Protein 2KPZ (pdb70)

Sequence (43 aa):
FLPKGWEVRHAPNGRPFFIDHNTKTTTWEDPRLKQIPPPYVEPFLPKGWEVRHAPNGRPFFIDHNTKTTTWEDPRLKQIPPPYVEPFLPKGWEVRHAPNGRPFFIDHNTKTTTWEDPRLKQIPPPYVEPFLPKGWEVRHAPNGRPFFIDHNTKTTTWEDPRLKQIPPPYVEPFLPKGWEVRHAPNGRPFFIDHNTKTTTWEDPRLKQIPPPYVEPFLPKGWEVRHAPNGRPFFIDHNTKTTTWEDPRLKQIPPPYVEPFLPKGWEVRHAPNGRPFFIDHNTKTTTWEDPRLKQIPPPYVEPFLPKGWEVRHAPNGRPFFIDHNTKTTTWEDPRLKQIPPPYVEPFLPKGWEVRHAPNGRPFFIDHNTKTTTWEDPRLKQIPPPYVEPFLPKGWEVRHAPNGRPFFIDHNTKTTTWEDPRLKQIPPPYVEPFLPKGWEVRHAPNGRPFFIDHNTKTTTWEDPRLKQIPPPYVEPFLPKGWEVRHAPNGRPFFIDHNTKTTTWEDPRLKQIPPPYVEPFLPKGWEVRHAPNGRPFFIDHNTKTTTWEDPRLKQIPPPYVEPFLPKGWEVRHAPNGRPFFIDHNTKTTTWEDPRLKQIPPPYVEPFLPKGWEVRHAPNGRPFFIDHNTKTTTWEDPRLKQIPPPYVEPFLPKGWEVRHAPNGRPFFIDHNTKTTTWEDPRLKQIPPPYVEPFLPKGWEVRHAPNGRPFFIDHNTKTTTWEDPRLKQIPPPYVEPFLPKGWEVRHAPNGRPFFIDHNTKTTTWEDPRLKQIPPPYVEPFLPKGWEVRHAPNGRPFFIDHNTKTTTWEDPRLKQIPPPYVEPFLPKGWEVRHAPNGRPFFIDHNTKTTTWEDPRLKQIPPPYVEP

Structure (mmCIF, N/CA/C/O backbone):
data_2KPZ
#
_entry.id   2KPZ
#
_cell.length_a   1.000
_cell.length_b   1.000
_cell.length_c   1.000
_cell.angle_alpha   90.00
_cell.angle_beta   90.00
_cell.angle_gamma   90.00
#
_symmetry.space_group_name_H-M   'P 1'
#
loop_
_entity.id
_entity.type
_entity.pdbx_description
1 polymer 'E3 ubiquitin-protein ligase NEDD4'
2 polymer '12-mer from Gag-Pro polyprotein'
#
loop_
_atom_site.group_PDB
_atom_site.id
_atom_site.type_symbol
_atom_site.label_atom_id
_atom_site.label_alt_id
_atom_site.label_comp_id
_atom_site.label_asym_id
_atom_site.label_entity_id
_atom_site.label_seq_id
_atom_site.pdbx_PDB_ins_code
_atom_site.Cartn_x
_atom_site.Cartn_y
_atom_site.Cartn_z
_atom_site.occupancy
_atom_site.B_iso_or_equiv
_atom_site.auth_seq_id
_atom_site.auth_comp_id
_atom_site.auth_asym_id
_atom_site.auth_atom_id
_atom_site.pdbx_PDB_model_num
ATOM 1 N N . PHE A 1 12 ? -11.593 -6.852 -0.967 1.00 15.00 12 PHE A N 1
ATOM 2 C CA . PHE A 1 12 ? -12.245 -5.593 -0.527 1.00 15.00 12 PHE A CA 1
ATOM 3 C C . PHE A 1 12 ? -11.464 -4.374 -1.008 1.00 15.00 12 PHE A C 1
ATOM 4 O O . PHE A 1 12 ? -11.837 -3.232 -0.733 1.00 15.00 12 PHE A O 1
ATOM 21 N N . LEU A 1 13 ? -10.393 -4.624 -1.743 1.00 15.00 13 LEU A N 1
ATOM 22 C CA . LEU A 1 13 ? -9.521 -3.561 -2.216 1.00 15.00 13 LEU A CA 1
ATOM 23 C C . LEU A 1 13 ? -9.666 -3.350 -3.708 1.00 15.00 13 LEU A C 1
ATOM 24 O O . LEU A 1 13 ? -9.989 -4.277 -4.453 1.00 15.00 13 LEU A O 1
ATOM 40 N N . PRO A 1 14 ? -9.438 -2.116 -4.158 1.00 15.00 14 PRO A N 1
ATOM 41 C CA . PRO A 1 14 ? -9.119 -1.809 -5.543 1.00 15.00 14 PRO A CA 1
ATOM 42 C C . PRO A 1 14 ? -8.026 -2.652 -6.116 1.00 15.00 14 PRO A C 1
ATOM 43 O O . PRO A 1 14 ? -7.125 -3.143 -5.432 1.00 15.00 14 PRO A O 1
ATOM 54 N N . LYS A 1 15 ? -8.160 -2.801 -7.384 1.00 15.00 15 LYS A N 1
ATOM 55 C CA . LYS A 1 15 ? -7.348 -3.723 -8.168 1.00 15.00 15 LYS A CA 1
ATOM 56 C C . LYS A 1 15 ? -5.868 -3.344 -8.077 1.00 15.00 15 LYS A C 1
ATOM 57 O O . LYS A 1 15 ? -5.478 -2.230 -8.425 1.00 15.00 15 LYS A O 1
ATOM 76 N N . GLY A 1 16 ? -5.060 -4.280 -7.593 1.00 15.00 16 GLY A N 1
ATOM 77 C CA . GLY A 1 16 ? -3.631 -4.057 -7.464 1.00 15.00 16 GLY A CA 1
ATOM 78 C C . GLY A 1 16 ? -3.260 -3.361 -6.170 1.00 15.00 16 GLY A C 1
ATOM 79 O O . GLY A 1 16 ? -2.126 -2.919 -6.008 1.00 15.00 16 GLY A O 1
ATOM 83 N N . TRP A 1 17 ? -4.206 -3.251 -5.249 1.00 15.00 17 TRP A N 1
ATOM 84 C CA . TRP A 1 17 ? -3.932 -2.631 -3.961 1.00 15.00 17 TRP A CA 1
ATOM 85 C C . TRP A 1 17 ? -3.609 -3.676 -2.909 1.00 15.00 17 TRP A C 1
ATOM 86 O O . TRP A 1 17 ? -4.235 -4.735 -2.848 1.00 15.00 17 TRP A O 1
ATOM 107 N N . GLU A 1 18 ? -2.635 -3.357 -2.076 1.00 15.00 18 GLU A N 1
ATOM 108 C CA . GLU A 1 18 ? -2.181 -4.263 -1.038 1.00 15.00 18 GLU A CA 1
ATOM 109 C C . GLU A 1 18 ? -2.294 -3.643 0.328 1.00 15.00 18 GLU A C 1
ATOM 110 O O . GLU A 1 18 ? -2.159 -2.439 0.500 1.00 15.00 18 GLU A O 1
ATOM 122 N N . VAL A 1 19 ? -2.502 -4.504 1.282 1.00 15.00 19 VAL A N 1
ATOM 123 C CA . VAL A 1 19 ? -2.432 -4.149 2.689 1.00 15.00 19 VAL A CA 1
ATOM 124 C C . VAL A 1 19 ? -1.399 -5.044 3.349 1.00 15.00 19 VAL A C 1
ATOM 125 O O . VAL A 1 19 ? -1.717 -6.147 3.799 1.00 15.00 19 VAL A O 1
ATOM 138 N N . ARG A 1 20 ? -0.157 -4.600 3.366 1.00 15.00 20 ARG A N 1
ATOM 139 C CA . ARG A 1 20 ? 0.910 -5.413 3.916 1.00 15.00 20 ARG A CA 1
ATOM 140 C C . ARG A 1 20 ? 1.491 -4.754 5.150 1.00 15.00 20 ARG A C 1
ATOM 141 O O . ARG A 1 20 ? 1.663 -3.549 5.190 1.00 15.00 20 ARG A O 1
ATOM 162 N N . HIS A 1 21 ? 1.817 -5.556 6.140 1.00 15.00 21 HIS A N 1
ATOM 163 C CA . HIS A 1 21 ? 2.357 -5.049 7.394 1.00 15.00 21 HIS A CA 1
ATOM 164 C C . HIS A 1 21 ? 3.873 -5.179 7.355 1.00 15.00 21 HIS A C 1
ATOM 165 O O . HIS A 1 21 ? 4.399 -6.292 7.299 1.00 15.00 21 HIS A O 1
ATOM 180 N N . ALA A 1 22 ? 4.565 -4.053 7.340 1.00 15.00 22 ALA A N 1
ATOM 181 C CA . ALA A 1 22 ? 6.019 -4.054 7.365 1.00 15.00 22 ALA A CA 1
ATOM 182 C C . ALA A 1 22 ? 6.505 -4.587 8.713 1.00 15.00 22 ALA A C 1
ATOM 183 O O . ALA A 1 22 ? 5.730 -4.627 9.667 1.00 15.00 22 ALA A O 1
ATOM 190 N N . PRO A 1 23 ? 7.781 -5.010 8.820 1.00 15.00 23 PRO A N 1
ATOM 191 C CA . PRO A 1 23 ? 8.333 -5.571 10.067 1.00 15.00 23 PRO A CA 1
ATOM 192 C C . PRO A 1 23 ? 8.263 -4.602 11.253 1.00 15.00 23 PRO A C 1
ATOM 193 O O . PRO A 1 23 ? 8.525 -4.981 12.394 1.00 15.00 23 PRO A O 1
ATOM 204 N N . ASN A 1 24 ? 7.950 -3.343 10.968 1.00 15.00 24 ASN A N 1
ATOM 205 C CA . ASN A 1 24 ? 7.758 -2.336 12.001 1.00 15.00 24 ASN A CA 1
ATOM 206 C C . ASN A 1 24 ? 6.365 -2.466 12.596 1.00 15.00 24 ASN A C 1
ATOM 207 O O . ASN A 1 24 ? 6.039 -1.846 13.606 1.00 15.00 24 ASN A O 1
ATOM 218 N N . GLY A 1 25 ? 5.540 -3.265 11.932 1.00 15.00 25 GLY A N 1
ATOM 219 C CA . GLY A 1 25 ? 4.192 -3.489 12.381 1.00 15.00 25 GLY A CA 1
ATOM 220 C C . GLY A 1 25 ? 3.216 -2.470 11.829 1.00 15.00 25 GLY A C 1
ATOM 221 O O . GLY A 1 25 ? 2.196 -2.167 12.449 1.00 15.00 25 GLY A O 1
ATOM 225 N N . ARG A 1 26 ? 3.527 -1.934 10.662 1.00 15.00 26 ARG A N 1
ATOM 226 C CA . ARG A 1 26 ? 2.662 -0.963 10.010 1.00 15.00 26 ARG A CA 1
ATOM 227 C C . ARG A 1 26 ? 2.235 -1.470 8.637 1.00 15.00 26 ARG A C 1
ATOM 228 O O . ARG A 1 26 ? 3.062 -1.932 7.858 1.00 15.00 26 ARG A O 1
ATOM 249 N N . PRO A 1 27 ? 0.938 -1.364 8.309 1.00 15.00 27 PRO A N 1
ATOM 250 C CA . PRO A 1 27 ? 0.433 -1.748 6.998 1.00 15.00 27 PRO A CA 1
ATOM 251 C C . PRO A 1 27 ? 0.487 -0.597 6.002 1.00 15.00 27 PRO A C 1
ATOM 252 O O . PRO A 1 27 ? -0.184 0.426 6.146 1.00 15.00 27 PRO A O 1
ATOM 263 N N . PHE A 1 28 ? 1.350 -0.781 5.023 1.00 15.00 28 PHE A N 1
ATOM 264 C CA . PHE A 1 28 ? 1.527 0.155 3.941 1.00 15.00 28 PHE A CA 1
ATOM 265 C C . PHE A 1 28 ? 0.777 -0.354 2.721 1.00 15.00 28 PHE A C 1
ATOM 266 O O . PHE A 1 28 ? 0.966 -1.495 2.288 1.00 15.00 28 PHE A O 1
ATOM 283 N N . PHE A 1 29 ? -0.093 0.482 2.192 1.00 15.00 29 PHE A N 1
ATOM 284 C CA . PHE A 1 29 ? -0.957 0.088 1.101 1.00 15.00 29 PHE A CA 1
ATOM 285 C C . PHE A 1 29 ? -0.279 0.379 -0.224 1.00 15.00 29 PHE A C 1
ATOM 286 O O . PHE A 1 29 ? 0.002 1.532 -0.561 1.00 15.00 29 PHE A O 1
ATOM 303 N N . ILE A 1 30 ? 0.011 -0.675 -0.962 1.00 15.00 30 ILE A N 1
ATOM 304 C CA . ILE A 1 30 ? 0.713 -0.536 -2.219 1.00 15.00 30 ILE A CA 1
ATOM 305 C C . ILE A 1 30 ? -0.252 -0.537 -3.384 1.00 15.00 30 ILE A C 1
ATOM 306 O O . ILE A 1 30 ? -1.189 -1.330 -3.429 1.00 15.00 30 ILE A O 1
ATOM 322 N N . ASP A 1 31 ? 0.000 0.347 -4.319 1.00 15.00 31 ASP A N 1
ATOM 323 C CA . ASP A 1 31 ? -0.667 0.318 -5.607 1.00 15.00 31 ASP A CA 1
ATOM 324 C C . ASP A 1 31 ? 0.271 -0.312 -6.621 1.00 15.00 31 ASP A C 1
ATOM 325 O O . ASP A 1 31 ? 1.271 0.286 -7.036 1.00 15.00 31 ASP A O 1
ATOM 334 N N . HIS A 1 32 ? -0.048 -1.537 -6.982 1.00 15.00 32 HIS A N 1
ATOM 335 C CA . HIS A 1 32 ? 0.825 -2.372 -7.792 1.00 15.00 32 HIS A CA 1
ATOM 336 C C . HIS A 1 32 ? 0.691 -2.036 -9.270 1.00 15.00 32 HIS A C 1
ATOM 337 O O . HIS A 1 32 ? 1.354 -2.635 -10.117 1.00 15.00 32 HIS A O 1
ATOM 352 N N . ASN A 1 33 ? -0.153 -1.058 -9.569 1.00 15.00 33 ASN A N 1
ATOM 353 C CA . ASN A 1 33 ? -0.382 -0.641 -10.944 1.00 15.00 33 ASN A CA 1
ATOM 354 C C . ASN A 1 33 ? 0.589 0.463 -11.343 1.00 15.00 33 ASN A C 1
ATOM 355 O O . ASN A 1 33 ? 1.389 0.295 -12.262 1.00 15.00 33 ASN A O 1
ATOM 366 N N . THR A 1 34 ? 0.534 1.581 -10.631 1.00 15.00 34 THR A N 1
ATOM 367 C CA . THR A 1 34 ? 1.312 2.756 -10.993 1.00 15.00 34 THR A CA 1
ATOM 368 C C . THR A 1 34 ? 2.565 2.891 -10.116 1.00 15.00 34 THR A C 1
ATOM 369 O O . THR A 1 34 ? 3.192 3.952 -10.066 1.00 15.00 34 THR A O 1
ATOM 380 N N . LYS A 1 35 ? 2.926 1.801 -9.430 1.00 15.00 35 LYS A N 1
ATOM 381 C CA . LYS A 1 35 ? 4.153 1.746 -8.623 1.00 15.00 35 LYS A CA 1
ATOM 382 C C . LYS A 1 35 ? 4.076 2.700 -7.429 1.00 15.00 35 LYS A C 1
ATOM 383 O O . LYS A 1 35 ? 5.101 3.060 -6.848 1.00 15.00 35 LYS A O 1
ATOM 402 N N . THR A 1 36 ? 2.868 3.073 -7.033 1.00 15.00 36 THR A N 1
ATOM 403 C CA . THR A 1 36 ? 2.702 4.084 -5.997 1.00 15.00 36 THR A CA 1
ATOM 404 C C . THR A 1 36 ? 2.459 3.430 -4.642 1.00 15.00 36 THR A C 1
ATOM 405 O O . THR A 1 36 ? 1.935 2.326 -4.570 1.00 15.00 36 THR A O 1
ATOM 416 N N . THR A 1 37 ? 2.878 4.088 -3.575 1.00 15.00 37 THR A N 1
ATOM 417 C CA . THR A 1 37 ? 2.690 3.559 -2.234 1.00 15.00 37 THR A CA 1
ATOM 418 C C . THR A 1 37 ? 2.143 4.628 -1.294 1.00 15.00 37 THR A C 1
ATOM 419 O O . THR A 1 37 ? 2.508 5.799 -1.395 1.00 15.00 37 THR A O 1
ATOM 430 N N . THR A 1 38 ? 1.256 4.225 -0.395 1.00 15.00 38 THR A N 1
ATOM 431 C CA . THR A 1 38 ? 0.637 5.153 0.535 1.00 15.00 38 THR A CA 1
ATOM 432 C C . THR A 1 38 ? 0.283 4.453 1.846 1.00 15.00 38 THR A C 1
ATOM 433 O O . THR A 1 38 ? 0.041 3.252 1.867 1.00 15.00 38 THR A O 1
ATOM 444 N N . TRP A 1 39 ? 0.294 5.195 2.945 1.00 15.00 39 TRP A N 1
ATOM 445 C CA . TRP A 1 39 ? -0.044 4.624 4.246 1.00 15.00 39 TRP A CA 1
ATOM 446 C C . TRP A 1 39 ? -1.533 4.735 4.500 1.00 15.00 39 TRP A C 1
ATOM 447 O O . TRP A 1 39 ? -2.059 4.167 5.458 1.00 15.00 39 TRP A O 1
ATOM 468 N N . GLU A 1 40 ? -2.203 5.492 3.654 1.00 15.00 40 GLU A N 1
ATOM 469 C CA . GLU A 1 40 ? -3.605 5.769 3.852 1.00 15.00 40 GLU A CA 1
ATOM 470 C C . GLU A 1 40 ? -4.448 4.784 3.052 1.00 15.00 40 GLU A C 1
ATOM 471 O O . GLU A 1 40 ? -3.970 4.180 2.091 1.00 15.00 40 GLU A O 1
ATOM 483 N N . ASP A 1 41 ? -5.697 4.630 3.451 1.00 15.00 41 ASP A N 1
ATOM 484 C CA . ASP A 1 41 ? -6.533 3.558 2.931 1.00 15.00 41 ASP A CA 1
ATOM 485 C C . ASP A 1 41 ? -7.705 4.103 2.126 1.00 15.00 41 ASP A C 1
ATOM 486 O O . ASP A 1 41 ? -8.559 4.822 2.656 1.00 15.00 41 ASP A O 1
ATOM 495 N N . PRO A 1 42 ? -7.765 3.749 0.831 1.00 15.00 42 PRO A N 1
ATOM 496 C CA . PRO A 1 42 ? -8.865 4.134 -0.060 1.00 15.00 42 PRO A CA 1
ATOM 497 C C . PRO A 1 42 ? -10.203 3.547 0.387 1.00 15.00 42 PRO A C 1
ATOM 498 O O . PRO A 1 42 ? -11.268 3.991 -0.042 1.00 15.00 42 PRO A O 1
ATOM 509 N N . ARG A 1 43 ? -10.135 2.529 1.237 1.00 15.00 43 ARG A N 1
ATOM 510 C CA . ARG A 1 43 ? -11.325 1.867 1.753 1.00 15.00 43 ARG A CA 1
ATOM 511 C C . ARG A 1 43 ? -11.982 2.703 2.851 1.00 15.00 43 ARG A C 1
ATOM 512 O O . ARG A 1 43 ? -13.184 2.588 3.101 1.00 15.00 43 ARG A O 1
ATOM 533 N N . LEU A 1 44 ? -11.193 3.550 3.502 1.00 15.00 44 LEU A N 1
ATOM 534 C CA . LEU A 1 44 ? -11.693 4.367 4.605 1.00 15.00 44 LEU A CA 1
ATOM 535 C C . LEU A 1 44 ? -12.498 5.547 4.097 1.00 15.00 44 LEU A C 1
ATOM 536 O O . LEU A 1 44 ? -13.145 6.262 4.862 1.00 15.00 44 LEU A O 1
ATOM 552 N N . LYS A 1 45 ? -12.435 5.742 2.806 1.00 15.00 45 LYS A N 1
ATOM 553 C CA . LYS A 1 45 ? -13.158 6.817 2.152 1.00 15.00 45 LYS A CA 1
ATOM 554 C C . LYS A 1 45 ? -14.398 6.240 1.483 1.00 15.00 45 LYS A C 1
ATOM 555 O O . LYS A 1 45 ? -15.483 6.288 2.092 1.00 15.00 45 LYS A O 1
ATOM 574 N N . GLN B 2 4 ? 7.950 10.323 5.093 1.00 15.00 112 GLN B N 1
ATOM 575 C CA . GLN B 2 4 ? 7.694 8.911 5.458 1.00 15.00 112 GLN B CA 1
ATOM 576 C C . GLN B 2 4 ? 7.281 8.124 4.217 1.00 15.00 112 GLN B C 1
ATOM 577 O O . GLN B 2 4 ? 6.163 8.269 3.720 1.00 15.00 112 GLN B O 1
ATOM 591 N N . ILE B 2 5 ? 8.194 7.303 3.706 1.00 15.00 113 ILE B N 1
ATOM 592 C CA . ILE B 2 5 ? 7.972 6.616 2.439 1.00 15.00 113 ILE B CA 1
ATOM 593 C C . ILE B 2 5 ? 7.694 5.125 2.638 1.00 15.00 113 ILE B C 1
ATOM 594 O O . ILE B 2 5 ? 8.473 4.415 3.279 1.00 15.00 113 ILE B O 1
ATOM 610 N N . PRO B 2 6 ? 6.562 4.638 2.105 1.00 15.00 114 PRO B N 1
ATOM 611 C CA . PRO B 2 6 ? 6.219 3.221 2.139 1.00 15.00 114 PRO B CA 1
ATOM 612 C C . PRO B 2 6 ? 6.869 2.438 0.992 1.00 15.00 114 PRO B C 1
ATOM 613 O O . PRO B 2 6 ? 6.786 2.845 -0.168 1.00 15.00 114 PRO B O 1
ATOM 624 N N . PRO B 2 7 ? 7.555 1.325 1.307 1.00 15.00 115 PRO B N 1
ATOM 625 C CA . PRO B 2 7 ? 8.173 0.446 0.294 1.00 15.00 115 PRO B CA 1
ATOM 626 C C . PRO B 2 7 ? 7.193 -0.064 -0.766 1.00 15.00 115 PRO B C 1
ATOM 627 O O . PRO B 2 7 ? 6.135 -0.585 -0.432 1.00 15.00 115 PRO B O 1
ATOM 638 N N . PRO B 2 8 ? 7.512 0.115 -2.060 1.00 15.00 116 PRO B N 1
ATOM 639 C CA . PRO B 2 8 ? 6.863 -0.512 -3.151 1.00 15.00 116 PRO B CA 1
ATOM 640 C C . PRO B 2 8 ? 6.706 -1.971 -3.029 1.00 15.00 116 PRO B C 1
ATOM 641 O O . PRO B 2 8 ? 7.153 -2.680 -2.127 1.00 15.00 116 PRO B O 1
ATOM 652 N N . TYR B 2 9 ? 6.132 -2.338 -4.069 1.00 15.00 117 TYR B N 1
ATOM 653 C CA . TYR B 2 9 ? 5.759 -3.713 -4.356 1.00 15.00 117 TYR B CA 1
ATOM 654 C C . TYR B 2 9 ? 6.861 -4.409 -5.154 1.00 15.00 117 TYR B C 1
ATOM 655 O O . TYR B 2 9 ? 7.457 -3.818 -6.061 1.00 15.00 117 TYR B O 1
ATOM 673 N N . VAL B 2 10 ? 7.127 -5.660 -4.816 1.00 15.00 118 VAL B N 1
ATOM 674 C CA . VAL B 2 10 ? 8.041 -6.479 -5.595 1.00 15.00 118 VAL B CA 1
ATOM 675 C C . VAL B 2 10 ? 7.237 -7.500 -6.394 1.00 15.00 118 VAL B C 1
ATOM 676 O O . VAL B 2 10 ? 7.475 -7.724 -7.581 1.00 15.00 118 VAL B O 1
ATOM 689 N N . GLU B 2 11 ? 6.268 -8.092 -5.719 1.00 15.00 119 GLU B N 1
ATOM 690 C CA . GLU B 2 11 ? 5.372 -9.068 -6.313 1.00 15.00 119 GLU B CA 1
ATOM 691 C C . GLU B 2 11 ? 4.141 -8.378 -6.903 1.00 15.00 119 GLU B C 1
ATOM 692 O O . GLU B 2 11 ? 3.463 -7.611 -6.217 1.00 15.00 119 GLU B O 1
ATOM 704 N N . PRO B 2 12 ? 3.837 -8.653 -8.185 1.00 15.00 120 PRO B N 1
ATOM 705 C CA . PRO B 2 12 ? 2.720 -8.020 -8.899 1.00 15.00 120 PRO B CA 1
ATOM 706 C C . PRO B 2 12 ? 1.374 -8.289 -8.234 1.00 15.00 120 PRO B C 1
ATOM 707 O O . PRO B 2 12 ? 0.883 -9.436 -8.303 1.00 15.00 120 PRO B O 1
ATOM 719 N N . PHE A 1 12 ? -11.616 -7.731 -0.889 1.00 15.00 12 PHE A N 2
ATOM 720 C CA . PHE A 1 12 ? -12.233 -6.495 -0.356 1.00 15.00 12 PHE A CA 2
ATOM 721 C C . PHE A 1 12 ? -11.430 -5.275 -0.791 1.00 15.00 12 PHE A C 2
ATOM 722 O O . PHE A 1 12 ? -11.793 -4.134 -0.508 1.00 15.00 12 PHE A O 2
ATOM 739 N N . LEU A 1 13 ? -10.350 -5.528 -1.506 1.00 15.00 13 LEU A N 2
ATOM 740 C CA . LEU A 1 13 ? -9.448 -4.469 -1.936 1.00 15.00 13 LEU A CA 2
ATOM 741 C C . LEU A 1 13 ? -9.422 -4.359 -3.457 1.00 15.00 13 LEU A C 2
ATOM 742 O O . LEU A 1 13 ? -9.400 -5.370 -4.161 1.00 15.00 13 LEU A O 2
ATOM 758 N N . PRO A 1 14 ? -9.414 -3.117 -3.967 1.00 15.00 14 PRO A N 2
ATOM 759 C CA . PRO A 1 14 ? -9.208 -2.803 -5.379 1.00 15.00 14 PRO A CA 2
ATOM 760 C C . PRO A 1 14 ? -8.019 -3.458 -6.013 1.00 15.00 14 PRO A C 2
ATOM 761 O O . PRO A 1 14 ? -7.014 -3.777 -5.382 1.00 15.00 14 PRO A O 2
ATOM 772 N N . LYS A 1 15 ? -8.204 -3.645 -7.282 1.00 15.00 15 LYS A N 2
ATOM 773 C CA . LYS A 1 15 ? -7.273 -4.386 -8.132 1.00 15.00 15 LYS A CA 2
ATOM 774 C C . LYS A 1 15 ? -5.849 -3.855 -7.996 1.00 15.00 15 LYS A C 2
ATOM 775 O O . LYS A 1 15 ? -5.585 -2.683 -8.258 1.00 15.00 15 LYS A O 2
ATOM 794 N N . GLY A 1 16 ? -4.942 -4.727 -7.575 1.00 15.00 16 GLY A N 2
ATOM 795 C CA . GLY A 1 16 ? -3.540 -4.370 -7.478 1.00 15.00 16 GLY A CA 2
ATOM 796 C C . GLY A 1 16 ? -3.207 -3.631 -6.200 1.00 15.00 16 GLY A C 2
ATOM 797 O O . GLY A 1 16 ? -2.069 -3.209 -6.005 1.00 15.00 16 GLY A O 2
ATOM 801 N N . TRP A 1 17 ? -4.189 -3.469 -5.327 1.00 15.00 17 TRP A N 2
ATOM 802 C CA . TRP A 1 17 ? -3.961 -2.818 -4.046 1.00 15.00 17 TRP A CA 2
ATOM 803 C C . TRP A 1 17 ? -3.568 -3.838 -2.996 1.00 15.00 17 TRP A C 2
ATOM 804 O O . TRP A 1 17 ? -4.294 -4.795 -2.728 1.00 15.00 17 TRP A O 2
ATOM 825 N N . GLU A 1 18 ? -2.413 -3.621 -2.411 1.00 15.00 18 GLU A N 2
ATOM 826 C CA . GLU A 1 18 ? -1.887 -4.515 -1.403 1.00 15.00 18 GLU A CA 2
ATOM 827 C C . GLU A 1 18 ? -1.985 -3.892 -0.035 1.00 15.00 18 GLU A C 2
ATOM 828 O O . GLU A 1 18 ? -1.904 -2.682 0.121 1.00 15.00 18 GLU A O 2
ATOM 840 N N . VAL A 1 19 ? -2.127 -4.744 0.939 1.00 15.00 19 VAL A N 2
ATOM 841 C CA . VAL A 1 19 ? -2.169 -4.333 2.337 1.00 15.00 19 VAL A CA 2
ATOM 842 C C . VAL A 1 19 ? -1.237 -5.216 3.137 1.00 15.00 19 VAL A C 2
ATOM 843 O O . VAL A 1 19 ? -1.638 -6.273 3.635 1.00 15.00 19 VAL A O 2
ATOM 856 N N . ARG A 1 20 ? 0.007 -4.803 3.250 1.00 15.00 20 ARG A N 2
ATOM 857 C CA . ARG A 1 20 ? 0.984 -5.606 3.945 1.00 15.00 20 ARG A CA 2
ATOM 858 C C . ARG A 1 20 ? 1.504 -4.861 5.152 1.00 15.00 20 ARG A C 2
ATOM 859 O O . ARG A 1 20 ? 1.646 -3.650 5.131 1.00 15.00 20 ARG A O 2
ATOM 880 N N . HIS A 1 21 ? 1.827 -5.603 6.182 1.00 15.00 21 HIS A N 2
ATOM 881 C CA . HIS A 1 21 ? 2.219 -5.026 7.456 1.00 15.00 21 HIS A CA 2
ATOM 882 C C . HIS A 1 21 ? 3.726 -5.169 7.597 1.00 15.00 21 HIS A C 2
ATOM 883 O O . HIS A 1 21 ? 4.234 -6.284 7.727 1.00 15.00 21 HIS A O 2
ATOM 898 N N . ALA A 1 22 ? 4.433 -4.054 7.518 1.00 15.00 22 ALA A N 2
ATOM 899 C CA . ALA A 1 22 ? 5.885 -4.055 7.620 1.00 15.00 22 ALA A CA 2
ATOM 900 C C . ALA A 1 22 ? 6.318 -4.531 9.008 1.00 15.00 22 ALA A C 2
ATOM 901 O O . ALA A 1 22 ? 5.499 -4.557 9.923 1.00 15.00 22 ALA A O 2
ATOM 908 N N . PRO A 1 23 ? 7.598 -4.918 9.194 1.00 15.00 23 PRO A N 2
ATOM 909 C CA . PRO A 1 23 ? 8.099 -5.417 10.488 1.00 15.00 23 PRO A CA 2
ATOM 910 C C . PRO A 1 23 ? 7.923 -4.418 11.637 1.00 15.00 23 PRO A C 2
ATOM 911 O O . PRO A 1 23 ? 8.069 -4.772 12.806 1.00 15.00 23 PRO A O 2
ATOM 922 N N . ASN A 1 24 ? 7.652 -3.164 11.292 1.00 15.00 24 ASN A N 2
ATOM 923 C CA . ASN A 1 24 ? 7.387 -2.128 12.280 1.00 15.00 24 ASN A CA 2
ATOM 924 C C . ASN A 1 24 ? 5.947 -2.232 12.758 1.00 15.00 24 ASN A C 2
ATOM 925 O O . ASN A 1 24 ? 5.537 -1.563 13.709 1.00 15.00 24 ASN A O 2
ATOM 936 N N . GLY A 1 25 ? 5.180 -3.062 12.064 1.00 15.00 25 GLY A N 2
ATOM 937 C CA . GLY A 1 25 ? 3.803 -3.285 12.416 1.00 15.00 25 GLY A CA 2
ATOM 938 C C . GLY A 1 25 ? 2.868 -2.275 11.786 1.00 15.00 25 GLY A C 2
ATOM 939 O O . GLY A 1 25 ? 1.810 -1.972 12.333 1.00 15.00 25 GLY A O 2
ATOM 943 N N . ARG A 1 26 ? 3.262 -1.742 10.638 1.00 15.00 26 ARG A N 2
ATOM 944 C CA . ARG A 1 26 ? 2.439 -0.793 9.896 1.00 15.00 26 ARG A CA 2
ATOM 945 C C . ARG A 1 26 ? 2.078 -1.369 8.529 1.00 15.00 26 ARG A C 2
ATOM 946 O O . ARG A 1 26 ? 2.942 -1.884 7.826 1.00 15.00 26 ARG A O 2
ATOM 967 N N . PRO A 1 27 ? 0.804 -1.265 8.119 1.00 15.00 27 PRO A N 2
ATOM 968 C CA . PRO A 1 27 ? 0.368 -1.710 6.803 1.00 15.00 27 PRO A CA 2
ATOM 969 C C . PRO A 1 27 ? 0.496 -0.614 5.753 1.00 15.00 27 PRO A C 2
ATOM 970 O O . PRO A 1 27 ? -0.103 0.457 5.851 1.00 15.00 27 PRO A O 2
ATOM 981 N N . PHE A 1 28 ? 1.328 -0.900 4.775 1.00 15.00 28 PHE A N 2
ATOM 982 C CA . PHE A 1 28 ? 1.552 -0.018 3.663 1.00 15.00 28 PHE A CA 2
ATOM 983 C C . PHE A 1 28 ? 0.831 -0.571 2.441 1.00 15.00 28 PHE A C 2
ATOM 984 O O . PHE A 1 28 ? 1.056 -1.713 2.028 1.00 15.00 28 PHE A O 2
ATOM 1001 N N . PHE A 1 29 ? -0.063 0.234 1.893 1.00 15.00 29 PHE A N 2
ATOM 1002 C CA . PHE A 1 29 ? -0.879 -0.169 0.775 1.00 15.00 29 PHE A CA 2
ATOM 1003 C C . PHE A 1 29 ? -0.168 0.173 -0.512 1.00 15.00 29 PHE A C 2
ATOM 1004 O O . PHE A 1 29 ? 0.128 1.340 -0.785 1.00 15.00 29 PHE A O 2
ATOM 1021 N N . ILE A 1 30 ? 0.129 -0.844 -1.290 1.00 15.00 30 ILE A N 2
ATOM 1022 C CA . ILE A 1 30 ? 0.848 -0.646 -2.523 1.00 15.00 30 ILE A CA 2
ATOM 1023 C C . ILE A 1 30 ? -0.078 -0.772 -3.710 1.00 15.00 30 ILE A C 2
ATOM 1024 O O . ILE A 1 30 ? -0.910 -1.674 -3.774 1.00 15.00 30 ILE A O 2
ATOM 1040 N N . ASP A 1 31 ? 0.091 0.134 -4.639 1.00 15.00 31 ASP A N 2
ATOM 1041 C CA . ASP A 1 31 ? -0.551 0.045 -5.934 1.00 15.00 31 ASP A CA 2
ATOM 1042 C C . ASP A 1 31 ? 0.361 -0.716 -6.874 1.00 15.00 31 ASP A C 2
ATOM 1043 O O . ASP A 1 31 ? 1.434 -0.230 -7.252 1.00 15.00 31 ASP A O 2
ATOM 1052 N N . HIS A 1 32 ? -0.062 -1.920 -7.209 1.00 15.00 32 HIS A N 2
ATOM 1053 C CA . HIS A 1 32 ? 0.741 -2.840 -7.996 1.00 15.00 32 HIS A CA 2
ATOM 1054 C C . HIS A 1 32 ? 0.417 -2.708 -9.475 1.00 15.00 32 HIS A C 2
ATOM 1055 O O . HIS A 1 32 ? 0.976 -3.419 -10.307 1.00 15.00 32 HIS A O 2
ATOM 1070 N N . ASN A 1 33 ? -0.481 -1.784 -9.804 1.00 15.00 33 ASN A N 2
ATOM 1071 C CA . ASN A 1 33 ? -0.822 -1.535 -11.197 1.00 15.00 33 ASN A CA 2
ATOM 1072 C C . ASN A 1 33 ? 0.180 -0.568 -11.796 1.00 15.00 33 ASN A C 2
ATOM 1073 O O . ASN A 1 33 ? 0.337 -0.492 -13.014 1.00 15.00 33 ASN A O 2
ATOM 1084 N N . THR A 1 34 ? 0.825 0.202 -10.931 1.00 15.00 34 THR A N 2
ATOM 1085 C CA . THR A 1 34 ? 1.825 1.159 -11.366 1.00 15.00 34 THR A CA 2
ATOM 1086 C C . THR A 1 34 ? 3.067 1.105 -10.468 1.00 15.00 34 THR A C 2
ATOM 1087 O O . THR A 1 34 ? 4.066 0.488 -10.841 1.00 15.00 34 THR A O 2
ATOM 1098 N N . LYS A 1 35 ? 2.996 1.731 -9.286 1.00 15.00 35 LYS A N 2
ATOM 1099 C CA . LYS A 1 35 ? 4.137 1.783 -8.355 1.00 15.00 35 LYS A CA 2
ATOM 1100 C C . LYS A 1 35 ? 3.842 2.677 -7.153 1.00 15.00 35 LYS A C 2
ATOM 1101 O O . LYS A 1 35 ? 4.761 3.145 -6.483 1.00 15.00 35 LYS A O 2
ATOM 1120 N N . THR A 1 36 ? 2.572 2.854 -6.832 1.00 15.00 36 THR A N 2
ATOM 1121 C CA . THR A 1 36 ? 2.186 3.886 -5.871 1.00 15.00 36 THR A CA 2
ATOM 1122 C C . THR A 1 36 ? 2.188 3.323 -4.458 1.00 15.00 36 THR A C 2
ATOM 1123 O O . THR A 1 36 ? 1.983 2.133 -4.261 1.00 15.00 36 THR A O 2
ATOM 1134 N N . THR A 1 37 ? 2.457 4.167 -3.480 1.00 15.00 37 THR A N 2
ATOM 1135 C CA . THR A 1 37 ? 2.542 3.717 -2.099 1.00 15.00 37 THR A CA 2
ATOM 1136 C C . THR A 1 37 ? 1.891 4.711 -1.140 1.00 15.00 37 THR A C 2
ATOM 1137 O O . THR A 1 37 ? 2.120 5.917 -1.223 1.00 15.00 37 THR A O 2
ATOM 1148 N N . THR A 1 38 ? 1.067 4.194 -0.235 1.00 15.00 38 THR A N 2
ATOM 1149 C CA . THR A 1 38 ? 0.369 5.020 0.741 1.00 15.00 38 THR A CA 2
ATOM 1150 C C . THR A 1 38 ? 0.127 4.228 2.026 1.00 15.00 38 THR A C 2
ATOM 1151 O O . THR A 1 38 ? 0.006 3.014 1.983 1.00 15.00 38 THR A O 2
ATOM 1162 N N . TRP A 1 39 ? 0.084 4.900 3.171 1.00 15.00 39 TRP A N 2
ATOM 1163 C CA . TRP A 1 39 ? -0.196 4.209 4.432 1.00 15.00 39 TRP A CA 2
ATOM 1164 C C . TRP A 1 39 ? -1.679 4.227 4.723 1.00 15.00 39 TRP A C 2
ATOM 1165 O O . TRP A 1 39 ? -2.169 3.525 5.611 1.00 15.00 39 TRP A O 2
ATOM 1186 N N . GLU A 1 40 ? -2.389 5.067 4.004 1.00 15.00 40 GLU A N 2
ATOM 1187 C CA . GLU A 1 40 ? -3.782 5.273 4.288 1.00 15.00 40 GLU A CA 2
ATOM 1188 C C . GLU A 1 40 ? -4.643 4.367 3.419 1.00 15.00 40 GLU A C 2
ATOM 1189 O O . GLU A 1 40 ? -4.211 3.900 2.364 1.00 15.00 40 GLU A O 2
ATOM 1201 N N . ASP A 1 41 ? -5.853 4.124 3.875 1.00 15.00 41 ASP A N 2
ATOM 1202 C CA . ASP A 1 41 ? -6.663 3.021 3.367 1.00 15.00 41 ASP A CA 2
ATOM 1203 C C . ASP A 1 41 ? -7.667 3.507 2.322 1.00 15.00 41 ASP A C 2
ATOM 1204 O O . ASP A 1 41 ? -8.416 4.453 2.570 1.00 15.00 41 ASP A O 2
ATOM 1213 N N . PRO A 1 42 ? -7.710 2.855 1.143 1.00 15.00 42 PRO A N 2
ATOM 1214 C CA . PRO A 1 42 ? -8.652 3.205 0.067 1.00 15.00 42 PRO A CA 2
ATOM 1215 C C . PRO A 1 42 ? -10.106 2.920 0.443 1.00 15.00 42 PRO A C 2
ATOM 1216 O O . PRO A 1 42 ? -11.032 3.342 -0.245 1.00 15.00 42 PRO A O 2
ATOM 1227 N N . ARG A 1 43 ? -10.294 2.179 1.527 1.00 15.00 43 ARG A N 2
ATOM 1228 C CA . ARG A 1 43 ? -11.620 1.896 2.061 1.00 15.00 43 ARG A CA 2
ATOM 1229 C C . ARG A 1 43 ? -12.127 3.091 2.863 1.00 15.00 43 ARG A C 2
ATOM 1230 O O . ARG A 1 43 ? -13.312 3.204 3.181 1.00 15.00 43 ARG A O 2
ATOM 1251 N N . LEU A 1 44 ? -11.207 3.984 3.184 1.00 15.00 44 LEU A N 2
ATOM 1252 C CA . LEU A 1 44 ? -11.550 5.233 3.842 1.00 15.00 44 LEU A CA 2
ATOM 1253 C C . LEU A 1 44 ? -12.103 6.220 2.833 1.00 15.00 44 LEU A C 2
ATOM 1254 O O . LEU A 1 44 ? -12.595 7.292 3.181 1.00 15.00 44 LEU A O 2
ATOM 1270 N N . LYS A 1 45 ? -11.983 5.847 1.578 1.00 15.00 45 LYS A N 2
ATOM 1271 C CA . LYS A 1 45 ? -12.493 6.644 0.474 1.00 15.00 45 LYS A CA 2
ATOM 1272 C C . LYS A 1 45 ? -13.864 6.123 0.053 1.00 15.00 45 LYS A C 2
ATOM 1273 O O . LYS A 1 45 ? -14.860 6.429 0.741 1.00 15.00 45 LYS A O 2
ATOM 1292 N N . GLN B 2 4 ? 7.436 7.832 6.626 1.00 15.00 112 GLN B N 2
ATOM 1293 C CA . GLN B 2 4 ? 8.155 8.193 5.384 1.00 15.00 112 GLN B CA 2
ATOM 1294 C C . GLN B 2 4 ? 7.589 7.419 4.211 1.00 15.00 112 GLN B C 2
ATOM 1295 O O . GLN B 2 4 ? 6.627 6.672 4.365 1.00 15.00 112 GLN B O 2
ATOM 1309 N N . ILE B 2 5 ? 8.162 7.659 3.042 1.00 15.00 113 ILE B N 2
ATOM 1310 C CA . ILE B 2 5 ? 7.760 6.994 1.804 1.00 15.00 113 ILE B CA 2
ATOM 1311 C C . ILE B 2 5 ? 7.591 5.481 1.997 1.00 15.00 113 ILE B C 2
ATOM 1312 O O . ILE B 2 5 ? 8.542 4.789 2.369 1.00 15.00 113 ILE B O 2
ATOM 1328 N N . PRO B 2 6 ? 6.372 4.958 1.781 1.00 15.00 114 PRO B N 2
ATOM 1329 C CA . PRO B 2 6 ? 6.104 3.518 1.857 1.00 15.00 114 PRO B CA 2
ATOM 1330 C C . PRO B 2 6 ? 6.888 2.734 0.799 1.00 15.00 114 PRO B C 2
ATOM 1331 O O . PRO B 2 6 ? 6.925 3.133 -0.368 1.00 15.00 114 PRO B O 2
ATOM 1342 N N . PRO B 2 7 ? 7.546 1.628 1.195 1.00 15.00 115 PRO B N 2
ATOM 1343 C CA . PRO B 2 7 ? 8.243 0.737 0.253 1.00 15.00 115 PRO B CA 2
ATOM 1344 C C . PRO B 2 7 ? 7.322 0.169 -0.828 1.00 15.00 115 PRO B C 2
ATOM 1345 O O . PRO B 2 7 ? 6.290 -0.423 -0.518 1.00 15.00 115 PRO B O 2
ATOM 1356 N N . PRO B 2 8 ? 7.657 0.380 -2.114 1.00 15.00 116 PRO B N 2
ATOM 1357 C CA . PRO B 2 8 ? 7.069 -0.268 -3.227 1.00 15.00 116 PRO B CA 2
ATOM 1358 C C . PRO B 2 8 ? 6.980 -1.731 -3.107 1.00 15.00 116 PRO B C 2
ATOM 1359 O O . PRO B 2 8 ? 7.428 -2.420 -2.192 1.00 15.00 116 PRO B O 2
ATOM 1370 N N . TYR B 2 9 ? 6.457 -2.128 -4.158 1.00 15.00 117 TYR B N 2
ATOM 1371 C CA . TYR B 2 9 ? 6.165 -3.522 -4.430 1.00 15.00 117 TYR B CA 2
ATOM 1372 C C . TYR B 2 9 ? 7.323 -4.163 -5.198 1.00 15.00 117 TYR B C 2
ATOM 1373 O O . TYR B 2 9 ? 7.728 -3.677 -6.253 1.00 15.00 117 TYR B O 2
ATOM 1391 N N . VAL B 2 10 ? 7.875 -5.238 -4.649 1.00 15.00 118 VAL B N 2
ATOM 1392 C CA . VAL B 2 10 ? 8.891 -6.016 -5.349 1.00 15.00 118 VAL B CA 2
ATOM 1393 C C . VAL B 2 10 ? 8.242 -7.228 -6.001 1.00 15.00 118 VAL B C 2
ATOM 1394 O O . VAL B 2 10 ? 8.893 -8.027 -6.675 1.00 15.00 118 VAL B O 2
ATOM 1407 N N . GLU B 2 11 ? 6.942 -7.335 -5.790 1.00 15.00 119 GLU B N 2
ATOM 1408 C CA . GLU B 2 11 ? 6.154 -8.443 -6.289 1.00 15.00 119 GLU B CA 2
ATOM 1409 C C . GLU B 2 11 ? 4.811 -7.940 -6.804 1.00 15.00 119 GLU B C 2
ATOM 1410 O O . GLU B 2 11 ? 4.090 -7.246 -6.087 1.00 15.00 119 GLU B O 2
ATOM 1422 N N . PRO B 2 12 ? 4.473 -8.261 -8.061 1.00 15.00 120 PRO B N 2
ATOM 1423 C CA . PRO B 2 12 ? 3.225 -7.822 -8.689 1.00 15.00 120 PRO B CA 2
ATOM 1424 C C . PRO B 2 12 ? 2.000 -8.494 -8.072 1.00 15.00 120 PRO B C 2
ATOM 1425 O O . PRO B 2 12 ? 1.388 -7.899 -7.163 1.00 15.00 120 PRO B O 2
ATOM 1437 N N . PHE A 1 12 ? -11.565 -6.120 1.031 1.00 15.00 12 PHE A N 3
ATOM 1438 C CA . PHE A 1 12 ? -11.988 -5.602 -0.290 1.00 15.00 12 PHE A CA 3
ATOM 1439 C C . PHE A 1 12 ? -11.208 -4.344 -0.644 1.00 15.00 12 PHE A C 3
ATOM 1440 O O . PHE A 1 12 ? -11.510 -3.251 -0.173 1.00 15.00 12 PHE A O 3
ATOM 1457 N N . LEU A 1 13 ? -10.145 -4.526 -1.408 1.00 15.00 13 LEU A N 3
ATOM 1458 C CA . LEU A 1 13 ? -9.323 -3.418 -1.866 1.00 15.00 13 LEU A CA 3
ATOM 1459 C C . LEU A 1 13 ? -9.311 -3.380 -3.386 1.00 15.00 13 LEU A C 3
ATOM 1460 O O . LEU A 1 13 ? -9.492 -4.417 -4.035 1.00 15.00 13 LEU A O 3
ATOM 1476 N N . PRO A 1 14 ? -9.101 -2.194 -3.980 1.00 15.00 14 PRO A N 3
ATOM 1477 C CA . PRO A 1 14 ? -8.858 -2.036 -5.407 1.00 15.00 14 PRO A CA 3
ATOM 1478 C C . PRO A 1 14 ? -7.803 -2.931 -5.962 1.00 15.00 14 PRO A C 3
ATOM 1479 O O . PRO A 1 14 ? -6.853 -3.344 -5.299 1.00 15.00 14 PRO A O 3
ATOM 1490 N N . LYS A 1 15 ? -8.006 -3.204 -7.199 1.00 15.00 15 LYS A N 3
ATOM 1491 C CA . LYS A 1 15 ? -7.212 -4.196 -7.910 1.00 15.00 15 LYS A CA 3
ATOM 1492 C C . LYS A 1 15 ? -5.773 -3.735 -8.073 1.00 15.00 15 LYS A C 3
ATOM 1493 O O . LYS A 1 15 ? -5.502 -2.637 -8.555 1.00 15.00 15 LYS A O 3
ATOM 1512 N N . GLY A 1 16 ? -4.861 -4.604 -7.671 1.00 15.00 16 GLY A N 3
ATOM 1513 C CA . GLY A 1 16 ? -3.447 -4.272 -7.652 1.00 15.00 16 GLY A CA 3
ATOM 1514 C C . GLY A 1 16 ? -3.042 -3.561 -6.375 1.00 15.00 16 GLY A C 3
ATOM 1515 O O . GLY A 1 16 ? -1.868 -3.283 -6.163 1.00 15.00 16 GLY A O 3
ATOM 1519 N N . TRP A 1 17 ? -4.010 -3.263 -5.522 1.00 15.00 17 TRP A N 3
ATOM 1520 C CA . TRP A 1 17 ? -3.717 -2.659 -4.232 1.00 15.00 17 TRP A CA 3
ATOM 1521 C C . TRP A 1 17 ? -3.494 -3.742 -3.195 1.00 15.00 17 TRP A C 3
ATOM 1522 O O . TRP A 1 17 ? -4.351 -4.603 -2.981 1.00 15.00 17 TRP A O 3
ATOM 1543 N N . GLU A 1 18 ? -2.342 -3.693 -2.560 1.00 15.00 18 GLU A N 3
ATOM 1544 C CA . GLU A 1 18 ? -1.966 -4.712 -1.607 1.00 15.00 18 GLU A CA 3
ATOM 1545 C C . GLU A 1 18 ? -1.632 -4.135 -0.257 1.00 15.00 18 GLU A C 3
ATOM 1546 O O . GLU A 1 18 ? -0.970 -3.115 -0.135 1.00 15.00 18 GLU A O 3
ATOM 1558 N N . VAL A 1 19 ? -2.057 -4.852 0.741 1.00 15.00 19 VAL A N 3
ATOM 1559 C CA . VAL A 1 19 ? -1.852 -4.473 2.125 1.00 15.00 19 VAL A CA 3
ATOM 1560 C C . VAL A 1 19 ? -0.873 -5.435 2.779 1.00 15.00 19 VAL A C 3
ATOM 1561 O O . VAL A 1 19 ? -1.240 -6.551 3.148 1.00 15.00 19 VAL A O 3
ATOM 1574 N N . ARG A 1 20 ? 0.376 -5.022 2.905 1.00 15.00 20 ARG A N 3
ATOM 1575 C CA . ARG A 1 20 ? 1.379 -5.869 3.531 1.00 15.00 20 ARG A CA 3
ATOM 1576 C C . ARG A 1 20 ? 1.909 -5.192 4.791 1.00 15.00 20 ARG A C 3
ATOM 1577 O O . ARG A 1 20 ? 2.035 -3.973 4.830 1.00 15.00 20 ARG A O 3
ATOM 1598 N N . HIS A 1 21 ? 2.232 -5.975 5.810 1.00 15.00 21 HIS A N 3
ATOM 1599 C CA . HIS A 1 21 ? 2.827 -5.424 7.026 1.00 15.00 21 HIS A CA 3
ATOM 1600 C C . HIS A 1 21 ? 4.342 -5.421 6.884 1.00 15.00 21 HIS A C 3
ATOM 1601 O O . HIS A 1 21 ? 4.967 -6.478 6.803 1.00 15.00 21 HIS A O 3
ATOM 1616 N N . ALA A 1 22 ? 4.920 -4.236 6.825 1.00 15.00 22 ALA A N 3
ATOM 161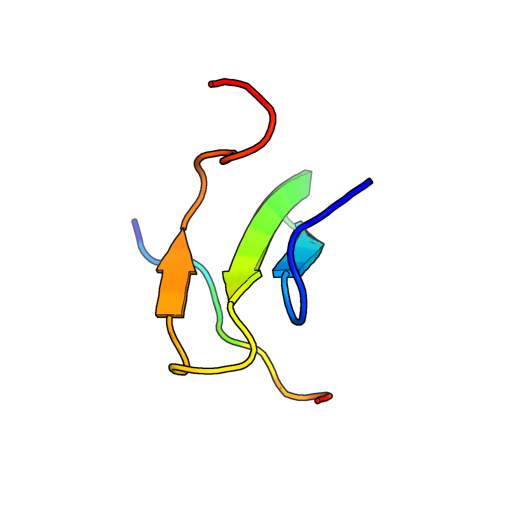7 C CA . ALA A 1 22 ? 6.363 -4.084 6.751 1.00 15.00 22 ALA A CA 3
ATOM 1618 C C . ALA A 1 22 ? 6.995 -4.429 8.099 1.00 15.00 22 ALA A C 3
ATOM 1619 O O . ALA A 1 22 ? 6.291 -4.494 9.107 1.00 15.00 22 ALA A O 3
ATOM 1626 N N . PRO A 1 23 ? 8.327 -4.647 8.140 1.00 15.00 23 PRO A N 3
ATOM 1627 C CA . PRO A 1 23 ? 9.062 -4.939 9.388 1.00 15.00 23 PRO A CA 3
ATOM 1628 C C . PRO A 1 23 ? 8.878 -3.862 10.463 1.00 15.00 23 PRO A C 3
ATOM 1629 O O . PRO A 1 23 ? 9.280 -4.037 11.612 1.00 15.00 23 PRO A O 3
ATOM 1640 N N . ASN A 1 24 ? 8.274 -2.750 10.070 1.00 15.00 24 ASN A N 3
ATOM 1641 C CA . ASN A 1 24 ? 8.001 -1.639 10.969 1.00 15.00 24 ASN A CA 3
ATOM 1642 C C . ASN A 1 24 ? 6.754 -1.964 11.781 1.00 15.00 24 ASN A C 3
ATOM 1643 O O . ASN A 1 24 ? 6.391 -1.260 12.725 1.00 15.00 24 ASN A O 3
ATOM 1654 N N . GLY A 1 25 ? 6.083 -3.037 11.372 1.00 15.00 25 GLY A N 3
ATOM 1655 C CA . GLY A 1 25 ? 4.888 -3.468 12.050 1.00 15.00 25 GLY A CA 3
ATOM 1656 C C . GLY A 1 25 ? 3.670 -2.718 11.564 1.00 15.00 25 GLY A C 3
ATOM 1657 O O . GLY A 1 25 ? 2.739 -2.463 12.326 1.00 15.00 25 GLY A O 3
ATOM 1661 N N . ARG A 1 26 ? 3.679 -2.365 10.287 1.00 15.00 26 ARG A N 3
ATOM 1662 C CA . ARG A 1 26 ? 2.639 -1.524 9.715 1.00 15.00 26 ARG A CA 3
ATOM 1663 C C . ARG A 1 26 ? 2.270 -1.999 8.317 1.00 15.00 26 ARG A C 3
ATOM 1664 O O . ARG A 1 26 ? 3.127 -2.448 7.564 1.00 15.00 26 ARG A O 3
ATOM 1685 N N . PRO A 1 27 ? 0.995 -1.851 7.944 1.00 15.00 27 PRO A N 3
ATOM 1686 C CA . PRO A 1 27 ? 0.525 -2.161 6.597 1.00 15.00 27 PRO A CA 3
ATOM 1687 C C . PRO A 1 27 ? 0.651 -0.971 5.663 1.00 15.00 27 PRO A C 3
ATOM 1688 O O . PRO A 1 27 ? 0.016 0.067 5.838 1.00 15.00 27 PRO A O 3
ATOM 1699 N N . PHE A 1 28 ? 1.538 -1.122 4.705 1.00 15.00 28 PHE A N 3
ATOM 1700 C CA . PHE A 1 28 ? 1.695 -0.143 3.663 1.00 15.00 28 PHE A CA 3
ATOM 1701 C C . PHE A 1 28 ? 0.957 -0.642 2.433 1.00 15.00 28 PHE A C 3
ATOM 1702 O O . PHE A 1 28 ? 1.185 -1.762 1.961 1.00 15.00 28 PHE A O 3
ATOM 1719 N N . PHE A 1 29 ? 0.051 0.180 1.945 1.00 15.00 29 PHE A N 3
ATOM 1720 C CA . PHE A 1 29 ? -0.815 -0.192 0.849 1.00 15.00 29 PHE A CA 3
ATOM 1721 C C . PHE A 1 29 ? -0.150 0.180 -0.454 1.00 15.00 29 PHE A C 3
ATOM 1722 O O . PHE A 1 29 ? 0.074 1.357 -0.748 1.00 15.00 29 PHE A O 3
ATOM 1739 N N . ILE A 1 30 ? 0.194 -0.829 -1.213 1.00 15.00 30 ILE A N 3
ATOM 1740 C CA . ILE A 1 30 ? 0.876 -0.627 -2.457 1.00 15.00 30 ILE A CA 3
ATOM 1741 C C . ILE A 1 30 ? -0.084 -0.682 -3.613 1.00 15.00 30 ILE A C 3
ATOM 1742 O O . ILE A 1 30 ? -0.878 -1.611 -3.740 1.00 15.00 30 ILE A O 3
ATOM 1758 N N . ASP A 1 31 ? 0.017 0.312 -4.451 1.00 15.00 31 ASP A N 3
ATOM 1759 C CA . ASP A 1 31 ? -0.644 0.298 -5.736 1.00 15.00 31 ASP A CA 3
ATOM 1760 C C . ASP A 1 31 ? 0.301 -0.314 -6.753 1.00 15.00 31 ASP A C 3
ATOM 1761 O O . ASP A 1 31 ? 1.285 0.308 -7.180 1.00 15.00 31 ASP A O 3
ATOM 1770 N N . HIS A 1 32 ? 0.023 -1.560 -7.087 1.00 15.00 32 HIS A N 3
ATOM 1771 C CA . HIS A 1 32 ? 0.890 -2.351 -7.941 1.00 15.00 32 HIS A CA 3
ATOM 1772 C C . HIS A 1 32 ? 0.653 -2.019 -9.411 1.00 15.00 32 HIS A C 3
ATOM 1773 O O . HIS A 1 32 ? 1.286 -2.594 -10.295 1.00 15.00 32 HIS A O 3
ATOM 1788 N N . ASN A 1 33 ? -0.245 -1.071 -9.662 1.00 15.00 33 ASN A N 3
ATOM 1789 C CA . ASN A 1 33 ? -0.551 -0.655 -11.024 1.00 15.00 33 ASN A CA 3
ATOM 1790 C C . ASN A 1 33 ? 0.373 0.474 -11.468 1.00 15.00 33 ASN A C 3
ATOM 1791 O O . ASN A 1 33 ? 0.921 0.444 -12.569 1.00 15.00 33 ASN A O 3
ATOM 1802 N N . THR A 1 34 ? 0.537 1.476 -10.610 1.00 15.00 34 THR A N 3
ATOM 1803 C CA . THR A 1 34 ? 1.285 2.674 -10.976 1.00 15.00 34 THR A CA 3
ATOM 1804 C C . THR A 1 34 ? 2.553 2.835 -10.136 1.00 15.00 34 THR A C 3
ATOM 1805 O O . THR A 1 34 ? 3.191 3.890 -10.177 1.00 15.00 34 THR A O 3
ATOM 1816 N N . LYS A 1 35 ? 2.903 1.796 -9.366 1.00 15.00 35 LYS A N 3
ATOM 1817 C CA . LYS A 1 35 ? 4.139 1.790 -8.567 1.00 15.00 35 LYS A CA 3
ATOM 1818 C C . LYS A 1 35 ? 4.030 2.772 -7.387 1.00 15.00 35 LYS A C 3
ATOM 1819 O O . LYS A 1 35 ? 5.031 3.137 -6.766 1.00 15.00 35 LYS A O 3
ATOM 1838 N N . THR A 1 36 ? 2.808 3.149 -7.034 1.00 15.00 36 THR A N 3
ATOM 1839 C CA . THR A 1 36 ? 2.606 4.177 -6.017 1.00 15.00 36 THR A CA 3
ATOM 1840 C C . THR A 1 36 ? 2.318 3.544 -4.659 1.00 15.00 36 THR A C 3
ATOM 1841 O O . THR A 1 36 ? 1.801 2.438 -4.587 1.00 15.00 36 THR A O 3
ATOM 1852 N N . THR A 1 37 ? 2.697 4.218 -3.587 1.00 15.00 37 THR A N 3
ATOM 1853 C CA . THR A 1 37 ? 2.491 3.683 -2.251 1.00 15.00 37 THR A CA 3
ATOM 1854 C C . THR A 1 37 ? 1.721 4.647 -1.360 1.00 15.00 37 THR A C 3
ATOM 1855 O O . THR A 1 37 ? 1.780 5.866 -1.537 1.00 15.00 37 THR A O 3
ATOM 1866 N N . THR A 1 38 ? 0.977 4.087 -0.421 1.00 15.00 38 THR A N 3
ATOM 1867 C CA . THR A 1 38 ? 0.127 4.858 0.468 1.00 15.00 38 THR A CA 3
ATOM 1868 C C . THR A 1 38 ? 0.041 4.171 1.840 1.00 15.00 38 THR A C 3
ATOM 1869 O O . THR A 1 38 ? 0.142 2.958 1.920 1.00 15.00 38 THR A O 3
ATOM 1880 N N . TRP A 1 39 ? -0.103 4.940 2.921 1.00 15.00 39 TRP A N 3
ATOM 1881 C CA . TRP A 1 39 ? -0.252 4.344 4.254 1.00 15.00 39 TRP A CA 3
ATOM 1882 C C . TRP A 1 39 ? -1.704 4.119 4.573 1.00 15.00 39 TRP A C 3
ATOM 1883 O O . TRP A 1 39 ? -2.074 3.187 5.279 1.00 15.00 39 TRP A O 3
ATOM 1904 N N . GLU A 1 40 ? -2.509 5.041 4.109 1.00 15.00 40 GLU A N 3
ATOM 1905 C CA . GLU A 1 40 ? -3.886 5.094 4.493 1.00 15.00 40 GLU A CA 3
ATOM 1906 C C . GLU A 1 40 ? -4.740 4.231 3.573 1.00 15.00 40 GLU A C 3
ATOM 1907 O O . GLU A 1 40 ? -4.334 3.887 2.463 1.00 15.00 40 GLU A O 3
ATOM 1919 N N . ASP A 1 41 ? -5.920 3.893 4.048 1.00 15.00 41 ASP A N 3
ATOM 1920 C CA . ASP A 1 41 ? -6.702 2.807 3.466 1.00 15.00 41 ASP A CA 3
ATOM 1921 C C . ASP A 1 41 ? -7.658 3.332 2.396 1.00 15.00 41 ASP A C 3
ATOM 1922 O O . ASP A 1 41 ? -8.493 4.193 2.669 1.00 15.00 41 ASP A O 3
ATOM 1931 N N . PRO A 1 42 ? -7.552 2.809 1.161 1.00 15.00 42 PRO A N 3
ATOM 1932 C CA . PRO A 1 42 ? -8.355 3.274 0.023 1.00 15.00 42 PRO A CA 3
ATOM 1933 C C . PRO A 1 42 ? -9.846 2.951 0.156 1.00 15.00 42 PRO A C 3
ATOM 1934 O O . PRO A 1 42 ? -10.669 3.462 -0.602 1.00 15.00 42 PRO A O 3
ATOM 1945 N N . ARG A 1 43 ? -10.190 2.098 1.111 1.00 15.00 43 ARG A N 3
ATOM 1946 C CA . ARG A 1 43 ? -11.586 1.772 1.382 1.00 15.00 43 ARG A CA 3
ATOM 1947 C C . ARG A 1 43 ? -12.229 2.898 2.183 1.00 15.00 43 ARG A C 3
ATOM 1948 O O . ARG A 1 43 ? -13.452 3.053 2.217 1.00 15.00 43 ARG A O 3
ATOM 1969 N N . LEU A 1 44 ? -11.379 3.687 2.817 1.00 15.00 44 LEU A N 3
ATOM 1970 C CA . LEU A 1 44 ? -11.810 4.828 3.612 1.00 15.00 44 LEU A CA 3
ATOM 1971 C C . LEU A 1 44 ? -12.245 5.983 2.724 1.00 15.00 44 LEU A C 3
ATOM 1972 O O . LEU A 1 44 ? -12.784 6.985 3.189 1.00 15.00 44 LEU A O 3
ATOM 1988 N N . LYS A 1 45 ? -11.973 5.831 1.448 1.00 15.00 45 LYS A N 3
ATOM 1989 C CA . LYS A 1 45 ? -12.316 6.841 0.454 1.00 15.00 45 LYS A CA 3
ATOM 1990 C C . LYS A 1 45 ? -13.714 6.585 -0.098 1.00 15.00 45 LYS A C 3
ATOM 1991 O O . LYS A 1 45 ? -13.826 6.003 -1.200 1.00 15.00 45 LYS A O 3
ATOM 2010 N N . GLN B 2 4 ? 8.700 9.317 7.071 1.00 15.00 112 GLN B N 3
ATOM 2011 C CA . GLN B 2 4 ? 7.611 8.392 6.678 1.00 15.00 112 GLN B CA 3
ATOM 2012 C C . GLN B 2 4 ? 7.677 8.104 5.183 1.00 15.00 112 GLN B C 3
ATOM 2013 O O . GLN B 2 4 ? 7.587 9.017 4.365 1.00 15.00 112 GLN B O 3
ATOM 2027 N N . ILE B 2 5 ? 7.842 6.836 4.831 1.00 15.00 113 ILE B N 3
ATOM 2028 C CA . ILE B 2 5 ? 7.933 6.440 3.433 1.00 15.00 113 ILE B CA 3
ATOM 2029 C C . ILE B 2 5 ? 7.481 4.988 3.252 1.00 15.00 113 ILE B C 3
ATOM 2030 O O . ILE B 2 5 ? 8.024 4.078 3.877 1.00 15.00 113 ILE B O 3
ATOM 2046 N N . PRO B 2 6 ? 6.439 4.756 2.440 1.00 15.00 114 PRO B N 3
ATOM 2047 C CA . PRO B 2 6 ? 6.014 3.412 2.088 1.00 15.00 114 PRO B CA 3
ATOM 2048 C C . PRO B 2 6 ? 6.756 2.874 0.855 1.00 15.00 114 PRO B C 3
ATOM 2049 O O . PRO B 2 6 ? 6.704 3.480 -0.217 1.00 15.00 114 PRO B O 3
ATOM 2060 N N . PRO B 2 7 ? 7.489 1.758 1.007 1.00 15.00 115 PRO B N 3
ATOM 2061 C CA . PRO B 2 7 ? 8.162 1.077 -0.115 1.00 15.00 115 PRO B CA 3
ATOM 2062 C C . PRO B 2 7 ? 7.189 0.510 -1.147 1.00 15.00 115 PRO B C 3
ATOM 2063 O O . PRO B 2 7 ? 6.249 -0.195 -0.786 1.00 15.00 115 PRO B O 3
ATOM 2074 N N . PRO B 2 8 ? 7.373 0.833 -2.443 1.00 15.00 116 PRO B N 3
ATOM 2075 C CA . PRO B 2 8 ? 6.699 0.226 -3.528 1.00 15.00 116 PRO B CA 3
ATOM 2076 C C . PRO B 2 8 ? 6.701 -1.241 -3.509 1.00 15.00 116 PRO B C 3
ATOM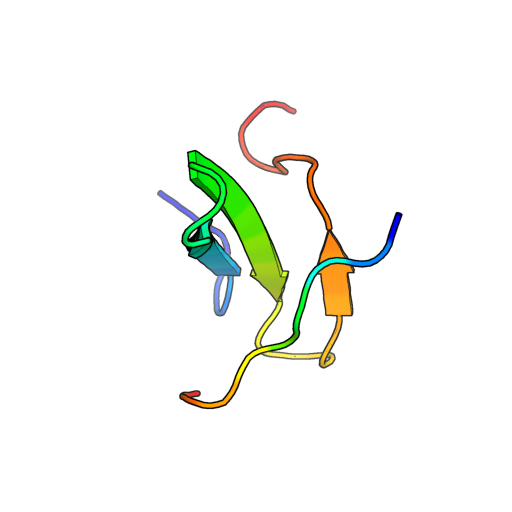 2077 O O . PRO B 2 8 ? 7.274 -1.963 -2.690 1.00 15.00 116 PRO B O 3
ATOM 2088 N N . TYR B 2 9 ? 6.084 -1.601 -4.521 1.00 15.00 117 TYR B N 3
ATOM 2089 C CA . TYR B 2 9 ? 5.824 -2.990 -4.831 1.00 15.00 117 TYR B CA 3
ATOM 2090 C C . TYR B 2 9 ? 7.086 -3.659 -5.385 1.00 15.00 117 TYR B C 3
ATOM 2091 O O . TYR B 2 9 ? 7.654 -3.220 -6.387 1.00 15.00 117 TYR B O 3
ATOM 2109 N N . VAL B 2 10 ? 7.552 -4.690 -4.692 1.00 15.00 118 VAL B N 3
ATOM 2110 C CA . VAL B 2 10 ? 8.591 -5.557 -5.216 1.00 15.00 118 VAL B CA 3
ATOM 2111 C C . VAL B 2 10 ? 7.930 -6.826 -5.743 1.00 15.00 118 VAL B C 3
ATOM 2112 O O . VAL B 2 10 ? 8.499 -7.584 -6.527 1.00 15.00 118 VAL B O 3
ATOM 2125 N N . GLU B 2 11 ? 6.691 -7.011 -5.313 1.00 15.00 119 GLU B N 3
ATOM 2126 C CA . GLU B 2 11 ? 5.873 -8.139 -5.716 1.00 15.00 119 GLU B CA 3
ATOM 2127 C C . GLU B 2 11 ? 4.993 -7.723 -6.883 1.00 15.00 119 GLU B C 3
ATOM 2128 O O . GLU B 2 11 ? 4.207 -6.792 -6.743 1.00 15.00 119 GLU B O 3
ATOM 2140 N N . PRO B 2 12 ? 5.109 -8.377 -8.043 1.00 15.00 120 PRO B N 3
ATOM 2141 C CA . PRO B 2 12 ? 4.287 -8.051 -9.211 1.00 15.00 120 PRO B CA 3
ATOM 2142 C C . PRO B 2 12 ? 2.817 -8.406 -8.991 1.00 15.00 120 PRO B C 3
ATOM 2143 O O . PRO B 2 12 ? 2.097 -7.613 -8.343 1.00 15.00 120 PRO B O 3
ATOM 2155 N N . PHE A 1 12 ? -10.918 -6.037 2.320 1.00 15.00 12 PHE A N 4
ATOM 2156 C CA . PHE A 1 12 ? -11.100 -6.127 0.852 1.00 15.00 12 PHE A CA 4
ATOM 2157 C C . PHE A 1 12 ? -10.787 -4.788 0.190 1.00 15.00 12 PHE A C 4
ATOM 2158 O O . PHE A 1 12 ? -11.454 -3.780 0.439 1.00 15.00 12 PHE A O 4
ATOM 2175 N N . LEU A 1 13 ? -9.752 -4.773 -0.633 1.00 15.00 13 LEU A N 4
ATOM 2176 C CA . LEU A 1 13 ? -9.308 -3.552 -1.292 1.00 15.00 13 LEU A CA 4
ATOM 2177 C C . LEU A 1 13 ? -9.369 -3.703 -2.809 1.00 15.00 13 LEU A C 4
ATOM 2178 O O . LEU A 1 13 ? -9.485 -4.818 -3.320 1.00 15.00 13 LEU A O 4
ATOM 2194 N N . PRO A 1 14 ? -9.311 -2.577 -3.539 1.00 15.00 14 PRO A N 4
ATOM 2195 C CA . PRO A 1 14 ? -9.099 -2.549 -4.984 1.00 15.00 14 PRO A CA 4
ATOM 2196 C C . PRO A 1 14 ? -7.952 -3.371 -5.475 1.00 15.00 14 PRO A C 4
ATOM 2197 O O . PRO A 1 14 ? -6.954 -3.603 -4.796 1.00 15.00 14 PRO A O 4
ATOM 2208 N N . LYS A 1 15 ? -8.149 -3.791 -6.677 1.00 15.00 15 LYS A N 4
ATOM 2209 C CA . LYS A 1 15 ? -7.247 -4.720 -7.344 1.00 15.00 15 LYS A CA 4
ATOM 2210 C C . LYS A 1 15 ? -5.849 -4.119 -7.453 1.00 15.00 15 LYS A C 4
ATOM 2211 O O . LYS A 1 15 ? -5.682 -2.931 -7.740 1.00 15.00 15 LYS A O 4
ATOM 2230 N N . GLY A 1 16 ? -4.853 -4.957 -7.247 1.00 15.00 16 GLY A N 4
ATOM 2231 C CA . GLY A 1 16 ? -3.473 -4.509 -7.252 1.00 15.00 16 GLY A CA 4
ATOM 2232 C C . GLY A 1 16 ? -3.085 -3.759 -5.988 1.00 15.00 16 GLY A C 4
ATOM 2233 O O . GLY A 1 16 ? -1.913 -3.457 -5.784 1.00 15.00 16 GLY A O 4
ATOM 2237 N N . TRP A 1 17 ? -4.053 -3.458 -5.134 1.00 15.00 17 TRP A N 4
ATOM 2238 C CA . TRP A 1 17 ? -3.764 -2.781 -3.881 1.00 15.00 17 TRP A CA 4
ATOM 2239 C C . TRP A 1 17 ? -3.484 -3.802 -2.796 1.00 15.00 17 TRP A C 4
ATOM 2240 O O . TRP A 1 17 ? -4.364 -4.559 -2.386 1.00 15.00 17 TRP A O 4
ATOM 2261 N N . GLU A 1 18 ? -2.251 -3.825 -2.348 1.00 15.00 18 GLU A N 4
ATOM 2262 C CA . GLU A 1 18 ? -1.816 -4.814 -1.391 1.00 15.00 18 GLU A CA 4
ATOM 2263 C C . GLU A 1 18 ? -1.577 -4.212 -0.028 1.00 15.00 18 GLU A C 4
ATOM 2264 O O . GLU A 1 18 ? -1.100 -3.088 0.102 1.00 15.00 18 GLU A O 4
ATOM 2276 N N . VAL A 1 19 ? -1.866 -5.009 0.974 1.00 15.00 19 VAL A N 4
ATOM 2277 C CA . VAL A 1 19 ? -1.702 -4.610 2.362 1.00 15.00 19 VAL A CA 4
ATOM 2278 C C . VAL A 1 19 ? -0.599 -5.435 3.000 1.00 15.00 19 VAL A C 4
ATOM 2279 O O . VAL A 1 19 ? -0.804 -6.601 3.340 1.00 15.00 19 VAL A O 4
ATOM 2292 N N . ARG A 1 20 ? 0.574 -4.849 3.136 1.00 15.00 20 ARG A N 4
ATOM 2293 C CA . ARG A 1 20 ? 1.683 -5.548 3.750 1.00 15.00 20 ARG A CA 4
ATOM 2294 C C . ARG A 1 20 ? 2.091 -4.841 5.024 1.00 15.00 20 ARG A C 4
ATOM 2295 O O . ARG A 1 20 ? 2.065 -3.627 5.089 1.00 15.00 20 ARG A O 4
ATOM 2316 N N . HIS A 1 21 ? 2.505 -5.601 6.013 1.00 15.00 21 HIS A N 4
ATOM 2317 C CA . HIS A 1 21 ? 2.887 -5.033 7.302 1.00 15.00 21 HIS A CA 4
ATOM 2318 C C . HIS A 1 21 ? 4.398 -5.128 7.418 1.00 15.00 21 HIS A C 4
ATOM 2319 O O . HIS A 1 21 ? 4.946 -6.229 7.496 1.00 15.00 21 HIS A O 4
ATOM 2334 N N . ALA A 1 22 ? 5.067 -3.987 7.358 1.00 15.00 22 ALA A N 4
ATOM 2335 C CA . ALA A 1 22 ? 6.521 -3.942 7.428 1.00 15.00 22 ALA A CA 4
ATOM 2336 C C . ALA A 1 22 ? 7.006 -4.584 8.726 1.00 15.00 22 ALA A C 4
ATOM 2337 O O . ALA A 1 22 ? 6.230 -4.719 9.668 1.00 15.00 22 ALA A O 4
ATOM 2344 N N . PRO A 1 23 ? 8.284 -4.999 8.801 1.00 15.00 23 PRO A N 4
ATOM 2345 C CA . PRO A 1 23 ? 8.834 -5.650 9.999 1.00 15.00 23 PRO A CA 4
ATOM 2346 C C . PRO A 1 23 ? 8.693 -4.800 11.265 1.00 15.00 23 PRO A C 4
ATOM 2347 O O . PRO A 1 23 ? 8.805 -5.309 12.380 1.00 15.00 23 PRO A O 4
ATOM 2358 N N . ASN A 1 24 ? 8.469 -3.503 11.085 1.00 15.00 24 ASN A N 4
ATOM 2359 C CA . ASN A 1 24 ? 8.263 -2.592 12.202 1.00 15.00 24 ASN A CA 4
ATOM 2360 C C . ASN A 1 24 ? 6.829 -2.697 12.695 1.00 15.00 24 ASN A C 4
ATOM 2361 O O . ASN A 1 24 ? 6.483 -2.208 13.770 1.00 15.00 24 ASN A O 4
ATOM 2372 N N . GLY A 1 25 ? 6.004 -3.346 11.887 1.00 15.00 25 GLY A N 4
ATOM 2373 C CA . GLY A 1 25 ? 4.617 -3.520 12.214 1.00 15.00 25 GLY A CA 4
ATOM 2374 C C . GLY A 1 25 ? 3.758 -2.373 11.728 1.00 15.00 25 GLY A C 4
ATOM 2375 O O . GLY A 1 25 ? 2.819 -1.950 12.400 1.00 15.00 25 GLY A O 4
ATOM 2379 N N . ARG A 1 26 ? 4.090 -1.863 10.556 1.00 15.00 26 ARG A N 4
ATOM 2380 C CA . ARG A 1 26 ? 3.281 -0.849 9.900 1.00 15.00 26 ARG A CA 4
ATOM 2381 C C . ARG A 1 26 ? 2.824 -1.370 8.541 1.00 15.00 26 ARG A C 4
ATOM 2382 O O . ARG A 1 26 ? 3.645 -1.789 7.732 1.00 15.00 26 ARG A O 4
ATOM 2403 N N . PRO A 1 27 ? 1.516 -1.345 8.259 1.00 15.00 27 PRO A N 4
ATOM 2404 C CA . PRO A 1 27 ? 0.991 -1.786 6.978 1.00 15.00 27 PRO A CA 4
ATOM 2405 C C . PRO A 1 27 ? 0.938 -0.662 5.956 1.00 15.00 27 PRO A C 4
ATOM 2406 O O . PRO A 1 27 ? 0.275 0.361 6.137 1.00 15.00 27 PRO A O 4
ATOM 2417 N N . PHE A 1 28 ? 1.699 -0.870 4.904 1.00 15.00 28 PHE A N 4
ATOM 2418 C CA . PHE A 1 28 ? 1.786 0.047 3.799 1.00 15.00 28 PHE A CA 4
ATOM 2419 C C . PHE A 1 28 ? 1.019 -0.528 2.618 1.00 15.00 28 PHE A C 4
ATOM 2420 O O . PHE A 1 28 ? 1.292 -1.645 2.167 1.00 15.00 28 PHE A O 4
ATOM 2437 N N . PHE A 1 29 ? 0.045 0.223 2.140 1.00 15.00 29 PHE A N 4
ATOM 2438 C CA . PHE A 1 29 ? -0.818 -0.240 1.077 1.00 15.00 29 PHE A CA 4
ATOM 2439 C C . PHE A 1 29 ? -0.218 0.145 -0.260 1.00 15.00 29 PHE A C 4
ATOM 2440 O O . PHE A 1 29 ? -0.079 1.329 -0.581 1.00 15.00 29 PHE A O 4
ATOM 2457 N N . ILE A 1 30 ? 0.171 -0.860 -1.020 1.00 15.00 30 ILE A N 4
ATOM 2458 C CA . ILE A 1 30 ? 0.852 -0.632 -2.277 1.00 15.00 30 ILE A CA 4
ATOM 2459 C C . ILE A 1 30 ? -0.102 -0.739 -3.441 1.00 15.00 30 ILE A C 4
ATOM 2460 O O . ILE A 1 30 ? -0.933 -1.641 -3.495 1.00 15.00 30 ILE A O 4
ATOM 2476 N N . ASP A 1 31 ? 0.050 0.166 -4.374 1.00 15.00 31 ASP A N 4
ATOM 2477 C CA . ASP A 1 31 ? -0.623 0.050 -5.655 1.00 15.00 31 ASP A CA 4
ATOM 2478 C C . ASP A 1 31 ? 0.294 -0.666 -6.626 1.00 15.00 31 ASP A C 4
ATOM 2479 O O . ASP A 1 31 ? 1.358 -0.159 -6.989 1.00 15.00 31 ASP A O 4
ATOM 2488 N N . HIS A 1 32 ? -0.110 -1.864 -7.009 1.00 15.00 32 HIS A N 4
ATOM 2489 C CA . HIS A 1 32 ? 0.696 -2.714 -7.868 1.00 15.00 32 HIS A CA 4
ATOM 2490 C C . HIS A 1 32 ? 0.307 -2.522 -9.332 1.00 15.00 32 HIS A C 4
ATOM 2491 O O . HIS A 1 32 ? 0.826 -3.204 -10.212 1.00 15.00 32 HIS A O 4
ATOM 2506 N N . ASN A 1 33 ? -0.598 -1.580 -9.587 1.00 15.00 33 ASN A N 4
ATOM 2507 C CA . ASN A 1 33 ? -1.030 -1.289 -10.951 1.00 15.00 33 ASN A CA 4
ATOM 2508 C C . ASN A 1 33 ? -0.141 -0.219 -11.570 1.00 15.00 33 ASN A C 4
ATOM 2509 O O . ASN A 1 33 ? 0.572 -0.470 -12.544 1.00 15.00 33 ASN A O 4
ATOM 2520 N N . THR A 1 34 ? -0.177 0.973 -10.986 1.00 15.00 34 THR A N 4
ATOM 2521 C CA . THR A 1 34 ? 0.533 2.121 -11.529 1.00 15.00 34 THR A CA 4
ATOM 2522 C C . THR A 1 34 ? 1.765 2.453 -10.684 1.00 15.00 34 THR A C 4
ATOM 2523 O O . THR A 1 34 ? 2.545 3.344 -11.025 1.00 15.00 34 THR A O 4
ATOM 2534 N N . LYS A 1 35 ? 1.933 1.711 -9.591 1.00 15.00 35 LYS A N 4
ATOM 2535 C CA . LYS A 1 35 ? 3.045 1.907 -8.662 1.00 15.00 35 LYS A CA 4
ATOM 2536 C C . LYS A 1 35 ? 2.888 3.210 -7.878 1.00 15.00 35 LYS A C 4
ATOM 2537 O O . LYS A 1 35 ? 3.373 4.266 -8.283 1.00 15.00 35 LYS A O 4
ATOM 2556 N N . THR A 1 36 ? 2.154 3.131 -6.782 1.00 15.00 36 THR A N 4
ATOM 2557 C CA . THR A 1 36 ? 2.042 4.234 -5.834 1.00 15.00 36 THR A CA 4
ATOM 2558 C C . THR A 1 36 ? 1.970 3.670 -4.421 1.00 15.00 36 THR A C 4
ATOM 2559 O O . THR A 1 36 ? 1.502 2.548 -4.228 1.00 15.00 36 THR A O 4
ATOM 2570 N N . THR A 1 37 ? 2.459 4.411 -3.439 1.00 15.00 37 THR A N 4
ATOM 2571 C CA . THR A 1 37 ? 2.506 3.900 -2.077 1.00 15.00 37 THR A CA 4
ATOM 2572 C C . THR A 1 37 ? 1.864 4.860 -1.081 1.00 15.00 37 THR A C 4
ATOM 2573 O O . THR A 1 37 ? 2.056 6.076 -1.154 1.00 15.00 37 THR A O 4
ATOM 2584 N N . THR A 1 38 ? 1.089 4.304 -0.159 1.00 15.00 38 THR A N 4
ATOM 2585 C CA . THR A 1 38 ? 0.431 5.084 0.874 1.00 15.00 38 THR A CA 4
ATOM 2586 C C . THR A 1 38 ? 0.260 4.233 2.137 1.00 15.00 38 THR A C 4
ATOM 2587 O O . THR A 1 38 ? 0.162 3.013 2.050 1.00 15.00 38 THR A O 4
ATOM 2598 N N . TRP A 1 39 ? 0.264 4.864 3.308 1.00 15.00 39 TRP A N 4
ATOM 2599 C CA . TRP A 1 39 ? 0.064 4.127 4.560 1.00 15.00 39 TRP A CA 4
ATOM 2600 C C . TRP A 1 39 ? -1.410 4.078 4.899 1.00 15.00 39 TRP A C 4
ATOM 2601 O O . TRP A 1 39 ? -1.828 3.374 5.820 1.00 15.00 39 TRP A O 4
ATOM 2622 N N . GLU A 1 40 ? -2.187 4.859 4.173 1.00 15.00 40 GLU A N 4
ATOM 2623 C CA . GLU A 1 40 ? -3.589 5.000 4.477 1.00 15.00 40 GLU A CA 4
ATOM 2624 C C . GLU A 1 40 ? -4.431 4.215 3.478 1.00 15.00 40 GLU A C 4
ATOM 2625 O O . GLU A 1 40 ? -3.994 3.933 2.362 1.00 15.00 40 GLU A O 4
ATOM 2637 N N . ASP A 1 41 ? -5.638 3.878 3.888 1.00 15.00 41 ASP A N 4
ATOM 2638 C CA . ASP A 1 41 ? -6.427 2.864 3.194 1.00 15.00 41 ASP A CA 4
ATOM 2639 C C . ASP A 1 41 ? -7.357 3.450 2.135 1.00 15.00 41 ASP A C 4
ATOM 2640 O O . ASP A 1 41 ? -8.057 4.436 2.367 1.00 15.00 41 ASP A O 4
ATOM 2649 N N . PRO A 1 42 ? -7.392 2.806 0.955 1.00 15.00 42 PRO A N 4
ATOM 2650 C CA . PRO A 1 42 ? -8.283 3.189 -0.145 1.00 15.00 42 PRO A CA 4
ATOM 2651 C C . PRO A 1 42 ? -9.745 2.817 0.118 1.00 15.00 42 PRO A C 4
ATOM 2652 O O . PRO A 1 42 ? -10.636 3.198 -0.636 1.00 15.00 42 PRO A O 4
ATOM 2663 N N . ARG A 1 43 ? -9.983 2.039 1.169 1.00 15.00 43 ARG A N 4
ATOM 2664 C CA . ARG A 1 43 ? -11.336 1.621 1.518 1.00 15.00 43 ARG A CA 4
ATOM 2665 C C . ARG A 1 43 ? -12.097 2.760 2.193 1.00 15.00 43 ARG A C 4
ATOM 2666 O O . ARG A 1 43 ? -13.314 2.879 2.057 1.00 15.00 43 ARG A O 4
ATOM 2687 N N . LEU A 1 44 ? -11.368 3.590 2.925 1.00 15.00 44 LEU A N 4
ATOM 2688 C CA . LEU A 1 44 ? -11.959 4.716 3.632 1.00 15.00 44 LEU A CA 4
ATOM 2689 C C . LEU A 1 44 ? -12.208 5.902 2.715 1.00 15.00 44 LEU A C 4
ATOM 2690 O O . LEU A 1 44 ? -12.828 6.886 3.110 1.00 15.00 44 LEU A O 4
ATOM 2706 N N . LYS A 1 45 ? -11.688 5.805 1.512 1.00 15.00 45 LYS A N 4
ATOM 2707 C CA . LYS A 1 45 ? -11.832 6.862 0.515 1.00 15.00 45 LYS A CA 4
ATOM 2708 C C . LYS A 1 45 ? -13.305 7.065 0.170 1.00 15.00 45 LYS A C 4
ATOM 2709 O O . LYS A 1 45 ? -13.859 6.245 -0.593 1.00 15.00 45 LYS A O 4
ATOM 2728 N N . GLN B 2 4 ? 7.671 9.843 5.787 1.00 15.00 112 GLN B N 4
ATOM 2729 C CA . GLN B 2 4 ? 7.636 8.362 5.759 1.00 15.00 112 GLN B CA 4
ATOM 2730 C C . GLN B 2 4 ? 7.317 7.866 4.358 1.00 15.00 112 GLN B C 4
ATOM 2731 O O . GLN B 2 4 ? 6.196 8.031 3.874 1.00 15.00 112 GLN B O 4
ATOM 2745 N N . ILE B 2 5 ? 8.301 7.256 3.718 1.00 15.00 113 ILE B N 4
ATOM 2746 C CA . ILE B 2 5 ? 8.147 6.772 2.355 1.00 15.00 113 ILE B CA 4
ATOM 2747 C C . ILE B 2 5 ? 7.849 5.273 2.348 1.00 15.00 113 ILE B C 4
ATOM 2748 O O . ILE B 2 5 ? 8.711 4.467 2.703 1.00 15.00 113 ILE B O 4
ATOM 2764 N N . PRO B 2 6 ? 6.622 4.877 1.966 1.00 15.00 114 PRO B N 4
ATOM 2765 C CA . PRO B 2 6 ? 6.242 3.464 1.873 1.00 15.00 114 PRO B CA 4
ATOM 2766 C C . PRO B 2 6 ? 6.977 2.742 0.740 1.00 15.00 114 PRO B C 4
ATOM 2767 O O . PRO B 2 6 ? 6.991 3.221 -0.393 1.00 15.00 114 PRO B O 4
ATOM 2778 N N . PRO B 2 7 ? 7.622 1.599 1.034 1.00 15.00 115 PRO B N 4
ATOM 2779 C CA . PRO B 2 7 ? 8.251 0.755 0.005 1.00 15.00 115 PRO B CA 4
ATOM 2780 C C . PRO B 2 7 ? 7.249 0.235 -1.027 1.00 15.00 115 PRO B C 4
ATOM 2781 O O . PRO B 2 7 ? 6.211 -0.314 -0.664 1.00 15.00 115 PRO B O 4
ATOM 2792 N N . PRO B 2 8 ? 7.516 0.453 -2.327 1.00 15.00 116 PRO B N 4
ATOM 2793 C CA . PRO B 2 8 ? 6.826 -0.140 -3.410 1.00 15.00 116 PRO B CA 4
ATOM 2794 C C . PRO B 2 8 ? 6.667 -1.597 -3.319 1.00 15.00 116 PRO B C 4
ATOM 2795 O O . PRO B 2 8 ? 7.135 -2.329 -2.448 1.00 15.00 116 PRO B O 4
ATOM 2806 N N . TYR B 2 9 ? 6.056 -1.940 -4.347 1.00 15.00 117 TYR B N 4
ATOM 2807 C CA . TYR B 2 9 ? 5.679 -3.310 -4.632 1.00 15.00 117 TYR B CA 4
ATOM 2808 C C . TYR B 2 9 ? 6.866 -4.069 -5.233 1.00 15.00 117 TYR B C 4
ATOM 2809 O O . TYR B 2 9 ? 7.497 -3.600 -6.184 1.00 15.00 117 TYR B O 4
ATOM 2827 N N . VAL B 2 10 ? 7.178 -5.223 -4.659 1.00 15.00 118 VAL B N 4
ATOM 2828 C CA . VAL B 2 10 ? 8.217 -6.088 -5.193 1.00 15.00 118 VAL B CA 4
ATOM 2829 C C . VAL B 2 10 ? 7.577 -7.334 -5.785 1.00 15.00 118 VAL B C 4
ATOM 2830 O O . VAL B 2 10 ? 8.221 -8.121 -6.478 1.00 15.00 118 VAL B O 4
ATOM 2843 N N . GLU B 2 11 ? 6.298 -7.503 -5.483 1.00 15.00 119 GLU B N 4
ATOM 2844 C CA . GLU B 2 11 ? 5.506 -8.591 -6.026 1.00 15.00 119 GLU B CA 4
ATOM 2845 C C . GLU B 2 11 ? 4.639 -8.063 -7.162 1.00 15.00 119 GLU B C 4
ATOM 2846 O O . GLU B 2 11 ? 3.679 -7.337 -6.919 1.00 15.00 119 GLU B O 4
ATOM 2858 N N . PRO B 2 12 ? 4.991 -8.381 -8.414 1.00 15.00 120 PRO B N 4
ATOM 2859 C CA . PRO B 2 12 ? 4.267 -7.888 -9.590 1.00 15.00 120 PRO B CA 4
ATOM 2860 C C . PRO B 2 12 ? 2.829 -8.392 -9.635 1.00 15.00 120 PRO B C 4
ATOM 2861 O O . PRO B 2 12 ? 2.610 -9.530 -10.107 1.00 15.00 120 PRO B O 4
ATOM 2873 N N . PHE A 1 12 ? -15.059 -3.454 -1.822 1.00 15.00 12 PHE A N 5
ATOM 2874 C CA . PHE A 1 12 ? -13.705 -3.743 -1.306 1.00 15.00 12 PHE A CA 5
ATOM 2875 C C . PHE A 1 12 ? -12.714 -2.738 -1.891 1.00 15.00 12 PHE A C 5
ATOM 2876 O O . PHE A 1 12 ? -13.067 -1.955 -2.777 1.00 15.00 12 PHE A O 5
ATOM 2893 N N . LEU A 1 13 ? -11.482 -2.748 -1.394 1.00 15.00 13 LEU A N 5
ATOM 2894 C CA . LEU A 1 13 ? -10.459 -1.830 -1.874 1.00 15.00 13 LEU A CA 5
ATOM 2895 C C . LEU A 1 13 ? -9.988 -2.233 -3.273 1.00 15.00 13 LEU A C 5
ATOM 2896 O O . LEU A 1 13 ? -10.088 -3.399 -3.656 1.00 15.00 13 LEU A O 5
ATOM 2912 N N . PRO A 1 14 ? -9.478 -1.261 -4.045 1.00 15.00 14 PRO A N 5
ATOM 2913 C CA . PRO A 1 14 ? -9.000 -1.447 -5.420 1.00 15.00 14 PRO A CA 5
ATOM 2914 C C . PRO A 1 14 ? -8.051 -2.581 -5.656 1.00 15.00 14 PRO A C 5
ATOM 2915 O O . PRO A 1 14 ? -7.260 -2.993 -4.810 1.00 15.00 14 PRO A O 5
ATOM 2926 N N . LYS A 1 15 ? -8.157 -3.032 -6.863 1.00 15.00 15 LYS A N 5
ATOM 2927 C CA . LYS A 1 15 ? -7.394 -4.175 -7.348 1.00 15.00 15 LYS A CA 5
ATOM 2928 C C . LYS A 1 15 ? -5.930 -3.809 -7.509 1.00 15.00 15 LYS A C 5
ATOM 2929 O O . LYS A 1 15 ? -5.598 -2.757 -8.051 1.00 15.00 15 LYS A O 5
ATOM 2948 N N . GLY A 1 16 ? -5.067 -4.699 -7.059 1.00 15.00 16 GLY A N 5
ATOM 2949 C CA . GLY A 1 16 ? -3.635 -4.448 -7.094 1.00 15.00 16 GLY A CA 5
ATOM 2950 C C . GLY A 1 16 ? -3.186 -3.631 -5.906 1.00 15.00 16 GLY A C 5
ATOM 2951 O O . GLY A 1 16 ? -2.018 -3.261 -5.800 1.00 15.00 16 GLY A O 5
ATOM 2955 N N . TRP A 1 17 ? -4.119 -3.334 -5.019 1.00 15.00 17 TRP A N 5
ATOM 2956 C CA . TRP A 1 17 ? -3.806 -2.628 -3.794 1.00 15.00 17 TRP A CA 5
ATOM 2957 C C . TRP A 1 17 ? -3.550 -3.622 -2.673 1.00 15.00 17 TRP A C 5
ATOM 2958 O O . TRP A 1 17 ? -4.448 -4.337 -2.230 1.00 15.00 17 TRP A O 5
ATOM 2979 N N . GLU A 1 18 ? -2.302 -3.680 -2.250 1.00 15.00 18 GLU A N 5
ATOM 2980 C CA . GLU A 1 18 ? -1.863 -4.634 -1.251 1.00 15.00 18 GLU A CA 5
ATOM 2981 C C . GLU A 1 18 ? -1.771 -4.001 0.114 1.00 15.00 18 GLU A C 5
ATOM 2982 O O . GLU A 1 18 ? -1.468 -2.827 0.254 1.00 15.00 18 GLU A O 5
ATOM 2994 N N . VAL A 1 19 ? -1.989 -4.818 1.108 1.00 15.00 19 VAL A N 5
ATOM 2995 C CA . VAL A 1 19 ? -1.848 -4.415 2.498 1.00 15.00 19 VAL A CA 5
ATOM 2996 C C . VAL A 1 19 ? -0.764 -5.255 3.152 1.00 15.00 19 VAL A C 5
ATOM 2997 O O . VAL A 1 19 ? -1.041 -6.340 3.671 1.00 15.00 19 VAL A O 5
ATOM 3010 N N . ARG A 1 20 ? 0.470 -4.787 3.094 1.00 15.00 20 ARG A N 5
ATOM 3011 C CA . ARG A 1 20 ? 1.572 -5.535 3.668 1.00 15.00 20 ARG A CA 5
ATOM 3012 C C . ARG A 1 20 ? 1.973 -4.933 5.006 1.00 15.00 20 ARG A C 5
ATOM 3013 O O . ARG A 1 20 ? 2.075 -3.719 5.142 1.00 15.00 20 ARG A O 5
ATOM 3034 N N . HIS A 1 21 ? 2.191 -5.786 5.988 1.00 15.00 21 HIS A N 5
ATOM 3035 C CA . HIS A 1 21 ? 2.664 -5.350 7.294 1.00 15.00 21 HIS A CA 5
ATOM 3036 C C . HIS A 1 21 ? 4.191 -5.403 7.288 1.00 15.00 21 HIS A C 5
ATOM 3037 O O . HIS A 1 21 ? 4.781 -6.482 7.208 1.00 15.00 21 HIS A O 5
ATOM 3052 N N . ALA A 1 22 ? 4.821 -4.240 7.314 1.00 15.00 22 ALA A N 5
ATOM 3053 C CA . ALA A 1 22 ? 6.274 -4.147 7.301 1.00 15.00 22 ALA A CA 5
ATOM 3054 C C . ALA A 1 22 ? 6.863 -4.793 8.555 1.00 15.00 22 ALA A C 5
ATOM 3055 O O . ALA A 1 22 ? 6.137 -5.043 9.516 1.00 15.00 22 ALA A O 5
ATOM 3062 N N . PRO A 1 23 ? 8.180 -5.078 8.572 1.00 15.00 23 PRO A N 5
ATOM 3063 C CA . PRO A 1 23 ? 8.841 -5.696 9.731 1.00 15.00 23 PRO A CA 5
ATOM 3064 C C . PRO A 1 23 ? 8.737 -4.851 11.005 1.00 15.00 23 PRO A C 5
ATOM 3065 O O . PRO A 1 23 ? 9.005 -5.337 12.105 1.00 15.00 23 PRO A O 5
ATOM 3076 N N . ASN A 1 24 ? 8.391 -3.577 10.847 1.00 15.00 24 ASN A N 5
ATOM 3077 C CA . ASN A 1 24 ? 8.170 -2.693 11.985 1.00 15.00 24 ASN A CA 5
ATOM 3078 C C . ASN A 1 24 ? 6.781 -2.929 12.560 1.00 15.00 24 ASN A C 5
ATOM 3079 O O . ASN A 1 24 ? 6.460 -2.481 13.661 1.00 15.00 24 ASN A O 5
ATOM 3090 N N . GLY A 1 25 ? 5.961 -3.626 11.782 1.00 15.00 25 GLY A N 5
ATOM 3091 C CA . GLY A 1 25 ? 4.627 -3.963 12.207 1.00 15.00 25 GLY A CA 5
ATOM 3092 C C . GLY A 1 25 ? 3.592 -2.940 11.784 1.00 15.00 25 GLY A C 5
ATOM 3093 O O . GLY A 1 25 ? 2.658 -2.641 12.530 1.00 15.00 25 GLY A O 5
ATOM 3097 N N . ARG A 1 26 ? 3.755 -2.399 10.584 1.00 15.00 26 ARG A N 5
ATOM 3098 C CA . ARG A 1 26 ? 2.804 -1.441 10.031 1.00 15.00 26 ARG A CA 5
ATOM 3099 C C . ARG A 1 26 ? 2.342 -1.883 8.644 1.00 15.00 26 ARG A C 5
ATOM 3100 O O . ARG A 1 26 ? 3.153 -2.301 7.827 1.00 15.00 26 ARG A O 5
ATOM 3121 N N . PRO A 1 27 ? 1.040 -1.747 8.345 1.00 15.00 27 PRO A N 5
ATOM 3122 C CA . PRO A 1 27 ? 0.508 -2.049 7.015 1.00 15.00 27 PRO A CA 5
ATOM 3123 C C . PRO A 1 27 ? 0.567 -0.848 6.077 1.00 15.00 27 PRO A C 5
ATOM 3124 O O . PRO A 1 27 ? -0.067 0.183 6.296 1.00 15.00 27 PRO A O 5
ATOM 3135 N N . PHE A 1 28 ? 1.398 -0.990 5.062 1.00 15.00 28 PHE A N 5
ATOM 3136 C CA . PHE A 1 28 ? 1.510 -0.005 4.011 1.00 15.00 28 PHE A CA 5
ATOM 3137 C C . PHE A 1 28 ? 0.817 -0.536 2.771 1.00 15.00 28 PHE A C 5
ATOM 3138 O O . PHE A 1 28 ? 1.098 -1.646 2.307 1.00 15.00 28 PHE A O 5
ATOM 3155 N N . PHE A 1 29 ? -0.092 0.257 2.242 1.00 15.00 29 PHE A N 5
ATOM 3156 C CA . PHE A 1 29 ? -0.920 -0.168 1.137 1.00 15.00 29 PHE A CA 5
ATOM 3157 C C . PHE A 1 29 ? -0.237 0.182 -0.168 1.00 15.00 29 PHE A C 5
ATOM 3158 O O . PHE A 1 29 ? -0.024 1.353 -0.490 1.00 15.00 29 PHE A O 5
ATOM 3175 N N . ILE A 1 30 ? 0.135 -0.847 -0.902 1.00 15.00 30 ILE A N 5
ATOM 3176 C CA . ILE A 1 30 ? 0.852 -0.657 -2.138 1.00 15.00 30 ILE A CA 5
ATOM 3177 C C . ILE A 1 30 ? -0.089 -0.691 -3.311 1.00 15.00 30 ILE A C 5
ATOM 3178 O O . ILE A 1 30 ? -0.859 -1.631 -3.484 1.00 15.00 30 ILE A O 5
ATOM 3194 N N . ASP A 1 31 ? 0.002 0.327 -4.117 1.00 15.00 31 ASP A N 5
ATOM 3195 C CA . ASP A 1 31 ? -0.707 0.369 -5.378 1.00 15.00 31 ASP A CA 5
ATOM 3196 C C . ASP A 1 31 ? 0.187 -0.211 -6.456 1.00 15.00 31 ASP A C 5
ATOM 3197 O O . ASP A 1 31 ? 1.167 0.407 -6.876 1.00 15.00 31 ASP A O 5
ATOM 3206 N N . HIS A 1 32 ? -0.128 -1.429 -6.854 1.00 15.00 32 HIS A N 5
ATOM 3207 C CA . HIS A 1 32 ? 0.685 -2.168 -7.797 1.00 15.00 32 HIS A CA 5
ATOM 3208 C C . HIS A 1 32 ? 0.318 -1.792 -9.231 1.00 15.00 32 HIS A C 5
ATOM 3209 O O . HIS A 1 32 ? 0.909 -2.299 -10.184 1.00 15.00 32 HIS A O 5
ATOM 3224 N N . ASN A 1 33 ? -0.639 -0.876 -9.373 1.00 15.00 33 ASN A N 5
ATOM 3225 C CA . ASN A 1 33 ? -1.047 -0.385 -10.687 1.00 15.00 33 ASN A CA 5
ATOM 3226 C C . ASN A 1 33 ? -0.167 0.784 -11.103 1.00 15.00 33 ASN A C 5
ATOM 3227 O O . ASN A 1 33 ? 0.674 0.661 -11.994 1.00 15.00 33 ASN A O 5
ATOM 3238 N N . THR A 1 34 ? -0.339 1.914 -10.419 1.00 15.00 34 THR A N 5
ATOM 3239 C CA . THR A 1 34 ? 0.408 3.126 -10.726 1.00 15.00 34 THR A CA 5
ATOM 3240 C C . THR A 1 34 ? 1.768 3.089 -10.043 1.00 15.00 34 THR A C 5
ATOM 3241 O O . THR A 1 34 ? 2.587 3.992 -10.216 1.00 15.00 34 THR A O 5
ATOM 3252 N N . LYS A 1 35 ? 1.982 2.031 -9.255 1.00 15.00 35 LYS A N 5
ATOM 3253 C CA . LYS A 1 35 ? 3.259 1.774 -8.590 1.00 15.00 35 LYS A CA 5
ATOM 3254 C C . LYS A 1 35 ? 3.492 2.785 -7.465 1.00 15.00 35 LYS A C 5
ATOM 3255 O O . LYS A 1 35 ? 4.631 3.075 -7.101 1.00 15.00 35 LYS A O 5
ATOM 3274 N N . THR A 1 36 ? 2.399 3.256 -6.873 1.00 15.00 36 THR A N 5
ATOM 3275 C CA . THR A 1 36 ? 2.465 4.276 -5.828 1.00 15.00 36 THR A CA 5
ATOM 3276 C C . THR A 1 36 ? 2.171 3.665 -4.457 1.00 15.00 36 THR A C 5
ATOM 3277 O O . THR A 1 36 ? 1.452 2.685 -4.362 1.00 15.00 36 THR A O 5
ATOM 3288 N N . THR A 1 37 ? 2.742 4.219 -3.399 1.00 15.00 37 THR A N 5
ATOM 3289 C CA . THR A 1 37 ? 2.557 3.662 -2.064 1.00 15.00 37 THR A CA 5
ATOM 3290 C C . THR A 1 37 ? 1.942 4.674 -1.097 1.00 15.00 37 THR A C 5
ATOM 3291 O O . THR A 1 37 ? 2.254 5.866 -1.147 1.00 15.00 37 THR A O 5
ATOM 3302 N N . THR A 1 38 ? 1.044 4.197 -0.238 1.00 15.00 38 THR A N 5
ATOM 3303 C CA . THR A 1 38 ? 0.396 5.042 0.756 1.00 15.00 38 THR A CA 5
ATOM 3304 C C . THR A 1 38 ? 0.039 4.224 1.999 1.00 15.00 38 THR A C 5
ATOM 3305 O O . THR A 1 38 ? -0.190 3.025 1.906 1.00 15.00 38 THR A O 5
ATOM 3316 N N . TRP A 1 39 ? 0.019 4.859 3.163 1.00 15.00 39 TRP A N 5
ATOM 3317 C CA . TRP A 1 39 ? -0.281 4.149 4.409 1.00 15.00 39 TRP A CA 5
ATOM 3318 C C . TRP A 1 39 ? -1.772 4.159 4.694 1.00 15.00 39 TRP A C 5
ATOM 3319 O O . TRP A 1 39 ? -2.244 3.503 5.624 1.00 15.00 39 TRP A O 5
ATOM 3340 N N . GLU A 1 40 ? -2.508 4.912 3.903 1.00 15.00 40 GLU A N 5
ATOM 3341 C CA . GLU A 1 40 ? -3.912 5.131 4.169 1.00 15.00 40 GLU A CA 5
ATOM 3342 C C . GLU A 1 40 ? -4.772 4.132 3.399 1.00 15.00 40 GLU A C 5
ATOM 3343 O O . GLU A 1 40 ? -4.312 3.504 2.445 1.00 15.00 40 GLU A O 5
ATOM 3355 N N . ASP A 1 41 ? -6.016 3.993 3.827 1.00 15.00 41 ASP A N 5
ATOM 3356 C CA . ASP A 1 41 ? -6.892 2.936 3.333 1.00 15.00 41 ASP A CA 5
ATOM 3357 C C . ASP A 1 41 ? -7.746 3.411 2.165 1.00 15.00 41 ASP A C 5
ATOM 3358 O O . ASP A 1 41 ? -8.588 4.296 2.327 1.00 15.00 41 ASP A O 5
ATOM 3367 N N . PRO A 1 42 ? -7.585 2.794 0.982 1.00 15.00 42 PRO A N 5
ATOM 3368 C CA . PRO A 1 42 ? -8.421 3.092 -0.186 1.00 15.00 42 PRO A CA 5
ATOM 3369 C C . PRO A 1 42 ? -9.857 2.606 0.009 1.00 15.00 42 PRO A C 5
ATOM 3370 O O . PRO A 1 42 ? -10.734 2.877 -0.805 1.00 15.00 42 PRO A O 5
ATOM 3381 N N . ARG A 1 43 ? -10.074 1.838 1.072 1.00 15.00 43 ARG A N 5
ATOM 3382 C CA . ARG A 1 43 ? -11.409 1.356 1.413 1.00 15.00 43 ARG A CA 5
ATOM 3383 C C . ARG A 1 43 ? -12.282 2.495 1.936 1.00 15.00 43 ARG A C 5
ATOM 3384 O O . ARG A 1 43 ? -13.508 2.444 1.851 1.00 15.00 43 ARG A O 5
ATOM 3405 N N . LEU A 1 44 ? -11.638 3.507 2.511 1.00 15.00 44 LEU A N 5
ATOM 3406 C CA . LEU A 1 44 ? -12.345 4.670 3.037 1.00 15.00 44 LEU A CA 5
ATOM 3407 C C . LEU A 1 44 ? -12.701 5.642 1.927 1.00 15.00 44 LEU A C 5
ATOM 3408 O O . LEU A 1 44 ? -13.452 6.596 2.123 1.00 15.00 44 LEU A O 5
ATOM 3424 N N . LYS A 1 45 ? -12.153 5.380 0.764 1.00 15.00 45 LYS A N 5
ATOM 3425 C CA . LYS A 1 45 ? -12.270 6.278 -0.373 1.00 15.00 45 LYS A CA 5
ATOM 3426 C C . LYS A 1 45 ? -12.181 5.504 -1.683 1.00 15.00 45 LYS A C 5
ATOM 3427 O O . LYS A 1 45 ? -11.082 5.454 -2.276 1.00 15.00 45 LYS A O 5
ATOM 3446 N N . GLN B 2 4 ? 8.637 10.136 6.299 1.00 15.00 112 GLN B N 5
ATOM 3447 C CA . GLN B 2 4 ? 7.569 9.164 5.981 1.00 15.00 112 GLN B CA 5
ATOM 3448 C C . GLN B 2 4 ? 7.671 8.723 4.526 1.00 15.00 112 GLN B C 5
ATOM 3449 O O . GLN B 2 4 ? 7.493 9.526 3.610 1.00 15.00 112 GLN B O 5
ATOM 3463 N N . ILE B 2 5 ? 7.953 7.446 4.320 1.00 15.00 113 ILE B N 5
ATOM 3464 C CA . ILE B 2 5 ? 8.086 6.900 2.977 1.00 15.00 113 ILE B CA 5
ATOM 3465 C C . ILE B 2 5 ? 7.710 5.414 2.961 1.00 15.00 113 ILE B C 5
ATOM 3466 O O . ILE B 2 5 ? 8.371 4.586 3.590 1.00 15.00 113 ILE B O 5
ATOM 3482 N N . PRO B 2 6 ? 6.612 5.066 2.272 1.00 15.00 114 PRO B N 5
ATOM 3483 C CA . PRO B 2 6 ? 6.159 3.686 2.160 1.00 15.00 114 PRO B CA 5
ATOM 3484 C C . PRO B 2 6 ? 6.862 2.922 1.032 1.00 15.00 114 PRO B C 5
ATOM 3485 O O . PRO B 2 6 ? 6.805 3.323 -0.131 1.00 15.00 114 PRO B O 5
ATOM 3496 N N . PRO B 2 7 ? 7.564 1.829 1.376 1.00 15.00 115 PRO B N 5
ATOM 3497 C CA . PRO B 2 7 ? 8.215 0.948 0.392 1.00 15.00 115 PRO B CA 5
ATOM 3498 C C . PRO B 2 7 ? 7.240 0.357 -0.628 1.00 15.00 115 PRO B C 5
ATOM 3499 O O . PRO B 2 7 ? 6.180 -0.140 -0.260 1.00 15.00 115 PRO B O 5
ATOM 3510 N N . PRO B 2 8 ? 7.561 0.438 -1.931 1.00 15.00 116 PRO B N 5
ATOM 3511 C CA . PRO B 2 8 ? 6.906 -0.260 -2.972 1.00 15.00 116 PRO B CA 5
ATOM 3512 C C . PRO B 2 8 ? 6.724 -1.703 -2.737 1.00 15.00 116 PRO B C 5
ATOM 3513 O O . PRO B 2 8 ? 7.125 -2.343 -1.765 1.00 15.00 116 PRO B O 5
ATOM 3524 N N . TYR B 2 9 ? 6.152 -2.139 -3.748 1.00 15.00 117 TYR B N 5
ATOM 3525 C CA . TYR B 2 9 ? 5.759 -3.526 -3.946 1.00 15.00 117 TYR B CA 5
ATOM 3526 C C . TYR B 2 9 ? 6.965 -4.386 -4.313 1.00 15.00 117 TYR B C 5
ATOM 3527 O O . TYR B 2 9 ? 7.841 -3.955 -5.063 1.00 15.00 117 TYR B O 5
ATOM 3545 N N . VAL B 2 10 ? 7.001 -5.601 -3.785 1.00 15.00 118 VAL B N 5
ATOM 3546 C CA . VAL B 2 10 ? 8.012 -6.572 -4.180 1.00 15.00 118 VAL B CA 5
ATOM 3547 C C . VAL B 2 10 ? 7.390 -7.545 -5.174 1.00 15.00 118 VAL B C 5
ATOM 3548 O O . VAL B 2 10 ? 8.074 -8.156 -5.997 1.00 15.00 118 VAL B O 5
ATOM 3561 N N . GLU B 2 11 ? 6.072 -7.650 -5.091 1.00 15.00 119 GLU B N 5
ATOM 3562 C CA . GLU B 2 11 ? 5.287 -8.478 -5.989 1.00 15.00 119 GLU B CA 5
ATOM 3563 C C . GLU B 2 11 ? 4.743 -7.615 -7.114 1.00 15.00 119 GLU B C 5
ATOM 3564 O O . GLU B 2 11 ? 3.999 -6.674 -6.849 1.00 15.00 119 GLU B O 5
ATOM 3576 N N . PRO B 2 12 ? 5.105 -7.909 -8.371 1.00 15.00 120 PRO B N 5
ATOM 3577 C CA . PRO B 2 12 ? 4.688 -7.107 -9.528 1.00 15.00 120 PRO B CA 5
ATOM 3578 C C . PRO B 2 12 ? 3.170 -6.944 -9.611 1.00 15.00 120 PRO B C 5
ATOM 3579 O O . PRO B 2 12 ? 2.490 -7.893 -10.053 1.00 15.00 120 PRO B O 5
ATOM 3591 N N . PHE A 1 12 ? -12.792 -6.675 -1.021 1.00 15.00 12 PHE A N 6
ATOM 3592 C CA . PHE A 1 12 ? -13.498 -5.394 -1.262 1.00 15.00 12 PHE A CA 6
ATOM 3593 C C . PHE A 1 12 ? -12.525 -4.234 -1.468 1.00 15.00 12 PHE A C 6
ATOM 3594 O O . PHE A 1 12 ? -12.942 -3.077 -1.556 1.00 15.00 12 PHE A O 6
ATOM 3611 N N . LEU A 1 13 ? -11.236 -4.530 -1.557 1.00 15.00 13 LEU A N 6
ATOM 3612 C CA . LEU A 1 13 ? -10.254 -3.493 -1.834 1.00 15.00 13 LEU A CA 6
ATOM 3613 C C . LEU A 1 13 ? -9.775 -3.605 -3.281 1.00 15.00 13 LEU A C 6
ATOM 3614 O O . LEU A 1 13 ? -9.717 -4.704 -3.838 1.00 15.00 13 LEU A O 6
ATOM 3630 N N . PRO A 1 14 ? -9.452 -2.463 -3.905 1.00 15.00 14 PRO A N 6
ATOM 3631 C CA . PRO A 1 14 ? -9.034 -2.368 -5.310 1.00 15.00 14 PRO A CA 6
ATOM 3632 C C . PRO A 1 14 ? -7.954 -3.302 -5.761 1.00 15.00 14 PRO A C 6
ATOM 3633 O O . PRO A 1 14 ? -7.057 -3.714 -5.026 1.00 15.00 14 PRO A O 6
ATOM 3644 N N . LYS A 1 15 ? -8.075 -3.576 -7.020 1.00 15.00 15 LYS A N 6
ATOM 3645 C CA . LYS A 1 15 ? -7.229 -4.533 -7.717 1.00 15.00 15 LYS A CA 6
ATOM 3646 C C . LYS A 1 15 ? -5.838 -3.945 -7.933 1.00 15.00 15 LYS A C 6
ATOM 3647 O O . LYS A 1 15 ? -5.690 -2.817 -8.410 1.00 15.00 15 LYS A O 6
ATOM 3666 N N . GLY A 1 16 ? -4.826 -4.722 -7.586 1.00 15.00 16 GLY A N 6
ATOM 3667 C CA . GLY A 1 16 ? -3.464 -4.234 -7.630 1.00 15.00 16 GLY A CA 6
ATOM 3668 C C . GLY A 1 16 ? -3.136 -3.429 -6.395 1.00 15.00 16 GLY A C 6
ATOM 3669 O O . GLY A 1 16 ? -2.262 -2.566 -6.417 1.00 15.00 16 GLY A O 6
ATOM 3673 N N . TRP A 1 17 ? -3.857 -3.695 -5.322 1.00 15.00 17 TRP A N 6
ATOM 3674 C CA . TRP A 1 17 ? -3.580 -3.083 -4.035 1.00 15.00 17 TRP A CA 6
ATOM 3675 C C . TRP A 1 17 ? -3.158 -4.148 -3.041 1.00 15.00 17 TRP A C 6
ATOM 3676 O O . TRP A 1 17 ? -3.893 -5.098 -2.782 1.00 15.00 17 TRP A O 6
ATOM 3697 N N . GLU A 1 18 ? -1.960 -3.989 -2.500 1.00 15.00 18 GLU A N 6
ATOM 3698 C CA . GLU A 1 18 ? -1.375 -5.004 -1.637 1.00 15.00 18 GLU A CA 6
ATOM 3699 C C . GLU A 1 18 ? -1.095 -4.424 -0.279 1.00 15.00 18 GLU A C 6
ATOM 3700 O O . GLU A 1 18 ? -0.528 -3.345 -0.140 1.00 15.00 18 GLU A O 6
ATOM 3712 N N . VAL A 1 19 ? -1.485 -5.177 0.698 1.00 15.00 19 VAL A N 6
ATOM 3713 C CA . VAL A 1 19 ? -1.428 -4.740 2.085 1.00 15.00 19 VAL A CA 6
ATOM 3714 C C . VAL A 1 19 ? -0.327 -5.480 2.825 1.00 15.00 19 VAL A C 6
ATOM 3715 O O . VAL A 1 19 ? -0.556 -6.544 3.406 1.00 15.00 19 VAL A O 6
ATOM 3728 N N . ARG A 1 20 ? 0.864 -4.911 2.806 1.00 15.00 20 ARG A N 6
ATOM 3729 C CA . ARG A 1 20 ? 2.012 -5.536 3.434 1.00 15.00 20 ARG A CA 6
ATOM 3730 C C . ARG A 1 20 ? 2.237 -4.934 4.810 1.00 15.00 20 ARG A C 6
ATOM 3731 O O . ARG A 1 20 ? 1.950 -3.775 5.024 1.00 15.00 20 ARG A O 6
ATOM 3752 N N . HIS A 1 21 ? 2.778 -5.708 5.730 1.00 15.00 21 HIS A N 6
ATOM 3753 C CA . HIS A 1 21 ? 2.972 -5.233 7.098 1.00 15.00 21 HIS A CA 6
ATOM 3754 C C . HIS A 1 21 ? 4.468 -5.155 7.383 1.00 15.00 21 HIS A C 6
ATOM 3755 O O . HIS A 1 21 ? 5.151 -6.179 7.432 1.00 15.00 21 HIS A O 6
ATOM 3770 N N . ALA A 1 22 ? 4.969 -3.937 7.518 1.00 15.00 22 ALA A N 6
ATOM 3771 C CA . ALA A 1 22 ? 6.384 -3.689 7.756 1.00 15.00 22 ALA A CA 6
ATOM 3772 C C . ALA A 1 22 ? 6.838 -4.358 9.061 1.00 15.00 22 ALA A C 6
ATOM 3773 O O . ALA A 1 22 ? 6.003 -4.733 9.880 1.00 15.00 22 ALA A O 6
ATOM 3780 N N . PRO A 1 23 ? 8.160 -4.522 9.278 1.00 15.00 23 PRO A N 6
ATOM 3781 C CA . PRO A 1 23 ? 8.688 -5.186 10.482 1.00 15.00 23 PRO A CA 6
ATOM 3782 C C . PRO A 1 23 ? 8.318 -4.465 11.779 1.00 15.00 23 PRO A C 6
ATOM 3783 O O . PRO A 1 23 ? 8.400 -5.039 12.865 1.00 15.00 23 PRO A O 6
ATOM 3794 N N . ASN A 1 24 ? 7.942 -3.196 11.665 1.00 15.00 24 ASN A N 6
ATOM 3795 C CA . ASN A 1 24 ? 7.467 -2.426 12.809 1.00 15.00 24 ASN A CA 6
ATOM 3796 C C . ASN A 1 24 ? 6.012 -2.767 13.078 1.00 15.00 24 ASN A C 6
ATOM 3797 O O . ASN A 1 24 ? 5.433 -2.366 14.086 1.00 15.00 24 ASN A O 6
ATOM 3808 N N . GLY A 1 25 ? 5.431 -3.493 12.137 1.00 15.00 25 GLY A N 6
ATOM 3809 C CA . GLY A 1 25 ? 4.052 -3.879 12.233 1.00 15.00 25 GLY A CA 6
ATOM 3810 C C . GLY A 1 25 ? 3.116 -2.800 11.737 1.00 15.00 25 GLY A C 6
ATOM 3811 O O . GLY A 1 25 ? 2.106 -2.497 12.373 1.00 15.00 25 GLY A O 6
ATOM 3815 N N . ARG A 1 26 ? 3.461 -2.206 10.605 1.00 15.00 26 ARG A N 6
ATOM 3816 C CA . ARG A 1 26 ? 2.580 -1.261 9.934 1.00 15.00 26 ARG A CA 6
ATOM 3817 C C . ARG A 1 26 ? 2.256 -1.752 8.531 1.00 15.00 26 ARG A C 6
ATOM 3818 O O . ARG A 1 26 ? 3.152 -2.093 7.770 1.00 15.00 26 ARG A O 6
ATOM 3839 N N . PRO A 1 27 ? 0.973 -1.762 8.155 1.00 15.00 27 PRO A N 6
ATOM 3840 C CA . PRO A 1 27 ? 0.568 -2.134 6.808 1.00 15.00 27 PRO A CA 6
ATOM 3841 C C . PRO A 1 27 ? 0.555 -0.943 5.859 1.00 15.00 27 PRO A C 6
ATOM 3842 O O . PRO A 1 27 ? -0.154 0.047 6.053 1.00 15.00 27 PRO A O 6
ATOM 3853 N N . PHE A 1 28 ? 1.422 -1.049 4.871 1.00 15.00 28 PHE A N 6
ATOM 3854 C CA . PHE A 1 28 ? 1.548 -0.076 3.821 1.00 15.00 28 PHE A CA 6
ATOM 3855 C C . PHE A 1 28 ? 0.891 -0.620 2.563 1.00 15.00 28 PHE A C 6
ATOM 3856 O O . PHE A 1 28 ? 1.273 -1.675 2.051 1.00 15.00 28 PHE A O 6
ATOM 3873 N N . PHE A 1 29 ? -0.115 0.092 2.085 1.00 15.00 29 PHE A N 6
ATOM 3874 C CA . PHE A 1 29 ? -0.909 -0.369 0.964 1.00 15.00 29 PHE A CA 6
ATOM 3875 C C . PHE A 1 29 ? -0.290 0.121 -0.328 1.00 15.00 29 PHE A C 6
ATOM 3876 O O . PHE A 1 29 ? -0.110 1.323 -0.539 1.00 15.00 29 PHE A O 6
ATOM 3893 N N . ILE A 1 30 ? 0.046 -0.819 -1.179 1.00 15.00 30 ILE A N 6
ATOM 3894 C CA . ILE A 1 30 ? 0.736 -0.518 -2.405 1.00 15.00 30 ILE A CA 6
ATOM 3895 C C . ILE A 1 30 ? -0.217 -0.505 -3.577 1.00 15.00 30 ILE A C 6
ATOM 3896 O O . ILE A 1 30 ? -1.052 -1.395 -3.721 1.00 15.00 30 ILE A O 6
ATOM 3912 N N . ASP A 1 31 ? -0.087 0.505 -4.404 1.00 15.00 31 ASP A N 6
ATOM 3913 C CA . ASP A 1 31 ? -0.779 0.527 -5.686 1.00 15.00 31 ASP A CA 6
ATOM 3914 C C . ASP A 1 31 ? 0.159 -0.036 -6.737 1.00 15.00 31 ASP A C 6
ATOM 3915 O O . ASP A 1 31 ? 1.240 0.503 -6.966 1.00 15.00 31 ASP A O 6
ATOM 3924 N N . HIS A 1 32 ? -0.247 -1.128 -7.358 1.00 15.00 32 HIS A N 6
ATOM 3925 C CA . HIS A 1 32 ? 0.623 -1.872 -8.263 1.00 15.00 32 HIS A CA 6
ATOM 3926 C C . HIS A 1 32 ? 0.337 -1.478 -9.706 1.00 15.00 32 HIS A C 6
ATOM 3927 O O . HIS A 1 32 ? 0.926 -2.018 -10.643 1.00 15.00 32 HIS A O 6
ATOM 3942 N N . ASN A 1 33 ? -0.554 -0.506 -9.866 1.00 15.00 33 ASN A N 6
ATOM 3943 C CA . ASN A 1 33 ? -0.914 0.006 -11.181 1.00 15.00 33 ASN A CA 6
ATOM 3944 C C . ASN A 1 33 ? 0.005 1.158 -11.558 1.00 15.00 33 ASN A C 6
ATOM 3945 O O . ASN A 1 33 ? 0.649 1.142 -12.608 1.00 15.00 33 ASN A O 6
ATOM 3956 N N . THR A 1 34 ? 0.061 2.159 -10.688 1.00 15.00 34 THR A N 6
ATOM 3957 C CA . THR A 1 34 ? 0.883 3.339 -10.913 1.00 15.00 34 THR A CA 6
ATOM 3958 C C . THR A 1 34 ? 2.084 3.344 -9.959 1.00 15.00 34 THR A C 6
ATOM 3959 O O . THR A 1 34 ? 2.906 4.263 -9.973 1.00 15.00 34 THR A O 6
ATOM 3970 N N . LYS A 1 35 ? 2.180 2.287 -9.147 1.00 15.00 35 LYS A N 6
ATOM 3971 C CA . LYS A 1 35 ? 3.310 2.087 -8.233 1.00 15.00 35 LYS A CA 6
ATOM 3972 C C . LYS A 1 35 ? 3.395 3.205 -7.195 1.00 15.00 35 LYS A C 6
ATOM 3973 O O . LYS A 1 35 ? 4.457 3.790 -6.981 1.00 15.00 35 LYS A O 6
ATOM 3992 N N . THR A 1 36 ? 2.274 3.482 -6.541 1.00 15.00 36 THR A N 6
ATOM 3993 C CA . THR A 1 36 ? 2.241 4.486 -5.484 1.00 15.00 36 THR A CA 6
ATOM 3994 C C . THR A 1 36 ? 1.847 3.848 -4.157 1.00 15.00 36 THR A C 6
ATOM 3995 O O . THR A 1 36 ? 0.864 3.116 -4.078 1.00 15.00 36 THR A O 6
ATOM 4006 N N . THR A 1 37 ? 2.624 4.115 -3.127 1.00 15.00 37 THR A N 6
ATOM 4007 C CA . THR A 1 37 ? 2.408 3.513 -1.824 1.00 15.00 37 THR A CA 6
ATOM 4008 C C . THR A 1 37 ? 1.808 4.508 -0.833 1.00 15.00 37 THR A C 6
ATOM 4009 O O . THR A 1 37 ? 2.173 5.685 -0.822 1.00 15.00 37 THR A O 6
ATOM 4020 N N . THR A 1 38 ? 0.879 4.034 -0.014 1.00 15.00 38 THR A N 6
ATOM 4021 C CA . THR A 1 38 ? 0.247 4.870 0.991 1.00 15.00 38 THR A CA 6
ATOM 4022 C C . THR A 1 38 ? -0.156 4.001 2.193 1.00 15.00 38 THR A C 6
ATOM 4023 O O . THR A 1 38 ? -0.542 2.849 2.022 1.00 15.00 38 THR A O 6
ATOM 4034 N N . TRP A 1 39 ? -0.032 4.528 3.406 1.00 15.00 39 TRP A N 6
ATOM 4035 C CA . TRP A 1 39 ? -0.339 3.748 4.610 1.00 15.00 39 TRP A CA 6
ATOM 4036 C C . TRP A 1 39 ? -1.821 3.780 4.884 1.00 15.00 39 TRP A C 6
ATOM 4037 O O . TRP A 1 39 ? -2.389 2.878 5.498 1.00 15.00 39 TRP A O 6
ATOM 4058 N N . GLU A 1 40 ? -2.414 4.874 4.482 1.00 15.00 40 GLU A N 6
ATOM 4059 C CA . GLU A 1 40 ? -3.803 5.140 4.742 1.00 15.00 40 GLU A CA 6
ATOM 4060 C C . GLU A 1 40 ? -4.679 4.405 3.738 1.00 15.00 40 GLU A C 6
ATOM 4061 O O . GLU A 1 40 ? -4.529 4.549 2.525 1.00 15.00 40 GLU A O 6
ATOM 4073 N N . ASP A 1 41 ? -5.577 3.610 4.288 1.00 15.00 41 ASP A N 6
ATOM 4074 C CA . ASP A 1 41 ? -6.442 2.704 3.533 1.00 15.00 41 ASP A CA 6
ATOM 4075 C C . ASP A 1 41 ? -7.156 3.409 2.385 1.00 15.00 41 ASP A C 6
ATOM 4076 O O . ASP A 1 41 ? -7.733 4.482 2.565 1.00 15.00 41 ASP A O 6
ATOM 4085 N N . PRO A 1 42 ? -7.175 2.783 1.195 1.00 15.00 42 PRO A N 6
ATOM 4086 C CA . PRO A 1 42 ? -7.955 3.272 0.050 1.00 15.00 42 PRO A CA 6
ATOM 4087 C C . PRO A 1 42 ? -9.452 3.213 0.337 1.00 15.00 42 PRO A C 6
ATOM 4088 O O . PRO A 1 42 ? -10.277 3.715 -0.429 1.00 15.00 42 PRO A O 6
ATOM 4099 N N . ARG A 1 43 ? -9.785 2.559 1.441 1.00 15.00 43 ARG A N 6
ATOM 4100 C CA . ARG A 1 43 ? -11.162 2.409 1.892 1.00 15.00 43 ARG A CA 6
ATOM 4101 C C . ARG A 1 43 ? -11.651 3.689 2.543 1.00 15.00 43 ARG A C 6
ATOM 4102 O O . ARG A 1 43 ? -12.839 3.862 2.806 1.00 15.00 43 ARG A O 6
ATOM 4123 N N . LEU A 1 44 ? -10.707 4.567 2.817 1.00 15.00 44 LEU A N 6
ATOM 4124 C CA . LEU A 1 44 ? -11.002 5.878 3.387 1.00 15.00 44 LEU A CA 6
ATOM 4125 C C . LEU A 1 44 ? -11.477 6.837 2.309 1.00 15.00 44 LEU A C 6
ATOM 4126 O O . LEU A 1 44 ? -11.933 7.947 2.586 1.00 15.00 44 LEU A O 6
ATOM 4142 N N . LYS A 1 45 ? -11.340 6.396 1.080 1.00 15.00 45 LYS A N 6
ATOM 4143 C CA . LYS A 1 45 ? -11.681 7.211 -0.074 1.00 15.00 45 LYS A CA 6
ATOM 4144 C C . LYS A 1 45 ? -13.057 6.845 -0.614 1.00 15.00 45 LYS A C 6
ATOM 4145 O O . LYS A 1 45 ? -14.038 7.500 -0.220 1.00 15.00 45 LYS A O 6
ATOM 4164 N N . GLN B 2 4 ? 7.934 10.844 4.323 1.00 15.00 112 GLN B N 6
ATOM 4165 C CA . GLN B 2 4 ? 7.185 9.611 4.628 1.00 15.00 112 GLN B CA 6
ATOM 4166 C C . GLN B 2 4 ? 6.794 8.892 3.342 1.00 15.00 112 GLN B C 6
ATOM 4167 O O . GLN B 2 4 ? 5.858 9.300 2.656 1.00 15.00 112 GLN B O 6
ATOM 4181 N N . ILE B 2 5 ? 7.542 7.849 2.998 1.00 15.00 113 ILE B N 6
ATOM 4182 C CA . ILE B 2 5 ? 7.252 7.053 1.810 1.00 15.00 113 ILE B CA 6
ATOM 4183 C C . ILE B 2 5 ? 7.426 5.564 2.100 1.00 15.00 113 ILE B C 6
ATOM 4184 O O . ILE B 2 5 ? 8.512 5.116 2.474 1.00 15.00 113 ILE B O 6
ATOM 4200 N N . PRO B 2 6 ? 6.351 4.777 1.958 1.00 15.00 114 PRO B N 6
ATOM 4201 C CA . PRO B 2 6 ? 6.405 3.336 2.170 1.00 15.00 114 PRO B CA 6
ATOM 4202 C C . PRO B 2 6 ? 6.964 2.585 0.957 1.00 15.00 114 PRO B C 6
ATOM 4203 O O . PRO B 2 6 ? 6.660 2.920 -0.186 1.00 15.00 114 PRO B O 6
ATOM 4214 N N . PRO B 2 7 ? 7.813 1.578 1.201 1.00 15.00 115 PRO B N 6
ATOM 4215 C CA . PRO B 2 7 ? 8.356 0.691 0.155 1.00 15.00 115 PRO B CA 6
ATOM 4216 C C . PRO B 2 7 ? 7.304 0.108 -0.794 1.00 15.00 115 PRO B C 6
ATOM 4217 O O . PRO B 2 7 ? 6.303 -0.442 -0.347 1.00 15.00 115 PRO B O 6
ATOM 4228 N N . PRO B 2 8 ? 7.494 0.252 -2.120 1.00 15.00 116 PRO B N 6
ATOM 4229 C CA . PRO B 2 8 ? 6.821 -0.488 -3.119 1.00 15.00 116 PRO B CA 6
ATOM 4230 C C . PRO B 2 8 ? 6.821 -1.945 -2.901 1.00 15.00 116 PRO B C 6
ATOM 4231 O O . PRO B 2 8 ? 7.413 -2.547 -2.004 1.00 15.00 116 PRO B O 6
ATOM 4242 N N . TYR B 2 9 ? 6.204 -2.439 -3.860 1.00 15.00 117 TYR B N 6
ATOM 4243 C CA . TYR B 2 9 ? 5.901 -3.853 -3.983 1.00 15.00 117 TYR B CA 6
ATOM 4244 C C . TYR B 2 9 ? 7.126 -4.639 -4.452 1.00 15.00 117 TYR B C 6
ATOM 4245 O O . TYR B 2 9 ? 7.807 -4.248 -5.401 1.00 15.00 117 TYR B O 6
ATOM 4263 N N . VAL B 2 10 ? 7.408 -5.742 -3.773 1.00 15.00 118 VAL B N 6
ATOM 4264 C CA . VAL B 2 10 ? 8.484 -6.635 -4.178 1.00 15.00 118 VAL B CA 6
ATOM 4265 C C . VAL B 2 10 ? 7.941 -7.684 -5.150 1.00 15.00 118 VAL B C 6
ATOM 4266 O O . VAL B 2 10 ? 8.690 -8.355 -5.857 1.00 15.00 118 VAL B O 6
ATOM 4279 N N . GLU B 2 11 ? 6.621 -7.800 -5.180 1.00 15.00 119 GLU B N 6
ATOM 4280 C CA . GLU B 2 11 ? 5.952 -8.761 -6.041 1.00 15.00 119 GLU B CA 6
ATOM 4281 C C . GLU B 2 11 ? 4.683 -8.163 -6.639 1.00 15.00 119 GLU B C 6
ATOM 4282 O O . GLU B 2 11 ? 3.813 -7.671 -5.915 1.00 15.00 119 GLU B O 6
ATOM 4294 N N . PRO B 2 12 ? 4.583 -8.168 -7.974 1.00 15.00 120 PRO B N 6
ATOM 4295 C CA . PRO B 2 12 ? 3.386 -7.728 -8.688 1.00 15.00 120 PRO B CA 6
ATOM 4296 C C . PRO B 2 12 ? 2.264 -8.751 -8.574 1.00 15.00 120 PRO B C 6
ATOM 4297 O O . PRO B 2 12 ? 1.306 -8.509 -7.809 1.00 15.00 120 PRO B O 6
ATOM 4309 N N . PHE A 1 12 ? -12.463 -6.302 -0.730 1.00 15.00 12 PHE A N 7
ATOM 4310 C CA . PHE A 1 12 ? -13.438 -5.236 -1.068 1.00 15.00 12 PHE A CA 7
ATOM 4311 C C . PHE A 1 12 ? -12.723 -3.948 -1.473 1.00 15.00 12 PHE A C 7
ATOM 4312 O O . PHE A 1 12 ? -13.359 -2.919 -1.707 1.00 15.00 12 PHE A O 7
ATOM 4329 N N . LEU A 1 13 ? -11.402 -4.008 -1.570 1.00 15.00 13 LEU A N 7
ATOM 4330 C CA . LEU A 1 13 ? -10.618 -2.858 -1.995 1.00 15.00 13 LEU A CA 7
ATOM 4331 C C . LEU A 1 13 ? -10.045 -3.121 -3.386 1.00 15.00 13 LEU A C 7
ATOM 4332 O O . LEU A 1 13 ? -9.949 -4.279 -3.802 1.00 15.00 13 LEU A O 7
ATOM 4348 N N . PRO A 1 14 ? -9.671 -2.061 -4.126 1.00 15.00 14 PRO A N 7
ATOM 4349 C CA . PRO A 1 14 ? -9.174 -2.154 -5.501 1.00 15.00 14 PRO A CA 7
ATOM 4350 C C . PRO A 1 14 ? -8.086 -3.150 -5.742 1.00 15.00 14 PRO A C 7
ATOM 4351 O O . PRO A 1 14 ? -7.241 -3.448 -4.899 1.00 15.00 14 PRO A O 7
ATOM 4362 N N . LYS A 1 15 ? -8.126 -3.599 -6.949 1.00 15.00 15 LYS A N 7
ATOM 4363 C CA . LYS A 1 15 ? -7.258 -4.668 -7.422 1.00 15.00 15 LYS A CA 7
ATOM 4364 C C . LYS A 1 15 ? -5.838 -4.144 -7.580 1.00 15.00 15 LYS A C 7
ATOM 4365 O O . LYS A 1 15 ? -5.633 -3.017 -8.026 1.00 15.00 15 LYS A O 7
ATOM 4384 N N . GLY A 1 16 ? -4.863 -4.960 -7.207 1.00 15.00 16 GLY A N 7
ATOM 4385 C CA . GLY A 1 16 ? -3.476 -4.539 -7.254 1.00 15.00 16 GLY A CA 7
ATOM 4386 C C . GLY A 1 16 ? -3.099 -3.710 -6.046 1.00 15.00 16 GLY A C 7
ATOM 4387 O O . GLY A 1 16 ? -1.935 -3.353 -5.865 1.00 15.00 16 GLY A O 7
ATOM 4391 N N . TRP A 1 17 ? -4.081 -3.405 -5.212 1.00 15.00 17 TRP A N 7
ATOM 4392 C CA . TRP A 1 17 ? -3.832 -2.698 -3.972 1.00 15.00 17 TRP A CA 7
ATOM 4393 C C . TRP A 1 17 ? -3.562 -3.702 -2.871 1.00 15.00 17 TRP A C 7
ATOM 4394 O O . TRP A 1 17 ? -4.447 -4.451 -2.456 1.00 15.00 17 TRP A O 7
ATOM 4415 N N . GLU A 1 18 ? -2.324 -3.737 -2.429 1.00 15.00 18 GLU A N 7
ATOM 4416 C CA . GLU A 1 18 ? -1.886 -4.750 -1.498 1.00 15.00 18 GLU A CA 7
ATOM 4417 C C . GLU A 1 18 ? -1.651 -4.201 -0.116 1.00 15.00 18 GLU A C 7
ATOM 4418 O O . GLU A 1 18 ? -1.149 -3.100 0.068 1.00 15.00 18 GLU A O 7
ATOM 4430 N N . VAL A 1 19 ? -1.965 -5.038 0.840 1.00 15.00 19 VAL A N 7
ATOM 4431 C CA . VAL A 1 19 ? -1.810 -4.717 2.247 1.00 15.00 19 VAL A CA 7
ATOM 4432 C C . VAL A 1 19 ? -0.769 -5.636 2.868 1.00 15.00 19 VAL A C 7
ATOM 4433 O O . VAL A 1 19 ? -1.032 -6.819 3.088 1.00 15.00 19 VAL A O 7
ATOM 4446 N N . ARG A 1 20 ? 0.413 -5.111 3.126 1.00 15.00 20 ARG A N 7
ATOM 4447 C CA . ARG A 1 20 ? 1.460 -5.908 3.737 1.00 15.00 20 ARG A CA 7
ATOM 4448 C C . ARG A 1 20 ? 2.011 -5.196 4.961 1.00 15.00 20 ARG A C 7
ATOM 4449 O O . ARG A 1 20 ? 2.030 -3.974 5.009 1.00 15.00 20 ARG A O 7
ATOM 4470 N N . HIS A 1 21 ? 2.474 -5.961 5.931 1.00 15.00 21 HIS A N 7
ATOM 4471 C CA . HIS A 1 21 ? 3.024 -5.387 7.157 1.00 15.00 21 HIS A CA 7
ATOM 4472 C C . HIS A 1 21 ? 4.538 -5.279 7.040 1.00 15.00 21 HIS A C 7
ATOM 4473 O O . HIS A 1 21 ? 5.229 -6.287 6.880 1.00 15.00 21 HIS A O 7
ATOM 4488 N N . ALA A 1 22 ? 5.044 -4.062 7.105 1.00 15.00 22 ALA A N 7
ATOM 4489 C CA . ALA A 1 22 ? 6.476 -3.825 7.158 1.00 15.00 22 ALA A CA 7
ATOM 4490 C C . ALA A 1 22 ? 7.021 -4.321 8.497 1.00 15.00 22 ALA A C 7
ATOM 4491 O O . ALA A 1 22 ? 6.250 -4.508 9.440 1.00 15.00 22 ALA A O 7
ATOM 4498 N N . PRO A 1 23 ? 8.347 -4.538 8.608 1.00 15.00 23 PRO A N 7
ATOM 4499 C CA . PRO A 1 23 ? 8.965 -5.110 9.816 1.00 15.00 23 PRO A CA 7
ATOM 4500 C C . PRO A 1 23 ? 8.702 -4.301 11.091 1.00 15.00 23 PRO A C 7
ATOM 4501 O O . PRO A 1 23 ? 8.938 -4.786 12.200 1.00 15.00 23 PRO A O 7
ATOM 4512 N N . ASN A 1 24 ? 8.238 -3.065 10.933 1.00 15.00 24 ASN A N 7
ATOM 4513 C CA . ASN A 1 24 ? 7.929 -2.211 12.069 1.00 15.00 24 ASN A CA 7
ATOM 4514 C C . ASN A 1 24 ? 6.566 -2.578 12.630 1.00 15.00 24 ASN A C 7
ATOM 4515 O O . ASN A 1 24 ? 6.186 -2.148 13.720 1.00 15.00 24 ASN A O 7
ATOM 4526 N N . GLY A 1 25 ? 5.824 -3.363 11.859 1.00 15.00 25 GLY A N 7
ATOM 4527 C CA . GLY A 1 25 ? 4.519 -3.796 12.285 1.00 15.00 25 GLY A CA 7
ATOM 4528 C C . GLY A 1 25 ? 3.402 -2.940 11.724 1.00 15.00 25 GLY A C 7
ATOM 4529 O O . GLY A 1 25 ? 2.341 -2.806 12.337 1.00 15.00 25 GLY A O 7
ATOM 4533 N N . ARG A 1 26 ? 3.633 -2.357 10.555 1.00 15.00 26 ARG A N 7
ATOM 4534 C CA . ARG A 1 26 ? 2.636 -1.506 9.913 1.00 15.00 26 ARG A CA 7
ATOM 4535 C C . ARG A 1 26 ? 2.301 -2.007 8.513 1.00 15.00 26 ARG A C 7
ATOM 4536 O O . ARG A 1 26 ? 3.180 -2.408 7.767 1.00 15.00 26 ARG A O 7
ATOM 4557 N N . PRO A 1 27 ? 1.022 -1.932 8.125 1.00 15.00 27 PRO A N 7
ATOM 4558 C CA . PRO A 1 27 ? 0.592 -2.269 6.772 1.00 15.00 27 PRO A CA 7
ATOM 4559 C C . PRO A 1 27 ? 0.666 -1.078 5.833 1.00 15.00 27 PRO A C 7
ATOM 4560 O O . PRO A 1 27 ? -0.014 -0.067 6.000 1.00 15.00 27 PRO A O 7
ATOM 4571 N N . PHE A 1 28 ? 1.562 -1.209 4.881 1.00 15.00 28 PHE A N 7
ATOM 4572 C CA . PHE A 1 28 ? 1.717 -0.237 3.831 1.00 15.00 28 PHE A CA 7
ATOM 4573 C C . PHE A 1 28 ? 1.005 -0.752 2.593 1.00 15.00 28 PHE A C 7
ATOM 4574 O O . PHE A 1 28 ? 1.251 -1.873 2.139 1.00 15.00 28 PHE A O 7
ATOM 4591 N N . PHE A 1 29 ? 0.099 0.055 2.072 1.00 15.00 29 PHE A N 7
ATOM 4592 C CA . PHE A 1 29 ? -0.725 -0.351 0.957 1.00 15.00 29 PHE A CA 7
ATOM 4593 C C . PHE A 1 29 ? -0.034 0.011 -0.335 1.00 15.00 29 PHE A C 7
ATOM 4594 O O . PHE A 1 29 ? 0.169 1.189 -0.650 1.00 15.00 29 PHE A O 7
ATOM 4611 N N . ILE A 1 30 ? 0.359 -1.012 -1.061 1.00 15.00 30 ILE A N 7
ATOM 4612 C CA . ILE A 1 30 ? 1.073 -0.819 -2.296 1.00 15.00 30 ILE A CA 7
ATOM 4613 C C . ILE A 1 30 ? 0.127 -0.872 -3.468 1.00 15.00 30 ILE A C 7
ATOM 4614 O O . ILE A 1 30 ? -0.686 -1.787 -3.588 1.00 15.00 30 ILE A O 7
ATOM 4630 N N . ASP A 1 31 ? 0.252 0.101 -4.324 1.00 15.00 31 ASP A N 7
ATOM 4631 C CA . ASP A 1 31 ? -0.465 0.109 -5.580 1.00 15.00 31 ASP A CA 7
ATOM 4632 C C . ASP A 1 31 ? 0.388 -0.571 -6.633 1.00 15.00 31 ASP A C 7
ATOM 4633 O O . ASP A 1 31 ? 1.397 -0.030 -7.081 1.00 15.00 31 ASP A O 7
ATOM 4642 N N . HIS A 1 32 ? 0.001 -1.784 -6.978 1.00 15.00 32 HIS A N 7
ATOM 4643 C CA . HIS A 1 32 ? 0.751 -2.600 -7.916 1.00 15.00 32 HIS A CA 7
ATOM 4644 C C . HIS A 1 32 ? 0.302 -2.304 -9.344 1.00 15.00 32 HIS A C 7
ATOM 4645 O O . HIS A 1 32 ? 0.794 -2.897 -10.304 1.00 15.00 32 HIS A O 7
ATOM 4660 N N . ASN A 1 33 ? -0.625 -1.358 -9.472 1.00 15.00 33 ASN A N 7
ATOM 4661 C CA . ASN A 1 33 ? -1.136 -0.952 -10.774 1.00 15.00 33 ASN A CA 7
ATOM 4662 C C . ASN A 1 33 ? -0.286 0.175 -11.348 1.00 15.00 33 ASN A C 7
ATOM 4663 O O . ASN A 1 33 ? 0.409 0.000 -12.347 1.00 15.00 33 ASN A O 7
ATOM 4674 N N . THR A 1 34 ? -0.333 1.325 -10.688 1.00 15.00 34 THR A N 7
ATOM 4675 C CA . THR A 1 34 ? 0.320 2.529 -11.181 1.00 15.00 34 THR A CA 7
ATOM 4676 C C . THR A 1 34 ? 1.632 2.783 -10.440 1.00 15.00 34 THR A C 7
ATOM 4677 O O . THR A 1 34 ? 2.358 3.729 -10.749 1.00 15.00 34 THR A O 7
ATOM 4688 N N . LYS A 1 35 ? 1.925 1.911 -9.476 1.00 15.00 35 LYS A N 7
ATOM 4689 C CA . LYS A 1 35 ? 3.108 2.032 -8.626 1.00 15.00 35 LYS A CA 7
ATOM 4690 C C . LYS A 1 35 ? 3.004 3.266 -7.735 1.00 15.00 35 LYS A C 7
ATOM 4691 O O . LYS A 1 35 ? 3.458 4.357 -8.087 1.00 15.00 35 LYS A O 7
ATOM 4710 N N . THR A 1 36 ? 2.345 3.081 -6.603 1.00 15.00 36 THR A N 7
ATOM 4711 C CA . THR A 1 36 ? 2.111 4.145 -5.639 1.00 15.00 36 THR A CA 7
ATOM 4712 C C . THR A 1 36 ? 2.135 3.549 -4.240 1.00 15.00 36 THR A C 7
ATOM 4713 O O . THR A 1 36 ? 1.832 2.375 -4.069 1.00 15.00 36 THR A O 7
ATOM 4724 N N . THR A 1 37 ? 2.534 4.316 -3.249 1.00 15.00 37 THR A N 7
ATOM 4725 C CA . THR A 1 37 ? 2.609 3.794 -1.894 1.00 15.00 37 THR A CA 7
ATOM 4726 C C . THR A 1 37 ? 1.957 4.733 -0.881 1.00 15.00 37 THR A C 7
ATOM 4727 O O . THR A 1 37 ? 2.204 5.940 -0.881 1.00 15.00 37 THR A O 7
ATOM 4738 N N . THR A 1 38 ? 1.108 4.167 -0.032 1.00 15.00 38 THR A N 7
ATOM 4739 C CA . THR A 1 38 ? 0.397 4.937 0.975 1.00 15.00 38 THR A CA 7
ATOM 4740 C C . THR A 1 38 ? 0.117 4.061 2.201 1.00 15.00 38 THR A C 7
ATOM 4741 O O . THR A 1 38 ? 0.006 2.846 2.074 1.00 15.00 38 THR A O 7
ATOM 4752 N N . TRP A 1 39 ? 0.049 4.664 3.386 1.00 15.00 39 TRP A N 7
ATOM 4753 C CA . TRP A 1 39 ? -0.217 3.898 4.606 1.00 15.00 39 TRP A CA 7
ATOM 4754 C C . TRP A 1 39 ? -1.705 3.796 4.857 1.00 15.00 39 TRP A C 7
ATOM 4755 O O . TRP A 1 39 ? -2.145 3.054 5.736 1.00 15.00 39 TRP A O 7
ATOM 4776 N N . GLU A 1 40 ? -2.472 4.572 4.119 1.00 15.00 40 GLU A N 7
ATOM 4777 C CA . GLU A 1 40 ? -3.877 4.705 4.413 1.00 15.00 40 GLU A CA 7
ATOM 4778 C C . GLU A 1 40 ? -4.734 3.872 3.469 1.00 15.00 40 GLU A C 7
ATOM 4779 O O . GLU A 1 40 ? -4.315 3.518 2.365 1.00 15.00 40 GLU A O 7
ATOM 4791 N N . ASP A 1 41 ? -5.939 3.574 3.923 1.00 15.00 41 ASP A N 7
ATOM 4792 C CA . ASP A 1 41 ? -6.817 2.636 3.239 1.00 15.00 41 ASP A CA 7
ATOM 4793 C C . ASP A 1 41 ? -7.606 3.324 2.134 1.00 15.00 41 ASP A C 7
ATOM 4794 O O . ASP A 1 41 ? -8.293 4.314 2.379 1.00 15.00 41 ASP A O 7
ATOM 4803 N N . PRO A 1 42 ? -7.561 2.775 0.906 1.00 15.00 42 PRO A N 7
ATOM 4804 C CA . PRO A 1 42 ? -8.329 3.302 -0.233 1.00 15.00 42 PRO A CA 7
ATOM 4805 C C . PRO A 1 42 ? -9.840 3.238 -0.006 1.00 15.00 42 PRO A C 7
ATOM 4806 O O . PRO A 1 42 ? -10.615 3.779 -0.787 1.00 15.00 42 PRO A O 7
ATOM 4817 N N . ARG A 1 43 ? -10.249 2.555 1.054 1.00 15.00 43 ARG A N 7
ATOM 4818 C CA . ARG A 1 43 ? -11.658 2.485 1.419 1.00 15.00 43 ARG A CA 7
ATOM 4819 C C . ARG A 1 43 ? -12.093 3.770 2.118 1.00 15.00 43 ARG A C 7
ATOM 4820 O O . ARG A 1 43 ? -13.283 4.067 2.208 1.00 15.00 43 ARG A O 7
ATOM 4841 N N . LEU A 1 44 ? -11.119 4.519 2.629 1.00 15.00 44 LEU A N 7
ATOM 4842 C CA . LEU A 1 44 ? -11.394 5.786 3.296 1.00 15.00 44 LEU A CA 7
ATOM 4843 C C . LEU A 1 44 ? -11.601 6.900 2.286 1.00 15.00 44 LEU A C 7
ATOM 4844 O O . LEU A 1 44 ? -12.009 8.011 2.626 1.00 15.00 44 LEU A O 7
ATOM 4860 N N . LYS A 1 45 ? -11.308 6.584 1.049 1.00 15.00 45 LYS A N 7
ATOM 4861 C CA . LYS A 1 45 ? -11.374 7.552 -0.032 1.00 15.00 45 LYS A CA 7
ATOM 4862 C C . LYS A 1 45 ? -12.220 7.018 -1.187 1.00 15.00 45 LYS A C 7
ATOM 4863 O O . LYS A 1 45 ? -11.652 6.568 -2.199 1.00 15.00 45 LYS A O 7
ATOM 4882 N N . GLN B 2 4 ? 8.554 10.062 5.772 1.00 15.00 112 GLN B N 7
ATOM 4883 C CA . GLN B 2 4 ? 7.660 8.887 5.826 1.00 15.00 112 GLN B CA 7
ATOM 4884 C C . GLN B 2 4 ? 7.204 8.506 4.425 1.00 15.00 112 GLN B C 7
ATOM 4885 O O . GLN B 2 4 ? 6.319 9.141 3.848 1.00 15.00 112 GLN B O 7
ATOM 4899 N N . ILE B 2 5 ? 7.847 7.492 3.866 1.00 15.00 113 ILE B N 7
ATOM 4900 C CA . ILE B 2 5 ? 7.546 7.026 2.521 1.00 15.00 113 ILE B CA 7
ATOM 4901 C C . ILE B 2 5 ? 7.425 5.503 2.512 1.00 15.00 113 ILE B C 7
ATOM 4902 O O . ILE B 2 5 ? 8.401 4.803 2.795 1.00 15.00 113 ILE B O 7
ATOM 4918 N N . PRO B 2 6 ? 6.224 4.971 2.227 1.00 15.00 114 PRO B N 7
ATOM 4919 C CA . PRO B 2 6 ? 6.005 3.524 2.134 1.00 15.00 114 PRO B CA 7
ATOM 4920 C C . PRO B 2 6 ? 6.809 2.889 0.996 1.00 15.00 114 PRO B C 7
ATOM 4921 O O . PRO B 2 6 ? 6.761 3.363 -0.140 1.00 15.00 114 PRO B O 7
ATOM 4932 N N . PRO B 2 7 ? 7.588 1.837 1.297 1.00 15.00 115 PRO B N 7
ATOM 4933 C CA . PRO B 2 7 ? 8.292 1.044 0.277 1.00 15.00 115 PRO B CA 7
ATOM 4934 C C . PRO B 2 7 ? 7.343 0.381 -0.725 1.00 15.00 115 PRO B C 7
ATOM 4935 O O . PRO B 2 7 ? 6.349 -0.220 -0.334 1.00 15.00 115 PRO B O 7
ATOM 4946 N N . PRO B 2 8 ? 7.612 0.522 -2.036 1.00 15.00 116 PRO B N 7
ATOM 4947 C CA . PRO B 2 8 ? 6.992 -0.213 -3.075 1.00 15.00 116 PRO B CA 7
ATOM 4948 C C . PRO B 2 8 ? 6.957 -1.671 -2.882 1.00 15.00 116 PRO B C 7
ATOM 4949 O O . PRO B 2 8 ? 7.457 -2.299 -1.948 1.00 15.00 116 PRO B O 7
ATOM 4960 N N . TYR B 2 9 ? 6.396 -2.134 -3.891 1.00 15.00 117 TYR B N 7
ATOM 4961 C CA . TYR B 2 9 ? 6.144 -3.548 -4.103 1.00 15.00 117 TYR B CA 7
ATOM 4962 C C . TYR B 2 9 ? 7.447 -4.265 -4.468 1.00 15.00 117 TYR B C 7
ATOM 4963 O O . TYR B 2 9 ? 8.166 -3.849 -5.375 1.00 15.00 117 TYR B O 7
ATOM 4981 N N . VAL B 2 10 ? 7.757 -5.331 -3.746 1.00 15.00 118 VAL B N 7
ATOM 4982 C CA . VAL B 2 10 ? 8.896 -6.169 -4.087 1.00 15.00 118 VAL B CA 7
ATOM 4983 C C . VAL B 2 10 ? 8.459 -7.266 -5.049 1.00 15.00 118 VAL B C 7
ATOM 4984 O O . VAL B 2 10 ? 9.262 -8.087 -5.486 1.00 15.00 118 VAL B O 7
ATOM 4997 N N . GLU B 2 11 ? 7.171 -7.254 -5.371 1.00 15.00 119 GLU B N 7
ATOM 4998 C CA . GLU B 2 11 ? 6.575 -8.235 -6.263 1.00 15.00 119 GLU B CA 7
ATOM 4999 C C . GLU B 2 11 ? 5.291 -7.670 -6.866 1.00 15.00 119 GLU B C 7
ATOM 5000 O O . GLU B 2 11 ? 4.462 -7.100 -6.154 1.00 15.00 119 GLU B O 7
ATOM 5012 N N . PRO B 2 12 ? 5.131 -7.793 -8.192 1.00 15.00 120 PRO B N 7
ATOM 5013 C CA . PRO B 2 12 ? 3.971 -7.255 -8.911 1.00 15.00 120 PRO B CA 7
ATOM 5014 C C . PRO B 2 12 ? 2.682 -8.017 -8.609 1.00 15.00 120 PRO B C 7
ATOM 5015 O O . PRO B 2 12 ? 1.857 -7.499 -7.825 1.00 15.00 120 PRO B O 7
ATOM 5027 N N . PHE A 1 12 ? -12.599 -6.771 0.112 1.00 15.00 12 PHE A N 8
ATOM 5028 C CA . PHE A 1 12 ? -12.803 -5.982 -1.122 1.00 15.00 12 PHE A CA 8
ATOM 5029 C C . PHE A 1 12 ? -11.718 -4.914 -1.276 1.00 15.00 12 PHE A C 8
ATOM 5030 O O . PHE A 1 12 ? -11.771 -3.855 -0.653 1.00 15.00 12 PHE A O 8
ATOM 5047 N N . LEU A 1 13 ? -10.687 -5.237 -2.040 1.00 15.00 13 LEU A N 8
ATOM 5048 C CA . LEU A 1 13 ? -9.642 -4.276 -2.368 1.00 15.00 13 LEU A CA 8
ATOM 5049 C C . LEU A 1 13 ? -9.558 -4.081 -3.872 1.00 15.00 13 LEU A C 8
ATOM 5050 O O . LEU A 1 13 ? -9.689 -5.046 -4.629 1.00 15.00 13 LEU A O 8
ATOM 5066 N N . PRO A 1 14 ? -9.344 -2.839 -4.328 1.00 15.00 14 PRO A N 8
ATOM 5067 C CA . PRO A 1 14 ? -8.999 -2.536 -5.710 1.00 15.00 14 PRO A CA 8
ATOM 5068 C C . PRO A 1 14 ? -7.872 -3.347 -6.263 1.00 15.00 14 PRO A C 8
ATOM 5069 O O . PRO A 1 14 ? -6.954 -3.784 -5.569 1.00 15.00 14 PRO A O 8
ATOM 5080 N N . LYS A 1 15 ? -7.982 -3.502 -7.536 1.00 15.00 15 LYS A N 8
ATOM 5081 C CA . LYS A 1 15 ? -7.105 -4.384 -8.301 1.00 15.00 15 LYS A CA 8
ATOM 5082 C C . LYS A 1 15 ? -5.653 -3.938 -8.183 1.00 15.00 15 LYS A C 8
ATOM 5083 O O . LYS A 1 15 ? -5.309 -2.816 -8.544 1.00 15.00 15 LYS A O 8
ATOM 5102 N N . GLY A 1 16 ? -4.813 -4.819 -7.656 1.00 15.00 16 GLY A N 8
ATOM 5103 C CA . GLY A 1 16 ? -3.400 -4.519 -7.517 1.00 15.00 16 GLY A CA 8
ATOM 5104 C C . GLY A 1 16 ? -3.080 -3.788 -6.228 1.00 15.00 16 GLY A C 8
ATOM 5105 O O . GLY A 1 16 ? -1.943 -3.372 -6.014 1.00 15.00 16 GLY A O 8
ATOM 5109 N N . TRP A 1 17 ? -4.076 -3.621 -5.374 1.00 15.00 17 TRP A N 8
ATOM 5110 C CA . TRP A 1 17 ? -3.863 -3.006 -4.072 1.00 15.00 17 TRP A CA 8
ATOM 5111 C C . TRP A 1 17 ? -3.576 -4.067 -3.028 1.00 15.00 17 TRP A C 8
ATOM 5112 O O . TRP A 1 17 ? -4.364 -4.990 -2.827 1.00 15.00 17 TRP A O 8
ATOM 5133 N N . GLU A 1 18 ? -2.452 -3.918 -2.358 1.00 15.00 18 GLU A N 8
AT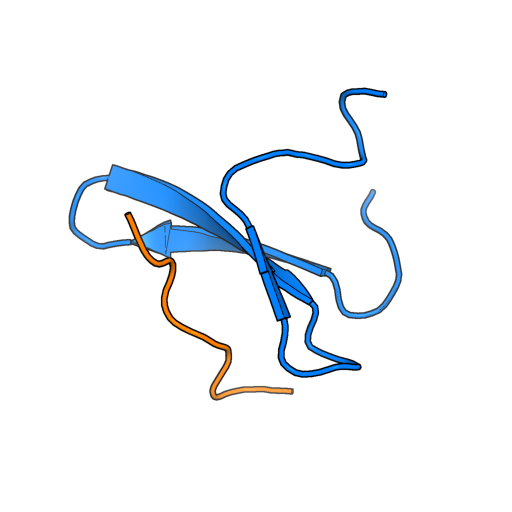OM 5134 C CA . GLU A 1 18 ? -1.988 -4.920 -1.420 1.00 15.00 18 GLU A CA 8
ATOM 5135 C C . GLU A 1 18 ? -1.733 -4.341 -0.046 1.00 15.00 18 GLU A C 8
ATOM 5136 O O . GLU A 1 18 ? -1.338 -3.191 0.091 1.00 15.00 18 GLU A O 8
ATOM 5148 N N . VAL A 1 19 ? -1.916 -5.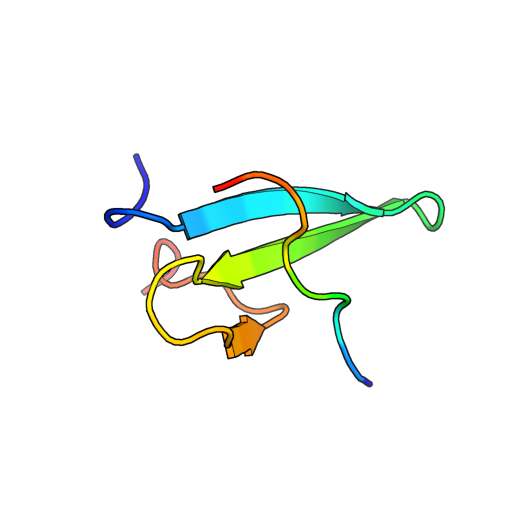172 0.958 1.00 15.00 19 VAL A N 8
ATOM 5149 C CA . VAL A 1 19 ? -1.680 -4.779 2.342 1.00 15.00 19 VAL A CA 8
ATOM 5150 C C . VAL A 1 19 ? -0.582 -5.634 2.951 1.00 15.00 19 VAL A C 8
ATOM 5151 O O . VAL A 1 19 ? -0.786 -6.816 3.230 1.00 15.00 19 VAL A O 8
ATOM 5164 N N . ARG A 1 20 ? 0.583 -5.045 3.149 1.00 15.00 20 ARG A N 8
ATOM 5165 C CA . ARG A 1 20 ? 1.682 -5.753 3.773 1.00 15.00 20 ARG A CA 8
ATOM 5166 C C . ARG A 1 20 ? 2.061 -5.062 5.075 1.00 15.00 20 ARG A C 8
ATOM 5167 O O . ARG A 1 20 ? 2.063 -3.841 5.150 1.00 15.00 20 ARG A O 8
ATOM 5188 N N . HIS A 1 21 ? 2.372 -5.841 6.096 1.00 15.00 21 HIS A N 8
ATOM 5189 C CA . HIS A 1 21 ? 2.818 -5.293 7.373 1.00 15.00 21 HIS A CA 8
ATOM 5190 C C . HIS A 1 21 ? 4.343 -5.235 7.367 1.00 15.00 21 HIS A C 8
ATOM 5191 O O . HIS A 1 21 ? 5.006 -6.273 7.325 1.00 15.00 21 HIS A O 8
ATOM 5206 N N . ALA A 1 22 ? 4.892 -4.032 7.354 1.00 15.00 22 ALA A N 8
ATOM 5207 C CA . ALA A 1 22 ? 6.334 -3.840 7.383 1.00 15.00 22 ALA A CA 8
ATOM 5208 C C . ALA A 1 22 ? 6.900 -4.339 8.709 1.00 15.00 22 ALA A C 8
ATOM 5209 O O . ALA A 1 22 ? 6.150 -4.501 9.670 1.00 15.00 22 ALA A O 8
ATOM 5216 N N . PRO A 1 23 ? 8.221 -4.593 8.787 1.00 15.00 23 PRO A N 8
ATOM 5217 C CA . PRO A 1 23 ? 8.858 -5.129 10.000 1.00 15.00 23 PRO A CA 8
ATOM 5218 C C . PRO A 1 23 ? 8.624 -4.267 11.243 1.00 15.00 23 PRO A C 8
ATOM 5219 O O . PRO A 1 23 ? 8.784 -4.736 12.369 1.00 15.00 23 PRO A O 8
ATOM 5230 N N . ASN A 1 24 ? 8.248 -3.009 11.039 1.00 15.00 24 ASN A N 8
ATOM 5231 C CA . ASN A 1 24 ? 7.988 -2.101 12.145 1.00 15.00 24 ASN A CA 8
ATOM 5232 C C . ASN A 1 24 ? 6.598 -2.360 12.701 1.00 15.00 24 ASN A C 8
ATOM 5233 O O . ASN A 1 24 ? 6.226 -1.850 13.759 1.00 15.00 24 ASN A O 8
ATOM 5244 N N . GLY A 1 25 ? 5.833 -3.150 11.958 1.00 15.00 25 GLY A N 8
ATOM 5245 C CA . GLY A 1 25 ? 4.510 -3.523 12.382 1.00 15.00 25 GLY A CA 8
ATOM 5246 C C . GLY A 1 25 ? 3.434 -2.616 11.822 1.00 15.00 25 GLY A C 8
ATOM 5247 O O . GLY A 1 25 ? 2.375 -2.453 12.425 1.00 15.00 25 GLY A O 8
ATOM 5251 N N . ARG A 1 26 ? 3.701 -2.023 10.667 1.00 15.00 26 ARG A N 8
ATOM 5252 C CA . ARG A 1 26 ? 2.726 -1.167 10.002 1.00 15.00 26 ARG A CA 8
ATOM 5253 C C . ARG A 1 26 ? 2.339 -1.740 8.643 1.00 15.00 26 ARG A C 8
ATOM 5254 O O . ARG A 1 26 ? 3.198 -2.144 7.869 1.00 15.00 26 ARG A O 8
ATOM 5275 N N . PRO A 1 27 ? 1.038 -1.733 8.318 1.00 15.00 27 PRO A N 8
ATOM 5276 C CA . PRO A 1 27 ? 0.560 -2.149 7.006 1.00 15.00 27 PRO A CA 8
ATOM 5277 C C . PRO A 1 27 ? 0.535 -0.992 6.020 1.00 15.00 27 PRO A C 8
ATOM 5278 O O . PRO A 1 27 ? -0.169 0.002 6.191 1.00 15.00 27 PRO A O 8
ATOM 5289 N N . PHE A 1 28 ? 1.377 -1.126 5.019 1.00 15.00 28 PHE A N 8
ATOM 5290 C CA . PHE A 1 28 ? 1.473 -0.160 3.955 1.00 15.00 28 PHE A CA 8
ATOM 5291 C C . PHE A 1 28 ? 0.788 -0.718 2.721 1.00 15.00 28 PHE A C 8
ATOM 5292 O O . PHE A 1 28 ? 1.111 -1.814 2.252 1.00 15.00 28 PHE A O 8
ATOM 5309 N N . PHE A 1 29 ? -0.167 0.033 2.210 1.00 15.00 29 PHE A N 8
ATOM 5310 C CA . PHE A 1 29 ? -0.984 -0.421 1.110 1.00 15.00 29 PHE A CA 8
ATOM 5311 C C . PHE A 1 29 ? -0.330 -0.024 -0.196 1.00 15.00 29 PHE A C 8
ATOM 5312 O O . PHE A 1 29 ? -0.184 1.161 -0.508 1.00 15.00 29 PHE A O 8
ATOM 5329 N N . ILE A 1 30 ? 0.094 -1.025 -0.936 1.00 15.00 30 ILE A N 8
ATOM 5330 C CA . ILE A 1 30 ? 0.807 -0.801 -2.168 1.00 15.00 30 ILE A CA 8
ATOM 5331 C C . ILE A 1 30 ? -0.135 -0.835 -3.346 1.00 15.00 30 ILE A C 8
ATOM 5332 O O . ILE A 1 30 ? -0.942 -1.754 -3.492 1.00 15.00 30 ILE A O 8
ATOM 5348 N N . ASP A 1 31 ? -0.015 0.168 -4.176 1.00 15.00 31 ASP A N 8
ATOM 5349 C CA . ASP A 1 31 ? -0.661 0.171 -5.471 1.00 15.00 31 ASP A CA 8
ATOM 5350 C C . ASP A 1 31 ? 0.311 -0.386 -6.491 1.00 15.00 31 ASP A C 8
ATOM 5351 O O . ASP A 1 31 ? 1.297 0.265 -6.864 1.00 15.00 31 ASP A O 8
ATOM 5360 N N . HIS A 1 32 ? 0.045 -1.611 -6.901 1.00 15.00 32 HIS A N 8
ATOM 5361 C CA . HIS A 1 32 ? 0.948 -2.357 -7.757 1.00 15.00 32 HIS A CA 8
ATOM 5362 C C . HIS A 1 32 ? 0.747 -1.977 -9.220 1.00 15.00 32 HIS A C 8
ATOM 5363 O O . HIS A 1 32 ? 1.439 -2.483 -10.102 1.00 15.00 32 HIS A O 8
ATOM 5378 N N . ASN A 1 33 ? -0.198 -1.074 -9.474 1.00 15.00 33 ASN A N 8
ATOM 5379 C CA . ASN A 1 33 ? -0.485 -0.637 -10.836 1.00 15.00 33 ASN A CA 8
ATOM 5380 C C . ASN A 1 33 ? 0.365 0.572 -11.211 1.00 15.00 33 ASN A C 8
ATOM 5381 O O . ASN A 1 33 ? 0.997 0.599 -12.269 1.00 15.00 33 ASN A O 8
ATOM 5392 N N . THR A 1 34 ? 0.368 1.580 -10.348 1.00 15.00 34 THR A N 8
ATOM 5393 C CA . THR A 1 34 ? 1.063 2.830 -10.632 1.00 15.00 34 THR A CA 8
ATOM 5394 C C . THR A 1 34 ? 2.343 2.941 -9.804 1.00 15.00 34 THR A C 8
ATOM 5395 O O . THR A 1 34 ? 3.028 3.967 -9.834 1.00 15.00 34 THR A O 8
ATOM 5406 N N . LYS A 1 35 ? 2.653 1.870 -9.065 1.00 15.00 35 LYS A N 8
ATOM 5407 C CA . LYS A 1 35 ? 3.861 1.803 -8.233 1.00 15.00 35 LYS A CA 8
ATOM 5408 C C . LYS A 1 35 ? 3.796 2.806 -7.082 1.00 15.00 35 LYS A C 8
ATOM 5409 O O . LYS A 1 35 ? 4.825 3.180 -6.512 1.00 15.00 35 LYS A O 8
ATOM 5428 N N . THR A 1 36 ? 2.586 3.180 -6.692 1.00 15.00 36 THR A N 8
ATOM 5429 C CA . THR A 1 36 ? 2.404 4.198 -5.662 1.00 15.00 36 THR A CA 8
ATOM 5430 C C . THR A 1 36 ? 2.119 3.539 -4.317 1.00 15.00 36 THR A C 8
ATOM 5431 O O . THR A 1 36 ? 1.586 2.440 -4.269 1.00 15.00 36 THR A O 8
ATOM 5442 N N . THR A 1 37 ? 2.513 4.177 -3.229 1.00 15.00 37 THR A N 8
ATOM 5443 C CA . THR A 1 37 ? 2.358 3.580 -1.912 1.00 15.00 37 THR A CA 8
ATOM 5444 C C . THR A 1 37 ? 1.746 4.559 -0.912 1.00 15.00 37 THR A C 8
ATOM 5445 O O . THR A 1 37 ? 2.015 5.762 -0.956 1.00 15.00 37 THR A O 8
ATOM 5456 N N . THR A 1 38 ? 0.910 4.033 -0.022 1.00 15.00 38 THR A N 8
ATOM 5457 C CA . THR A 1 38 ? 0.201 4.855 0.948 1.00 15.00 38 THR A CA 8
ATOM 5458 C C . THR A 1 38 ? -0.059 4.045 2.232 1.00 15.00 38 THR A C 8
ATOM 5459 O O . THR A 1 38 ? -0.166 2.824 2.176 1.00 15.00 38 THR A O 8
ATOM 5470 N N . TRP A 1 39 ? -0.123 4.708 3.389 1.00 15.00 39 TRP A N 8
ATOM 5471 C CA . TRP A 1 39 ? -0.203 3.995 4.673 1.00 15.00 39 TRP A CA 8
ATOM 5472 C C . TRP A 1 39 ? -1.632 3.707 5.071 1.00 15.00 39 TRP A C 8
ATOM 5473 O O . TRP A 1 39 ? -1.897 2.859 5.921 1.00 15.00 39 TRP A O 8
ATOM 5494 N N . GLU A 1 40 ? -2.542 4.455 4.501 1.00 15.00 40 GLU A N 8
ATOM 5495 C CA . GLU A 1 40 ? -3.888 4.497 5.010 1.00 15.00 40 GLU A CA 8
ATOM 5496 C C . GLU A 1 40 ? -4.899 3.980 3.990 1.00 15.00 40 GLU A C 8
ATOM 5497 O O . GLU A 1 40 ? -4.879 4.356 2.817 1.00 15.00 40 GLU A O 8
ATOM 5509 N N . ASP A 1 41 ? -5.778 3.106 4.484 1.00 15.00 41 ASP A N 8
ATOM 5510 C CA . ASP A 1 41 ? -6.718 2.327 3.670 1.00 15.00 41 ASP A CA 8
ATOM 5511 C C . ASP A 1 41 ? -7.314 3.116 2.511 1.00 15.00 41 ASP A C 8
ATOM 5512 O O . ASP A 1 41 ? -7.765 4.252 2.677 1.00 15.00 41 ASP A O 8
ATOM 5521 N N . PRO A 1 42 ? -7.368 2.495 1.319 1.00 15.00 42 PRO A N 8
ATOM 5522 C CA . PRO A 1 42 ? -8.062 3.063 0.161 1.00 15.00 42 PRO A CA 8
ATOM 5523 C C . PRO A 1 42 ? -9.568 3.142 0.406 1.00 15.00 42 PRO A C 8
ATOM 5524 O O . PRO A 1 42 ? -10.307 3.742 -0.367 1.00 15.00 42 PRO A O 8
ATOM 5535 N N . ARG A 1 43 ? -10.003 2.515 1.494 1.00 15.00 43 ARG A N 8
ATOM 5536 C CA . ARG A 1 43 ? -11.400 2.536 1.906 1.00 15.00 43 ARG A CA 8
ATOM 5537 C C . ARG A 1 43 ? -11.758 3.906 2.460 1.00 15.00 43 ARG A C 8
ATOM 5538 O O . ARG A 1 43 ? -12.930 4.253 2.598 1.00 15.00 43 ARG A O 8
ATOM 5559 N N . LEU A 1 44 ? -10.729 4.668 2.798 1.00 15.00 44 LEU A N 8
ATOM 5560 C CA . LEU A 1 44 ? -10.907 6.020 3.316 1.00 15.00 44 LEU A CA 8
ATOM 5561 C C . LEU A 1 44 ? -11.167 6.995 2.187 1.00 15.00 44 LEU A C 8
ATOM 5562 O O . LEU A 1 44 ? -11.515 8.154 2.406 1.00 15.00 44 LEU A O 8
ATOM 5578 N N . LYS A 1 45 ? -10.983 6.506 0.987 1.00 15.00 45 LYS A N 8
ATOM 5579 C CA . LYS A 1 45 ? -11.186 7.295 -0.212 1.00 15.00 45 LYS A CA 8
ATOM 5580 C C . LYS A 1 45 ? -12.405 6.784 -0.964 1.00 15.00 45 LYS A C 8
ATOM 5581 O O . LYS A 1 45 ? -12.240 6.060 -1.959 1.00 15.00 45 LYS A O 8
ATOM 5600 N N . GLN B 2 4 ? 8.354 9.948 5.497 1.00 15.00 112 GLN B N 8
ATOM 5601 C CA . GLN B 2 4 ? 7.598 8.676 5.535 1.00 15.00 112 GLN B CA 8
ATOM 5602 C C . GLN B 2 4 ? 7.173 8.254 4.133 1.00 15.00 112 GLN B C 8
ATOM 5603 O O . GLN B 2 4 ? 6.329 8.892 3.502 1.00 15.00 112 GLN B O 8
ATOM 5617 N N . ILE B 2 5 ? 7.784 7.189 3.642 1.00 15.00 113 ILE B N 8
ATOM 5618 C CA . ILE B 2 5 ? 7.474 6.659 2.322 1.00 15.00 113 ILE B CA 8
ATOM 5619 C C . ILE B 2 5 ? 7.317 5.141 2.378 1.00 15.00 113 ILE B C 8
ATOM 5620 O O . ILE B 2 5 ? 8.275 4.420 2.664 1.00 15.00 113 ILE B O 8
ATOM 5636 N N . PRO B 2 6 ? 6.097 4.632 2.142 1.00 15.00 114 PRO B N 8
ATOM 5637 C CA . PRO B 2 6 ? 5.844 3.190 2.107 1.00 15.00 114 PRO B CA 8
ATOM 5638 C C . PRO B 2 6 ? 6.610 2.507 0.973 1.00 15.00 114 PRO B C 8
ATOM 5639 O O . PRO B 2 6 ? 6.539 2.942 -0.177 1.00 15.00 114 PRO B O 8
ATOM 5650 N N . PRO B 2 7 ? 7.383 1.459 1.290 1.00 15.00 115 PRO B N 8
ATOM 5651 C CA . PRO B 2 7 ? 8.078 0.646 0.278 1.00 15.00 115 PRO B CA 8
ATOM 5652 C C . PRO B 2 7 ? 7.126 0.059 -0.763 1.00 15.00 115 PRO B C 8
ATOM 5653 O O . PRO B 2 7 ? 6.105 -0.522 -0.410 1.00 15.00 115 PRO B O 8
ATOM 5664 N N . PRO B 2 8 ? 7.414 0.243 -2.063 1.00 15.00 116 PRO B N 8
ATOM 5665 C CA . PRO B 2 8 ? 6.759 -0.413 -3.129 1.00 15.00 116 PRO B CA 8
ATOM 5666 C C . PRO B 2 8 ? 6.648 -1.873 -2.982 1.00 15.00 116 PRO B C 8
ATOM 5667 O O . PRO B 2 8 ? 7.115 -2.557 -2.070 1.00 15.00 116 PRO B O 8
ATOM 5678 N N . TYR B 2 9 ? 6.064 -2.272 -4.001 1.00 15.00 117 TYR B N 8
ATOM 5679 C CA . TYR B 2 9 ? 5.732 -3.660 -4.253 1.00 15.00 117 TYR B CA 8
ATOM 5680 C C . TYR B 2 9 ? 6.981 -4.427 -4.675 1.00 15.00 117 TYR B C 8
ATOM 5681 O O . TYR B 2 9 ? 7.836 -3.902 -5.390 1.00 15.00 117 TYR B O 8
ATOM 5699 N N . VAL B 2 10 ? 7.075 -5.664 -4.232 1.00 15.00 118 VAL B N 8
ATOM 5700 C CA . VAL B 2 10 ? 8.150 -6.554 -4.651 1.00 15.00 118 VAL B CA 8
ATOM 5701 C C . VAL B 2 10 ? 7.540 -7.666 -5.490 1.00 15.00 118 VAL B C 8
ATOM 5702 O O . VAL B 2 10 ? 8.226 -8.416 -6.187 1.00 15.00 118 VAL B O 8
ATOM 5715 N N . GLU B 2 11 ? 6.224 -7.733 -5.418 1.00 15.00 119 GLU B N 8
ATOM 5716 C CA . GLU B 2 11 ? 5.446 -8.743 -6.091 1.00 15.00 119 GLU B CA 8
ATOM 5717 C C . GLU B 2 11 ? 4.464 -8.084 -7.058 1.00 15.00 119 GLU B C 8
ATOM 5718 O O . GLU B 2 11 ? 3.655 -7.258 -6.652 1.00 15.00 119 GLU B O 8
ATOM 5730 N N . PRO B 2 12 ? 4.551 -8.410 -8.355 1.00 15.00 120 PRO B N 8
ATOM 5731 C CA . PRO B 2 12 ? 3.659 -7.844 -9.378 1.00 15.00 120 PRO B CA 8
ATOM 5732 C C . PRO B 2 12 ? 2.185 -8.025 -9.028 1.00 15.00 120 PRO B C 8
ATOM 5733 O O . PRO B 2 12 ? 1.510 -7.010 -8.747 1.00 15.00 120 PRO B O 8
ATOM 5745 N N . PHE A 1 12 ? -12.959 -6.069 -0.677 1.00 15.00 12 PHE A N 9
ATOM 5746 C CA . PHE A 1 12 ? -13.559 -4.767 -1.050 1.00 15.00 12 PHE A CA 9
ATOM 5747 C C . PHE A 1 12 ? -12.484 -3.734 -1.398 1.00 15.00 12 PHE A C 9
ATOM 5748 O O . PHE A 1 12 ? -12.786 -2.551 -1.571 1.00 15.00 12 PHE A O 9
ATOM 5765 N N . LEU A 1 13 ? -11.236 -4.176 -1.528 1.00 15.00 13 LEU A N 9
ATOM 5766 C CA . LEU A 1 13 ? -10.153 -3.268 -1.890 1.00 15.00 13 LEU A CA 9
ATOM 5767 C C . LEU A 1 13 ? -9.906 -3.283 -3.391 1.00 15.00 13 LEU A C 9
ATOM 5768 O O . LEU A 1 13 ? -9.972 -4.335 -4.033 1.00 15.00 13 LEU A O 9
ATOM 5784 N N . PRO A 1 14 ? -9.625 -2.104 -3.957 1.00 15.00 14 PRO A N 9
ATOM 5785 C CA . PRO A 1 14 ? -9.244 -1.918 -5.358 1.00 15.00 14 PRO A CA 9
ATOM 5786 C C . PRO A 1 14 ? -8.162 -2.812 -5.871 1.00 15.00 14 PRO A C 9
ATOM 5787 O O . PRO A 1 14 ? -7.259 -3.255 -5.161 1.00 15.00 14 PRO A O 9
ATOM 5798 N N . LYS A 1 15 ? -8.293 -3.029 -7.137 1.00 15.00 15 LYS A N 9
ATOM 5799 C CA . LYS A 1 15 ? -7.437 -3.949 -7.878 1.00 15.00 15 LYS A CA 9
ATOM 5800 C C . LYS A 1 15 ? -6.011 -3.407 -7.959 1.00 15.00 15 LYS A C 9
ATOM 5801 O O . LYS A 1 15 ? -5.790 -2.272 -8.386 1.00 15.00 15 LYS A O 9
ATOM 5820 N N . GLY A 1 16 ? -5.053 -4.230 -7.551 1.00 15.00 16 GLY A N 9
ATOM 5821 C CA . GLY A 1 16 ? -3.667 -3.816 -7.541 1.00 15.00 16 GLY A CA 9
ATOM 5822 C C . GLY A 1 16 ? -3.312 -3.094 -6.263 1.00 15.00 16 GLY A C 9
ATOM 5823 O O . GLY A 1 16 ? -2.334 -2.355 -6.208 1.00 15.00 16 GLY A O 9
ATOM 5827 N N . TRP A 1 17 ? -4.119 -3.298 -5.236 1.00 15.00 17 TRP A N 9
ATOM 5828 C CA . TRP A 1 17 ? -3.839 -2.753 -3.919 1.00 15.00 17 TRP A CA 9
ATOM 5829 C C . TRP A 1 17 ? -3.529 -3.884 -2.952 1.00 15.00 17 TRP A C 9
ATOM 5830 O O . TRP A 1 17 ? -4.371 -4.744 -2.692 1.00 15.00 17 TRP A O 9
ATOM 5851 N N . GLU A 1 18 ? -2.309 -3.888 -2.439 1.00 15.00 18 GLU A N 9
ATOM 5852 C CA . GLU A 1 18 ? -1.837 -4.977 -1.596 1.00 15.00 18 GLU A CA 9
ATOM 5853 C C . GLU A 1 18 ? -1.461 -4.441 -0.250 1.00 15.00 18 GLU A C 9
ATOM 5854 O O . GLU A 1 18 ? -0.733 -3.461 -0.118 1.00 15.00 18 GLU A O 9
ATOM 5866 N N . VAL A 1 19 ? -1.982 -5.112 0.723 1.00 15.00 19 VAL A N 9
ATOM 5867 C CA . VAL A 1 19 ? -1.835 -4.721 2.121 1.00 15.00 19 VAL A CA 9
ATOM 5868 C C . VAL A 1 19 ? -0.861 -5.636 2.818 1.00 15.00 19 VAL A C 9
ATOM 5869 O O . VAL A 1 19 ? -1.158 -6.809 3.056 1.00 15.00 19 VAL A O 9
ATOM 5882 N N . ARG A 1 20 ? 0.291 -5.107 3.160 1.00 15.00 20 ARG A N 9
ATOM 5883 C CA . ARG A 1 20 ? 1.302 -5.906 3.802 1.00 15.00 20 ARG A CA 9
ATOM 5884 C C . ARG A 1 20 ? 1.856 -5.185 5.015 1.00 15.00 20 ARG A C 9
ATOM 5885 O O . ARG A 1 20 ? 1.972 -3.970 5.018 1.00 15.00 20 ARG A O 9
ATOM 5906 N N . HIS A 1 21 ? 2.219 -5.943 6.031 1.00 15.00 21 HIS A N 9
ATOM 5907 C CA . HIS A 1 21 ? 2.794 -5.375 7.244 1.00 15.00 21 HIS A CA 9
ATOM 5908 C C . HIS A 1 21 ? 4.310 -5.421 7.128 1.00 15.00 21 HIS A C 9
ATOM 5909 O O . HIS A 1 21 ? 4.900 -6.495 7.060 1.00 15.00 21 HIS A O 9
ATOM 5924 N N . ALA A 1 22 ? 4.924 -4.257 7.071 1.00 15.00 22 ALA A N 9
ATOM 5925 C CA . ALA A 1 22 ? 6.370 -4.157 6.988 1.00 15.00 22 ALA A CA 9
ATOM 5926 C C . ALA A 1 22 ? 6.994 -4.475 8.344 1.00 15.00 22 ALA A C 9
ATOM 5927 O O . ALA A 1 22 ? 6.284 -4.519 9.350 1.00 15.00 22 ALA A O 9
ATOM 5934 N N . PRO A 1 23 ? 8.323 -4.696 8.397 1.00 15.00 23 PRO A N 9
ATOM 5935 C CA . PRO A 1 23 ? 9.050 -4.930 9.659 1.00 15.00 23 PRO A CA 9
ATOM 5936 C C . PRO A 1 23 ? 8.888 -3.781 10.660 1.00 15.00 23 PRO A C 9
ATOM 5937 O O . PRO A 1 23 ? 9.291 -3.887 11.817 1.00 15.00 23 PRO A O 9
ATOM 5948 N N . ASN A 1 24 ? 8.311 -2.677 10.196 1.00 15.00 24 ASN A N 9
ATOM 5949 C CA . ASN A 1 24 ? 8.037 -1.525 11.039 1.00 15.00 24 ASN A CA 9
ATOM 5950 C C . ASN A 1 24 ? 6.768 -1.788 11.836 1.00 15.00 24 ASN A C 9
ATOM 5951 O O . ASN A 1 24 ? 6.435 -1.067 12.774 1.00 15.00 24 ASN A O 9
ATOM 5962 N N . GLY A 1 25 ? 6.054 -2.837 11.440 1.00 15.00 25 GLY A N 9
ATOM 5963 C CA . GLY A 1 25 ? 4.827 -3.198 12.108 1.00 15.00 25 GLY A CA 9
ATOM 5964 C C . GLY A 1 25 ? 3.622 -2.512 11.499 1.00 15.00 25 GLY A C 9
ATOM 5965 O O . GLY A 1 25 ? 2.510 -2.585 12.022 1.00 15.00 25 GLY A O 9
ATOM 5969 N N . ARG A 1 26 ? 3.851 -1.853 10.378 1.00 15.00 26 ARG A N 9
ATOM 5970 C CA . ARG A 1 26 ? 2.809 -1.107 9.695 1.00 15.00 26 ARG A CA 9
ATOM 5971 C C . ARG A 1 26 ? 2.429 -1.774 8.380 1.00 15.00 26 ARG A C 9
ATOM 5972 O O . ARG A 1 26 ? 3.284 -2.285 7.668 1.00 15.00 26 ARG A O 9
ATOM 5993 N N . PRO A 1 27 ? 1.141 -1.724 8.022 1.00 15.00 27 PRO A N 9
ATOM 5994 C CA . PRO A 1 27 ? 0.676 -2.156 6.714 1.00 15.00 27 PRO A CA 9
ATOM 5995 C C . PRO A 1 27 ? 0.724 -1.021 5.710 1.00 15.00 27 PRO A C 9
ATOM 5996 O O . PRO A 1 27 ? 0.093 0.025 5.874 1.00 15.00 27 PRO A O 9
ATOM 6007 N N . PHE A 1 28 ? 1.551 -1.222 4.713 1.00 15.00 28 PHE A N 9
ATOM 6008 C CA . PHE A 1 28 ? 1.683 -0.293 3.624 1.00 15.00 28 PHE A CA 9
ATOM 6009 C C . PHE A 1 28 ? 0.885 -0.819 2.442 1.00 15.00 28 PHE A C 9
ATOM 6010 O O . PHE A 1 28 ? 1.093 -1.943 1.980 1.00 15.00 28 PHE A O 9
ATOM 6027 N N . PHE A 1 29 ? -0.055 -0.011 1.991 1.00 15.00 29 PHE A N 9
ATOM 6028 C CA . PHE A 1 29 ? -0.949 -0.394 0.920 1.00 15.00 29 PHE A CA 9
ATOM 6029 C C . PHE A 1 29 ? -0.326 0.010 -0.396 1.00 15.00 29 PHE A C 9
ATOM 6030 O O . PHE A 1 29 ? -0.140 1.194 -0.683 1.00 15.00 29 PHE A O 9
ATOM 6047 N N . ILE A 1 30 ? 0.027 -0.984 -1.173 1.00 15.00 30 ILE A N 9
ATOM 6048 C CA . ILE A 1 30 ? 0.776 -0.755 -2.383 1.00 15.00 30 ILE A CA 9
ATOM 6049 C C . ILE A 1 30 ? -0.138 -0.650 -3.591 1.00 15.00 30 ILE A C 9
ATOM 6050 O O . ILE A 1 30 ? -1.084 -1.420 -3.743 1.00 15.00 30 ILE A O 9
ATOM 6066 N N . ASP A 1 31 ? 0.161 0.316 -4.427 1.00 15.00 31 ASP A N 9
ATOM 6067 C CA . ASP A 1 31 ? -0.464 0.460 -5.731 1.00 15.00 31 ASP A CA 9
ATOM 6068 C C . ASP A 1 31 ? 0.395 -0.225 -6.774 1.00 15.00 31 ASP A C 9
ATOM 6069 O O . ASP A 1 31 ? 1.520 0.207 -7.054 1.00 15.00 31 ASP A O 9
ATOM 6078 N N . HIS A 1 32 ? -0.150 -1.290 -7.334 1.00 15.00 32 HIS A N 9
ATOM 6079 C CA . HIS A 1 32 ? 0.582 -2.169 -8.230 1.00 15.00 32 HIS A CA 9
ATOM 6080 C C . HIS A 1 32 ? 0.247 -1.839 -9.676 1.00 15.00 32 HIS A C 9
ATOM 6081 O O . HIS A 1 32 ? 0.756 -2.470 -10.603 1.00 15.00 32 HIS A O 9
ATOM 6096 N N . ASN A 1 33 ? -0.610 -0.841 -9.865 1.00 15.00 33 ASN A N 9
ATOM 6097 C CA . ASN A 1 33 ? -0.974 -0.400 -11.205 1.00 15.00 33 ASN A CA 9
ATOM 6098 C C . ASN A 1 33 ? 0.143 0.458 -11.765 1.00 15.00 33 ASN A C 9
ATOM 6099 O O . ASN A 1 33 ? 0.423 0.446 -12.966 1.00 15.00 33 ASN A O 9
ATOM 6110 N N . THR A 1 34 ? 0.762 1.220 -10.878 1.00 15.00 34 THR A N 9
ATOM 6111 C CA . THR A 1 34 ? 1.877 2.061 -11.244 1.00 15.00 34 THR A CA 9
ATOM 6112 C C . THR A 1 34 ? 3.092 1.753 -10.361 1.00 15.00 34 THR A C 9
ATOM 6113 O O . THR A 1 34 ? 4.001 1.040 -10.791 1.00 15.00 34 THR A O 9
ATOM 6124 N N . LYS A 1 35 ? 3.080 2.269 -9.125 1.00 15.00 35 LYS A N 9
ATOM 6125 C CA . LYS A 1 35 ? 4.172 2.081 -8.157 1.00 15.00 35 LYS A CA 9
ATOM 6126 C C . LYS A 1 35 ? 3.956 2.963 -6.932 1.00 15.00 35 LYS A C 9
ATOM 6127 O O . LYS A 1 35 ? 4.906 3.331 -6.242 1.00 15.00 35 LYS A O 9
ATOM 6146 N N . THR A 1 36 ? 2.702 3.228 -6.619 1.00 15.00 36 THR A N 9
ATOM 6147 C CA . THR A 1 36 ? 2.371 4.222 -5.602 1.00 15.00 36 THR A CA 9
ATOM 6148 C C . THR A 1 36 ? 2.269 3.556 -4.244 1.00 15.00 36 THR A C 9
ATOM 6149 O O . THR A 1 36 ? 1.979 2.378 -4.156 1.00 15.00 36 THR A O 9
ATOM 6160 N N . THR A 1 37 ? 2.564 4.279 -3.190 1.00 15.00 37 THR A N 9
ATOM 6161 C CA . THR A 1 37 ? 2.533 3.694 -1.863 1.00 15.00 37 THR A CA 9
ATOM 6162 C C . THR A 1 37 ? 1.929 4.644 -0.834 1.00 15.00 37 THR A C 9
ATOM 6163 O O . THR A 1 37 ? 2.170 5.853 -0.861 1.00 15.00 37 THR A O 9
ATOM 6174 N N . THR A 1 38 ? 1.117 4.083 0.054 1.00 15.00 38 THR A N 9
ATOM 6175 C CA . THR A 1 38 ? 0.447 4.849 1.092 1.00 15.00 38 THR A CA 9
ATOM 6176 C C . THR A 1 38 ? 0.221 3.973 2.325 1.00 15.00 38 THR A C 9
ATOM 6177 O O . THR A 1 38 ? 0.094 2.761 2.203 1.00 15.00 38 THR A O 9
ATOM 6188 N N . TRP A 1 39 ? 0.202 4.570 3.513 1.00 15.00 39 TRP A N 9
ATOM 6189 C CA . TRP A 1 39 ? -0.012 3.795 4.737 1.00 15.00 39 TRP A CA 9
ATOM 6190 C C . TRP A 1 39 ? -1.484 3.731 5.092 1.00 15.00 39 TRP A C 9
ATOM 6191 O O . TRP A 1 39 ? -1.879 2.999 6.001 1.00 15.00 39 TRP A O 9
ATOM 6212 N N . GLU A 1 40 ? -2.285 4.520 4.406 1.00 15.00 40 GLU A N 9
ATOM 6213 C CA . GLU A 1 40 ? -3.666 4.690 4.796 1.00 15.00 40 GLU A CA 9
ATOM 6214 C C . GLU A 1 40 ? -4.609 3.875 3.917 1.00 15.00 40 GLU A C 9
ATOM 6215 O O . GLU A 1 40 ? -4.260 3.466 2.809 1.00 15.00 40 GLU A O 9
ATOM 6227 N N . ASP A 1 41 ? -5.807 3.649 4.434 1.00 15.00 41 ASP A N 9
ATOM 6228 C CA . ASP A 1 41 ? -6.757 2.723 3.831 1.00 15.00 41 ASP A CA 9
ATOM 6229 C C . ASP A 1 41 ? -7.602 3.398 2.759 1.00 15.00 41 ASP A C 9
ATOM 6230 O O . ASP A 1 41 ? -8.248 4.415 3.014 1.00 15.00 41 ASP A O 9
ATOM 6239 N N . PRO A 1 42 ? -7.652 2.807 1.555 1.00 15.00 42 PRO A N 9
ATOM 6240 C CA . PRO A 1 42 ? -8.487 3.305 0.455 1.00 15.00 42 PRO A CA 9
ATOM 6241 C C . PRO A 1 42 ? -9.981 3.177 0.759 1.00 15.00 42 PRO A C 9
ATOM 6242 O O . PRO A 1 42 ? -10.826 3.683 0.020 1.00 15.00 42 PRO A O 9
ATOM 6253 N N . ARG A 1 43 ? -10.299 2.468 1.838 1.00 15.00 43 ARG A N 9
ATOM 6254 C CA . ARG A 1 43 ? -11.681 2.307 2.281 1.00 15.00 43 ARG A CA 9
ATOM 6255 C C . ARG A 1 43 ? -12.158 3.552 3.025 1.00 15.00 43 ARG A C 9
ATOM 6256 O O . ARG A 1 43 ? -13.354 3.735 3.240 1.00 15.00 43 ARG A O 9
ATOM 6277 N N . LEU A 1 44 ? -11.211 4.391 3.440 1.00 15.00 44 LEU A N 9
ATOM 6278 C CA . LEU A 1 44 ? -11.537 5.632 4.138 1.00 15.00 44 LEU A CA 9
ATOM 6279 C C . LEU A 1 44 ? -11.951 6.709 3.151 1.00 15.00 44 LEU A C 9
ATOM 6280 O O . LEU A 1 44 ? -12.418 7.786 3.524 1.00 15.00 44 LEU A O 9
ATOM 6296 N N . LYS A 1 45 ? -11.746 6.389 1.894 1.00 15.00 45 LYS A N 9
ATOM 6297 C CA . LYS A 1 45 ? -12.086 7.264 0.787 1.00 15.00 45 LYS A CA 9
ATOM 6298 C C . LYS A 1 45 ? -13.595 7.269 0.571 1.00 15.00 45 LYS A C 9
ATOM 6299 O O . LYS A 1 45 ? -14.264 8.223 1.025 1.00 15.00 45 LYS A O 9
ATOM 6318 N N . GLN B 2 4 ? 7.130 9.433 5.966 1.00 15.00 112 GLN B N 9
ATOM 6319 C CA . GLN B 2 4 ? 7.497 8.003 5.832 1.00 15.00 112 GLN B CA 9
ATOM 6320 C C . GLN B 2 4 ? 7.075 7.483 4.463 1.00 15.00 112 GLN B C 9
ATOM 6321 O O . GLN B 2 4 ? 5.896 7.534 4.116 1.00 15.00 112 GLN B O 9
ATOM 6335 N N . ILE B 2 5 ? 8.035 6.984 3.692 1.00 15.00 113 ILE B N 9
ATOM 6336 C CA . ILE B 2 5 ? 7.762 6.483 2.346 1.00 15.00 113 ILE B CA 9
ATOM 6337 C C . ILE B 2 5 ? 7.612 4.961 2.356 1.00 15.00 113 ILE B C 9
ATOM 6338 O O . ILE B 2 5 ? 8.568 4.246 2.661 1.00 15.00 113 ILE B O 9
ATOM 6354 N N . PRO B 2 6 ? 6.407 4.444 2.052 1.00 15.00 114 PRO B N 9
ATOM 6355 C CA . PRO B 2 6 ? 6.170 3.001 1.952 1.00 15.00 114 PRO B CA 9
ATOM 6356 C C . PRO B 2 6 ? 6.891 2.371 0.753 1.00 15.00 114 PRO B C 9
ATOM 6357 O O . PRO B 2 6 ? 6.811 2.882 -0.366 1.00 15.00 114 PRO B O 9
ATOM 6368 N N . PRO B 2 7 ? 7.630 1.274 0.978 1.00 15.00 115 PRO B N 9
ATOM 6369 C CA . PRO B 2 7 ? 8.238 0.476 -0.105 1.00 15.00 115 PRO B CA 9
ATOM 6370 C C . PRO B 2 7 ? 7.210 -0.114 -1.077 1.00 15.00 115 PRO B C 9
ATOM 6371 O O . PRO B 2 7 ? 6.198 -0.659 -0.652 1.00 15.00 115 PRO B O 9
ATOM 6382 N N . PRO B 2 8 ? 7.437 0.016 -2.401 1.00 15.00 116 PRO B N 9
ATOM 6383 C CA . PRO B 2 8 ? 6.766 -0.711 -3.414 1.00 15.00 116 PRO B CA 9
ATOM 6384 C C . PRO B 2 8 ? 6.713 -2.167 -3.194 1.00 15.00 116 PRO B C 9
ATOM 6385 O O . PRO B 2 8 ? 7.254 -2.783 -2.276 1.00 15.00 116 PRO B O 9
ATOM 6396 N N . TYR B 2 9 ? 6.111 -2.643 -4.170 1.00 15.00 117 TYR B N 9
ATOM 6397 C CA . TYR B 2 9 ? 5.799 -4.054 -4.322 1.00 15.00 117 TYR B CA 9
ATOM 6398 C C . TYR B 2 9 ? 6.998 -4.813 -4.882 1.00 15.00 117 TYR B C 9
ATOM 6399 O O . TYR B 2 9 ? 7.876 -4.232 -5.526 1.00 15.00 117 TYR B O 9
ATOM 6417 N N . VAL B 2 10 ? 7.018 -6.110 -4.645 1.00 15.00 118 VAL B N 9
ATOM 6418 C CA . VAL B 2 10 ? 8.114 -6.962 -5.074 1.00 15.00 118 VAL B CA 9
ATOM 6419 C C . VAL B 2 10 ? 7.562 -8.176 -5.820 1.00 15.00 118 VAL B C 9
ATOM 6420 O O . VAL B 2 10 ? 8.310 -9.020 -6.315 1.00 15.00 118 VAL B O 9
ATOM 6433 N N . GLU B 2 11 ? 6.239 -8.248 -5.899 1.00 15.00 119 GLU B N 9
ATOM 6434 C CA . GLU B 2 11 ? 5.568 -9.357 -6.559 1.00 15.00 119 GLU B CA 9
ATOM 6435 C C . GLU B 2 11 ? 5.633 -9.190 -8.076 1.00 15.00 119 GLU B C 9
ATOM 6436 O O . GLU B 2 11 ? 5.087 -8.226 -8.621 1.00 15.00 119 GLU B O 9
ATOM 6448 N N . PRO B 2 12 ? 6.317 -10.111 -8.772 1.00 15.00 120 PRO B N 9
ATOM 6449 C CA . PRO B 2 12 ? 6.376 -10.121 -10.234 1.00 15.00 120 PRO B CA 9
ATOM 6450 C C . PRO B 2 12 ? 5.009 -10.396 -10.844 1.00 15.00 120 PRO B C 9
ATOM 6451 O O . PRO B 2 12 ? 4.479 -11.511 -10.642 1.00 15.00 120 PRO B O 9
ATOM 6463 N N . PHE A 1 12 ? -10.952 -6.825 -0.078 1.00 15.00 12 PHE A N 10
ATOM 6464 C CA . PHE A 1 12 ? -12.060 -5.971 -0.562 1.00 15.00 12 PHE A CA 10
ATOM 6465 C C . PHE A 1 12 ? -11.528 -4.665 -1.148 1.00 15.00 12 PHE A C 10
ATOM 6466 O O . PHE A 1 12 ? -12.287 -3.723 -1.375 1.00 15.00 12 PHE A O 10
ATOM 6483 N N . LEU A 1 13 ? -10.232 -4.619 -1.434 1.00 15.00 13 LEU A N 10
ATOM 6484 C CA . LEU A 1 13 ? -9.613 -3.411 -1.965 1.00 15.00 13 LEU A CA 10
ATOM 6485 C C . LEU A 1 13 ? -9.524 -3.450 -3.488 1.00 15.00 13 LEU A C 10
ATOM 6486 O O . LEU A 1 13 ? -9.625 -4.516 -4.099 1.00 15.00 13 LEU A O 10
ATOM 6502 N N . PRO A 1 14 ? -9.366 -2.269 -4.110 1.00 15.00 14 PRO A N 10
ATOM 6503 C CA . PRO A 1 14 ? -9.059 -2.105 -5.533 1.00 15.00 14 PRO A CA 10
ATOM 6504 C C . PRO A 1 14 ? -7.915 -2.924 -6.058 1.00 15.00 14 PRO A C 10
ATOM 6505 O O . PRO A 1 14 ? -6.951 -3.260 -5.369 1.00 15.00 14 PRO A O 10
ATOM 6516 N N . LYS A 1 15 ? -8.069 -3.201 -7.313 1.00 15.00 15 LYS A N 10
ATOM 6517 C CA . LYS A 1 15 ? -7.190 -4.107 -8.049 1.00 15.00 15 LYS A CA 10
ATOM 6518 C C . LYS A 1 15 ? -5.752 -3.591 -8.052 1.00 15.00 15 LYS A C 10
ATOM 6519 O O . LYS A 1 15 ? -5.484 -2.478 -8.503 1.00 15.00 15 LYS A O 10
ATOM 6538 N N . GLY A 1 16 ? -4.839 -4.409 -7.546 1.00 15.00 16 GLY A N 10
ATOM 6539 C CA . GLY A 1 16 ? -3.436 -4.041 -7.509 1.00 15.00 16 GLY A CA 10
ATOM 6540 C C . GLY A 1 16 ? -3.073 -3.285 -6.250 1.00 15.00 16 GLY A C 10
ATOM 6541 O O . GLY A 1 16 ? -1.916 -2.916 -6.054 1.00 15.00 16 GLY A O 10
ATOM 6545 N N . TRP A 1 17 ? -4.056 -3.041 -5.397 1.00 15.00 17 TRP A N 10
ATOM 6546 C CA . TRP A 1 17 ? -3.799 -2.406 -4.119 1.00 15.00 17 TRP A CA 10
ATOM 6547 C C . TRP A 1 17 ? -3.508 -3.454 -3.070 1.00 15.00 17 TRP A C 10
ATOM 6548 O O . TRP A 1 17 ? -4.358 -4.281 -2.737 1.00 15.00 17 TRP A O 10
ATOM 6569 N N . GLU A 1 18 ? -2.299 -3.421 -2.561 1.00 15.00 18 GLU A N 10
ATOM 6570 C CA . GLU A 1 18 ? -1.868 -4.392 -1.583 1.00 15.00 18 GLU A CA 10
ATOM 6571 C C . GLU A 1 18 ? -1.747 -3.780 -0.213 1.00 15.00 18 GLU A C 10
ATOM 6572 O O . GLU A 1 18 ? -1.379 -2.621 -0.062 1.00 15.00 18 GLU A O 10
ATOM 6584 N N . VAL A 1 19 ? -2.007 -4.602 0.768 1.00 15.00 19 VAL A N 10
ATOM 6585 C CA . VAL A 1 19 ? -1.914 -4.206 2.164 1.00 15.00 19 VAL A CA 10
ATOM 6586 C C . VAL A 1 19 ? -0.938 -5.124 2.866 1.00 15.00 19 VAL A C 10
ATOM 6587 O O . VAL A 1 19 ? -1.316 -6.199 3.334 1.00 15.00 19 VAL A O 10
ATOM 6600 N N . ARG A 1 20 ? 0.316 -4.732 2.907 1.00 15.00 20 ARG A N 10
ATOM 6601 C CA . ARG A 1 20 ? 1.314 -5.570 3.529 1.00 15.00 20 ARG A CA 10
ATOM 6602 C C . ARG A 1 20 ? 1.740 -4.974 4.854 1.00 15.00 20 ARG A C 10
ATOM 6603 O O . ARG A 1 20 ? 1.757 -3.761 5.018 1.00 15.00 20 ARG A O 10
ATOM 6624 N N . HIS A 1 21 ? 2.108 -5.834 5.781 1.00 15.00 21 HIS A N 10
ATOM 6625 C CA . HIS A 1 21 ? 2.436 -5.414 7.137 1.00 15.00 21 HIS A CA 10
ATOM 6626 C C . HIS A 1 21 ? 3.949 -5.470 7.305 1.00 15.00 21 HIS A C 10
ATOM 6627 O O . HIS A 1 21 ? 4.539 -6.549 7.288 1.00 15.00 21 HIS A O 10
ATOM 6642 N N . ALA A 1 22 ? 4.570 -4.304 7.403 1.00 15.00 22 ALA A N 10
ATOM 6643 C CA . ALA A 1 22 ? 6.014 -4.198 7.563 1.00 15.00 22 ALA A CA 10
ATOM 6644 C C . ALA A 1 22 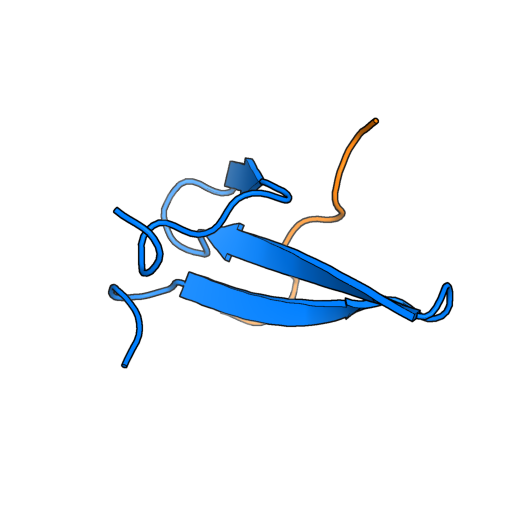? 6.458 -4.867 8.863 1.00 15.00 22 ALA A C 10
ATOM 6645 O O . ALA A 1 22 ? 5.630 -5.126 9.733 1.00 15.00 22 ALA A O 10
ATOM 6652 N N . PRO A 1 23 ? 7.765 -5.161 9.019 1.00 15.00 23 PRO A N 10
ATOM 6653 C CA . PRO A 1 23 ? 8.287 -5.843 10.214 1.00 15.00 23 PRO A CA 10
ATOM 6654 C C . PRO A 1 23 ? 8.014 -5.083 11.515 1.00 15.00 23 PRO A C 10
ATOM 6655 O O . PRO A 1 23 ? 8.106 -5.652 12.602 1.00 15.00 23 PRO A O 10
ATOM 6666 N N . ASN A 1 24 ? 7.719 -3.794 11.400 1.00 15.00 24 ASN A N 10
ATOM 6667 C CA . ASN A 1 24 ? 7.368 -2.976 12.552 1.00 15.00 24 ASN A CA 10
ATOM 6668 C C . ASN A 1 24 ? 5.913 -3.203 12.918 1.00 15.00 24 ASN A C 10
ATOM 6669 O O . ASN A 1 24 ? 5.431 -2.747 13.954 1.00 15.00 24 ASN A O 10
ATOM 6680 N N . GLY A 1 25 ? 5.215 -3.900 12.036 1.00 15.00 25 GLY A N 10
ATOM 6681 C CA . GLY A 1 25 ? 3.830 -4.214 12.261 1.00 15.00 25 GLY A CA 10
ATOM 6682 C C . GLY A 1 25 ? 2.903 -3.135 11.751 1.00 15.00 25 GLY A C 10
ATOM 6683 O O . GLY A 1 25 ? 1.925 -2.785 12.410 1.00 15.00 25 GLY A O 10
ATOM 6687 N N . ARG A 1 26 ? 3.205 -2.607 10.571 1.00 15.00 26 ARG A N 10
ATOM 6688 C CA . ARG A 1 26 ? 2.362 -1.588 9.952 1.00 15.00 26 ARG A CA 10
ATOM 6689 C C . ARG A 1 26 ? 2.008 -1.971 8.517 1.00 15.00 26 ARG A C 10
ATOM 6690 O O . ARG A 1 26 ? 2.870 -2.377 7.750 1.00 15.00 26 ARG A O 10
ATOM 6711 N N . PRO A 1 27 ? 0.739 -1.791 8.126 1.00 15.00 27 PRO A N 10
ATOM 6712 C CA . PRO A 1 27 ? 0.298 -2.045 6.755 1.00 15.00 27 PRO A CA 10
ATOM 6713 C C . PRO A 1 27 ? 0.458 -0.828 5.855 1.00 15.00 27 PRO A C 10
ATOM 6714 O O . PRO A 1 27 ? -0.134 0.233 6.065 1.00 15.00 27 PRO A O 10
ATOM 6725 N N . PHE A 1 28 ? 1.329 -0.997 4.883 1.00 15.00 28 PHE A N 10
ATOM 6726 C CA . PHE A 1 28 ? 1.565 -0.003 3.868 1.00 15.00 28 PHE A CA 10
ATOM 6727 C C . PHE A 1 28 ? 0.903 -0.460 2.577 1.00 15.00 28 PHE A C 10
ATOM 6728 O O . PHE A 1 28 ? 1.168 -1.558 2.080 1.00 15.00 28 PHE A O 10
ATOM 6745 N N . PHE A 1 29 ? 0.025 0.376 2.056 1.00 15.00 29 PHE A N 10
ATOM 6746 C CA . PHE A 1 29 ? -0.770 0.020 0.907 1.00 15.00 29 PHE A CA 10
ATOM 6747 C C . PHE A 1 29 ? -0.041 0.414 -0.356 1.00 15.00 29 PHE A C 10
ATOM 6748 O O . PHE A 1 29 ? 0.269 1.587 -0.579 1.00 15.00 29 PHE A O 10
ATOM 6765 N N . ILE A 1 30 ? 0.251 -0.574 -1.167 1.00 15.00 30 ILE A N 10
ATOM 6766 C CA . ILE A 1 30 ? 0.946 -0.338 -2.407 1.00 15.00 30 ILE A CA 10
ATOM 6767 C C . ILE A 1 30 ? -0.019 -0.362 -3.560 1.00 15.00 30 ILE A C 10
ATOM 6768 O O . ILE A 1 30 ? -0.799 -1.302 -3.713 1.00 15.00 30 ILE A O 10
ATOM 6784 N N . ASP A 1 31 ? 0.042 0.666 -4.366 1.00 15.00 31 ASP A N 10
ATOM 6785 C CA . ASP A 1 31 ? -0.670 0.662 -5.627 1.00 15.00 31 ASP A CA 10
ATOM 6786 C C . ASP A 1 31 ? 0.262 0.105 -6.677 1.00 15.00 31 ASP A C 10
ATOM 6787 O O . ASP A 1 31 ? 1.209 0.770 -7.109 1.00 15.00 31 ASP A O 10
ATOM 6796 N N . HIS A 1 32 ? 0.005 -1.136 -7.043 1.00 15.00 32 HIS A N 10
ATOM 6797 C CA . HIS A 1 32 ? 0.881 -1.884 -7.927 1.00 15.00 32 HIS A CA 10
ATOM 6798 C C . HIS A 1 32 ? 0.652 -1.481 -9.380 1.00 15.00 32 HIS A C 10
ATOM 6799 O O . HIS A 1 32 ? 1.341 -1.956 -10.281 1.00 15.00 32 HIS A O 10
ATOM 6814 N N . ASN A 1 33 ? -0.318 -0.596 -9.596 1.00 15.00 33 ASN A N 10
ATOM 6815 C CA . ASN A 1 33 ? -0.587 -0.059 -10.923 1.00 15.00 33 ASN A CA 10
ATOM 6816 C C . ASN A 1 33 ? 0.234 1.201 -11.162 1.00 15.00 33 ASN A C 10
ATOM 6817 O O . ASN A 1 33 ? 0.944 1.321 -12.162 1.00 15.00 33 ASN A O 10
ATOM 6828 N N . THR A 1 34 ? 0.123 2.144 -10.230 1.00 15.00 34 THR A N 10
ATOM 6829 C CA . THR A 1 34 ? 0.738 3.459 -10.383 1.00 15.00 34 THR A CA 10
ATOM 6830 C C . THR A 1 34 ? 2.093 3.539 -9.673 1.00 15.00 34 THR A C 10
ATOM 6831 O O . THR A 1 34 ? 2.767 4.567 -9.722 1.00 15.00 34 THR A O 10
ATOM 6842 N N . LYS A 1 35 ? 2.483 2.443 -9.012 1.00 15.00 35 LYS A N 10
ATOM 6843 C CA . LYS A 1 35 ? 3.754 2.374 -8.274 1.00 15.00 35 LYS A CA 10
ATOM 6844 C C . LYS A 1 35 ? 3.741 3.333 -7.081 1.00 15.00 35 LYS A C 10
ATOM 6845 O O . LYS A 1 35 ? 4.793 3.713 -6.562 1.00 15.00 35 LYS A O 10
ATOM 6864 N N . THR A 1 36 ? 2.548 3.672 -6.613 1.00 15.00 36 THR A N 10
ATOM 6865 C CA . THR A 1 36 ? 2.403 4.667 -5.559 1.00 15.00 36 THR A CA 10
ATOM 6866 C C . THR A 1 36 ? 2.123 4.005 -4.218 1.00 15.00 36 THR A C 10
ATOM 6867 O O . THR A 1 36 ? 1.219 3.182 -4.100 1.00 15.00 36 THR A O 10
ATOM 6878 N N . THR A 1 37 ? 2.903 4.357 -3.212 1.00 15.00 37 THR A N 10
ATOM 6879 C CA . THR A 1 37 ? 2.754 3.767 -1.895 1.00 15.00 37 THR A CA 10
ATOM 6880 C C . THR A 1 37 ? 2.173 4.766 -0.897 1.00 15.00 37 THR A C 10
ATOM 6881 O O . THR A 1 37 ? 2.571 5.934 -0.8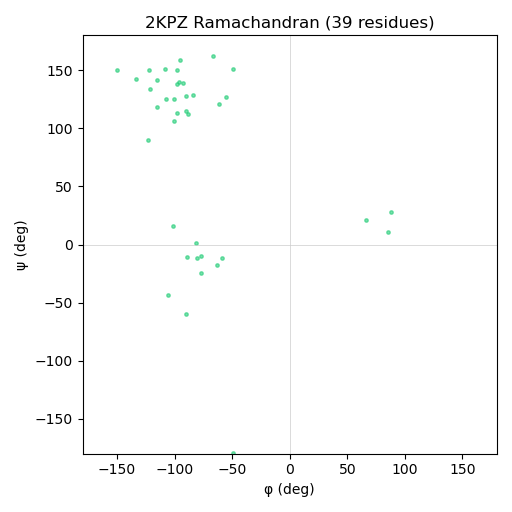57 1.00 15.00 37 THR A O 10
ATOM 6892 N N . THR A 1 38 ? 1.230 4.299 -0.093 1.00 15.00 38 THR A N 10
ATOM 6893 C CA . THR A 1 38 ? 0.535 5.152 0.853 1.00 15.00 38 THR A CA 10
ATOM 6894 C C . THR A 1 38 ? 0.124 4.352 2.087 1.00 15.00 38 THR A C 10
ATOM 6895 O O . THR A 1 38 ? -0.102 3.156 2.000 1.00 15.00 38 THR A O 10
ATOM 6906 N N . TRP A 1 39 ? 0.053 5.005 3.240 1.00 15.00 39 TRP A N 10
ATOM 6907 C CA . TRP A 1 39 ? -0.348 4.324 4.469 1.00 15.00 39 TRP A CA 10
ATOM 6908 C C . TRP A 1 39 ? -1.831 4.481 4.691 1.00 15.00 39 TRP A C 10
ATOM 6909 O O . TRP A 1 39 ? -2.401 3.889 5.606 1.00 15.00 39 TRP A O 10
ATOM 6930 N N . GLU A 1 40 ? -2.454 5.305 3.874 1.00 15.00 40 GLU A N 10
ATOM 6931 C CA . GLU A 1 40 ? -3.850 5.587 4.064 1.00 15.00 40 GLU A CA 10
ATOM 6932 C C . GLU A 1 40 ? -4.691 4.611 3.260 1.00 15.00 40 GLU A C 10
ATOM 6933 O O . GLU A 1 40 ? -4.265 4.100 2.222 1.00 15.00 40 GLU A O 10
ATOM 6945 N N . ASP A 1 41 ? -5.885 4.365 3.751 1.00 15.00 41 ASP A N 10
ATOM 6946 C CA . ASP A 1 41 ? -6.656 3.203 3.337 1.00 15.00 41 ASP A CA 10
ATOM 6947 C C . ASP A 1 41 ? -7.734 3.592 2.335 1.00 15.00 41 ASP A C 10
ATOM 6948 O O . ASP A 1 41 ? -8.514 4.514 2.577 1.00 15.00 41 ASP A O 10
ATOM 6957 N N . PRO A 1 42 ? -7.803 2.888 1.195 1.00 15.00 42 PRO A N 10
ATOM 6958 C CA . PRO A 1 42 ? -8.781 3.177 0.144 1.00 15.00 42 PRO A CA 10
ATOM 6959 C C . PRO A 1 42 ? -10.228 2.930 0.579 1.00 15.00 42 PRO A C 10
ATOM 6960 O O . PRO A 1 42 ? -11.159 3.358 -0.099 1.00 15.00 42 PRO A O 10
ATOM 6971 N N . ARG A 1 43 ? -10.417 2.239 1.703 1.00 15.00 43 ARG A N 10
ATOM 6972 C CA . ARG A 1 43 ? -11.762 1.997 2.230 1.00 15.00 43 ARG A CA 10
ATOM 6973 C C . ARG A 1 43 ? -12.260 3.242 2.952 1.00 15.00 43 ARG A C 10
ATOM 6974 O O . ARG A 1 43 ? -13.453 3.397 3.227 1.00 15.00 43 ARG A O 10
ATOM 6995 N N . LEU A 1 44 ? -11.318 4.115 3.276 1.00 15.00 44 LEU A N 10
ATOM 6996 C CA . LEU A 1 44 ? -11.614 5.375 3.940 1.00 15.00 44 LEU A CA 10
ATOM 6997 C C . LEU A 1 44 ? -12.230 6.363 2.966 1.00 15.00 44 LEU A C 10
ATOM 6998 O O . LEU A 1 44 ? -12.709 7.433 3.346 1.00 15.00 44 LEU A O 10
ATOM 7014 N N . LYS A 1 45 ? -12.194 5.986 1.710 1.00 15.00 45 LYS A N 10
ATOM 7015 C CA . LYS A 1 45 ? -12.774 6.783 0.645 1.00 15.00 45 LYS A CA 10
ATOM 7016 C C . LYS A 1 45 ? -14.242 6.413 0.476 1.00 15.00 45 LYS A C 10
ATOM 7017 O O . LYS A 1 45 ? -15.105 7.180 0.935 1.00 15.00 45 LYS A O 10
ATOM 7036 N N . GLN B 2 4 ? 6.240 9.922 5.158 1.00 15.00 112 GLN B N 10
ATOM 7037 C CA . GLN B 2 4 ? 7.211 8.807 5.194 1.00 15.00 112 GLN B CA 10
ATOM 7038 C C . GLN B 2 4 ? 6.915 7.845 4.051 1.00 15.00 112 GLN B C 10
ATOM 7039 O O . GLN B 2 4 ? 5.861 7.216 4.027 1.00 15.00 112 GLN B O 10
ATOM 7053 N N . ILE B 2 5 ? 7.842 7.742 3.107 1.00 15.00 113 ILE B N 10
ATOM 7054 C CA . ILE B 2 5 ? 7.653 6.909 1.923 1.00 15.00 113 ILE B CA 10
ATOM 7055 C C . ILE B 2 5 ? 7.587 5.412 2.273 1.00 15.00 113 ILE B C 10
ATOM 7056 O O . ILE B 2 5 ? 8.532 4.848 2.829 1.00 15.00 113 ILE B O 10
ATOM 7072 N N . PRO B 2 6 ? 6.443 4.756 1.997 1.00 15.00 114 PRO B N 10
ATOM 7073 C CA . PRO B 2 6 ? 6.320 3.306 2.128 1.00 15.00 114 PRO B CA 10
ATOM 7074 C C . PRO B 2 6 ? 7.045 2.567 0.999 1.00 15.00 114 PRO B C 10
ATOM 7075 O O . PRO B 2 6 ? 6.992 2.991 -0.157 1.00 15.00 114 PRO B O 10
ATOM 7086 N N . PRO B 2 7 ? 7.741 1.466 1.322 1.00 15.00 115 PRO B N 10
ATOM 7087 C CA . PRO B 2 7 ? 8.362 0.585 0.318 1.00 15.00 115 PRO B CA 10
ATOM 7088 C C . PRO B 2 7 ? 7.375 0.084 -0.739 1.00 15.00 115 PRO B C 10
ATOM 7089 O O . PRO B 2 7 ? 6.322 -0.450 -0.399 1.00 15.00 115 PRO B O 10
ATOM 7100 N N . PRO B 2 8 ? 7.671 0.300 -2.033 1.00 15.00 116 PRO B N 10
ATOM 7101 C CA . PRO B 2 8 ? 7.008 -0.296 -3.132 1.00 15.00 116 PRO B CA 10
ATOM 7102 C C . PRO B 2 8 ? 6.842 -1.757 -3.048 1.00 15.00 116 PRO B C 10
ATOM 7103 O O . PRO B 2 8 ? 7.267 -2.490 -2.156 1.00 15.00 116 PRO B O 10
ATOM 7114 N N . TYR B 2 9 ? 6.254 -2.091 -4.092 1.00 15.00 117 TYR B N 10
ATOM 7115 C CA . TYR B 2 9 ? 5.893 -3.458 -4.420 1.00 15.00 117 TYR B CA 10
ATOM 7116 C C . TYR B 2 9 ? 7.112 -4.211 -4.952 1.00 15.00 117 TYR B C 10
ATOM 7117 O O . TYR B 2 9 ? 7.833 -3.713 -5.819 1.00 15.00 117 TYR B O 10
ATOM 7135 N N . VAL B 2 10 ? 7.336 -5.405 -4.433 1.00 15.00 118 VAL B N 10
ATOM 7136 C CA . VAL B 2 10 ? 8.451 -6.230 -4.874 1.00 15.00 118 VAL B CA 10
ATOM 7137 C C . VAL B 2 10 ? 7.939 -7.435 -5.650 1.00 15.00 118 VAL B C 10
ATOM 7138 O O . VAL B 2 10 ? 8.710 -8.169 -6.266 1.00 15.00 118 VAL B O 10
ATOM 7151 N N . GLU B 2 11 ? 6.628 -7.627 -5.605 1.00 15.00 119 GLU B N 10
ATOM 7152 C CA . GLU B 2 11 ? 5.983 -8.726 -6.303 1.00 15.00 119 GLU B CA 10
ATOM 7153 C C . GLU B 2 11 ? 6.004 -8.492 -7.812 1.00 15.00 119 GLU B C 10
ATOM 7154 O O . GLU B 2 11 ? 5.398 -7.538 -8.309 1.00 15.00 119 GLU B O 10
ATOM 7166 N N . PRO B 2 12 ? 6.702 -9.365 -8.553 1.00 15.00 120 PRO B N 10
ATOM 7167 C CA . PRO B 2 12 ? 6.858 -9.244 -10.003 1.00 15.00 120 PRO B CA 10
ATOM 7168 C C . PRO B 2 12 ? 5.568 -9.569 -10.746 1.00 15.00 120 PRO B C 10
ATOM 7169 O O . PRO B 2 12 ? 5.128 -10.734 -10.690 1.00 15.00 120 PRO B O 10
ATOM 7181 N N . PHE A 1 12 ? -11.627 -7.707 -0.747 1.00 15.00 12 PHE A N 11
ATOM 7182 C CA . PHE A 1 12 ? -12.558 -6.555 -0.809 1.00 15.00 12 PHE A CA 11
ATOM 7183 C C . PHE A 1 12 ? -11.851 -5.307 -1.329 1.00 15.00 12 PHE A C 11
ATOM 7184 O O . PHE A 1 12 ? -12.457 -4.243 -1.457 1.00 15.00 12 PHE A O 11
ATOM 7201 N N . LEU A 1 13 ? -10.575 -5.444 -1.644 1.00 15.00 13 LEU A N 11
ATOM 7202 C CA . LEU A 1 13 ? -9.769 -4.308 -2.064 1.00 15.00 13 LEU A CA 11
ATOM 7203 C C . LEU A 1 13 ? -9.930 -4.014 -3.541 1.00 15.00 13 LEU A C 11
ATOM 7204 O O . LEU A 1 13 ? -10.181 -4.911 -4.350 1.00 15.00 13 LEU A O 11
ATOM 7220 N N . PRO A 1 14 ? -9.799 -2.736 -3.900 1.00 15.00 14 PRO A N 11
ATOM 7221 C CA . PRO A 1 14 ? -9.521 -2.306 -5.258 1.00 15.00 14 PRO A CA 11
ATOM 7222 C C . PRO A 1 14 ? -8.376 -3.023 -5.897 1.00 15.00 14 PRO A C 11
ATOM 7223 O O . PRO A 1 14 ? -7.424 -3.475 -5.260 1.00 15.00 14 PRO A O 11
ATOM 7234 N N . LYS A 1 15 ? -8.515 -3.089 -7.171 1.00 15.00 15 LYS A N 11
ATOM 7235 C CA . LYS A 1 15 ? -7.630 -3.880 -8.018 1.00 15.00 15 LYS A CA 11
ATOM 7236 C C . LYS A 1 15 ? -6.186 -3.416 -7.870 1.00 15.00 15 LYS A C 11
ATOM 7237 O O . LYS A 1 15 ? -5.881 -2.250 -8.081 1.00 15.00 15 LYS A O 11
ATOM 7256 N N . GLY A 1 16 ? -5.309 -4.338 -7.485 1.00 15.00 16 GLY A N 11
ATOM 7257 C CA . GLY A 1 16 ? -3.895 -4.031 -7.378 1.00 15.00 16 GLY A CA 11
ATOM 7258 C C . GLY A 1 16 ? -3.538 -3.371 -6.064 1.00 15.00 16 GLY A C 11
ATOM 7259 O O . GLY A 1 16 ? -2.413 -2.904 -5.894 1.00 15.00 16 GLY A O 11
ATOM 7263 N N . TRP A 1 17 ? -4.484 -3.323 -5.137 1.00 15.00 17 TRP A N 11
ATOM 7264 C CA . TRP A 1 17 ? -4.213 -2.775 -3.817 1.00 15.00 17 TRP A CA 11
ATOM 7265 C C . TRP A 1 17 ? -3.731 -3.858 -2.874 1.00 15.00 17 TRP A C 11
ATOM 7266 O O . TRP A 1 17 ? -4.228 -4.986 -2.885 1.00 15.00 17 TRP A O 11
ATOM 7287 N N . GLU A 1 18 ? -2.762 -3.497 -2.058 1.00 15.00 18 GLU A N 11
ATOM 7288 C CA . GLU A 1 18 ? -2.129 -4.428 -1.149 1.00 15.00 18 GLU A CA 11
ATOM 7289 C C . GLU A 1 18 ? -2.101 -3.864 0.246 1.00 15.00 18 GLU A C 11
ATOM 7290 O O . GLU A 1 18 ? -2.017 -2.662 0.444 1.00 15.00 18 GLU A O 11
ATOM 7302 N N . VAL A 1 19 ? -2.143 -4.756 1.185 1.00 15.00 19 VAL A N 11
ATOM 7303 C CA . VAL A 1 19 ? -2.028 -4.420 2.595 1.00 15.00 19 VAL A CA 11
ATOM 7304 C C . VAL A 1 19 ? -0.997 -5.330 3.227 1.00 15.00 19 VAL A C 11
ATOM 7305 O O . VAL A 1 19 ? -1.320 -6.429 3.676 1.00 15.00 19 VAL A O 11
ATOM 7318 N N . ARG A 1 20 ? 0.246 -4.903 3.228 1.00 15.00 20 ARG A N 11
ATOM 7319 C CA . ARG A 1 20 ? 1.303 -5.726 3.774 1.00 15.00 20 ARG A CA 11
ATOM 7320 C C . ARG A 1 20 ? 1.933 -5.034 4.967 1.00 15.00 20 ARG A C 11
ATOM 7321 O O . ARG A 1 20 ? 2.020 -3.814 5.003 1.00 15.00 20 ARG A O 11
ATOM 7342 N N . HIS A 1 21 ? 2.374 -5.812 5.934 1.00 15.00 21 HIS A N 11
ATOM 7343 C CA . HIS A 1 21 ? 3.029 -5.268 7.114 1.00 15.00 21 HIS A CA 11
ATOM 7344 C C . HIS A 1 21 ? 4.533 -5.287 6.906 1.00 15.00 21 HIS A C 11
ATOM 7345 O O . HIS A 1 21 ? 5.121 -6.348 6.694 1.00 15.00 21 HIS A O 11
ATOM 7360 N N . ALA A 1 22 ? 5.148 -4.119 6.940 1.00 15.00 22 ALA A N 11
ATOM 7361 C CA . ALA A 1 22 ? 6.594 -4.013 6.871 1.00 15.00 22 ALA A CA 11
ATOM 7362 C C . ALA A 1 22 ? 7.210 -4.544 8.166 1.00 15.00 22 ALA A C 11
ATOM 7363 O O . ALA A 1 22 ? 6.501 -4.709 9.160 1.00 15.00 22 ALA A O 11
ATOM 7370 N N . PRO A 1 23 ? 8.528 -4.824 8.186 1.00 15.00 23 PRO A N 11
ATOM 7371 C CA . PRO A 1 23 ? 9.207 -5.355 9.380 1.00 15.00 23 PRO A CA 11
ATOM 7372 C C . PRO A 1 23 ? 9.074 -4.448 10.608 1.00 15.00 23 PRO A C 11
ATOM 7373 O O . PRO A 1 23 ? 9.414 -4.847 11.722 1.00 15.00 23 PRO A O 11
ATOM 7384 N N . ASN A 1 24 ? 8.604 -3.222 10.394 1.00 15.00 24 ASN A N 11
ATOM 7385 C CA . ASN A 1 24 ? 8.373 -2.280 11.481 1.00 15.00 24 ASN A CA 11
ATOM 7386 C C . ASN A 1 24 ? 7.048 -2.587 12.162 1.00 15.00 24 ASN A C 11
ATOM 7387 O O . ASN A 1 24 ? 6.767 -2.107 13.257 1.00 15.00 24 ASN A O 11
ATOM 7398 N N . GLY A 1 25 ? 6.228 -3.383 11.489 1.00 15.00 25 GLY A N 11
ATOM 7399 C CA . GLY A 1 25 ? 4.967 -3.788 12.052 1.00 15.00 25 GLY A CA 11
ATOM 7400 C C . GLY A 1 25 ? 3.806 -2.941 11.570 1.00 15.00 25 GLY A C 11
ATOM 7401 O O . GLY A 1 25 ? 2.769 -2.864 12.228 1.00 15.00 25 GLY A O 11
ATOM 7405 N N . ARG A 1 26 ? 3.971 -2.306 10.420 1.00 15.00 26 ARG A N 11
ATOM 7406 C CA . ARG A 1 26 ? 2.937 -1.435 9.873 1.00 15.00 26 ARG A CA 11
ATOM 7407 C C . ARG A 1 26 ? 2.519 -1.881 8.478 1.00 15.00 26 ARG A C 11
ATOM 7408 O O . ARG A 1 26 ? 3.349 -2.297 7.679 1.00 15.00 26 ARG A O 11
ATOM 7429 N N . PRO A 1 27 ? 1.223 -1.744 8.159 1.00 15.00 27 PRO A N 11
ATOM 7430 C CA . PRO A 1 27 ? 0.696 -2.055 6.835 1.00 15.00 27 PRO A CA 11
ATOM 7431 C C . PRO A 1 27 ? 0.762 -0.865 5.897 1.00 15.00 27 PRO A C 11
ATOM 7432 O O . PRO A 1 27 ? 0.225 0.211 6.162 1.00 15.00 27 PRO A O 11
ATOM 7443 N N . PHE A 1 28 ? 1.482 -1.079 4.823 1.00 15.00 28 PHE A N 11
ATOM 7444 C CA . PHE A 1 28 ? 1.609 -0.110 3.773 1.00 15.00 28 PHE A CA 11
ATOM 7445 C C . PHE A 1 28 ? 0.815 -0.592 2.572 1.00 15.00 28 PHE A C 11
ATOM 7446 O O . PHE A 1 28 ? 1.020 -1.704 2.078 1.00 15.00 28 PHE A O 11
ATOM 7463 N N . PHE A 1 29 ? -0.113 0.233 2.126 1.00 15.00 29 PHE A N 11
ATOM 7464 C CA . PHE A 1 29 ? -1.007 -0.143 1.060 1.00 15.00 29 PHE A CA 11
ATOM 7465 C C . PHE A 1 29 ? -0.394 0.243 -0.268 1.00 15.00 29 PHE A C 11
ATOM 7466 O O . PHE A 1 29 ? -0.177 1.422 -0.555 1.00 15.00 29 PHE A O 11
ATOM 7483 N N . ILE A 1 30 ? -0.084 -0.759 -1.061 1.00 15.00 30 ILE A N 11
ATOM 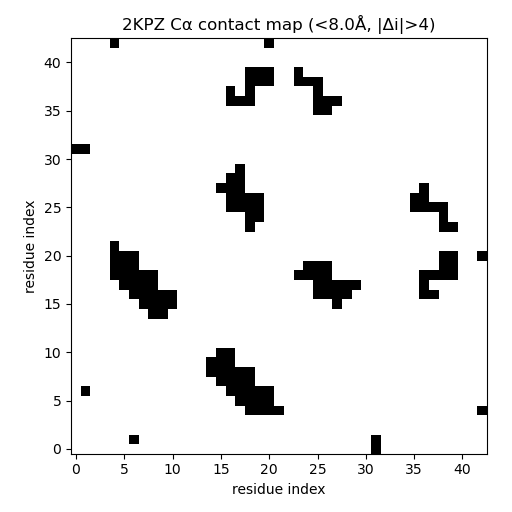7484 C CA . ILE A 1 30 ? 0.570 -0.532 -2.326 1.00 15.00 30 ILE A CA 11
ATOM 7485 C C . ILE A 1 30 ? -0.428 -0.544 -3.459 1.00 15.00 30 ILE A C 11
ATOM 7486 O O . ILE A 1 30 ? -1.299 -1.410 -3.530 1.00 15.00 30 ILE A O 11
ATOM 7502 N N . ASP A 1 31 ? -0.281 0.417 -4.335 1.00 15.00 31 ASP A N 11
ATOM 7503 C CA . ASP A 1 31 ? -1.013 0.445 -5.586 1.00 15.00 31 ASP A CA 11
ATOM 7504 C C . ASP A 1 31 ? -0.127 -0.121 -6.681 1.00 15.00 31 ASP A C 11
ATOM 7505 O O . ASP A 1 31 ? 0.867 0.487 -7.083 1.00 15.00 31 ASP A O 11
ATOM 7514 N N . HIS A 1 32 ? -0.471 -1.316 -7.115 1.00 15.00 32 HIS A N 11
ATOM 7515 C CA . HIS A 1 32 ? 0.345 -2.075 -8.046 1.00 15.00 32 HIS A CA 11
ATOM 7516 C C . HIS A 1 32 ? 0.000 -1.705 -9.488 1.00 15.00 32 HIS A C 11
ATOM 7517 O O . HIS A 1 32 ? 0.579 -2.240 -10.430 1.00 15.00 32 HIS A O 11
ATOM 7532 N N . ASN A 1 33 ? -0.939 -0.777 -9.648 1.00 15.00 33 ASN A N 11
ATOM 7533 C CA . ASN A 1 33 ? -1.350 -0.320 -10.974 1.00 15.00 33 ASN A CA 11
ATOM 7534 C C . ASN A 1 33 ? -0.505 0.865 -11.411 1.00 15.00 33 ASN A C 11
ATOM 7535 O O . ASN A 1 33 ? 0.297 0.763 -12.341 1.00 15.00 33 ASN A O 11
ATOM 7546 N N . THR A 1 34 ? -0.679 1.987 -10.720 1.00 15.00 34 THR A N 11
ATOM 7547 C CA . THR A 1 34 ? 0.047 3.211 -11.031 1.00 15.00 34 THR A CA 11
ATOM 7548 C C . THR A 1 34 ? 1.396 3.210 -10.310 1.00 15.00 34 THR A C 11
ATOM 7549 O O . THR A 1 34 ? 2.227 4.103 -10.499 1.00 15.00 34 THR A O 11
ATOM 7560 N N . LYS A 1 35 ? 1.588 2.177 -9.485 1.00 15.00 35 LYS A N 11
ATOM 7561 C CA . LYS A 1 35 ? 2.853 1.912 -8.796 1.00 15.00 35 LYS A CA 11
ATOM 7562 C C . LYS A 1 35 ? 3.083 2.927 -7.677 1.00 15.00 35 LYS A C 11
ATOM 7563 O O . LYS A 1 35 ? 4.221 3.254 -7.343 1.00 15.00 35 LYS A O 11
ATOM 7582 N N . THR A 1 36 ? 1.994 3.368 -7.057 1.00 15.00 36 THR A N 11
ATOM 7583 C CA . THR A 1 36 ? 2.071 4.379 -6.005 1.00 15.00 36 THR A CA 11
ATOM 7584 C C . THR A 1 36 ? 1.924 3.738 -4.626 1.00 15.00 36 THR A C 11
ATOM 7585 O O . THR A 1 36 ? 1.289 2.705 -4.489 1.00 15.00 36 THR A O 11
ATOM 7596 N N . THR A 1 37 ? 2.537 4.324 -3.608 1.00 15.00 37 THR A N 11
ATOM 7597 C CA . THR A 1 37 ? 2.466 3.759 -2.267 1.00 15.00 37 THR A CA 11
ATOM 7598 C C . THR A 1 37 ? 1.875 4.747 -1.260 1.00 15.00 37 THR A C 11
ATOM 7599 O O . THR A 1 37 ? 2.113 5.954 -1.342 1.00 15.00 37 THR A O 11
ATOM 7610 N N . THR A 1 38 ? 1.087 4.225 -0.324 1.00 15.00 38 THR A N 11
ATOM 7611 C CA . THR A 1 38 ? 0.453 5.038 0.704 1.00 15.00 38 THR A CA 11
ATOM 7612 C C . THR A 1 38 ? 0.260 4.217 1.984 1.00 15.00 38 THR A C 11
ATOM 7613 O O . THR A 1 38 ? 0.128 3.002 1.923 1.00 15.00 38 THR A O 11
ATOM 7624 N N . TRP A 1 39 ? 0.283 4.871 3.142 1.00 15.00 39 TRP A N 11
ATOM 7625 C CA . TRP A 1 39 ? 0.077 4.170 4.415 1.00 15.00 39 TRP A CA 11
ATOM 7626 C C . TRP A 1 39 ? -1.392 4.120 4.778 1.00 15.00 39 TRP A C 11
ATOM 7627 O O . TRP A 1 39 ? -1.800 3.376 5.672 1.00 15.00 39 TRP A O 11
ATOM 7648 N N . GLU A 1 40 ? -2.177 4.945 4.120 1.00 15.00 40 GLU A N 11
ATOM 7649 C CA . GLU A 1 40 ? -3.525 5.195 4.569 1.00 15.00 40 GLU A CA 11
ATOM 7650 C C . GLU A 1 40 ? -4.550 4.393 3.781 1.00 15.00 40 GLU A C 11
ATOM 7651 O O . GLU A 1 40 ? -4.290 3.930 2.670 1.00 15.00 40 GLU A O 11
ATOM 7663 N N . ASP A 1 41 ? -5.723 4.254 4.372 1.00 15.00 41 ASP A N 11
ATOM 7664 C CA . ASP A 1 41 ? -6.712 3.279 3.920 1.00 15.00 41 ASP A CA 11
ATOM 7665 C C . ASP A 1 41 ? -7.625 3.851 2.849 1.00 15.00 41 ASP A C 11
ATOM 7666 O O . ASP A 1 41 ? -8.134 4.963 2.980 1.00 15.00 41 ASP A O 11
ATOM 7675 N N . PRO A 1 42 ? -7.889 3.066 1.792 1.00 15.00 42 PRO A N 11
ATOM 7676 C CA . PRO A 1 42 ? -8.814 3.454 0.725 1.00 15.00 42 PRO A CA 11
ATOM 7677 C C . PRO A 1 42 ? -10.262 3.546 1.211 1.00 15.00 42 PRO A C 11
ATOM 7678 O O . PRO A 1 42 ? -11.139 4.010 0.488 1.00 15.00 42 PRO A O 11
ATOM 7689 N N . ARG A 1 43 ? -10.513 3.075 2.431 1.00 15.00 43 ARG A N 11
ATOM 7690 C CA . ARG A 1 43 ? -11.842 3.172 3.029 1.00 15.00 43 ARG A CA 11
ATOM 7691 C C . ARG A 1 43 ? -12.130 4.595 3.495 1.00 15.00 43 ARG A C 11
ATOM 7692 O O . ARG A 1 43 ? -13.259 4.929 3.845 1.00 15.00 43 ARG A O 11
ATOM 7713 N N . LEU A 1 44 ? -11.094 5.423 3.521 1.00 15.00 44 LEU A N 11
ATOM 7714 C CA . LEU A 1 44 ? -11.242 6.832 3.870 1.00 15.00 44 LEU A CA 11
ATOM 7715 C C . LEU A 1 44 ? -11.751 7.616 2.670 1.00 15.00 44 LEU A C 11
ATOM 7716 O O . LEU A 1 44 ? -12.110 8.788 2.769 1.00 15.00 44 LEU A O 11
ATOM 7732 N N . LYS A 1 45 ? -11.760 6.942 1.542 1.00 15.00 45 LYS A N 11
ATOM 7733 C CA . LYS A 1 45 ? -12.079 7.557 0.264 1.00 15.00 45 LYS A CA 11
ATOM 7734 C C . LYS A 1 45 ? -13.396 7.011 -0.262 1.00 15.00 45 LYS A C 11
ATOM 7735 O O . LYS A 1 45 ? -14.429 7.688 -0.102 1.00 15.00 45 LYS A O 11
ATOM 7754 N N . GLN B 2 4 ? 8.255 8.558 7.178 1.00 15.00 112 GLN B N 11
ATOM 7755 C CA . GLN B 2 4 ? 7.315 7.511 6.730 1.00 15.00 112 GLN B CA 11
ATOM 7756 C C . GLN B 2 4 ? 7.319 7.398 5.212 1.00 15.00 112 GLN B C 11
ATOM 7757 O O . GLN B 2 4 ? 6.605 8.123 4.523 1.00 15.00 112 GLN B O 11
ATOM 7771 N N . ILE B 2 5 ? 8.155 6.513 4.692 1.00 15.00 113 ILE B N 11
ATOM 7772 C CA . ILE B 2 5 ? 8.222 6.278 3.257 1.00 15.00 113 ILE B CA 11
ATOM 7773 C C . ILE B 2 5 ? 7.675 4.888 2.942 1.00 15.00 113 ILE B C 11
ATOM 7774 O O . ILE B 2 5 ? 8.283 3.891 3.331 1.00 15.00 113 ILE B O 11
ATOM 7790 N N . PRO B 2 6 ? 6.509 4.789 2.274 1.00 15.00 114 PRO B N 11
ATOM 7791 C CA . PRO B 2 6 ? 5.927 3.491 1.933 1.00 15.00 114 PRO B CA 11
ATOM 7792 C C . PRO B 2 6 ? 6.720 2.787 0.829 1.00 15.00 114 PRO B C 11
ATOM 7793 O O . PRO B 2 6 ? 6.861 3.323 -0.274 1.00 15.00 114 PRO B O 11
ATOM 7804 N N . PRO B 2 7 ? 7.263 1.591 1.113 1.00 15.00 115 PRO B N 11
ATOM 7805 C CA . PRO B 2 7 ? 7.941 0.772 0.103 1.00 15.00 115 PRO B CA 11
ATOM 7806 C C . PRO B 2 7 ? 6.976 0.228 -0.944 1.00 15.00 115 PRO B C 11
ATOM 7807 O O . PRO B 2 7 ? 5.874 -0.197 -0.610 1.00 15.00 115 PRO B O 11
ATOM 7818 N N . PRO B 2 8 ? 7.353 0.280 -2.229 1.00 15.00 116 PRO B N 11
ATOM 7819 C CA . PRO B 2 8 ? 6.711 -0.399 -3.291 1.00 15.00 116 PRO B CA 11
ATOM 7820 C C . PRO B 2 8 ? 6.458 -1.828 -3.046 1.00 15.00 116 PRO B C 11
ATOM 7821 O O . PRO B 2 8 ? 6.790 -2.469 -2.047 1.00 15.00 116 PRO B O 11
ATOM 7832 N N . TYR B 2 9 ? 5.907 -2.252 -4.072 1.00 15.00 117 TYR B N 11
ATOM 7833 C CA . TYR B 2 9 ? 5.490 -3.631 -4.267 1.00 15.00 117 TYR B CA 11
ATOM 7834 C C . TYR B 2 9 ? 6.712 -4.494 -4.580 1.00 15.00 117 TYR B C 11
ATOM 7835 O O . TYR B 2 9 ? 7.532 -4.148 -5.432 1.00 15.00 117 TYR B O 11
ATOM 7853 N N . VAL B 2 10 ? 6.826 -5.616 -3.890 1.00 15.00 118 VAL B N 11
ATOM 7854 C CA . VAL B 2 10 ? 8.008 -6.465 -3.995 1.00 15.00 118 VAL B CA 11
ATOM 7855 C C . VAL B 2 10 ? 7.646 -7.788 -4.673 1.00 15.00 118 VAL B C 11
ATOM 7856 O O . VAL B 2 10 ? 8.103 -8.862 -4.282 1.00 15.00 118 VAL B O 11
ATOM 7869 N N . GLU B 2 11 ? 6.805 -7.701 -5.691 1.00 15.00 119 GLU B N 11
ATOM 7870 C CA . GLU B 2 11 ? 6.436 -8.870 -6.475 1.00 15.00 119 GLU B CA 11
ATOM 7871 C C . GLU B 2 11 ? 6.849 -8.649 -7.923 1.00 15.00 119 GLU B C 11
ATOM 7872 O O . GLU B 2 11 ? 6.386 -7.702 -8.564 1.00 15.00 119 GLU B O 11
ATOM 7884 N N . PRO B 2 12 ? 7.743 -9.499 -8.448 1.00 15.00 120 PRO B N 11
ATOM 7885 C CA . PRO B 2 12 ? 8.194 -9.417 -9.841 1.00 15.00 120 PRO B CA 11
ATOM 7886 C C . PRO B 2 12 ? 7.032 -9.526 -10.819 1.00 15.00 120 PRO B C 11
ATOM 7887 O O . PRO B 2 12 ? 6.666 -8.502 -11.435 1.00 15.00 120 PRO B O 11
ATOM 7899 N N . PHE A 1 12 ? -12.133 -7.084 -0.817 1.00 15.00 12 PHE A N 12
ATOM 7900 C CA . PHE A 1 12 ? -13.024 -5.910 -0.978 1.00 15.00 12 PHE A CA 12
ATOM 7901 C C . PHE A 1 12 ? -12.209 -4.640 -1.218 1.00 15.00 12 PHE A C 12
ATOM 7902 O O . PHE A 1 12 ? -12.735 -3.530 -1.154 1.00 15.00 12 PHE A O 12
ATOM 7919 N N . LEU A 1 13 ? -10.923 -4.805 -1.505 1.00 15.00 13 LEU A N 12
ATOM 7920 C CA . LEU A 1 13 ? -10.063 -3.685 -1.867 1.00 15.00 13 LEU A CA 12
ATOM 7921 C C . LEU A 1 13 ? -9.805 -3.691 -3.366 1.00 15.00 13 LEU A C 12
ATOM 7922 O O . LEU A 1 13 ? -9.857 -4.746 -4.002 1.00 15.00 13 LEU A O 12
ATOM 7938 N N . PRO A 1 14 ? -9.520 -2.514 -3.948 1.00 15.00 14 PRO A N 12
ATOM 7939 C CA . PRO A 1 14 ? -9.175 -2.365 -5.361 1.00 15.00 14 PRO A CA 12
ATOM 7940 C C . PRO A 1 14 ? -8.114 -3.293 -5.863 1.00 15.00 14 PRO A C 12
ATOM 7941 O O . PRO A 1 14 ? -7.202 -3.724 -5.157 1.00 15.00 14 PRO A O 12
ATOM 7952 N N . LYS A 1 15 ? -8.272 -3.547 -7.120 1.00 15.00 15 LYS A N 12
ATOM 7953 C CA . LYS A 1 15 ? -7.485 -4.546 -7.835 1.00 15.00 15 LYS A CA 12
ATOM 7954 C C . LYS A 1 15 ? -6.013 -4.160 -7.858 1.00 15.00 15 LYS A C 12
ATOM 7955 O O . LYS A 1 15 ? -5.650 -3.106 -8.371 1.00 15.00 15 LYS A O 12
ATOM 7974 N N . GLY A 1 16 ? -5.176 -5.019 -7.296 1.00 15.00 16 GLY A N 12
ATOM 7975 C CA . GLY A 1 16 ? -3.749 -4.777 -7.276 1.00 15.00 16 GLY A CA 12
ATOM 7976 C C . GLY A 1 16 ? -3.312 -4.039 -6.032 1.00 15.00 16 GLY A C 12
ATOM 7977 O O . GLY A 1 16 ? -2.131 -3.755 -5.857 1.00 15.00 16 GLY A O 12
ATOM 7981 N N . TRP A 1 17 ? -4.260 -3.729 -5.160 1.00 15.00 17 TRP A N 12
ATOM 7982 C CA . TRP A 1 17 ? -3.941 -3.062 -3.911 1.00 15.00 17 TRP A CA 12
ATOM 7983 C C . TRP A 1 17 ? -3.655 -4.080 -2.820 1.00 15.00 17 TRP A C 12
ATOM 7984 O O . TRP A 1 17 ? -4.529 -4.847 -2.416 1.00 15.00 17 TRP A O 12
ATOM 8005 N N . GLU A 1 18 ? -2.414 -4.083 -2.363 1.00 15.00 18 GLU A N 12
ATOM 8006 C CA . GLU A 1 18 ? -1.961 -5.017 -1.351 1.00 15.00 18 GLU A CA 12
ATOM 8007 C C . GLU A 1 18 ? -1.856 -4.365 0.009 1.00 15.00 18 GLU A C 12
ATOM 8008 O O . GLU A 1 18 ? -1.555 -3.182 0.133 1.00 15.00 18 GLU A O 12
ATOM 8020 N N . VAL A 1 19 ? -2.064 -5.177 1.014 1.00 15.00 19 VAL A N 12
ATOM 8021 C CA . VAL A 1 19 ? -1.878 -4.780 2.401 1.00 15.00 19 VAL A CA 12
ATOM 8022 C C . VAL A 1 19 ? -0.806 -5.657 3.025 1.00 15.00 19 VAL A C 12
ATOM 8023 O O . VAL A 1 19 ? -1.058 -6.823 3.332 1.00 15.00 19 VAL A O 12
ATOM 8036 N N . ARG A 1 20 ? 0.391 -5.121 3.181 1.00 15.00 20 ARG A N 12
ATOM 8037 C CA . ARG A 1 20 ? 1.483 -5.897 3.741 1.00 15.00 20 ARG A CA 12
ATOM 8038 C C . ARG A 1 20 ? 2.087 -5.163 4.926 1.00 15.00 20 ARG A C 12
ATOM 8039 O O . ARG A 1 20 ? 2.160 -3.944 4.928 1.00 15.00 20 ARG A O 12
ATOM 8060 N N . HIS A 1 21 ? 2.551 -5.907 5.910 1.00 15.00 21 HIS A N 12
ATOM 8061 C CA . HIS A 1 21 ? 3.110 -5.313 7.122 1.00 15.00 21 HIS A CA 12
ATOM 8062 C C . HIS A 1 21 ? 4.627 -5.254 6.995 1.00 15.00 21 HIS A C 12
ATOM 8063 O O . HIS A 1 21 ? 5.283 -6.284 6.844 1.00 15.00 21 HIS A O 12
ATOM 8078 N N . ALA A 1 22 ? 5.177 -4.055 7.036 1.00 15.00 22 ALA A N 12
ATOM 8079 C CA . ALA A 1 22 ? 6.618 -3.874 7.027 1.00 15.00 22 ALA A CA 12
ATOM 8080 C C . ALA A 1 22 ? 7.187 -4.303 8.377 1.00 15.00 22 ALA A C 12
ATOM 8081 O O . ALA A 1 22 ? 6.444 -4.383 9.355 1.00 15.00 22 ALA A O 12
ATOM 8088 N N . PRO A 1 23 ? 8.499 -4.592 8.461 1.00 15.00 23 PRO A N 12
ATOM 8089 C CA . PRO A 1 23 ? 9.135 -5.058 9.706 1.00 15.00 23 PRO A CA 12
ATOM 8090 C C . PRO A 1 23 ? 9.008 -4.061 10.865 1.00 15.00 23 PRO A C 12
ATOM 8091 O O . PRO A 1 23 ? 9.348 -4.376 12.004 1.00 15.00 23 PRO A O 12
ATOM 8102 N N . ASN A 1 24 ? 8.554 -2.849 10.565 1.00 15.00 24 ASN A N 12
ATOM 8103 C CA . ASN A 1 24 ? 8.319 -1.839 11.587 1.00 15.00 24 ASN A CA 12
ATOM 8104 C C . ASN A 1 24 ? 6.982 -2.091 12.269 1.00 15.00 24 ASN A C 12
ATOM 8105 O O . ASN A 1 24 ? 6.667 -1.495 13.300 1.00 15.00 24 ASN A O 12
ATOM 8116 N N . GLY A 1 25 ? 6.186 -2.962 11.660 1.00 15.00 25 GLY A N 12
ATOM 8117 C CA . GLY A 1 25 ? 4.917 -3.328 12.233 1.00 15.00 25 GLY A CA 12
ATOM 8118 C C . GLY A 1 25 ? 3.745 -2.605 11.595 1.00 15.00 25 GLY A C 12
ATOM 8119 O O . GLY A 1 25 ? 2.620 -2.681 12.088 1.00 15.00 25 GLY A O 12
ATOM 8123 N N . ARG A 1 26 ? 3.999 -1.912 10.495 1.00 15.00 26 ARG A N 12
ATOM 8124 C CA . ARG A 1 26 ? 2.961 -1.147 9.814 1.00 15.00 26 ARG A CA 12
ATOM 8125 C C . ARG A 1 26 ? 2.609 -1.767 8.465 1.00 15.00 26 ARG A C 12
ATOM 8126 O O . ARG A 1 26 ? 3.486 -2.200 7.729 1.00 15.00 26 ARG A O 12
ATOM 8147 N N . PRO A 1 27 ? 1.316 -1.773 8.109 1.00 15.00 27 PRO A N 12
ATOM 8148 C CA . PRO A 1 27 ? 0.865 -2.205 6.793 1.00 15.00 27 PRO A CA 12
ATOM 8149 C C . PRO A 1 27 ? 0.848 -1.060 5.798 1.00 15.00 27 PRO A C 12
ATOM 8150 O O . PRO A 1 27 ? 0.135 -0.070 5.954 1.00 15.00 27 PRO A O 12
ATOM 8161 N N . PHE A 1 28 ? 1.696 -1.192 4.806 1.00 15.00 28 PHE A N 12
ATOM 8162 C CA . PHE A 1 28 ? 1.769 -0.244 3.729 1.00 15.00 28 PHE A CA 12
ATOM 8163 C C . PHE A 1 28 ? 1.002 -0.804 2.541 1.00 15.00 28 PHE A C 12
ATOM 8164 O O . PHE A 1 28 ? 1.250 -1.927 2.090 1.00 15.00 28 PHE A O 12
ATOM 8181 N N . PHE A 1 29 ? 0.044 -0.034 2.071 1.00 15.00 29 PHE A N 12
ATOM 8182 C CA . PHE A 1 29 ? -0.844 -0.473 1.016 1.00 15.00 29 PHE A CA 12
ATOM 8183 C C . PHE A 1 29 ? -0.248 -0.107 -0.327 1.00 15.00 29 PHE A C 12
ATOM 8184 O O . PHE A 1 29 ? -0.029 1.071 -0.627 1.00 15.00 29 PHE A O 12
ATOM 8201 N N . ILE A 1 30 ? 0.034 -1.119 -1.119 1.00 15.00 30 ILE A N 12
ATOM 8202 C CA . ILE A 1 30 ? 0.695 -0.913 -2.389 1.00 15.00 30 ILE A CA 12
ATOM 8203 C C . ILE A 1 30 ? -0.274 -1.043 -3.542 1.00 15.00 30 ILE A C 12
ATOM 8204 O O . ILE A 1 30 ? -1.061 -1.978 -3.607 1.00 15.00 30 ILE A O 12
ATOM 8220 N N . ASP A 1 31 ? -0.176 -0.110 -4.452 1.00 15.00 31 ASP A N 12
ATOM 8221 C CA . ASP A 1 31 ? -0.841 -0.218 -5.736 1.00 15.00 31 ASP A CA 12
ATOM 8222 C C . ASP A 1 31 ? 0.101 -0.907 -6.696 1.00 15.00 31 ASP A C 12
ATOM 8223 O O . ASP A 1 31 ? 1.183 -0.399 -6.997 1.00 15.00 31 ASP A O 12
ATOM 8232 N N . HIS A 1 32 ? -0.290 -2.080 -7.139 1.00 15.00 32 HIS A N 12
ATOM 8233 C CA . HIS A 1 32 ? 0.568 -2.906 -7.965 1.00 15.00 32 HIS A CA 12
ATOM 8234 C C . HIS A 1 32 ? 0.285 -2.675 -9.446 1.00 15.00 32 HIS A C 12
ATOM 8235 O O . HIS A 1 32 ? 0.865 -3.339 -10.302 1.00 15.00 32 HIS A O 12
ATOM 8250 N N . ASN A 1 33 ? -0.590 -1.716 -9.742 1.00 15.00 33 ASN A N 12
ATOM 8251 C CA . ASN A 1 33 ? -0.908 -1.373 -11.128 1.00 15.00 33 ASN A CA 12
ATOM 8252 C C . ASN A 1 33 ? 0.025 -0.288 -11.645 1.00 15.00 33 ASN A C 12
ATOM 8253 O O . ASN A 1 33 ? 0.778 -0.499 -12.591 1.00 15.00 33 ASN A O 12
ATOM 8264 N N . THR A 1 34 ? -0.033 0.879 -11.014 1.00 15.00 34 THR A N 12
ATOM 8265 C CA . THR A 1 34 ? 0.709 2.042 -11.480 1.00 15.00 34 THR A CA 12
ATOM 8266 C C . THR A 1 34 ? 1.829 2.396 -10.497 1.00 15.00 34 THR A C 12
ATOM 8267 O O . THR A 1 34 ? 2.553 3.377 -10.684 1.00 15.00 34 THR A O 12
ATOM 8278 N N . LYS A 1 35 ? 1.956 1.575 -9.458 1.00 15.00 35 LYS A N 12
ATOM 8279 C CA . LYS A 1 35 ? 2.947 1.767 -8.398 1.00 15.00 35 LYS A CA 12
ATOM 8280 C C . LYS A 1 35 ? 2.627 3.028 -7.599 1.00 15.00 35 LYS A C 12
ATOM 8281 O O . LYS A 1 35 ? 3.010 4.140 -7.964 1.00 15.00 35 LYS A O 12
ATOM 8300 N N . THR A 1 36 ? 1.873 2.832 -6.533 1.00 15.00 36 THR A N 12
ATOM 8301 C CA . THR A 1 36 ? 1.497 3.898 -5.619 1.00 15.00 36 THR A CA 12
ATOM 8302 C C . THR A 1 36 ? 1.551 3.352 -4.202 1.00 15.00 36 THR A C 12
ATOM 8303 O O . THR A 1 36 ? 1.365 2.160 -4.000 1.00 15.00 36 THR A O 12
ATOM 8314 N N . THR A 1 37 ? 1.837 4.188 -3.231 1.00 15.00 37 THR A N 12
ATOM 8315 C CA . THR A 1 37 ? 1.986 3.708 -1.868 1.00 15.00 37 THR A CA 12
ATOM 8316 C C . THR A 1 37 ? 1.329 4.641 -0.856 1.00 15.00 37 THR A C 12
ATOM 8317 O O . THR A 1 37 ? 1.448 5.861 -0.946 1.00 15.00 37 THR A O 12
ATOM 8328 N N . THR A 1 38 ? 0.613 4.048 0.094 1.00 15.00 38 THR A N 12
ATOM 8329 C CA . THR A 1 38 ? -0.083 4.799 1.124 1.00 15.00 38 THR A CA 12
ATOM 8330 C C . THR A 1 38 ? -0.165 3.955 2.403 1.00 15.00 38 THR A C 12
ATOM 8331 O O . THR A 1 38 ? -0.166 2.733 2.332 1.00 15.00 38 THR A O 12
ATOM 8342 N N . TRP A 1 39 ? -0.189 4.594 3.569 1.00 15.00 39 TRP A N 12
ATOM 8343 C CA . TRP A 1 39 ? -0.337 3.859 4.828 1.00 15.00 39 TRP A CA 12
ATOM 8344 C C . TRP A 1 39 ? -1.802 3.748 5.184 1.00 15.00 39 TRP A C 12
ATOM 8345 O O . TRP A 1 39 ? -2.213 2.923 6.005 1.00 15.00 39 TRP A O 12
ATOM 8366 N N . GLU A 1 40 ? -2.569 4.626 4.587 1.00 15.00 40 GLU A N 12
ATOM 8367 C CA . GLU A 1 40 ? -3.939 4.832 4.966 1.00 15.00 40 GLU A CA 12
ATOM 8368 C C . GLU A 1 40 ? -4.878 4.178 3.960 1.00 15.00 40 GLU A C 12
ATOM 8369 O O . GLU A 1 40 ? -4.773 4.390 2.754 1.00 15.00 40 GLU A O 12
ATOM 8381 N N . ASP A 1 41 ? -5.794 3.386 4.500 1.00 15.00 41 ASP A N 12
ATOM 8382 C CA . ASP A 1 41 ? -6.667 2.500 3.726 1.00 15.00 41 ASP A CA 12
ATOM 8383 C C . ASP A 1 41 ? -7.398 3.249 2.614 1.00 15.00 41 ASP A C 12
ATOM 8384 O O . ASP A 1 41 ? -8.033 4.276 2.863 1.00 15.00 41 ASP A O 12
ATOM 8393 N N . PRO A 1 42 ? -7.362 2.716 1.378 1.00 15.00 42 PRO A N 12
ATOM 8394 C CA . PRO A 1 42 ? -8.043 3.326 0.228 1.00 15.00 42 PRO A CA 12
ATOM 8395 C C . PRO A 1 42 ? -9.561 3.241 0.349 1.00 15.00 42 PRO A C 12
ATOM 8396 O O . PRO A 1 42 ? -10.294 3.833 -0.437 1.00 15.00 42 PRO A O 12
ATOM 8407 N N . ARG A 1 43 ? -10.023 2.475 1.328 1.00 15.00 43 ARG A N 12
ATOM 8408 C CA . ARG A 1 43 ? -11.447 2.328 1.581 1.00 15.00 43 ARG A CA 12
ATOM 8409 C C . ARG A 1 43 ? -11.983 3.563 2.298 1.00 15.00 43 ARG A C 12
ATOM 8410 O O . ARG A 1 43 ? -13.178 3.861 2.257 1.00 15.00 43 ARG A O 12
ATOM 8431 N N . LEU A 1 44 ? -11.083 4.263 2.971 1.00 15.00 44 LEU A N 12
ATOM 8432 C CA . LEU A 1 44 ? -11.413 5.530 3.621 1.00 15.00 44 LEU A CA 12
ATOM 8433 C C . LEU A 1 44 ? -11.617 6.628 2.591 1.00 15.00 44 LEU A C 12
ATOM 8434 O O . LEU A 1 44 ? -12.058 7.733 2.903 1.00 15.00 44 LEU A O 12
ATOM 8450 N N . LYS A 1 45 ? -11.271 6.307 1.371 1.00 15.00 45 LYS A N 12
ATOM 8451 C CA . LYS A 1 45 ? -11.444 7.215 0.251 1.00 15.00 45 LYS A CA 12
ATOM 8452 C C . LYS A 1 45 ? -12.774 6.936 -0.436 1.00 15.00 45 LYS A C 12
ATOM 8453 O O . LYS A 1 45 ? -12.796 6.147 -1.402 1.00 15.00 45 LYS A O 12
ATOM 8472 N N . GLN B 2 4 ? 8.281 6.191 7.399 1.00 15.00 112 GLN B N 12
ATOM 8473 C CA . GLN B 2 4 ? 8.162 7.394 6.547 1.00 15.00 112 GLN B CA 12
ATOM 8474 C C . GLN B 2 4 ? 8.367 7.016 5.091 1.00 15.00 112 GLN B C 12
ATOM 8475 O O . GLN B 2 4 ? 9.369 6.385 4.750 1.00 15.00 112 GLN B O 12
ATOM 8489 N N . ILE B 2 5 ? 7.417 7.409 4.242 1.00 15.00 113 ILE B N 12
ATOM 8490 C CA . ILE B 2 5 ? 7.451 7.080 2.816 1.00 15.00 113 ILE B CA 12
ATOM 8491 C C . ILE B 2 5 ? 7.209 5.585 2.602 1.00 15.00 113 ILE B C 12
ATOM 8492 O O . ILE B 2 5 ? 8.095 4.762 2.846 1.00 15.00 113 ILE B O 12
ATOM 8508 N N . PRO B 2 6 ? 5.997 5.207 2.165 1.00 15.00 114 PRO B N 12
ATOM 8509 C CA . PRO B 2 6 ? 5.668 3.810 1.890 1.00 15.00 114 PRO B CA 12
ATOM 8510 C C . PRO B 2 6 ? 6.415 3.281 0.664 1.00 15.00 114 PRO B C 12
ATOM 8511 O O . PRO B 2 6 ? 6.393 3.896 -0.407 1.00 15.00 114 PRO B O 12
ATOM 8522 N N . PRO B 2 7 ? 7.107 2.144 0.817 1.00 15.00 115 PRO B N 12
ATOM 8523 C CA . PRO B 2 7 ? 7.855 1.515 -0.274 1.00 15.00 115 PRO B CA 12
ATOM 8524 C C . PRO B 2 7 ? 6.967 0.672 -1.190 1.00 15.00 115 PRO B C 12
ATOM 8525 O O . PRO B 2 7 ? 6.113 -0.072 -0.715 1.00 15.00 115 PRO B O 12
ATOM 8536 N N . PRO B 2 8 ? 7.128 0.810 -2.520 1.00 15.00 116 PRO B N 12
ATOM 8537 C CA . PRO B 2 8 ? 6.499 0.013 -3.511 1.00 15.00 116 PRO B CA 12
ATOM 8538 C C . PRO B 2 8 ? 6.575 -1.440 -3.302 1.00 15.00 116 PRO B C 12
ATOM 8539 O O . PRO B 2 8 ? 7.182 -2.020 -2.402 1.00 15.00 116 PRO B O 12
ATOM 8550 N N . TYR B 2 9 ? 5.981 -1.953 -4.266 1.00 15.00 117 TYR B N 12
ATOM 8551 C CA . TYR B 2 9 ? 5.784 -3.380 -4.425 1.00 15.00 117 TYR B CA 12
ATOM 8552 C C . TYR B 2 9 ? 7.116 -4.062 -4.755 1.00 15.00 117 TYR B C 12
ATOM 8553 O O . TYR B 2 9 ? 7.772 -3.727 -5.743 1.00 15.00 117 TYR B O 12
ATOM 8571 N N . VAL B 2 10 ? 7.536 -4.991 -3.902 1.00 15.00 118 VAL B N 12
ATOM 8572 C CA . VAL B 2 10 ? 8.742 -5.767 -4.153 1.00 15.00 118 VAL B CA 12
ATOM 8573 C C . VAL B 2 10 ? 8.430 -6.898 -5.130 1.00 15.00 118 VAL B C 12
ATOM 8574 O O . VAL B 2 10 ? 9.322 -7.521 -5.702 1.00 15.00 118 VAL B O 12
ATOM 8587 N N . GLU B 2 11 ? 7.143 -7.139 -5.318 1.00 15.00 119 GLU B N 12
ATOM 8588 C CA . GLU B 2 11 ? 6.669 -8.171 -6.219 1.00 15.00 119 GLU B CA 12
ATOM 8589 C C . GLU B 2 11 ? 5.323 -7.765 -6.806 1.00 15.00 119 GLU B C 12
ATOM 8590 O O . GLU B 2 11 ? 4.454 -7.275 -6.082 1.00 15.00 119 GLU B O 12
ATOM 8602 N N . PRO B 2 12 ? 5.149 -7.933 -8.123 1.00 15.00 120 PRO B N 12
ATOM 8603 C CA . PRO B 2 12 ? 3.886 -7.629 -8.801 1.00 15.00 120 PRO B CA 12
ATOM 8604 C C . PRO B 2 12 ? 2.736 -8.479 -8.272 1.00 15.00 120 PRO B C 12
ATOM 8605 O O . PRO B 2 12 ? 2.676 -9.683 -8.604 1.00 15.00 120 PRO B O 12
ATOM 8617 N N . PHE A 1 12 ? -12.299 -6.097 0.047 1.00 15.00 12 PHE A N 13
ATOM 8618 C CA . PHE A 1 12 ? -13.170 -5.214 -0.767 1.00 15.00 12 PHE A CA 13
ATOM 8619 C C . PHE A 1 12 ? -12.369 -4.041 -1.325 1.00 15.00 12 PHE A C 13
ATOM 8620 O O . PHE A 1 12 ? -12.929 -3.108 -1.903 1.00 15.00 12 PHE A O 13
ATOM 8637 N N . LEU A 1 13 ? -11.052 -4.111 -1.177 1.00 15.00 13 LEU A N 13
ATOM 8638 C CA . LEU A 1 13 ? -10.168 -3.077 -1.692 1.00 15.00 13 LEU A CA 13
ATOM 8639 C C . LEU A 1 13 ? -9.957 -3.257 -3.188 1.00 15.00 13 LEU A C 13
ATOM 8640 O O . LEU A 1 13 ? -10.032 -4.375 -3.702 1.00 15.00 13 LEU A O 13
ATOM 8656 N N . PRO A 1 14 ? -9.693 -2.149 -3.896 1.00 15.00 14 PRO A N 13
ATOM 8657 C CA . PRO A 1 14 ? -9.349 -2.141 -5.314 1.00 15.00 14 PRO A CA 13
ATOM 8658 C C . PRO A 1 14 ? -8.270 -3.091 -5.716 1.00 15.00 14 PRO A C 13
ATOM 8659 O O . PRO A 1 14 ? -7.360 -3.441 -4.960 1.00 15.00 14 PRO A O 13
ATOM 8670 N N . LYS A 1 15 ? -8.416 -3.473 -6.941 1.00 15.00 15 LYS A N 13
ATOM 8671 C CA . LYS A 1 15 ? -7.577 -4.497 -7.555 1.00 15.00 15 LYS A CA 13
ATOM 8672 C C . LYS A 1 15 ? -6.139 -4.011 -7.645 1.00 15.00 15 LYS A C 13
ATOM 8673 O O . LYS A 1 15 ? -5.880 -2.861 -7.998 1.00 15.00 15 LYS A O 13
ATOM 8692 N N . GLY A 1 16 ? -5.220 -4.899 -7.319 1.00 15.00 16 GLY A N 13
ATOM 8693 C CA . GLY A 1 16 ? -3.802 -4.579 -7.340 1.00 15.00 16 GLY A CA 13
ATOM 8694 C C . GLY A 1 16 ? -3.366 -3.772 -6.134 1.00 15.00 16 GLY A C 13
ATOM 8695 O O . GLY A 1 16 ? -2.189 -3.445 -5.999 1.00 15.00 16 GLY A O 13
ATOM 8699 N N . TRP A 1 17 ? -4.308 -3.447 -5.256 1.00 15.00 17 TRP A N 13
ATOM 8700 C CA . TRP A 1 17 ? -3.977 -2.754 -4.022 1.00 15.00 17 TRP A CA 13
ATOM 8701 C C . TRP A 1 17 ? -3.688 -3.768 -2.933 1.00 15.00 17 TRP A C 13
ATOM 8702 O O . TRP A 1 17 ? -4.593 -4.406 -2.394 1.00 15.00 17 TRP A O 13
ATOM 8723 N N . GLU A 1 18 ? -2.408 -3.929 -2.648 1.00 15.00 18 GLU A N 13
ATOM 8724 C CA . GLU A 1 18 ? -1.945 -4.936 -1.714 1.00 15.00 18 GLU A CA 13
ATOM 8725 C C . GLU A 1 18 ? -1.745 -4.365 -0.329 1.00 15.00 18 GLU A C 13
ATOM 8726 O O . GLU A 1 18 ? -1.302 -3.231 -0.167 1.00 15.00 18 GLU A O 13
ATOM 8738 N N . VAL A 1 19 ? -2.022 -5.191 0.658 1.00 15.00 19 VAL A N 13
ATOM 8739 C CA . VAL A 1 19 ? -1.901 -4.801 2.055 1.00 15.00 19 VAL A CA 13
ATOM 8740 C C . VAL A 1 19 ? -0.855 -5.661 2.750 1.00 15.00 19 VAL A C 13
ATOM 8741 O O . VAL A 1 19 ? -1.170 -6.736 3.266 1.00 15.00 19 VAL A O 13
ATOM 8754 N N . ARG A 1 20 ? 0.390 -5.210 2.752 1.00 15.00 20 ARG A N 13
ATOM 8755 C CA . ARG A 1 20 ? 1.451 -5.969 3.393 1.00 15.00 20 ARG A CA 13
ATOM 8756 C C . ARG A 1 20 ? 1.847 -5.309 4.707 1.00 15.00 20 ARG A C 13
ATOM 8757 O O . ARG A 1 20 ? 2.029 -4.100 4.768 1.00 15.00 20 ARG A O 13
ATOM 8778 N N . HIS A 1 21 ? 1.990 -6.107 5.749 1.00 15.00 21 HIS A N 13
ATOM 8779 C CA . HIS A 1 21 ? 2.445 -5.607 7.041 1.00 15.00 21 HIS A CA 13
ATOM 8780 C C . HIS A 1 21 ? 3.967 -5.724 7.087 1.00 15.00 21 HIS A C 13
ATOM 8781 O O . HIS A 1 21 ? 4.504 -6.831 7.138 1.00 15.00 21 HIS A O 13
ATOM 8796 N N . ALA A 1 22 ? 4.651 -4.592 7.004 1.00 15.00 22 ALA A N 13
ATOM 8797 C CA . ALA A 1 22 ? 6.110 -4.563 7.004 1.00 15.00 22 ALA A CA 13
ATOM 8798 C C . ALA A 1 22 ? 6.654 -5.107 8.327 1.00 15.00 22 ALA A C 13
ATOM 8799 O O . ALA A 1 22 ? 5.904 -5.224 9.294 1.00 15.00 22 ALA A O 13
ATOM 8806 N N . PRO A 1 23 ? 7.957 -5.452 8.396 1.00 15.00 23 PRO A N 13
ATOM 8807 C CA . PRO A 1 23 ? 8.569 -6.017 9.612 1.00 15.00 23 PRO A CA 13
ATOM 8808 C C . PRO A 1 23 ? 8.440 -5.109 10.839 1.00 15.00 23 PRO A C 13
ATOM 8809 O O . PRO A 1 23 ? 8.640 -5.553 11.970 1.00 15.00 23 PRO A O 13
ATOM 8820 N N . ASN A 1 24 ? 8.132 -3.837 10.612 1.00 15.00 24 ASN A N 13
ATOM 8821 C CA . ASN A 1 24 ? 7.927 -2.891 11.702 1.00 15.00 24 ASN A CA 13
ATOM 8822 C C . ASN A 1 24 ? 6.523 -3.067 12.260 1.00 15.00 24 ASN A C 13
ATOM 8823 O O . ASN A 1 24 ? 6.176 -2.523 13.308 1.00 15.00 24 ASN A O 13
ATOM 8834 N N . GLY A 1 25 ? 5.726 -3.835 11.529 1.00 15.00 25 GLY A N 13
ATOM 8835 C CA . GLY A 1 25 ? 4.368 -4.103 11.915 1.00 15.00 25 GLY A CA 13
ATOM 8836 C C . GLY A 1 25 ? 3.414 -3.031 11.444 1.00 15.00 25 GLY A C 13
ATOM 8837 O O . GLY A 1 25 ? 2.494 -2.646 12.162 1.00 15.00 25 GLY A O 13
ATOM 8841 N N . ARG A 1 26 ? 3.638 -2.541 10.235 1.00 15.00 26 ARG A N 13
ATOM 8842 C CA . ARG A 1 26 ? 2.739 -1.579 9.618 1.00 15.00 26 ARG A CA 13
ATOM 8843 C C . ARG A 1 26 ? 2.321 -2.064 8.241 1.00 15.00 26 ARG A C 13
ATOM 8844 O O . ARG A 1 26 ? 3.161 -2.474 7.448 1.00 15.00 26 ARG A O 13
ATOM 8865 N N . PRO A 1 27 ? 1.022 -1.991 7.923 1.00 15.00 27 PRO A N 13
ATOM 8866 C CA . PRO A 1 27 ? 0.522 -2.384 6.619 1.00 15.00 27 PRO A CA 13
ATOM 8867 C C . PRO A 1 27 ? 0.550 -1.223 5.644 1.00 15.00 27 PRO A C 13
ATOM 8868 O O . PRO A 1 27 ? -0.200 -0.253 5.763 1.00 15.00 27 PRO A O 13
ATOM 8879 N N . PHE A 1 28 ? 1.488 -1.310 4.724 1.00 15.00 28 PHE A N 13
ATOM 8880 C CA . PHE A 1 28 ? 1.629 -0.333 3.674 1.00 15.00 28 PHE A CA 13
ATOM 8881 C C . PHE A 1 28 ? 0.946 -0.856 2.424 1.00 15.00 28 PHE A C 13
ATOM 8882 O O . PHE A 1 28 ? 1.238 -1.959 1.948 1.00 15.00 28 PHE A O 13
ATOM 8899 N N . PHE A 1 29 ? 0.021 -0.067 1.916 1.00 15.00 29 PHE A N 13
ATOM 8900 C CA . PHE A 1 29 ? -0.800 -0.476 0.799 1.00 15.00 29 PHE A CA 13
ATOM 8901 C C . PHE A 1 29 ? -0.126 -0.081 -0.494 1.00 15.00 29 PHE A C 13
ATOM 8902 O O . PHE A 1 29 ? 0.123 1.101 -0.753 1.00 15.00 29 PHE A O 13
ATOM 8919 N N . ILE A 1 30 ? 0.187 -1.077 -1.295 1.00 15.00 30 ILE A N 13
ATOM 8920 C CA . ILE A 1 30 ? 0.883 -0.847 -2.537 1.00 15.00 30 ILE A CA 13
ATOM 8921 C C . ILE A 1 30 ? -0.061 -0.969 -3.711 1.00 15.00 30 ILE A C 13
ATOM 8922 O O . ILE A 1 30 ? -0.870 -1.891 -3.782 1.00 15.00 30 ILE A O 13
ATOM 8938 N N . ASP A 1 31 ? 0.069 -0.048 -4.630 1.00 15.00 31 ASP A N 13
ATOM 8939 C CA . ASP A 1 31 ? -0.621 -0.123 -5.899 1.00 15.00 31 ASP A CA 13
ATOM 8940 C C . ASP A 1 31 ? 0.252 -0.870 -6.882 1.00 15.00 31 ASP A C 13
ATOM 8941 O O . ASP A 1 31 ? 1.364 -0.434 -7.200 1.00 15.00 31 ASP A O 13
ATOM 8950 N N . HIS A 1 32 ? -0.246 -2.012 -7.315 1.00 15.00 32 HIS A N 13
ATOM 8951 C CA . HIS A 1 32 ? 0.491 -2.907 -8.187 1.00 15.00 32 HIS A CA 13
ATOM 8952 C C . HIS A 1 32 ? -0.018 -2.805 -9.623 1.00 15.00 32 HIS A C 13
ATOM 8953 O O . HIS A 1 32 ? 0.427 -3.544 -10.500 1.00 15.00 32 HIS A O 13
ATOM 8968 N N . ASN A 1 33 ? -0.944 -1.876 -9.861 1.00 15.00 33 ASN A N 13
ATOM 8969 C CA . ASN A 1 33 ? -1.492 -1.674 -11.203 1.00 15.00 33 ASN A CA 13
ATOM 8970 C C . ASN A 1 33 ? -0.574 -0.763 -11.994 1.00 15.00 33 ASN A C 13
ATOM 8971 O O . ASN A 1 33 ? -0.503 -0.828 -13.220 1.00 15.00 33 ASN A O 13
ATOM 8982 N N . THR A 1 34 ? 0.089 0.125 -11.277 1.00 15.00 34 THR A N 13
ATOM 8983 C CA . THR A 1 34 ? 1.026 1.052 -11.873 1.00 15.00 34 THR A CA 13
ATOM 8984 C C . THR A 1 34 ? 2.255 1.177 -10.980 1.00 15.00 34 THR A C 13
ATOM 8985 O O . THR A 1 34 ? 3.320 0.655 -11.317 1.00 15.00 34 THR A O 13
ATOM 8996 N N . LYS A 1 35 ? 2.070 1.847 -9.836 1.00 15.00 35 LYS A N 13
ATOM 8997 C CA . LYS A 1 35 ? 3.079 1.971 -8.780 1.00 15.00 35 LYS A CA 13
ATOM 8998 C C . LYS A 1 35 ? 2.742 3.144 -7.864 1.00 15.00 35 LYS A C 13
ATOM 8999 O O . LYS A 1 35 ? 2.897 4.314 -8.214 1.00 15.00 35 LYS A O 13
ATOM 9018 N N . THR A 1 36 ? 2.230 2.804 -6.710 1.00 15.00 36 THR A N 13
ATOM 9019 C CA . THR A 1 36 ? 1.819 3.786 -5.710 1.00 15.00 36 THR A CA 13
ATOM 9020 C C . THR A 1 36 ? 1.970 3.192 -4.321 1.00 15.00 36 THR A C 13
ATOM 9021 O O . THR A 1 36 ? 1.910 1.981 -4.158 1.00 15.00 36 THR A O 13
ATOM 9032 N N . THR A 1 37 ? 2.221 4.020 -3.336 1.00 15.00 37 THR A N 13
ATOM 9033 C CA . THR A 1 37 ? 2.352 3.539 -1.970 1.00 15.00 37 THR A CA 13
ATOM 9034 C C . THR A 1 37 ? 1.717 4.500 -0.971 1.00 15.00 37 THR A C 13
ATOM 9035 O O . THR A 1 37 ? 1.920 5.711 -1.037 1.00 15.00 37 THR A O 13
ATOM 9046 N N . THR A 1 38 ? 0.926 3.950 -0.059 1.00 15.00 38 THR A N 13
ATOM 9047 C CA . THR A 1 38 ? 0.242 4.743 0.949 1.00 15.00 38 THR A CA 13
ATOM 9048 C C . THR A 1 38 ? 0.044 3.926 2.225 1.00 15.00 38 THR A C 13
ATOM 9049 O O . THR A 1 38 ? -0.050 2.705 2.168 1.00 15.00 38 THR A O 13
ATOM 9060 N N . TRP A 1 39 ? 0.018 4.588 3.375 1.00 15.00 39 TRP A N 13
ATOM 9061 C CA . TRP A 1 39 ? -0.216 3.893 4.640 1.00 15.00 39 TRP A CA 13
ATOM 9062 C C . TRP A 1 39 ? -1.692 3.898 4.978 1.00 15.00 39 TRP A C 13
ATOM 9063 O O . TRP A 1 39 ? -2.132 3.210 5.899 1.00 15.00 39 TRP A O 13
ATOM 9084 N N . GLU A 1 40 ? -2.448 4.707 4.257 1.00 15.00 40 GLU A N 13
ATOM 9085 C CA . GLU A 1 40 ? -3.839 4.916 4.586 1.00 15.00 40 GLU A CA 13
ATOM 9086 C C . GLU A 1 40 ? -4.734 4.063 3.702 1.00 15.00 40 GLU A C 13
ATOM 9087 O O . GLU A 1 40 ? -4.320 3.606 2.635 1.00 15.00 40 GLU A O 13
ATOM 9099 N N . ASP A 1 41 ? -5.954 3.847 4.155 1.00 15.00 41 ASP A N 13
ATOM 9100 C CA . ASP A 1 41 ? -6.845 2.897 3.511 1.00 15.00 41 ASP A CA 13
ATOM 9101 C C . ASP A 1 41 ? -7.712 3.573 2.459 1.00 15.00 41 ASP A C 13
ATOM 9102 O O . ASP A 1 41 ? -8.441 4.523 2.756 1.00 15.00 41 ASP A O 13
ATOM 9111 N N . PRO A 1 42 ? -7.682 3.051 1.219 1.00 15.00 42 PRO A N 13
ATOM 9112 C CA . PRO A 1 42 ? -8.524 3.536 0.117 1.00 15.00 42 PRO A CA 13
ATOM 9113 C C . PRO A 1 42 ? -10.018 3.388 0.419 1.00 15.00 42 PRO A C 13
ATOM 9114 O O . PRO A 1 42 ? -10.860 3.882 -0.324 1.00 15.00 42 PRO A O 13
ATOM 9125 N N . ARG A 1 43 ? -10.331 2.677 1.505 1.00 15.00 43 ARG A N 13
ATOM 9126 C CA . ARG A 1 43 ? -11.718 2.421 1.907 1.00 15.00 43 ARG A CA 13
ATOM 9127 C C . ARG A 1 43 ? -12.451 3.726 2.194 1.00 15.00 43 ARG A C 13
ATOM 9128 O O . ARG A 1 43 ? -13.676 3.794 2.115 1.00 15.00 43 ARG A O 13
ATOM 9149 N N . LEU A 1 44 ? -11.693 4.748 2.567 1.00 15.00 44 LEU A N 13
ATOM 9150 C CA . LEU A 1 44 ? -12.264 6.044 2.910 1.00 15.00 44 LEU A CA 13
ATOM 9151 C C . LEU A 1 44 ? -12.592 6.845 1.662 1.00 15.00 44 LEU A C 13
ATOM 9152 O O . LEU A 1 44 ? -13.243 7.889 1.718 1.00 15.00 44 LEU A O 13
ATOM 9168 N N . LYS A 1 45 ? -12.128 6.342 0.548 1.00 15.00 45 LYS A N 13
ATOM 9169 C CA . LYS A 1 45 ? -12.232 7.036 -0.722 1.00 15.00 45 LYS A CA 13
ATOM 9170 C C . LYS A 1 45 ? -13.092 6.238 -1.693 1.00 15.00 45 LYS A C 13
ATOM 9171 O O . LYS A 1 45 ? -14.250 6.637 -1.928 1.00 15.00 45 LYS A O 13
ATOM 9190 N N . GLN B 2 4 ? 7.226 9.414 6.662 1.00 15.00 112 GLN B N 13
ATOM 9191 C CA . GLN B 2 4 ? 7.279 7.955 6.429 1.00 15.00 112 GLN B CA 13
ATOM 9192 C C . GLN B 2 4 ? 6.919 7.624 4.980 1.00 15.00 112 GLN B C 13
ATOM 9193 O O . GLN B 2 4 ? 5.781 7.808 4.545 1.00 15.00 112 GLN B O 13
ATOM 9207 N N . ILE B 2 5 ? 7.900 7.145 4.227 1.00 15.00 113 ILE B N 13
ATOM 9208 C CA . ILE B 2 5 ? 7.686 6.783 2.831 1.00 15.00 113 ILE B CA 13
ATOM 9209 C C . ILE B 2 5 ? 7.429 5.281 2.706 1.00 15.00 113 ILE B C 13
ATOM 9210 O O . ILE B 2 5 ? 8.282 4.479 3.088 1.00 15.00 113 ILE B O 13
ATOM 9226 N N . PRO B 2 6 ? 6.248 4.872 2.199 1.00 15.00 114 PRO B N 13
ATOM 9227 C CA . PRO B 2 6 ? 5.941 3.456 1.985 1.00 15.00 114 PRO B CA 13
ATOM 9228 C C . PRO B 2 6 ? 6.739 2.862 0.819 1.00 15.00 114 PRO B C 13
ATOM 9229 O O . PRO B 2 6 ? 6.689 3.379 -0.299 1.00 15.00 114 PRO B O 13
ATOM 9240 N N . PRO B 2 7 ? 7.518 1.799 1.076 1.00 15.00 115 PRO B N 13
ATOM 9241 C CA . PRO B 2 7 ? 8.218 1.046 0.020 1.00 15.00 115 PRO B CA 13
ATOM 9242 C C . PRO B 2 7 ? 7.257 0.379 -0.963 1.00 15.00 115 PRO B C 13
ATOM 9243 O O . PRO B 2 7 ? 6.344 -0.327 -0.547 1.00 15.00 115 PRO B O 13
ATOM 9254 N N . PRO B 2 8 ? 7.408 0.631 -2.274 1.00 15.00 116 PRO B N 13
ATOM 9255 C CA . PRO B 2 8 ? 6.756 -0.077 -3.312 1.00 15.00 116 PRO B CA 13
ATOM 9256 C C . PRO B 2 8 ? 6.836 -1.538 -3.208 1.00 15.00 116 PRO B C 13
ATOM 9257 O O . PRO B 2 8 ? 7.467 -2.177 -2.364 1.00 15.00 116 PRO B O 13
ATOM 9268 N N . TYR B 2 9 ? 6.224 -1.985 -4.193 1.00 15.00 117 TYR B N 13
ATOM 9269 C CA . TYR B 2 9 ? 6.055 -3.400 -4.462 1.00 15.00 117 TYR B CA 13
ATOM 9270 C C . TYR B 2 9 ? 7.379 -3.999 -4.934 1.00 15.00 117 TYR B C 13
ATOM 9271 O O . TYR B 2 9 ? 8.013 -3.482 -5.858 1.00 15.00 117 TYR B O 13
ATOM 9289 N N . VAL B 2 10 ? 7.805 -5.066 -4.285 1.00 15.00 118 VAL B N 13
ATOM 9290 C CA . VAL B 2 10 ? 9.015 -5.759 -4.683 1.00 15.00 118 VAL B CA 13
ATOM 9291 C C . VAL B 2 10 ? 8.631 -7.098 -5.308 1.00 15.00 118 VAL B C 13
ATOM 9292 O O . VAL B 2 10 ? 9.477 -7.854 -5.791 1.00 15.00 118 VAL B O 13
ATOM 9305 N N . GLU B 2 11 ? 7.332 -7.368 -5.285 1.00 15.00 119 GLU B N 13
ATOM 9306 C CA . GLU B 2 11 ? 6.771 -8.568 -5.882 1.00 15.00 119 GLU B CA 13
ATOM 9307 C C . GLU B 2 11 ? 6.617 -8.384 -7.389 1.00 15.00 119 GLU B C 13
ATOM 9308 O O . GLU B 2 11 ? 5.781 -7.597 -7.841 1.00 15.00 119 GLU B O 13
ATOM 9320 N N . PRO B 2 12 ? 7.435 -9.083 -8.188 1.00 15.00 120 PRO B N 13
ATOM 9321 C CA . PRO B 2 12 ? 7.375 -9.017 -9.631 1.00 15.00 120 PRO B CA 13
ATOM 9322 C C . PRO B 2 12 ? 6.562 -10.168 -10.216 1.00 15.00 120 PRO B C 13
ATOM 9323 O O . PRO B 2 12 ? 5.332 -10.194 -10.009 1.00 15.00 120 PRO B O 13
ATOM 9335 N N . PHE A 1 12 ? -12.651 -5.706 1.234 1.00 15.00 12 PHE A N 14
ATOM 9336 C CA . PHE A 1 12 ? -12.550 -5.436 -0.215 1.00 15.00 12 PHE A CA 14
ATOM 9337 C C . PHE A 1 12 ? -11.506 -4.358 -0.490 1.00 15.00 12 PHE A C 14
ATOM 9338 O O . PHE A 1 12 ? -11.601 -3.235 0.005 1.00 15.00 12 PHE A O 14
ATOM 9355 N N . LEU A 1 13 ? -10.489 -4.725 -1.248 1.00 15.00 13 LEU A N 14
ATOM 9356 C CA . LEU A 1 13 ? -9.467 -3.783 -1.679 1.00 15.00 13 LEU A CA 14
ATOM 9357 C C . LEU A 1 13 ? -9.432 -3.722 -3.197 1.00 15.00 13 LEU A C 14
ATOM 9358 O O . LEU A 1 13 ? -9.584 -4.745 -3.868 1.00 15.00 13 LEU A O 14
ATOM 9374 N N . PRO A 1 14 ? -9.251 -2.523 -3.760 1.00 15.00 14 PRO A N 14
ATOM 9375 C CA . PRO A 1 14 ? -9.001 -2.329 -5.181 1.00 15.00 14 PRO A CA 14
ATOM 9376 C C . PRO A 1 14 ? -7.915 -3.183 -5.755 1.00 15.00 14 PRO A C 14
ATOM 9377 O O . PRO A 1 14 ? -6.947 -3.577 -5.105 1.00 15.00 14 PRO A O 14
ATOM 9388 N N . LYS A 1 15 ? -8.124 -3.427 -7.001 1.00 15.00 15 LYS A N 14
ATOM 9389 C CA . LYS A 1 15 ? -7.314 -4.355 -7.780 1.00 15.00 15 LYS A CA 14
ATOM 9390 C C . LYS A 1 15 ? -5.854 -3.907 -7.811 1.00 15.00 15 LYS A C 14
ATOM 9391 O O . LYS A 1 15 ? -5.553 -2.778 -8.191 1.00 15.00 15 LYS A O 14
ATOM 9410 N N . GLY A 1 16 ? -4.961 -4.797 -7.388 1.00 15.00 16 GLY A N 14
ATOM 9411 C CA . GLY A 1 16 ? -3.537 -4.497 -7.360 1.00 15.00 16 GLY A CA 14
ATOM 9412 C C . GLY A 1 16 ? -3.115 -3.787 -6.090 1.00 15.00 16 GLY A C 14
ATOM 9413 O O . GLY A 1 16 ? -1.938 -3.484 -5.905 1.00 15.00 16 GLY A O 14
ATOM 9417 N N . TRP A 1 17 ? -4.068 -3.516 -5.212 1.00 15.00 17 TRP A N 14
ATOM 9418 C CA . TRP A 1 17 ? -3.757 -2.889 -3.938 1.00 15.00 17 TRP A CA 14
ATOM 9419 C C . TRP A 1 17 ? -3.465 -3.949 -2.891 1.00 15.00 17 TRP A C 14
ATOM 9420 O O . TRP A 1 17 ? -4.320 -4.775 -2.566 1.00 15.00 17 TRP A O 14
ATOM 9441 N N . GLU A 1 18 ? -2.249 -3.925 -2.383 1.00 15.00 18 GLU A N 14
ATOM 9442 C CA . GLU A 1 18 ? -1.795 -4.923 -1.435 1.00 15.00 18 GLU A CA 14
ATOM 9443 C C . GLU A 1 18 ? -1.590 -4.333 -0.057 1.00 15.00 18 GLU A C 14
ATOM 9444 O O . GLU A 1 18 ? -1.211 -3.174 0.092 1.00 15.00 18 GLU A O 14
ATOM 9456 N N . VAL A 1 19 ? -1.798 -5.169 0.937 1.00 15.00 19 VAL A N 14
ATOM 9457 C CA . VAL A 1 19 ? -1.606 -4.789 2.326 1.00 15.00 19 VAL A CA 14
ATOM 9458 C C . VAL A 1 19 ? -0.479 -5.613 2.918 1.00 15.00 19 VAL A C 14
ATOM 9459 O O . VAL A 1 19 ? -0.626 -6.820 3.122 1.00 15.00 19 VAL A O 14
ATOM 9472 N N . ARG A 1 20 ? 0.651 -4.985 3.166 1.00 15.00 20 ARG A N 14
ATOM 9473 C CA . ARG A 1 20 ? 1.765 -5.690 3.761 1.00 15.00 20 ARG A CA 14
ATOM 9474 C C . ARG A 1 20 ? 2.199 -4.999 5.035 1.00 15.00 20 ARG A C 14
ATOM 9475 O O . ARG A 1 20 ? 2.212 -3.785 5.110 1.00 15.00 20 ARG A O 14
ATOM 9496 N N . HIS A 1 21 ? 2.598 -5.780 6.010 1.00 15.00 21 HIS A N 14
ATOM 9497 C CA . HIS A 1 21 ? 3.018 -5.245 7.298 1.00 15.00 21 HIS A CA 14
ATOM 9498 C C . HIS A 1 21 ? 4.539 -5.261 7.336 1.00 15.00 21 HIS A C 14
ATOM 9499 O O . HIS A 1 21 ? 5.146 -6.331 7.343 1.00 15.00 21 HIS A O 14
ATOM 9514 N N . ALA A 1 22 ? 5.148 -4.087 7.296 1.00 15.00 22 ALA A N 14
ATOM 9515 C CA . ALA A 1 22 ? 6.600 -3.974 7.322 1.00 15.00 22 ALA A CA 14
ATOM 9516 C C . ALA A 1 22 ? 7.146 -4.536 8.635 1.00 15.00 22 ALA A C 14
ATOM 9517 O O . ALA A 1 22 ? 6.394 -4.685 9.595 1.00 15.00 22 ALA A O 14
ATOM 9524 N N . PRO A 1 23 ? 8.453 -4.856 8.701 1.00 15.00 23 PRO A N 14
ATOM 9525 C CA . PRO A 1 23 ? 9.061 -5.463 9.895 1.00 15.00 23 PRO A CA 14
ATOM 9526 C C . PRO A 1 23 ? 8.895 -4.616 11.158 1.00 15.00 23 PRO A C 14
ATOM 9527 O O . PRO A 1 23 ? 9.062 -5.111 12.270 1.00 15.00 23 PRO A O 14
ATOM 9538 N N . ASN A 1 24 ? 8.597 -3.333 10.984 1.00 15.00 24 ASN A N 14
ATOM 9539 C CA . ASN A 1 24 ? 8.371 -2.438 12.112 1.00 15.00 24 ASN A CA 14
ATOM 9540 C C . ASN A 1 24 ? 6.957 -2.630 12.636 1.00 15.00 24 ASN A C 14
ATOM 9541 O O . ASN A 1 24 ? 6.584 -2.111 13.686 1.00 15.00 24 ASN A O 14
ATOM 9552 N N . GLY A 1 25 ? 6.175 -3.376 11.870 1.00 15.00 25 GLY A N 14
ATOM 9553 C CA . GLY A 1 25 ? 4.820 -3.685 12.248 1.00 15.00 25 GLY A CA 14
ATOM 9554 C C . GLY A 1 25 ? 3.827 -2.650 11.768 1.00 15.00 25 GLY A C 14
ATOM 9555 O O . GLY A 1 25 ? 2.794 -2.428 12.397 1.00 15.00 25 GLY A O 14
ATOM 9559 N N . ARG A 1 26 ? 4.141 -2.014 10.654 1.00 15.00 26 ARG A N 14
ATOM 9560 C CA . ARG A 1 26 ? 3.227 -1.073 10.021 1.00 15.00 26 ARG A CA 14
ATOM 9561 C C . ARG A 1 26 ? 2.816 -1.608 8.653 1.00 15.00 26 ARG A C 14
ATOM 9562 O O . ARG A 1 26 ? 3.671 -1.985 7.859 1.00 15.00 26 ARG A O 14
ATOM 9583 N N . PRO A 1 27 ? 1.511 -1.625 8.343 1.00 15.00 27 PRO A N 14
ATOM 9584 C CA . PRO A 1 27 ? 1.031 -2.051 7.035 1.00 15.00 27 PRO A CA 14
ATOM 9585 C C . PRO A 1 27 ? 0.958 -0.901 6.041 1.00 15.00 27 PRO A C 14
ATOM 9586 O O . PRO A 1 27 ? 0.238 0.080 6.227 1.00 15.00 27 PRO A O 14
ATOM 9597 N N . PHE A 1 28 ? 1.764 -1.035 5.008 1.00 15.00 28 PHE A N 14
ATOM 9598 C CA . PHE A 1 28 ? 1.824 -0.085 3.925 1.00 15.00 28 PHE A CA 14
ATOM 9599 C C . PHE A 1 28 ? 1.108 -0.667 2.712 1.00 15.00 28 PHE A C 14
ATOM 9600 O O . PHE A 1 28 ? 1.430 -1.763 2.245 1.00 15.00 28 PHE A O 14
ATOM 9617 N N . PHE A 1 29 ? 0.122 0.063 2.228 1.00 15.00 29 PHE A N 14
ATOM 9618 C CA . PHE A 1 29 ? -0.726 -0.400 1.147 1.00 15.00 29 PHE A CA 14
ATOM 9619 C C . PHE A 1 29 ? -0.125 0.011 -0.184 1.00 15.00 29 PHE A C 14
ATOM 9620 O O . PHE A 1 29 ? 0.082 1.201 -0.447 1.00 15.00 29 PHE A O 14
ATOM 9637 N N . ILE A 1 30 ? 0.170 -0.973 -1.014 1.00 15.00 30 ILE A N 14
ATOM 9638 C CA . ILE A 1 30 ? 0.849 -0.718 -2.267 1.00 15.00 30 ILE A CA 14
ATOM 9639 C C . ILE A 1 30 ? -0.091 -0.842 -3.451 1.00 15.00 30 ILE A C 14
ATOM 9640 O O . ILE A 1 30 ? -0.882 -1.778 -3.539 1.00 15.00 30 ILE A O 14
ATOM 9656 N N . ASP A 1 31 ? 0.034 0.098 -4.358 1.00 15.00 31 ASP A N 14
ATOM 9657 C CA . ASP A 1 31 ? -0.604 0.019 -5.658 1.00 15.00 31 ASP A CA 14
ATOM 9658 C C . ASP A 1 31 ? 0.340 -0.670 -6.623 1.00 15.00 31 ASP A C 14
ATOM 9659 O O . ASP A 1 31 ? 1.397 -0.129 -6.977 1.00 15.00 31 ASP A O 14
ATOM 9668 N N . HIS A 1 32 ? -0.039 -1.873 -7.011 1.00 15.00 32 HIS A N 14
ATOM 9669 C CA . HIS A 1 32 ? 0.795 -2.730 -7.838 1.00 15.00 32 HIS A CA 14
ATOM 9670 C C . HIS A 1 32 ? 0.455 -2.560 -9.309 1.00 15.00 32 HIS A C 14
ATOM 9671 O O . HIS A 1 32 ? 1.057 -3.202 -10.167 1.00 15.00 32 HIS A O 14
ATOM 9686 N N . ASN A 1 33 ? -0.504 -1.690 -9.598 1.00 15.00 33 ASN A N 14
ATOM 9687 C CA . ASN A 1 33 ? -0.877 -1.418 -10.978 1.00 15.00 33 ASN A CA 14
ATOM 9688 C C . ASN A 1 33 ? 0.109 -0.437 -11.570 1.00 15.00 33 ASN A C 14
ATOM 9689 O O . ASN A 1 33 ? 0.418 -0.482 -12.760 1.00 15.00 33 ASN A O 14
ATOM 9700 N N . THR A 1 34 ? 0.585 0.469 -10.731 1.00 15.00 34 THR A N 14
ATOM 9701 C CA . THR A 1 34 ? 1.578 1.429 -11.149 1.00 15.00 34 THR A CA 14
ATOM 9702 C C . THR A 1 34 ? 2.811 1.370 -10.239 1.00 15.00 34 THR A C 14
ATOM 9703 O O . THR A 1 34 ? 3.723 0.587 -10.504 1.00 15.00 34 THR A O 14
ATOM 9714 N N . LYS A 1 35 ? 2.799 2.125 -9.132 1.00 15.00 35 LYS A N 14
ATOM 9715 C CA . LYS A 1 35 ? 3.987 2.310 -8.281 1.00 15.00 35 LYS A CA 14
ATOM 9716 C C . LYS A 1 35 ? 3.621 3.060 -7.005 1.00 15.00 35 LYS A C 14
ATOM 9717 O O . LYS A 1 35 ? 4.493 3.623 -6.345 1.00 15.00 35 LYS A O 14
ATOM 9736 N N . THR A 1 36 ? 2.351 3.036 -6.632 1.00 15.00 36 THR A N 14
ATOM 9737 C CA . THR A 1 36 ? 1.870 3.932 -5.582 1.00 15.00 36 THR A CA 14
ATOM 9738 C C . THR A 1 36 ? 1.993 3.283 -4.216 1.00 15.00 36 THR A C 14
ATOM 9739 O O . THR A 1 36 ? 1.968 2.067 -4.095 1.00 15.00 36 THR A O 14
ATOM 9750 N N . THR A 1 37 ? 2.176 4.098 -3.204 1.00 15.00 37 THR A N 14
ATOM 9751 C CA . THR A 1 37 ? 2.340 3.611 -1.843 1.00 15.00 37 THR A CA 14
ATOM 9752 C C . THR A 1 37 ? 1.737 4.588 -0.838 1.00 15.00 37 THR A C 14
ATOM 9753 O O . THR A 1 37 ? 1.942 5.799 -0.931 1.00 15.00 37 THR A O 14
ATOM 9764 N N . THR A 1 38 ? 0.969 4.058 0.103 1.00 15.00 38 THR A N 14
ATOM 9765 C CA . THR A 1 38 ? 0.341 4.874 1.129 1.00 15.00 38 THR A CA 14
ATOM 9766 C C . THR A 1 38 ? 0.170 4.064 2.416 1.00 15.00 38 THR A C 14
ATOM 9767 O O . THR A 1 38 ? 0.042 2.846 2.362 1.00 15.00 38 THR A O 14
ATOM 9778 N N . TRP A 1 39 ? 0.201 4.725 3.570 1.00 15.00 39 TRP A N 14
ATOM 9779 C CA . TRP A 1 39 ? 0.017 4.028 4.847 1.00 15.00 39 TRP A CA 14
ATOM 9780 C C . TRP A 1 39 ? -1.456 3.961 5.198 1.00 15.00 39 TRP A C 14
ATOM 9781 O O . TRP A 1 39 ? -1.858 3.277 6.140 1.00 15.00 39 TRP A O 14
ATOM 9802 N N . GLU A 1 40 ? -2.250 4.709 4.464 1.00 15.00 40 GLU A N 14
ATOM 9803 C CA . GLU A 1 40 ? -3.645 4.852 4.790 1.00 15.00 40 GLU A CA 14
ATOM 9804 C C . GLU A 1 40 ? -4.503 4.099 3.786 1.00 15.00 40 GLU A C 14
ATOM 9805 O O . GLU A 1 40 ? -4.037 3.746 2.703 1.00 15.00 40 GLU A O 14
ATOM 9817 N N . ASP A 1 41 ? -5.745 3.846 4.152 1.00 15.00 41 ASP A N 14
ATOM 9818 C CA . ASP A 1 41 ? -6.587 2.940 3.385 1.00 15.00 41 ASP A CA 14
ATOM 9819 C C . ASP A 1 41 ? -7.512 3.683 2.429 1.00 15.00 41 ASP A C 14
ATOM 9820 O O . ASP A 1 41 ? -8.256 4.581 2.826 1.00 15.00 41 ASP A O 14
ATOM 9829 N N . PRO A 1 42 ? -7.494 3.270 1.146 1.00 15.00 42 PRO A N 14
ATOM 9830 C CA . PRO A 1 42 ? -8.322 3.863 0.086 1.00 15.00 42 PRO A CA 14
ATOM 9831 C C . PRO A 1 42 ? -9.815 3.664 0.333 1.00 15.00 42 PRO A C 14
ATOM 9832 O O . PRO A 1 42 ? -10.655 4.224 -0.371 1.00 15.00 42 PRO A O 14
ATOM 9843 N N . ARG A 1 43 ? -10.131 2.832 1.316 1.00 15.00 43 ARG A N 14
ATOM 9844 C CA . ARG A 1 43 ? -11.512 2.547 1.674 1.00 15.00 43 ARG A CA 14
ATOM 9845 C C . ARG A 1 43 ? -12.094 3.698 2.469 1.00 15.00 43 ARG A C 14
ATOM 9846 O O . ARG A 1 43 ? -13.251 4.076 2.290 1.00 15.00 43 ARG A O 14
ATOM 9867 N N . LEU A 1 44 ? -11.284 4.229 3.368 1.00 15.00 44 LEU A N 14
ATOM 9868 C CA . LEU A 1 44 ? -11.685 5.357 4.196 1.00 15.00 44 LEU A CA 14
ATOM 9869 C C . LEU A 1 44 ? -11.566 6.660 3.432 1.00 15.00 44 LEU A C 14
ATOM 9870 O O . LEU A 1 44 ? -12.137 7.677 3.824 1.00 15.00 44 LEU A O 14
ATOM 9886 N N . LYS A 1 45 ? -10.824 6.562 2.343 1.00 15.00 45 LYS A N 14
ATOM 9887 C CA . LYS A 1 45 ? -10.554 7.655 1.394 1.00 15.00 45 LYS A CA 14
ATOM 9888 C C . LYS A 1 45 ? -10.657 9.048 2.026 1.00 15.00 45 LYS A C 14
ATOM 9889 O O . LYS A 1 45 ? -9.638 9.530 2.564 1.00 15.00 45 LYS A O 14
ATOM 9908 N N . GLN B 2 4 ? 7.460 10.361 5.390 1.00 15.00 112 GLN B N 14
ATOM 9909 C CA . GLN B 2 4 ? 7.286 8.896 5.531 1.00 15.00 112 GLN B CA 14
ATOM 9910 C C . GLN B 2 4 ? 6.892 8.276 4.201 1.00 15.00 112 GLN B C 14
ATOM 9911 O O . GLN B 2 4 ? 5.765 8.444 3.735 1.00 15.00 112 GLN B O 14
ATOM 9925 N N . ILE B 2 5 ? 7.821 7.565 3.597 1.00 15.00 113 ILE B N 14
ATOM 9926 C CA . ILE B 2 5 ? 7.595 6.976 2.284 1.00 15.00 113 ILE B CA 14
ATOM 9927 C C . ILE B 2 5 ? 7.450 5.454 2.382 1.00 15.00 113 ILE B C 14
ATOM 9928 O O . ILE B 2 5 ? 8.382 4.758 2.787 1.00 15.00 113 ILE B O 14
ATOM 9944 N N . PRO B 2 6 ? 6.260 4.922 2.059 1.00 15.00 114 PRO B N 14
ATOM 9945 C CA . PRO B 2 6 ? 6.047 3.476 1.984 1.00 15.00 114 PRO B CA 14
ATOM 9946 C C . PRO B 2 6 ? 6.799 2.856 0.805 1.00 15.00 114 PRO B C 14
ATOM 9947 O O . PRO B 2 6 ? 6.673 3.323 -0.328 1.00 15.00 114 PRO B O 14
ATOM 9958 N N . PRO B 2 7 ? 7.624 1.829 1.066 1.00 15.00 115 PRO B N 14
ATOM 9959 C CA . PRO B 2 7 ? 8.318 1.074 0.010 1.00 15.00 115 PRO B CA 14
ATOM 9960 C C . PRO B 2 7 ? 7.357 0.452 -1.001 1.00 15.00 115 PRO B C 14
ATOM 9961 O O . PRO B 2 7 ? 6.402 -0.221 -0.618 1.00 15.00 115 PRO B O 14
ATOM 9972 N N . PRO B 2 8 ? 7.565 0.713 -2.307 1.00 15.00 116 PRO B N 14
ATOM 9973 C CA . PRO B 2 8 ? 6.898 0.074 -3.379 1.00 15.00 116 PRO B CA 14
ATOM 9974 C C . PRO B 2 8 ? 6.861 -1.394 -3.311 1.00 15.00 116 PRO B C 14
ATOM 9975 O O . PRO B 2 8 ? 7.404 -2.100 -2.461 1.00 15.00 116 PRO B O 14
ATOM 9986 N N . TYR B 2 9 ? 6.249 -1.767 -4.328 1.00 15.00 117 TYR B N 14
ATOM 9987 C CA . TYR B 2 9 ? 5.936 -3.152 -4.623 1.00 15.00 117 TYR B CA 14
ATOM 9988 C C . TYR B 2 9 ? 7.124 -3.839 -5.291 1.00 15.00 117 TYR B C 14
ATOM 9989 O O . TYR B 2 9 ? 7.736 -3.297 -6.214 1.00 15.00 117 TYR B O 14
ATOM 10007 N N . VAL B 2 10 ? 7.446 -5.031 -4.815 1.00 15.00 118 VAL B N 14
ATOM 10008 C CA . VAL B 2 10 ? 8.514 -5.826 -5.398 1.00 15.00 118 VAL B CA 14
ATOM 10009 C C . VAL B 2 10 ? 7.942 -7.130 -5.939 1.00 15.00 118 VAL B C 14
ATOM 10010 O O . VAL B 2 10 ? 8.633 -7.909 -6.596 1.00 15.00 118 VAL B O 14
ATOM 10023 N N . GLU B 2 11 ? 6.667 -7.352 -5.647 1.00 15.00 119 GLU B N 14
ATOM 10024 C CA . GLU B 2 11 ? 5.960 -8.537 -6.099 1.00 15.00 119 GLU B CA 14
ATOM 10025 C C . GLU B 2 11 ? 5.058 -8.185 -7.278 1.00 15.00 119 GLU B C 14
ATOM 10026 O O . GLU B 2 11 ? 4.069 -7.460 -7.118 1.00 15.00 119 GLU B O 14
ATOM 10038 N N . PRO B 2 12 ? 5.402 -8.668 -8.478 1.00 15.00 120 PRO B N 14
ATOM 10039 C CA . PRO B 2 12 ? 4.618 -8.429 -9.686 1.00 15.00 120 PRO B CA 14
ATOM 10040 C C . PRO B 2 12 ? 3.346 -9.272 -9.710 1.00 15.00 120 PRO B C 14
ATOM 10041 O O . PRO B 2 12 ? 2.274 -8.741 -9.357 1.00 15.00 120 PRO B O 14
ATOM 10053 N N . PHE A 1 12 ? -12.294 -6.555 -1.202 1.00 15.00 12 PHE A N 15
ATOM 10054 C CA . PHE A 1 12 ? -13.280 -5.515 -1.584 1.00 15.00 12 PHE A CA 15
ATOM 10055 C C . PHE A 1 12 ? -12.611 -4.158 -1.770 1.00 15.00 12 PHE A C 15
ATOM 10056 O O . PHE A 1 12 ? -13.279 -3.151 -2.013 1.00 15.00 12 PHE A O 15
ATOM 10073 N N . LEU A 1 13 ? -11.291 -4.137 -1.671 1.00 15.00 13 LEU A N 15
ATOM 10074 C CA . LEU A 1 13 ? -10.520 -2.948 -2.008 1.00 15.00 13 LEU A CA 15
ATOM 10075 C C . LEU A 1 13 ? -9.980 -3.106 -3.426 1.00 15.00 13 LEU A C 15
ATOM 10076 O O . LEU A 1 13 ? -9.927 -4.228 -3.937 1.00 15.00 13 LEU A O 15
ATOM 10092 N N . PRO A 1 14 ? -9.590 -2.006 -4.091 1.00 15.00 14 PRO A N 15
ATOM 10093 C CA . PRO A 1 14 ? -9.121 -2.022 -5.475 1.00 15.00 14 PRO A CA 15
ATOM 10094 C C . PRO A 1 14 ? -8.068 -3.038 -5.797 1.00 15.00 14 PRO A C 15
ATOM 10095 O O . PRO A 1 14 ? -7.211 -3.408 -4.995 1.00 15.00 14 PRO A O 15
ATOM 10106 N N . LYS A 1 15 ? -8.142 -3.413 -7.027 1.00 15.00 15 LYS A N 15
ATOM 10107 C CA . LYS A 1 15 ? -7.355 -4.510 -7.569 1.00 15.00 15 LYS A CA 15
ATOM 10108 C C . LYS A 1 15 ? -5.913 -4.082 -7.782 1.00 15.00 15 LYS A C 15
ATOM 10109 O O . LYS A 1 15 ? -5.642 -3.047 -8.393 1.00 15.00 15 LYS A O 15
ATOM 10128 N N . GLY A 1 16 ? -4.996 -4.887 -7.274 1.00 15.00 16 GLY A N 15
ATOM 10129 C CA . GLY A 1 16 ? -3.585 -4.557 -7.345 1.00 15.00 16 GLY A CA 15
ATOM 10130 C C . GLY A 1 16 ? -3.151 -3.734 -6.157 1.00 15.00 16 GLY A C 15
ATOM 10131 O O . GLY A 1 16 ? -1.991 -3.352 -6.041 1.00 15.00 16 GLY A O 15
ATOM 10135 N N . TRP A 1 17 ? -4.088 -3.448 -5.270 1.00 15.00 17 TRP A N 15
ATOM 10136 C CA . TRP A 1 17 ? -3.774 -2.744 -4.047 1.00 15.00 17 TRP A CA 15
ATOM 10137 C C . TRP A 1 17 ? -3.444 -3.733 -2.949 1.00 15.00 17 TRP A C 15
ATOM 10138 O O . TRP A 1 17 ? -4.269 -4.553 -2.560 1.00 15.00 17 TRP A O 15
ATOM 10159 N N . GLU A 1 18 ? -2.222 -3.659 -2.478 1.00 15.00 18 GLU A N 15
ATOM 10160 C CA . GLU A 1 18 ? -1.740 -4.562 -1.460 1.00 15.00 18 GLU A CA 15
ATOM 10161 C C . GLU A 1 18 ? -1.658 -3.874 -0.121 1.00 15.00 18 GLU A C 15
ATOM 10162 O O . GLU A 1 18 ? -1.381 -2.683 -0.032 1.00 15.00 18 GLU A O 15
ATOM 10174 N N . VAL A 1 19 ? -1.851 -4.655 0.908 1.00 15.00 19 VAL A N 15
ATOM 10175 C CA . VAL A 1 19 ? -1.771 -4.171 2.276 1.00 15.00 19 VAL A CA 15
ATOM 10176 C C . VAL A 1 19 ? -0.780 -5.024 3.044 1.00 15.00 19 VAL A C 15
ATOM 10177 O O . VAL A 1 19 ? -1.144 -6.050 3.617 1.00 15.00 19 VAL A O 15
ATOM 10190 N N . ARG A 1 20 ? 0.475 -4.621 3.031 1.00 15.00 20 ARG A N 15
ATOM 10191 C CA . ARG A 1 20 ? 1.507 -5.398 3.688 1.00 15.00 20 ARG A CA 15
ATOM 10192 C C . ARG A 1 20 ? 1.871 -4.756 5.019 1.00 15.00 20 ARG A C 15
ATOM 10193 O O . ARG A 1 20 ? 1.876 -3.539 5.144 1.00 15.00 20 ARG A O 15
ATOM 10214 N N . HIS A 1 21 ? 2.181 -5.579 6.001 1.00 15.00 21 HIS A N 15
ATOM 10215 C CA . HIS A 1 21 ? 2.567 -5.090 7.319 1.00 15.00 21 HIS A CA 15
ATOM 10216 C C . HIS A 1 21 ? 4.087 -5.130 7.416 1.00 15.00 21 HIS A C 15
ATOM 10217 O O . HIS A 1 21 ? 4.681 -6.206 7.429 1.00 15.00 21 HIS A O 15
ATOM 10232 N N . ALA A 1 22 ? 4.710 -3.961 7.422 1.00 15.00 22 ALA A N 15
ATOM 10233 C CA . ALA A 1 22 ? 6.161 -3.851 7.508 1.00 15.00 22 ALA A CA 15
ATOM 10234 C C . ALA A 1 22 ? 6.659 -4.422 8.836 1.00 15.00 22 ALA A C 15
ATOM 10235 O O . ALA A 1 22 ? 5.862 -4.630 9.749 1.00 15.00 22 ALA A O 15
ATOM 10242 N N . PRO A 1 23 ? 7.975 -4.693 8.966 1.00 15.00 23 PRO A N 15
ATOM 10243 C CA . PRO A 1 23 ? 8.546 -5.275 10.192 1.00 15.00 23 PRO A CA 15
ATOM 10244 C C . PRO A 1 23 ? 8.308 -4.417 11.435 1.00 15.00 23 PRO A C 15
ATOM 10245 O O . PRO A 1 23 ? 8.442 -4.890 12.562 1.00 15.00 23 PRO A O 15
ATOM 10256 N N . ASN A 1 24 ? 7.985 -3.144 11.225 1.00 15.00 24 ASN A N 15
ATOM 10257 C CA . ASN A 1 24 ? 7.681 -2.239 12.326 1.00 15.00 24 ASN A CA 15
ATOM 10258 C C . ASN A 1 24 ? 6.247 -2.465 12.780 1.00 15.00 24 ASN A C 15
ATOM 10259 O O . ASN A 1 24 ? 5.804 -1.945 13.803 1.00 15.00 24 ASN A O 15
ATOM 10270 N N . GLY A 1 25 ? 5.527 -3.241 11.982 1.00 15.00 25 GLY A N 15
ATOM 10271 C CA . GLY A 1 25 ? 4.168 -3.590 12.299 1.00 15.00 25 GLY A CA 15
ATOM 10272 C C . GLY A 1 25 ? 3.163 -2.576 11.798 1.00 15.00 25 GLY A C 15
ATOM 10273 O O . GLY A 1 25 ? 2.180 -2.285 12.473 1.00 15.00 25 GLY A O 15
ATOM 10277 N N . ARG A 1 26 ? 3.406 -2.032 10.614 1.00 15.00 26 ARG A N 15
ATOM 10278 C CA . ARG A 1 26 ? 2.462 -1.116 9.979 1.00 15.00 26 ARG A CA 15
ATOM 10279 C C . ARG A 1 26 ? 2.060 -1.628 8.598 1.00 15.00 26 ARG A C 15
ATOM 10280 O O . ARG A 1 26 ? 2.893 -2.131 7.857 1.00 15.00 26 ARG A O 15
ATOM 10301 N N . PRO A 1 27 ? 0.784 -1.458 8.218 1.00 15.00 27 PRO A N 15
ATOM 10302 C CA . PRO A 1 27 ? 0.322 -1.769 6.863 1.00 15.00 27 PRO A CA 15
ATOM 10303 C C . PRO A 1 27 ? 0.487 -0.591 5.915 1.00 15.00 27 PRO A C 15
ATOM 10304 O O . PRO A 1 27 ? -0.111 0.475 6.080 1.00 15.00 27 PRO A O 15
ATOM 10315 N N . PHE A 1 28 ? 1.372 -0.792 4.959 1.00 15.00 28 PHE A N 15
ATOM 10316 C CA . PHE A 1 28 ? 1.586 0.152 3.892 1.00 15.00 28 PHE A CA 15
ATOM 10317 C C . PHE A 1 28 ? 0.935 -0.391 2.633 1.00 15.00 28 PHE A C 15
ATOM 10318 O O . PHE A 1 28 ? 1.222 -1.510 2.195 1.00 15.00 28 PHE A O 15
ATOM 10335 N N . PHE A 1 29 ? 0.040 0.394 2.073 1.00 15.00 29 PHE A N 15
ATOM 10336 C CA . PHE A 1 29 ? -0.743 -0.029 0.936 1.00 15.00 29 PHE A CA 15
ATOM 10337 C C . PHE A 1 29 ? -0.014 0.326 -0.337 1.00 15.00 29 PHE A C 15
ATOM 10338 O O . PHE A 1 29 ? 0.343 1.485 -0.566 1.00 15.00 29 PHE A O 15
ATOM 10355 N N . ILE A 1 30 ? 0.210 -0.675 -1.155 1.00 15.00 30 ILE A N 15
ATOM 10356 C CA . ILE A 1 30 ? 0.903 -0.479 -2.402 1.00 15.00 30 ILE A CA 15
ATOM 10357 C C . ILE A 1 30 ? -0.054 -0.583 -3.560 1.00 15.00 30 ILE A C 15
ATOM 10358 O O . ILE A 1 30 ? -0.858 -1.509 -3.637 1.00 15.00 30 ILE A O 15
ATOM 10374 N N . ASP A 1 31 ? 0.049 0.360 -4.455 1.00 15.00 31 ASP A N 15
ATOM 10375 C CA . ASP A 1 31 ? -0.648 0.268 -5.723 1.00 15.00 31 ASP A CA 15
ATOM 10376 C C . ASP A 1 31 ? 0.261 -0.433 -6.709 1.00 15.00 31 ASP A C 15
ATOM 10377 O O . ASP A 1 31 ? 1.337 0.062 -7.033 1.00 15.00 31 ASP A O 15
ATOM 10386 N N . HIS A 1 32 ? -0.151 -1.604 -7.142 1.00 15.00 32 HIS A N 15
ATOM 10387 C CA . HIS A 1 32 ? 0.676 -2.435 -8.003 1.00 15.00 32 HIS A CA 15
ATOM 10388 C C . HIS A 1 32 ? 0.314 -2.214 -9.469 1.00 15.00 32 HIS A C 15
ATOM 10389 O O . HIS A 1 32 ? 0.855 -2.866 -10.360 1.00 15.00 32 HIS A O 15
ATOM 10404 N N . ASN A 1 33 ? -0.593 -1.274 -9.710 1.00 15.00 33 ASN A N 15
ATOM 10405 C CA . ASN A 1 33 ? -1.020 -0.952 -11.067 1.00 15.00 33 ASN A CA 15
ATOM 10406 C C . ASN A 1 33 ? -0.135 0.139 -11.655 1.00 15.00 33 ASN A C 15
ATOM 10407 O O . ASN A 1 33 ? 0.588 -0.081 -12.623 1.00 15.00 33 ASN A O 15
ATOM 10418 N N . THR A 1 34 ? -0.190 1.315 -11.046 1.00 15.00 34 THR A N 15
ATOM 10419 C CA . THR A 1 34 ? 0.564 2.468 -11.512 1.00 15.00 34 THR A CA 15
ATOM 10420 C C . THR A 1 34 ? 1.819 2.649 -10.660 1.00 15.00 34 THR A C 15
ATOM 10421 O O . THR A 1 34 ? 2.798 3.271 -11.083 1.00 15.00 34 THR A O 15
ATOM 10432 N N . LYS A 1 35 ? 1.756 2.076 -9.462 1.00 15.00 35 LYS A N 15
ATOM 10433 C CA . LYS A 1 35 ? 2.837 2.078 -8.480 1.00 15.00 35 LYS A CA 15
ATOM 10434 C C . LYS A 1 35 ? 2.870 3.357 -7.670 1.00 15.00 35 LYS A C 15
ATOM 10435 O O . LYS A 1 35 ? 3.359 4.398 -8.105 1.00 15.00 35 LYS A O 15
ATOM 10454 N N . THR A 1 36 ? 2.293 3.245 -6.500 1.00 15.00 36 THR A N 15
ATOM 10455 C CA . THR A 1 36 ? 2.298 4.297 -5.497 1.00 15.00 36 THR A CA 15
ATOM 10456 C C . THR A 1 36 ? 2.230 3.660 -4.117 1.00 15.00 36 THR A C 15
ATOM 10457 O O . THR A 1 36 ? 1.677 2.572 -3.973 1.00 15.00 36 THR A O 15
ATOM 10468 N N . THR A 1 37 ? 2.803 4.293 -3.111 1.00 15.00 37 THR A N 15
ATOM 10469 C CA . THR A 1 37 ? 2.747 3.743 -1.767 1.00 15.00 37 THR A CA 15
ATOM 10470 C C . THR A 1 37 ? 2.201 4.753 -0.765 1.00 15.00 37 THR A C 15
ATOM 10471 O O . THR A 1 37 ? 2.632 5.905 -0.723 1.00 15.00 37 THR A O 15
ATOM 10482 N N . THR A 1 38 ? 1.246 4.309 0.037 1.00 15.00 38 THR A N 15
ATOM 10483 C CA . THR A 1 38 ? 0.587 5.167 1.006 1.00 15.00 38 THR A CA 15
ATOM 10484 C C . THR A 1 38 ? 0.182 4.358 2.237 1.00 15.00 38 THR A C 15
ATOM 10485 O O . THR A 1 38 ? -0.080 3.171 2.131 1.00 15.00 38 THR A O 15
ATOM 10496 N N . TRP A 1 39 ? 0.143 4.991 3.402 1.00 15.00 39 TRP A N 15
ATOM 10497 C CA . TRP A 1 39 ? -0.179 4.277 4.639 1.00 15.00 39 TRP A CA 15
ATOM 10498 C C . TRP A 1 39 ? -1.668 4.296 4.899 1.00 15.00 39 TRP A C 15
ATOM 10499 O O . TRP A 1 39 ? -2.150 3.694 5.860 1.00 15.00 39 TRP A O 15
ATOM 10520 N N . GLU A 1 40 ? -2.390 5.009 4.062 1.00 15.00 40 GLU A N 15
ATOM 10521 C CA . GLU A 1 40 ? -3.795 5.210 4.295 1.00 15.00 40 GLU A CA 15
ATOM 10522 C C . GLU A 1 40 ? -4.635 4.358 3.342 1.00 15.00 40 GLU A C 15
ATOM 10523 O O . GLU A 1 40 ? -4.178 3.966 2.265 1.00 15.00 40 GLU A O 15
ATOM 10535 N N . ASP A 1 41 ? -5.864 4.090 3.748 1.00 15.00 41 ASP A N 15
ATOM 10536 C CA . ASP A 1 41 ? -6.653 2.998 3.174 1.00 15.00 41 ASP A CA 15
ATOM 10537 C C . ASP A 1 41 ? -7.544 3.478 2.024 1.00 15.00 41 ASP A C 15
ATOM 10538 O O . ASP A 1 41 ? -8.286 4.451 2.170 1.00 15.00 41 ASP A O 15
ATOM 10547 N N . PRO A 1 42 ? -7.507 2.779 0.868 1.00 15.00 42 PRO A N 15
ATOM 10548 C CA . PRO A 1 42 ? -8.347 3.117 -0.291 1.00 15.00 42 PRO A CA 15
ATOM 10549 C C . PRO A 1 42 ? -9.813 2.705 -0.117 1.00 15.00 42 PRO A C 15
ATOM 10550 O O . PRO A 1 42 ? -10.668 3.098 -0.909 1.00 15.00 42 PRO A O 15
ATOM 10561 N N . ARG A 1 43 ? -10.100 1.897 0.904 1.00 15.00 43 ARG A N 15
ATOM 10562 C CA . ARG A 1 43 ? -11.478 1.486 1.192 1.00 15.00 43 ARG A CA 15
ATOM 10563 C C . ARG A 1 43 ? -12.232 2.642 1.807 1.00 15.00 43 ARG A C 15
ATOM 10564 O O . ARG A 1 43 ? -13.460 2.674 1.851 1.00 15.00 43 ARG A O 15
ATOM 10585 N N . LEU A 1 44 ? -11.452 3.572 2.307 1.00 15.00 44 LEU A N 15
ATOM 10586 C CA . LEU A 1 44 ? -11.966 4.766 2.955 1.00 15.00 44 LEU A CA 15
ATOM 10587 C C . LEU A 1 44 ? -12.444 5.770 1.914 1.00 15.00 44 LEU A C 15
ATOM 10588 O O . LEU A 1 44 ? -13.063 6.788 2.234 1.00 15.00 44 LEU A O 15
ATOM 10604 N N . LYS A 1 45 ? -12.130 5.468 0.672 1.00 15.00 45 LYS A N 15
ATOM 10605 C CA . LYS A 1 45 ? -12.477 6.324 -0.458 1.00 15.00 45 LYS A CA 15
ATOM 10606 C C . LYS A 1 45 ? -13.558 5.671 -1.310 1.00 15.00 45 LYS A C 15
ATOM 10607 O O . LYS A 1 45 ? -14.748 5.777 -0.944 1.00 15.00 45 LYS A O 15
ATOM 10626 N N . GLN B 2 4 ? 6.385 9.070 6.226 1.00 15.00 112 GLN B N 15
ATOM 10627 C CA . GLN B 2 4 ? 7.635 8.627 5.571 1.00 15.00 112 GLN B CA 15
ATOM 10628 C C . GLN B 2 4 ? 7.319 7.731 4.381 1.00 15.00 112 GLN B C 15
ATOM 10629 O O . GLN B 2 4 ? 6.409 6.911 4.447 1.00 15.00 112 GLN B O 15
ATOM 10643 N N . ILE B 2 5 ? 8.089 7.894 3.305 1.00 15.00 113 ILE B N 15
ATOM 10644 C CA . ILE B 2 5 ? 7.878 7.146 2.064 1.00 15.00 113 ILE B CA 15
ATOM 10645 C C . ILE B 2 5 ? 7.870 5.624 2.290 1.00 15.00 113 ILE B C 15
ATOM 10646 O O . ILE B 2 5 ? 8.880 5.038 2.685 1.00 15.00 113 ILE B O 15
ATOM 10662 N N . PRO B 2 6 ? 6.721 4.966 2.047 1.00 15.00 114 PRO B N 15
ATOM 10663 C CA . PRO B 2 6 ? 6.597 3.519 2.201 1.00 15.00 114 PRO B CA 15
ATOM 10664 C C . PRO B 2 6 ? 7.207 2.745 1.026 1.00 15.00 114 PRO B C 15
ATOM 10665 O O . PRO B 2 6 ? 7.063 3.144 -0.129 1.00 15.00 114 PRO B O 15
ATOM 10676 N N . PRO B 2 7 ? 7.921 1.643 1.320 1.00 15.00 115 PRO B N 15
ATOM 10677 C CA . PRO B 2 7 ? 8.468 0.723 0.302 1.00 15.00 115 PRO B CA 15
ATOM 10678 C C . PRO B 2 7 ? 7.438 0.234 -0.723 1.00 15.00 115 PRO B C 15
ATOM 10679 O O . PRO B 2 7 ? 6.375 -0.254 -0.350 1.00 15.00 115 PRO B O 15
ATOM 10690 N N . PRO B 2 8 ? 7.720 0.399 -2.030 1.00 15.00 116 PRO B N 15
ATOM 10691 C CA . PRO B 2 8 ? 7.027 -0.218 -3.103 1.00 15.00 116 PRO B CA 15
ATOM 10692 C C . PRO B 2 8 ? 6.845 -1.674 -2.977 1.00 15.00 116 PRO B C 15
ATOM 10693 O O . PRO B 2 8 ? 7.295 -2.390 -2.080 1.00 15.00 116 PRO B O 15
ATOM 10704 N N . TYR B 2 9 ? 6.234 -2.032 -4.005 1.00 15.00 117 TYR B N 15
ATOM 10705 C CA . TYR B 2 9 ? 5.819 -3.401 -4.283 1.00 15.00 117 TYR B CA 15
ATOM 10706 C C . TYR B 2 9 ? 7.004 -4.237 -4.760 1.00 15.00 117 TYR B C 15
ATOM 10707 O O . TYR B 2 9 ? 7.878 -3.745 -5.478 1.00 15.00 117 TYR B O 15
ATOM 10725 N N . VAL B 2 10 ? 7.022 -5.499 -4.359 1.00 15.00 118 VAL B N 15
ATOM 10726 C CA . VAL B 2 10 ? 8.037 -6.440 -4.817 1.00 15.00 118 VAL B CA 15
ATOM 10727 C C . VAL B 2 10 ? 7.405 -7.400 -5.814 1.00 15.00 118 VAL B C 15
ATOM 10728 O O . VAL B 2 10 ? 8.006 -7.775 -6.822 1.00 15.00 118 VAL B O 15
ATOM 10741 N N . GLU B 2 11 ? 6.175 -7.773 -5.515 1.00 15.00 119 GLU B N 15
ATOM 10742 C CA . GLU B 2 11 ? 5.384 -8.636 -6.371 1.00 15.00 119 GLU B CA 15
ATOM 10743 C C . GLU B 2 11 ? 4.483 -7.786 -7.252 1.00 15.00 119 GLU B C 15
ATOM 10744 O O . GLU B 2 11 ? 3.775 -6.923 -6.748 1.00 15.00 119 GLU B O 15
ATOM 10756 N N . PRO B 2 12 ? 4.502 -8.008 -8.573 1.00 15.00 120 PRO B N 15
ATOM 10757 C CA . PRO B 2 12 ? 3.675 -7.247 -9.514 1.00 15.00 120 PRO B CA 15
ATOM 10758 C C . PRO B 2 12 ? 2.181 -7.479 -9.287 1.00 15.00 120 PRO B C 15
ATOM 10759 O O . PRO B 2 12 ? 1.607 -8.382 -9.933 1.00 15.00 120 PRO B O 15
ATOM 10771 N N . PHE A 1 12 ? -11.257 -7.220 0.153 1.00 15.00 12 PHE A N 16
ATOM 10772 C CA . PHE A 1 12 ? -12.082 -6.007 0.361 1.00 15.00 12 PHE A CA 16
ATOM 10773 C C . PHE A 1 12 ? -11.361 -4.763 -0.164 1.00 15.00 12 PHE A C 16
ATOM 10774 O O . PHE A 1 12 ? -11.859 -3.642 -0.062 1.00 15.00 12 PHE A O 16
ATOM 10791 N N . LEU A 1 13 ? -10.193 -4.970 -0.756 1.00 15.00 13 LEU A N 16
ATOM 10792 C CA . LEU A 1 13 ? -9.400 -3.872 -1.289 1.00 15.00 13 LEU A CA 16
ATOM 10793 C C . LEU A 1 13 ? -9.363 -3.927 -2.812 1.00 15.00 13 LEU A C 16
ATOM 10794 O O . LEU A 1 13 ? -9.418 -5.009 -3.402 1.00 15.00 13 LEU A O 16
ATOM 10810 N N . PRO A 1 14 ? -9.276 -2.758 -3.468 1.00 15.00 14 PRO A N 16
ATOM 10811 C CA . PRO A 1 14 ? -9.093 -2.639 -4.910 1.00 15.00 14 PRO A CA 16
ATOM 10812 C C . PRO A 1 14 ? -7.984 -3.460 -5.489 1.00 15.00 14 PRO A C 16
ATOM 10813 O O . PRO A 1 14 ? -6.968 -3.764 -4.862 1.00 15.00 14 PRO A O 16
ATOM 10824 N N . LYS A 1 15 ? -8.229 -3.787 -6.711 1.00 15.00 15 LYS A N 16
ATOM 10825 C CA . LYS A 1 15 ? -7.390 -4.699 -7.473 1.00 15.00 15 LYS A CA 16
ATOM 10826 C C . LYS A 1 15 ? -5.988 -4.123 -7.646 1.00 15.00 15 LYS A C 16
ATOM 10827 O O . LYS A 1 15 ? -5.821 -3.011 -8.141 1.00 15.00 15 LYS A O 16
ATOM 10846 N N . GLY A 1 16 ? -4.989 -4.890 -7.234 1.00 15.00 16 GLY A N 16
ATOM 10847 C CA . GLY A 1 16 ? -3.613 -4.435 -7.303 1.00 15.00 16 GLY A CA 16
ATOM 10848 C C . GLY A 1 16 ? -3.207 -3.656 -6.070 1.00 15.00 16 GLY A C 16
ATOM 10849 O O . GLY A 1 16 ? -2.049 -3.280 -5.920 1.00 15.00 16 GLY A O 16
ATOM 10853 N N . TRP A 1 17 ? -4.155 -3.406 -5.184 1.00 15.00 17 TRP A N 16
ATOM 10854 C CA . TRP A 1 17 ? -3.848 -2.760 -3.923 1.00 15.00 17 TRP A CA 16
ATOM 10855 C C . TRP A 1 17 ? -3.515 -3.811 -2.890 1.00 15.00 17 TRP A C 16
ATOM 10856 O O . TRP A 1 17 ? -4.355 -4.629 -2.516 1.00 15.00 17 TRP A O 16
ATOM 10877 N N . GLU A 1 18 ? -2.279 -3.794 -2.457 1.00 15.00 18 GLU A N 16
ATOM 10878 C CA . GLU A 1 18 ? -1.775 -4.802 -1.558 1.00 15.00 18 GLU A CA 16
ATOM 10879 C C . GLU A 1 18 ? -1.591 -4.264 -0.162 1.00 15.00 18 GLU A C 16
ATOM 10880 O O . GLU A 1 18 ? -1.175 -3.127 0.039 1.00 15.00 18 GLU A O 16
ATOM 10892 N N . VAL A 1 19 ? -1.849 -5.130 0.785 1.00 15.00 19 VAL A N 16
ATOM 10893 C CA . VAL A 1 19 ? -1.784 -4.794 2.199 1.00 15.00 19 VAL A CA 16
ATOM 10894 C C . VAL A 1 19 ? -0.736 -5.657 2.885 1.00 15.00 19 VAL A C 16
ATOM 10895 O O . VAL A 1 19 ? -1.007 -6.800 3.258 1.00 15.00 19 VAL A O 16
ATOM 10908 N N . ARG A 1 20 ? 0.466 -5.128 3.030 1.00 15.00 20 ARG A N 16
ATOM 10909 C CA . ARG A 1 20 ? 1.536 -5.884 3.656 1.00 15.00 20 ARG A CA 16
ATOM 10910 C C . ARG A 1 20 ? 1.920 -5.250 4.984 1.00 15.00 20 ARG A C 16
ATOM 10911 O O . ARG A 1 20 ? 2.143 -4.050 5.059 1.00 15.00 20 ARG A O 16
ATOM 10932 N N . HIS A 1 21 ? 1.991 -6.051 6.032 1.00 15.00 21 HIS A N 16
ATOM 10933 C CA . HIS A 1 21 ? 2.415 -5.552 7.335 1.00 15.00 21 HIS A CA 16
ATOM 10934 C C . HIS A 1 21 ? 3.927 -5.720 7.444 1.00 15.00 21 HIS A C 16
ATOM 10935 O O . HIS A 1 21 ? 4.424 -6.846 7.493 1.00 15.00 21 HIS A O 16
ATOM 10950 N N . ALA A 1 22 ? 4.649 -4.607 7.427 1.00 15.00 22 ALA A N 16
ATOM 10951 C CA . ALA A 1 22 ? 6.103 -4.621 7.506 1.00 15.00 22 ALA A CA 16
ATOM 10952 C C . ALA A 1 22 ? 6.557 -5.186 8.853 1.00 15.00 22 ALA A C 16
ATOM 10953 O O . ALA A 1 22 ? 5.743 -5.317 9.765 1.00 15.00 22 ALA A O 16
ATOM 10960 N N . PRO A 1 23 ? 7.848 -5.542 9.005 1.00 15.00 23 PRO A N 16
ATOM 10961 C CA . PRO A 1 23 ? 8.387 -6.053 10.276 1.00 15.00 23 PRO A CA 16
ATOM 10962 C C . PRO A 1 23 ? 8.252 -5.056 11.430 1.00 15.00 23 PRO A C 16
ATOM 10963 O O . PRO A 1 23 ? 8.377 -5.424 12.599 1.00 15.00 23 PRO A O 16
ATOM 10974 N N . ASN A 1 24 ? 8.032 -3.789 11.095 1.00 15.00 24 ASN A N 16
ATOM 10975 C CA . ASN A 1 24 ? 7.776 -2.758 12.090 1.00 15.00 24 ASN A CA 16
ATOM 10976 C C . ASN A 1 24 ? 6.322 -2.837 12.527 1.00 15.00 24 ASN A C 16
ATOM 10977 O O . ASN A 1 24 ? 5.898 -2.166 13.465 1.00 15.00 24 ASN A O 16
ATOM 10988 N N . GLY A 1 25 ? 5.560 -3.639 11.795 1.00 15.00 25 GLY A N 16
ATOM 10989 C CA . GLY A 1 25 ? 4.169 -3.848 12.100 1.00 15.00 25 GLY A CA 16
ATOM 10990 C C . GLY A 1 25 ? 3.283 -2.760 11.539 1.00 15.00 25 GLY A C 16
ATOM 10991 O O . GLY A 1 25 ? 2.310 -2.346 12.166 1.00 15.00 25 GLY A O 16
ATOM 10995 N N . ARG A 1 26 ? 3.634 -2.287 10.359 1.00 15.00 26 ARG A N 16
ATOM 10996 C CA . ARG A 1 26 ? 2.806 -1.344 9.623 1.00 15.00 26 ARG A CA 16
ATOM 10997 C C . ARG A 1 26 ? 2.297 -1.997 8.348 1.00 15.00 26 ARG A C 16
ATOM 10998 O O . ARG A 1 26 ? 3.085 -2.529 7.574 1.00 15.00 26 ARG A O 16
ATOM 11019 N N . PRO A 1 27 ? 0.987 -1.934 8.082 1.00 15.00 27 PRO A N 16
ATOM 11020 C CA . PRO A 1 27 ? 0.440 -2.404 6.827 1.00 15.00 27 PRO A CA 16
ATOM 11021 C C . PRO A 1 27 ? 0.440 -1.291 5.797 1.00 15.00 27 PRO A C 16
ATOM 11022 O O . PRO A 1 27 ? -0.383 -0.378 5.827 1.00 15.00 27 PRO A O 16
ATOM 11033 N N . PHE A 1 28 ? 1.442 -1.347 4.937 1.00 15.00 28 PHE A N 16
ATOM 11034 C CA . PHE A 1 28 ? 1.625 -0.354 3.905 1.00 15.00 28 PHE A CA 16
ATOM 11035 C C . PHE A 1 28 ? 0.969 -0.835 2.621 1.00 15.00 28 PHE A C 16
ATOM 11036 O O . PHE A 1 28 ? 1.291 -1.908 2.102 1.00 15.00 28 PHE A O 16
ATOM 11053 N N . PHE A 1 29 ? 0.036 -0.040 2.124 1.00 15.00 29 PHE A N 16
ATOM 11054 C CA . PHE A 1 29 ? -0.762 -0.421 0.982 1.00 15.00 29 PHE A CA 16
ATOM 11055 C C . PHE A 1 29 ? -0.080 0.026 -0.290 1.00 15.00 29 PHE A C 16
ATOM 11056 O O . PHE A 1 29 ? 0.137 1.221 -0.514 1.00 15.00 29 PHE A O 16
ATOM 11073 N N . ILE A 1 30 ? 0.277 -0.938 -1.107 1.00 15.00 30 ILE A N 16
ATOM 11074 C CA . ILE A 1 30 ? 0.937 -0.651 -2.357 1.00 15.00 30 ILE A CA 16
ATOM 11075 C C . ILE A 1 30 ? -0.041 -0.760 -3.498 1.00 15.00 30 ILE A C 16
ATOM 11076 O O . ILE A 1 30 ? -0.789 -1.724 -3.593 1.00 15.00 30 ILE A O 16
ATOM 11092 N N . ASP A 1 31 ? -0.013 0.214 -4.361 1.00 15.00 31 ASP A N 16
ATOM 11093 C CA . ASP A 1 31 ? -0.770 0.145 -5.593 1.00 15.00 31 ASP A CA 16
ATOM 11094 C C . ASP A 1 31 ? 0.105 -0.492 -6.653 1.00 15.00 31 ASP A C 16
ATOM 11095 O O . ASP A 1 31 ? 1.109 0.078 -7.075 1.00 15.00 31 ASP A O 16
ATOM 11104 N N . HIS A 1 32 ? -0.252 -1.701 -7.028 1.00 15.00 32 HIS A N 16
ATOM 11105 C CA . HIS A 1 32 ? 0.543 -2.494 -7.947 1.00 15.00 32 HIS A CA 16
ATOM 11106 C C . HIS A 1 32 ? 0.102 -2.236 -9.388 1.00 15.00 32 HIS A C 16
ATOM 11107 O O . HIS A 1 32 ? 0.582 -2.873 -10.326 1.00 15.00 32 HIS A O 16
ATOM 11122 N N . ASN A 1 33 ? -0.803 -1.272 -9.552 1.00 15.00 33 ASN A N 16
ATOM 11123 C CA . ASN A 1 33 ? -1.266 -0.868 -10.878 1.00 15.00 33 ASN A CA 16
ATOM 11124 C C . ASN A 1 33 ? -0.390 0.250 -11.429 1.00 15.00 33 ASN A C 16
ATOM 11125 O O . ASN A 1 33 ? 0.428 0.033 -12.322 1.00 15.00 33 ASN A O 16
ATOM 11136 N N . THR A 1 34 ? -0.538 1.433 -10.849 1.00 15.00 34 THR A N 16
ATOM 11137 C CA . THR A 1 34 ? 0.119 2.635 -11.340 1.00 15.00 34 THR A CA 16
ATOM 11138 C C . THR A 1 34 ? 1.380 2.916 -10.525 1.00 15.00 34 THR A C 16
ATOM 11139 O O . THR A 1 34 ? 2.181 3.792 -10.863 1.00 15.00 34 THR A O 16
ATOM 11150 N N . LYS A 1 35 ? 1.530 2.142 -9.452 1.00 15.00 35 LYS A N 16
ATOM 11151 C CA . LYS A 1 35 ? 2.668 2.226 -8.539 1.00 15.00 35 LYS A CA 16
ATOM 11152 C C . LYS A 1 35 ? 2.544 3.419 -7.615 1.00 15.00 35 LYS A C 16
ATOM 11153 O O . LYS A 1 35 ? 2.864 4.555 -7.966 1.00 15.00 35 LYS A O 16
ATOM 11172 N N . THR A 1 36 ? 2.052 3.126 -6.436 1.00 15.00 36 THR A N 16
ATOM 11173 C CA . THR A 1 36 ? 1.756 4.129 -5.422 1.00 15.00 36 THR A CA 16
ATOM 11174 C C . THR A 1 36 ? 1.922 3.510 -4.046 1.00 15.00 36 THR A C 16
ATOM 11175 O O . THR A 1 36 ? 1.760 2.305 -3.894 1.00 15.00 36 THR A O 16
ATOM 11186 N N . THR A 1 37 ? 2.282 4.303 -3.063 1.00 15.00 37 THR A N 16
ATOM 11187 C CA . THR A 1 37 ? 2.432 3.796 -1.711 1.00 15.00 37 THR A CA 16
ATOM 11188 C C . THR A 1 37 ? 1.734 4.701 -0.696 1.00 15.00 37 THR A C 16
ATOM 11189 O O . THR A 1 37 ? 1.908 5.920 -0.709 1.00 15.00 37 THR A O 16
ATOM 11200 N N . THR A 1 38 ? 0.919 4.095 0.162 1.00 15.00 38 THR A N 16
ATOM 11201 C CA . THR A 1 38 ? 0.136 4.836 1.141 1.00 15.00 38 THR A CA 16
ATOM 11202 C C . THR A 1 38 ? -0.092 3.967 2.388 1.00 15.00 38 THR A C 16
ATOM 11203 O O . THR A 1 38 ? -0.119 2.744 2.289 1.00 15.00 38 THR A O 16
ATOM 11214 N N . TRP A 1 39 ? -0.215 4.584 3.560 1.00 15.00 39 TRP A N 16
ATOM 11215 C CA . TRP A 1 39 ? -0.478 3.830 4.790 1.00 15.00 39 TRP A CA 16
ATOM 11216 C C . TRP A 1 39 ? -1.956 3.853 5.095 1.00 15.00 39 TRP A C 16
ATOM 11217 O O . TRP A 1 39 ? -2.487 2.999 5.804 1.00 15.00 39 TRP A O 16
ATOM 11238 N N . GLU A 1 40 ? -2.594 4.889 4.600 1.00 15.00 40 GLU A N 16
ATOM 11239 C CA . GLU A 1 40 ? -3.981 5.152 4.893 1.00 15.00 40 GLU A CA 16
ATOM 11240 C C . GLU A 1 40 ? -4.877 4.404 3.922 1.00 15.00 40 GLU A C 16
ATOM 11241 O O . GLU A 1 40 ? -4.734 4.508 2.704 1.00 15.00 40 GLU A O 16
ATOM 11253 N N . ASP A 1 41 ? -5.794 3.651 4.494 1.00 15.00 41 ASP A N 16
ATOM 11254 C CA . ASP A 1 41 ? -6.681 2.761 3.749 1.00 15.00 41 ASP A CA 16
ATOM 11255 C C . ASP A 1 41 ? -7.423 3.498 2.639 1.00 15.00 41 ASP A C 16
ATOM 11256 O O . ASP A 1 41 ? -8.066 4.521 2.882 1.00 15.00 41 ASP A O 16
ATOM 11265 N N . PRO A 1 42 ? -7.366 2.966 1.405 1.00 15.00 42 PRO A N 16
ATOM 11266 C CA . PRO A 1 42 ? -8.087 3.534 0.261 1.00 15.00 42 PRO A CA 16
ATOM 11267 C C . PRO A 1 42 ? -9.602 3.444 0.437 1.00 15.00 42 PRO A C 16
ATOM 11268 O O . PRO A 1 42 ? -10.369 4.017 -0.335 1.00 15.00 42 PRO A O 16
ATOM 11279 N N . ARG A 1 43 ? -10.024 2.701 1.454 1.00 15.00 43 ARG A N 16
ATOM 11280 C CA . ARG A 1 43 ? -11.439 2.530 1.752 1.00 15.00 43 ARG A CA 16
ATOM 11281 C C . ARG A 1 43 ? -12.035 3.797 2.352 1.00 15.00 43 ARG A C 16
ATOM 11282 O O . ARG A 1 43 ? -13.251 3.911 2.504 1.00 15.00 43 ARG A O 16
ATOM 11303 N N . LEU A 1 44 ? -11.175 4.747 2.692 1.00 15.00 44 LEU A N 16
ATOM 11304 C CA . LEU A 1 44 ? -11.624 6.017 3.242 1.00 15.00 44 LEU A CA 16
ATOM 11305 C C . LEU A 1 44 ? -12.128 6.934 2.139 1.00 15.00 44 LEU A C 16
ATOM 11306 O O . LEU A 1 44 ? -12.709 7.992 2.393 1.00 15.00 44 LEU A O 16
ATOM 11322 N N . LYS A 1 45 ? -11.882 6.518 0.921 1.00 15.00 45 LYS A N 16
ATOM 11323 C CA . LYS A 1 45 ? -12.297 7.267 -0.249 1.00 15.00 45 LYS A CA 16
ATOM 11324 C C . LYS A 1 45 ? -13.533 6.635 -0.884 1.00 15.00 45 LYS A C 16
ATOM 11325 O O . LYS A 1 45 ? -13.416 5.538 -1.464 1.00 15.00 45 LYS A O 16
ATOM 11344 N N . GLN B 2 4 ? 6.720 6.309 7.943 1.00 15.00 112 GLN B N 16
ATOM 11345 C CA . GLN B 2 4 ? 7.152 7.419 7.071 1.00 15.00 112 GLN B CA 16
ATOM 11346 C C . GLN B 2 4 ? 7.725 6.862 5.773 1.00 15.00 112 GLN B C 16
ATOM 11347 O O . GLN B 2 4 ? 8.727 6.151 5.790 1.00 15.00 112 GLN B O 16
ATOM 11361 N N . ILE B 2 5 ? 7.061 7.179 4.660 1.00 15.00 113 ILE B N 16
ATOM 11362 C CA . ILE B 2 5 ? 7.450 6.704 3.328 1.00 15.00 113 ILE B CA 16
ATOM 11363 C C . ILE B 2 5 ? 7.236 5.191 3.188 1.00 15.00 113 ILE B C 16
ATOM 11364 O O . ILE B 2 5 ? 8.051 4.387 3.645 1.00 15.00 113 ILE B O 16
ATOM 11380 N N . PRO B 2 6 ? 6.109 4.785 2.579 1.00 15.00 114 PRO B N 16
ATOM 11381 C CA . PRO B 2 6 ? 5.803 3.375 2.347 1.00 15.00 114 PRO B CA 16
ATOM 11382 C C . PRO B 2 6 ? 6.635 2.788 1.208 1.00 15.00 114 PRO B C 16
ATOM 11383 O O . PRO B 2 6 ? 6.618 3.308 0.091 1.00 15.00 114 PRO B O 16
ATOM 11394 N N . PRO B 2 7 ? 7.407 1.726 1.488 1.00 15.00 115 PRO B N 16
ATOM 11395 C CA . PRO B 2 7 ? 8.159 0.994 0.455 1.00 15.00 115 PRO B CA 16
ATOM 11396 C C . PRO B 2 7 ? 7.259 0.364 -0.610 1.00 15.00 115 PRO B C 16
ATOM 11397 O O . PRO B 2 7 ? 6.323 -0.360 -0.280 1.00 15.00 115 PRO B O 16
ATOM 11408 N N . PRO B 2 8 ? 7.495 0.662 -1.901 1.00 15.00 116 PRO B N 16
ATOM 11409 C CA . PRO B 2 8 ? 6.926 -0.009 -3.009 1.00 15.00 116 PRO B CA 16
ATOM 11410 C C . PRO B 2 8 ? 7.019 -1.476 -2.960 1.00 15.00 116 PRO B C 16
ATOM 11411 O O . PRO B 2 8 ? 7.583 -2.147 -2.093 1.00 15.00 116 PRO B O 16
ATOM 11422 N N . TYR B 2 9 ? 6.485 -1.884 -4.001 1.00 15.00 117 TYR B N 16
ATOM 11423 C CA . TYR B 2 9 ? 6.374 -3.286 -4.357 1.00 15.00 117 TYR B CA 16
ATOM 11424 C C . TYR B 2 9 ? 7.509 -3.669 -5.303 1.00 15.00 117 TYR B C 16
ATOM 11425 O O . TYR B 2 9 ? 7.844 -2.922 -6.222 1.00 15.00 117 TYR B O 16
ATOM 11443 N N . VAL B 2 10 ? 8.098 -4.824 -5.062 1.00 15.00 118 VAL B N 16
ATOM 11444 C CA . VAL B 2 10 ? 9.091 -5.383 -5.962 1.00 15.00 118 VAL B CA 16
ATOM 11445 C C . VAL B 2 10 ? 8.577 -6.717 -6.501 1.00 15.00 118 VAL B C 16
ATOM 11446 O O . VAL B 2 10 ? 9.100 -7.270 -7.468 1.00 15.00 118 VAL B O 16
ATOM 11459 N N . GLU B 2 11 ? 7.523 -7.209 -5.859 1.00 15.00 119 GLU B N 16
ATOM 11460 C CA . GLU B 2 11 ? 6.897 -8.470 -6.225 1.00 15.00 119 GLU B CA 16
ATOM 11461 C C . GLU B 2 11 ? 5.891 -8.280 -7.356 1.00 15.00 119 GLU B C 16
ATOM 11462 O O . GLU B 2 11 ? 4.871 -7.618 -7.182 1.00 15.00 119 GLU B O 16
ATOM 11474 N N . PRO B 2 12 ? 6.177 -8.864 -8.530 1.00 15.00 120 PRO B N 16
ATOM 11475 C CA . PRO B 2 12 ? 5.308 -8.784 -9.704 1.00 15.00 120 PRO B CA 16
ATOM 11476 C C . PRO B 2 12 ? 4.046 -9.617 -9.530 1.00 15.00 120 PRO B C 16
ATOM 11477 O O . PRO B 2 12 ? 2.949 -9.036 -9.439 1.00 15.00 120 PRO B O 16
ATOM 11489 N N . PHE A 1 12 ? -13.342 -6.052 -1.574 1.00 15.00 12 PHE A N 17
ATOM 11490 C CA . PHE A 1 12 ? -14.034 -4.759 -1.389 1.00 15.00 12 PHE A CA 17
ATOM 11491 C C . PHE A 1 12 ? -13.062 -3.592 -1.545 1.00 15.00 12 PHE A C 17
ATOM 11492 O O . PHE A 1 12 ? -13.444 -2.427 -1.453 1.00 15.00 12 PHE A O 17
ATOM 11509 N N . LEU A 1 13 ? -11.809 -3.906 -1.815 1.00 15.00 13 LEU A N 17
ATOM 11510 C CA . LEU A 1 13 ? -10.795 -2.876 -1.976 1.00 15.00 13 LEU A CA 17
ATOM 11511 C C . LEU A 1 13 ? -10.184 -2.959 -3.372 1.00 15.00 13 LEU A C 17
ATOM 11512 O O . LEU A 1 13 ? -10.182 -4.025 -3.991 1.00 15.00 13 LEU A O 17
ATOM 11528 N N . PRO A 1 14 ? -9.672 -1.828 -3.888 1.00 15.00 14 PRO A N 17
ATOM 11529 C CA . PRO A 1 14 ? -9.117 -1.719 -5.235 1.00 15.00 14 PRO A CA 17
ATOM 11530 C C . PRO A 1 14 ? -8.113 -2.760 -5.618 1.00 15.00 14 PRO A C 17
ATOM 11531 O O . PRO A 1 14 ? -7.354 -3.300 -4.816 1.00 15.00 14 PRO A O 17
ATOM 11542 N N . LYS A 1 15 ? -8.127 -2.971 -6.888 1.00 15.00 15 LYS A N 17
ATOM 11543 C CA . LYS A 1 15 ? -7.320 -4.000 -7.530 1.00 15.00 15 LYS A CA 17
ATOM 11544 C C . LYS A 1 15 ? -5.853 -3.608 -7.499 1.00 15.00 15 LYS A C 17
ATOM 11545 O O . LYS A 1 15 ? -5.515 -2.439 -7.662 1.00 15.00 15 LYS A O 17
ATOM 11564 N N . GLY A 1 16 ? -4.990 -4.592 -7.310 1.00 15.00 16 GLY A N 17
ATOM 11565 C CA . GLY A 1 16 ? -3.561 -4.340 -7.227 1.00 15.00 16 GLY A CA 17
ATOM 11566 C C . GLY A 1 16 ? -3.165 -3.641 -5.941 1.00 15.00 16 GLY A C 17
ATOM 11567 O O . GLY A 1 16 ? -1.999 -3.295 -5.753 1.00 15.00 16 GLY A O 17
ATOM 11571 N N . TRP A 1 17 ? -4.129 -3.429 -5.058 1.00 15.00 17 TRP A N 17
ATOM 11572 C CA . TRP A 1 17 ? -3.859 -2.815 -3.772 1.00 15.00 17 TRP A CA 17
ATOM 11573 C C . TRP A 1 17 ? -3.528 -3.877 -2.743 1.00 15.00 17 TRP A C 17
ATOM 11574 O O . TRP A 1 17 ? -4.368 -4.698 -2.379 1.00 15.00 17 TRP A O 17
ATOM 11595 N N . GLU A 1 18 ? -2.289 -3.864 -2.297 1.00 15.00 18 GLU A N 17
ATOM 11596 C CA . GLU A 1 18 ? -1.806 -4.862 -1.365 1.00 15.00 18 GLU A CA 17
ATOM 11597 C C . GLU A 1 18 ? -1.587 -4.278 0.008 1.00 15.00 18 GLU A C 17
ATOM 11598 O O . GLU A 1 18 ? -1.199 -3.125 0.156 1.00 15.00 18 GLU A O 17
ATOM 11610 N N . VAL A 1 19 ? -1.777 -5.115 0.996 1.00 15.00 19 VAL A N 17
ATOM 11611 C CA . VAL A 1 19 ? -1.605 -4.724 2.383 1.00 15.00 19 VAL A CA 17
ATOM 11612 C C . VAL A 1 19 ? -0.484 -5.542 2.996 1.00 15.00 19 VAL A C 17
ATOM 11613 O O . VAL A 1 19 ? -0.684 -6.693 3.386 1.00 15.00 19 VAL A O 17
ATOM 11626 N N . ARG A 1 20 ? 0.699 -4.967 3.050 1.00 15.00 20 ARG A N 17
ATOM 11627 C CA . ARG A 1 20 ? 1.838 -5.669 3.597 1.00 15.00 20 ARG A CA 17
ATOM 11628 C C . ARG A 1 20 ? 2.265 -5.029 4.904 1.00 15.00 20 ARG A C 17
ATOM 11629 O O . ARG A 1 20 ? 2.191 -3.821 5.057 1.00 15.00 20 ARG A O 17
ATOM 11650 N N . HIS A 1 21 ? 2.743 -5.839 5.821 1.00 15.00 21 HIS A N 17
ATOM 11651 C CA . HIS A 1 21 ? 3.210 -5.347 7.113 1.00 15.00 21 HIS A CA 17
ATOM 11652 C C . HIS A 1 21 ? 4.729 -5.292 7.077 1.00 15.00 21 HIS A C 17
ATOM 11653 O O . HIS A 1 21 ? 5.385 -6.327 6.966 1.00 15.00 21 HIS A O 17
ATOM 11668 N N . ALA A 1 22 ? 5.285 -4.094 7.120 1.00 15.00 22 ALA A N 17
ATOM 11669 C CA . ALA A 1 22 ? 6.728 -3.925 7.149 1.00 15.00 22 ALA A CA 17
ATOM 11670 C C . ALA A 1 22 ? 7.282 -4.503 8.448 1.00 15.00 22 ALA A C 17
ATOM 11671 O O . ALA A 1 22 ? 6.533 -4.673 9.411 1.00 15.00 22 ALA A O 17
ATOM 11678 N N . PRO A 1 23 ? 8.585 -4.829 8.501 1.00 15.00 23 PRO A N 17
ATOM 11679 C CA . PRO A 1 23 ? 9.199 -5.443 9.688 1.00 15.00 23 PRO A CA 17
ATOM 11680 C C . PRO A 1 23 ? 9.088 -4.577 10.947 1.00 15.00 23 PRO A C 17
ATOM 11681 O O . PRO A 1 23 ? 9.353 -5.045 12.052 1.00 15.00 23 PRO A O 17
ATOM 11692 N N . ASN A 1 24 ? 8.720 -3.310 10.773 1.00 15.00 24 ASN A N 17
ATOM 11693 C CA . ASN A 1 24 ? 8.505 -2.414 11.898 1.00 15.00 24 ASN A CA 17
ATOM 11694 C C . ASN A 1 24 ? 7.126 -2.667 12.486 1.00 15.00 24 ASN A C 17
ATOM 11695 O O . ASN A 1 24 ? 6.785 -2.162 13.551 1.00 15.00 24 ASN A O 17
ATOM 11706 N N . GLY A 1 25 ? 6.330 -3.437 11.756 1.00 15.00 25 GLY A N 17
ATOM 11707 C CA . GLY A 1 25 ? 5.029 -3.827 12.235 1.00 15.00 25 GLY A CA 17
ATOM 11708 C C . GLY A 1 25 ? 3.914 -2.931 11.729 1.00 15.00 25 GLY A C 17
ATOM 11709 O O . GLY A 1 25 ? 2.869 -2.809 12.368 1.00 15.00 25 GLY A O 17
ATOM 11713 N N . ARG A 1 26 ? 4.125 -2.309 10.578 1.00 15.00 26 ARG A N 17
ATOM 11714 C CA . ARG A 1 26 ? 3.121 -1.427 9.997 1.00 15.00 26 ARG A CA 17
ATOM 11715 C C . ARG A 1 26 ? 2.721 -1.888 8.600 1.00 15.00 26 ARG A C 17
ATOM 11716 O O . ARG A 1 26 ? 3.568 -2.260 7.800 1.00 15.00 26 ARG A O 17
ATOM 11737 N N . PRO A 1 27 ? 1.420 -1.818 8.280 1.00 15.00 27 PRO A N 17
ATOM 11738 C CA . PRO A 1 27 ? 0.920 -2.136 6.946 1.00 15.00 27 PRO A CA 17
ATOM 11739 C C . PRO A 1 27 ? 0.927 -0.930 6.021 1.00 15.00 27 PRO A C 17
ATOM 11740 O O . PRO A 1 27 ? 0.293 0.096 6.266 1.00 15.00 27 PRO A O 17
ATOM 11751 N N . PHE A 1 28 ? 1.719 -1.070 4.982 1.00 15.00 28 PHE A N 17
ATOM 11752 C CA . PHE A 1 28 ? 1.797 -0.101 3.925 1.00 15.00 28 PHE A CA 17
ATOM 11753 C C . PHE A 1 28 ? 1.069 -0.662 2.716 1.00 15.00 28 PHE A C 17
ATOM 11754 O O . PHE A 1 28 ? 1.370 -1.762 2.245 1.00 15.00 28 PHE A O 17
ATOM 11771 N N . PHE A 1 29 ? 0.098 0.085 2.230 1.00 15.00 29 PHE A N 17
ATOM 11772 C CA . PHE A 1 29 ? -0.749 -0.382 1.156 1.00 15.00 29 PHE A CA 17
ATOM 11773 C C . PHE A 1 29 ? -0.133 0.005 -0.166 1.00 15.00 29 PHE A C 17
ATOM 11774 O O . PHE A 1 29 ? 0.003 1.188 -0.490 1.00 15.00 29 PHE A O 17
ATOM 11791 N N . ILE A 1 30 ? 0.270 -0.997 -0.912 1.00 15.00 30 ILE A N 17
ATOM 11792 C CA . ILE A 1 30 ? 0.934 -0.767 -2.164 1.00 15.00 30 ILE A CA 17
ATOM 11793 C C . ILE A 1 30 ? -0.051 -0.808 -3.301 1.00 15.00 30 ILE A C 17
ATOM 11794 O O . ILE A 1 30 ? -0.816 -1.761 -3.452 1.00 15.00 30 ILE A O 17
ATOM 11810 N N . ASP A 1 31 ? -0.012 0.228 -4.091 1.00 15.00 31 ASP A N 17
ATOM 11811 C CA . ASP A 1 31 ? -0.740 0.277 -5.338 1.00 15.00 31 ASP A CA 17
ATOM 11812 C C . ASP A 1 31 ? 0.155 -0.269 -6.432 1.00 15.00 31 ASP A C 17
ATOM 11813 O O . ASP A 1 31 ? 1.115 0.380 -6.855 1.00 15.00 31 ASP A O 17
ATOM 11822 N N . HIS A 1 32 ? -0.131 -1.489 -6.843 1.00 15.00 32 HIS A N 17
ATOM 11823 C CA . HIS A 1 32 ? 0.712 -2.198 -7.792 1.00 15.00 32 HIS A CA 17
ATOM 11824 C C . HIS A 1 32 ? 0.348 -1.814 -9.225 1.00 15.00 32 HIS A C 17
ATOM 11825 O O . HIS A 1 32 ? 0.931 -2.324 -10.178 1.00 15.00 32 HIS A O 17
ATOM 11840 N N . ASN A 1 33 ? -0.606 -0.892 -9.368 1.00 15.00 33 ASN A N 17
ATOM 11841 C CA . ASN A 1 33 ? -1.032 -0.427 -10.685 1.00 15.00 33 ASN A CA 17
ATOM 11842 C C . ASN A 1 33 ? -0.202 0.773 -11.123 1.00 15.00 33 ASN A C 17
ATOM 11843 O O . ASN A 1 33 ? 0.439 0.754 -12.173 1.00 15.00 33 ASN A O 17
ATOM 11854 N N . THR A 1 34 ? -0.224 1.822 -10.308 1.00 15.00 34 THR A N 17
ATOM 11855 C CA . THR A 1 34 ? 0.450 3.069 -10.644 1.00 15.00 34 THR A CA 17
ATOM 11856 C C . THR A 1 34 ? 1.771 3.189 -9.887 1.00 15.00 34 THR A C 17
ATOM 11857 O O . THR A 1 34 ? 2.488 4.184 -10.022 1.00 15.00 34 THR A O 17
ATOM 11868 N N . LYS A 1 35 ? 2.080 2.157 -9.094 1.00 15.00 35 LYS A N 17
ATOM 11869 C CA . LYS A 1 35 ? 3.313 2.105 -8.302 1.00 15.00 35 LYS A CA 17
ATOM 11870 C C . LYS A 1 35 ? 3.265 3.127 -7.166 1.00 15.00 35 LYS A C 17
ATOM 11871 O O . LYS A 1 35 ? 4.297 3.636 -6.727 1.00 15.00 35 LYS A O 17
ATOM 11890 N N . THR A 1 36 ? 2.065 3.380 -6.664 1.00 15.00 36 THR A N 17
ATOM 11891 C CA . THR A 1 36 ? 1.867 4.352 -5.593 1.00 15.00 36 THR A CA 17
ATOM 11892 C C . THR A 1 36 ? 1.916 3.661 -4.237 1.00 15.00 36 THR A C 17
ATOM 11893 O O . THR A 1 36 ? 1.602 2.485 -4.130 1.00 15.00 36 THR A O 17
ATOM 11904 N N . THR A 1 37 ? 2.345 4.369 -3.213 1.00 15.00 37 THR A N 17
ATOM 11905 C CA . THR A 1 37 ? 2.404 3.798 -1.877 1.00 15.00 37 THR A CA 17
ATOM 11906 C C . THR A 1 37 ? 1.778 4.733 -0.843 1.00 15.00 37 THR A C 17
ATOM 11907 O O . THR A 1 37 ? 1.997 5.946 -0.869 1.00 15.00 37 THR A O 17
ATOM 11918 N N . THR A 1 38 ? 0.977 4.164 0.049 1.00 15.00 38 THR A N 17
ATOM 11919 C CA . THR A 1 38 ? 0.283 4.936 1.069 1.00 15.00 38 THR A CA 17
ATOM 11920 C C . THR A 1 38 ? 0.071 4.086 2.323 1.00 15.00 38 THR A C 17
ATOM 11921 O O . THR A 1 38 ? -0.028 2.869 2.232 1.00 15.00 38 THR A O 17
ATOM 11932 N N . TRP A 1 39 ? 0.034 4.714 3.493 1.00 15.00 39 TRP A N 17
ATOM 11933 C CA . TRP A 1 39 ? -0.197 3.974 4.736 1.00 15.00 39 TRP A CA 17
ATOM 11934 C C . TRP A 1 39 ? -1.670 3.924 5.053 1.00 15.00 39 TRP A C 17
ATOM 11935 O O . TRP A 1 39 ? -2.112 3.145 5.897 1.00 15.00 39 TRP A O 17
ATOM 11956 N N . GLU A 1 40 ? -2.424 4.785 4.405 1.00 15.00 40 GLU A N 17
ATOM 11957 C CA . GLU A 1 40 ? -3.814 4.939 4.741 1.00 15.00 40 GLU A CA 17
ATOM 11958 C C . GLU A 1 40 ? -4.680 4.017 3.898 1.00 15.00 40 GLU A C 17
ATOM 11959 O O . GLU A 1 40 ? -4.284 3.578 2.818 1.00 15.00 40 GLU A O 17
ATOM 11971 N N . ASP A 1 41 ? -5.865 3.739 4.404 1.00 15.00 41 ASP A N 17
ATOM 11972 C CA . ASP A 1 41 ? -6.682 2.643 3.900 1.00 15.00 41 ASP A CA 17
ATOM 11973 C C . ASP A 1 41 ? -7.558 3.093 2.739 1.00 15.00 41 ASP A C 17
ATOM 11974 O O . ASP A 1 41 ? -8.277 4.088 2.844 1.00 15.00 41 ASP A O 17
ATOM 11983 N N . PRO A 1 42 ? -7.551 2.334 1.626 1.00 15.00 42 PRO A N 17
ATOM 11984 C CA . PRO A 1 42 ? -8.411 2.605 0.471 1.00 15.00 42 PRO A CA 17
ATOM 11985 C C . PRO A 1 42 ? -9.892 2.469 0.816 1.00 15.00 42 PRO A C 17
ATOM 11986 O O . PRO A 1 42 ? -10.758 2.796 0.014 1.00 15.00 42 PRO A O 17
ATOM 11997 N N . ARG A 1 43 ? -10.172 1.941 2.005 1.00 15.00 43 ARG A N 17
ATOM 11998 C CA . ARG A 1 43 ? -11.544 1.809 2.490 1.00 15.00 43 ARG A CA 17
ATOM 11999 C C . ARG A 1 43 ? -12.204 3.180 2.590 1.00 15.00 43 ARG A C 17
ATOM 12000 O O . ARG A 1 43 ? -13.428 3.300 2.550 1.00 15.00 43 ARG A O 17
ATOM 12021 N N . LEU A 1 44 ? -11.375 4.210 2.734 1.00 15.00 44 LEU A N 17
ATOM 12022 C CA . LEU A 1 44 ? -11.852 5.586 2.816 1.00 15.00 44 LEU A CA 17
ATOM 12023 C C . LEU A 1 44 ? -12.154 6.134 1.429 1.00 15.00 44 LEU A C 17
ATOM 12024 O O . LEU A 1 44 ? -12.715 7.221 1.275 1.00 15.00 44 LEU A O 17
ATOM 12040 N N . LYS A 1 45 ? -11.756 5.371 0.442 1.00 15.00 45 LYS A N 17
ATOM 12041 C CA . LYS A 1 45 ? -11.894 5.753 -0.955 1.00 15.00 45 LYS A CA 17
ATOM 12042 C C . LYS A 1 45 ? -12.870 4.819 -1.655 1.00 15.00 45 LYS A C 17
ATOM 12043 O O . LYS A 1 45 ? -14.092 5.056 -1.566 1.00 15.00 45 LYS A O 17
ATOM 12062 N N . GLN B 2 4 ? 7.935 8.043 6.736 1.00 15.00 112 GLN B N 17
ATOM 12063 C CA . GLN B 2 4 ? 7.886 8.813 5.474 1.00 15.00 112 GLN B CA 17
ATOM 12064 C C . GLN B 2 4 ? 8.125 7.901 4.275 1.00 15.00 112 GLN B C 17
ATOM 12065 O O . GLN B 2 4 ? 9.114 7.168 4.233 1.00 15.00 112 GLN B O 17
ATOM 12079 N N . ILE B 2 5 ? 7.205 7.960 3.310 1.00 15.00 113 ILE B N 17
ATOM 12080 C CA . ILE B 2 5 ? 7.309 7.208 2.054 1.00 15.00 113 ILE B CA 17
ATOM 12081 C C . ILE B 2 5 ? 7.309 5.691 2.276 1.00 15.00 113 ILE B C 17
ATOM 12082 O O . ILE B 2 5 ? 8.313 5.103 2.686 1.00 15.00 113 ILE B O 17
ATOM 12098 N N . PRO B 2 6 ? 6.166 5.045 2.017 1.00 15.00 114 PRO B N 17
ATOM 12099 C CA . PRO B 2 6 ? 6.048 3.587 2.056 1.00 15.00 114 PRO B CA 17
ATOM 12100 C C . PRO B 2 6 ? 6.788 2.933 0.888 1.00 15.00 114 PRO B C 17
ATOM 12101 O O . PRO B 2 6 ? 6.644 3.362 -0.257 1.00 15.00 114 PRO B O 17
ATOM 12112 N N . PRO B 2 7 ? 7.612 1.909 1.160 1.00 15.00 115 PRO B N 17
ATOM 12113 C CA . PRO B 2 7 ? 8.275 1.118 0.110 1.00 15.00 115 PRO B CA 17
A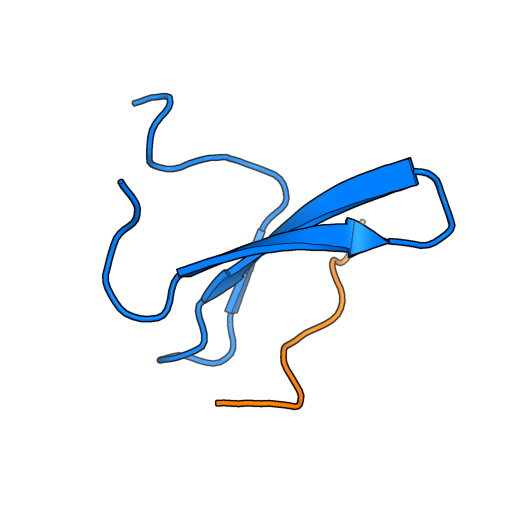TOM 12114 C C . PRO B 2 7 ? 7.287 0.462 -0.858 1.00 15.00 115 PRO B C 17
ATOM 12115 O O . PRO B 2 7 ? 6.323 -0.164 -0.428 1.00 15.00 115 PRO B O 17
ATOM 12126 N N . PRO B 2 8 ? 7.484 0.630 -2.177 1.00 15.00 116 PRO B N 17
ATOM 12127 C CA . PRO B 2 8 ? 6.821 -0.094 -3.195 1.00 15.00 116 PRO B CA 17
ATOM 12128 C C . PRO B 2 8 ? 6.822 -1.553 -3.008 1.00 15.00 116 PRO B C 17
ATOM 12129 O O . PRO B 2 8 ? 7.382 -2.173 -2.105 1.00 15.00 116 PRO B O 17
ATOM 12140 N N . TYR B 2 9 ? 6.217 -2.023 -3.983 1.00 15.00 117 TYR B N 17
ATOM 12141 C CA . TYR B 2 9 ? 5.983 -3.443 -4.170 1.00 15.00 117 TYR B CA 17
ATOM 12142 C C . TYR B 2 9 ? 7.291 -4.153 -4.538 1.00 15.00 117 TYR B C 17
ATOM 12143 O O . TYR B 2 9 ? 7.919 -3.838 -5.550 1.00 15.00 117 TYR B O 17
ATOM 12161 N N . VAL B 2 10 ? 7.703 -5.108 -3.708 1.00 15.00 118 VAL B N 17
ATOM 12162 C CA . VAL B 2 10 ? 8.918 -5.873 -3.959 1.00 15.00 118 VAL B CA 17
ATOM 12163 C C . VAL B 2 10 ? 8.580 -7.117 -4.779 1.00 15.00 118 VAL B C 17
ATOM 12164 O O . VAL B 2 10 ? 9.460 -7.835 -5.262 1.00 15.00 118 VAL B O 17
ATOM 12177 N N . GLU B 2 11 ? 7.286 -7.341 -4.941 1.00 15.00 119 GLU B N 17
ATOM 12178 C CA . GLU B 2 11 ? 6.770 -8.483 -5.680 1.00 15.00 119 GLU B CA 17
ATOM 12179 C C . GLU B 2 11 ? 6.752 -8.181 -7.173 1.00 15.00 119 GLU B C 17
ATOM 12180 O O . GLU B 2 11 ? 6.129 -7.209 -7.602 1.00 15.00 119 GLU B O 17
ATOM 12192 N N . PRO B 2 12 ? 7.443 -8.993 -7.979 1.00 15.00 120 PRO B N 17
ATOM 12193 C CA . PRO B 2 12 ? 7.451 -8.845 -9.429 1.00 15.00 120 PRO B CA 17
ATOM 12194 C C . PRO B 2 12 ? 6.202 -9.461 -10.057 1.00 15.00 120 PRO B C 17
ATOM 12195 O O . PRO B 2 12 ? 6.270 -10.625 -10.506 1.00 15.00 120 PRO B O 17
ATOM 12207 N N . PHE A 1 12 ? -11.034 -6.913 0.394 1.00 15.00 12 PHE A N 18
ATOM 12208 C CA . PHE A 1 12 ? -12.069 -6.148 -0.345 1.00 15.00 12 PHE A CA 18
ATOM 12209 C C . PHE A 1 12 ? -11.492 -4.862 -0.930 1.00 15.00 12 PHE A C 18
ATOM 12210 O O . PHE A 1 12 ? -12.215 -4.060 -1.524 1.00 15.00 12 PHE A O 18
ATOM 12227 N N . LEU A 1 13 ? -10.184 -4.677 -0.788 1.00 15.00 13 LEU A N 18
ATOM 12228 C CA . LEU A 1 13 ? -9.521 -3.495 -1.322 1.00 15.00 13 LEU A CA 18
ATOM 12229 C C . LEU A 1 13 ? -9.406 -3.603 -2.838 1.00 15.00 13 LEU A C 18
ATOM 12230 O O . LEU A 1 13 ? -9.390 -4.709 -3.382 1.00 15.00 13 LEU A O 18
ATOM 12246 N N . PRO A 1 14 ? -9.324 -2.461 -3.539 1.00 15.00 14 PRO A N 18
ATOM 12247 C CA . PRO A 1 14 ? -9.144 -2.403 -4.985 1.00 15.00 14 PRO A CA 18
ATOM 12248 C C . PRO A 1 14 ? -8.044 -3.251 -5.528 1.00 15.00 14 PRO A C 18
ATOM 12249 O O . PRO A 1 14 ? -7.030 -3.528 -4.890 1.00 15.00 14 PRO A O 18
ATOM 12260 N N . LYS A 1 15 ? -8.288 -3.635 -6.730 1.00 15.00 15 LYS A N 18
ATOM 12261 C CA . LYS A 1 15 ? -7.448 -4.601 -7.421 1.00 15.00 15 LYS A CA 18
ATOM 12262 C C . LYS A 1 15 ? -6.058 -4.017 -7.659 1.00 15.00 15 LYS A C 18
ATOM 12263 O O . LYS A 1 15 ? -5.905 -2.861 -8.061 1.00 15.00 15 LYS A O 18
ATOM 12282 N N . GLY A 1 16 ? -5.052 -4.830 -7.397 1.00 15.00 16 GLY A N 18
ATOM 12283 C CA . GLY A 1 16 ? -3.670 -4.380 -7.450 1.00 15.00 16 GLY A CA 18
ATOM 12284 C C . GLY A 1 16 ? -3.257 -3.605 -6.207 1.00 15.00 16 GLY A C 18
ATOM 12285 O O . GLY A 1 16 ? -2.083 -3.298 -6.032 1.00 15.00 16 GLY A O 18
ATOM 12289 N N . TRP A 1 17 ? -4.212 -3.287 -5.344 1.00 15.00 17 TRP A N 18
ATOM 12290 C CA . TRP A 1 17 ? -3.903 -2.641 -4.075 1.00 15.00 17 TRP A CA 18
ATOM 12291 C C . TRP A 1 17 ? -3.660 -3.702 -3.019 1.00 15.00 17 TRP A C 18
ATOM 12292 O O . TRP A 1 17 ? -4.560 -4.470 -2.682 1.00 15.00 17 TRP A O 18
ATOM 12313 N N . GLU A 1 18 ? -2.448 -3.749 -2.510 1.00 15.00 18 GLU A N 18
ATOM 12314 C CA . GLU A 1 18 ? -2.078 -4.768 -1.548 1.00 15.00 18 GLU A CA 18
ATOM 12315 C C . GLU A 1 18 ? -1.775 -4.187 -0.189 1.00 15.00 18 GLU A C 18
ATOM 12316 O O . GLU A 1 18 ? -1.200 -3.107 -0.063 1.00 15.00 18 GLU A O 18
ATOM 12328 N N . VAL A 1 19 ? -2.121 -4.957 0.815 1.00 15.00 19 VAL A N 18
ATOM 12329 C CA . VAL A 1 19 ? -1.920 -4.574 2.199 1.00 15.00 19 VAL A CA 18
ATOM 12330 C C . VAL A 1 19 ? -0.822 -5.429 2.814 1.00 15.00 19 VAL A C 18
ATOM 12331 O O . VAL A 1 19 ? -1.074 -6.551 3.258 1.00 15.00 19 VAL A O 18
ATOM 12344 N N . ARG A 1 20 ? 0.402 -4.928 2.802 1.00 15.00 20 ARG A N 18
ATOM 12345 C CA . ARG A 1 20 ? 1.506 -5.643 3.417 1.00 15.00 20 ARG A CA 18
ATOM 12346 C C . ARG A 1 20 ? 1.911 -4.929 4.701 1.00 15.00 20 ARG A C 18
ATOM 12347 O O . ARG A 1 20 ? 1.852 -3.712 4.776 1.00 15.00 20 ARG A O 18
ATOM 12368 N N . HIS A 1 21 ? 2.345 -5.682 5.696 1.00 15.00 21 HIS A N 18
ATOM 12369 C CA . HIS A 1 21 ? 2.633 -5.119 7.018 1.00 15.00 21 HIS A CA 18
ATOM 12370 C C . HIS A 1 21 ? 4.140 -5.180 7.263 1.00 15.00 21 HIS A C 18
ATOM 12371 O O . HIS A 1 21 ? 4.727 -6.264 7.288 1.00 15.00 21 HIS A O 18
ATOM 12386 N N . ALA A 1 22 ? 4.761 -4.016 7.399 1.00 15.00 22 ALA A N 18
ATOM 12387 C CA . ALA A 1 22 ? 6.202 -3.914 7.611 1.00 15.00 22 ALA A CA 18
ATOM 12388 C C . ALA A 1 22 ? 6.606 -4.550 8.945 1.00 15.00 22 ALA A C 18
ATOM 12389 O O . ALA A 1 22 ? 5.746 -4.818 9.782 1.00 15.00 22 ALA A O 18
ATOM 12396 N N . PRO A 1 23 ? 7.912 -4.813 9.161 1.00 15.00 23 PRO A N 18
ATOM 12397 C CA . PRO A 1 23 ? 8.404 -5.449 10.397 1.00 15.00 23 PRO A CA 18
ATOM 12398 C C . PRO A 1 23 ? 8.091 -4.640 11.661 1.00 15.00 23 PRO A C 18
ATOM 12399 O O . PRO A 1 23 ? 8.064 -5.184 12.765 1.00 15.00 23 PRO A O 18
ATOM 12410 N N . ASN A 1 24 ? 7.879 -3.340 11.496 1.00 15.00 24 ASN A N 18
ATOM 12411 C CA . ASN A 1 24 ? 7.502 -2.473 12.606 1.00 15.00 24 ASN A CA 18
ATOM 12412 C C . ASN A 1 24 ? 6.018 -2.619 12.878 1.00 15.00 24 ASN A C 18
ATOM 12413 O O . ASN A 1 24 ? 5.487 -2.115 13.870 1.00 15.00 24 ASN A O 18
ATOM 12424 N N . GLY A 1 25 ? 5.356 -3.301 11.960 1.00 15.00 25 GLY A N 18
ATOM 12425 C CA . GLY A 1 25 ? 3.943 -3.520 12.060 1.00 15.00 25 GLY A CA 18
ATOM 12426 C C . GLY A 1 25 ? 3.142 -2.354 11.523 1.00 15.00 25 GLY A C 18
ATOM 12427 O O . GLY A 1 25 ? 2.207 -1.874 12.165 1.00 15.00 25 GLY A O 18
ATOM 12431 N N . ARG A 1 26 ? 3.529 -1.884 10.350 1.00 15.00 26 ARG A N 18
ATOM 12432 C CA . ARG A 1 26 ? 2.757 -0.894 9.618 1.00 15.00 26 ARG A CA 18
ATOM 12433 C C . ARG A 1 26 ? 2.354 -1.469 8.268 1.00 15.00 26 ARG A C 18
ATOM 12434 O O . ARG A 1 26 ? 3.202 -1.936 7.518 1.00 15.00 26 ARG A O 18
ATOM 12455 N N . PRO A 1 27 ? 1.063 -1.434 7.926 1.00 15.00 27 PRO A N 18
ATOM 12456 C CA . PRO A 1 27 ? 0.603 -1.898 6.630 1.00 15.00 27 PRO A CA 18
ATOM 12457 C C . PRO A 1 27 ? 0.635 -0.795 5.590 1.00 15.00 27 PRO A C 18
ATOM 12458 O O . PRO A 1 27 ? -0.136 0.164 5.622 1.00 15.00 27 PRO A O 18
ATOM 12469 N N . PHE A 1 28 ? 1.609 -0.925 4.711 1.00 15.00 28 PHE A N 18
ATOM 12470 C CA . PHE A 1 28 ? 1.780 -0.025 3.602 1.00 15.00 28 PHE A CA 18
ATOM 12471 C C . PHE A 1 28 ? 1.041 -0.593 2.403 1.00 15.00 28 PHE A C 18
ATOM 12472 O O . PHE A 1 28 ? 1.289 -1.725 1.979 1.00 15.00 28 PHE A O 18
ATOM 12489 N N . PHE A 1 29 ? 0.122 0.189 1.874 1.00 15.00 29 PHE A N 18
ATOM 12490 C CA . PHE A 1 29 ? -0.730 -0.264 0.800 1.00 15.00 29 PHE A CA 18
ATOM 12491 C C . PHE A 1 29 ? -0.071 0.045 -0.516 1.00 15.00 29 PHE A C 18
ATOM 12492 O O . PHE A 1 29 ? 0.128 1.208 -0.881 1.00 15.00 29 PHE A O 18
ATOM 12509 N N . ILE A 1 30 ? 0.296 -1.005 -1.208 1.00 15.00 30 ILE A N 18
ATOM 12510 C CA . ILE A 1 30 ? 0.975 -0.867 -2.466 1.00 15.00 30 ILE A CA 18
ATOM 12511 C C . ILE A 1 30 ? -0.017 -0.898 -3.597 1.00 15.00 30 ILE A C 18
ATOM 12512 O O . ILE A 1 30 ? -0.813 -1.825 -3.714 1.00 15.00 30 ILE A O 18
ATOM 12528 N N . ASP A 1 31 ? 0.043 0.112 -4.419 1.00 15.00 31 ASP A N 18
ATOM 12529 C CA . ASP A 1 31 ? -0.711 0.119 -5.653 1.00 15.00 31 ASP A CA 18
ATOM 12530 C C . ASP A 1 31 ? 0.150 -0.496 -6.736 1.00 15.00 31 ASP A C 18
ATOM 12531 O O . ASP A 1 31 ? 1.132 0.091 -7.190 1.00 15.00 31 ASP A O 18
ATOM 12540 N N . HIS A 1 32 ? -0.197 -1.715 -7.097 1.00 15.00 32 HIS A N 18
ATOM 12541 C CA . HIS A 1 32 ? 0.592 -2.508 -8.022 1.00 15.00 32 HIS A CA 18
ATOM 12542 C C . HIS A 1 32 ? 0.235 -2.146 -9.463 1.00 15.00 32 HIS A C 18
ATOM 12543 O O . HIS A 1 32 ? 0.805 -2.685 -10.412 1.00 15.00 32 HIS A O 18
ATOM 12558 N N . ASN A 1 33 ? -0.697 -1.206 -9.613 1.00 15.00 33 ASN A N 18
ATOM 12559 C CA . ASN A 1 33 ? -1.131 -0.756 -10.932 1.00 15.00 33 ASN A CA 18
ATOM 12560 C C . ASN A 1 33 ? -0.280 0.419 -11.410 1.00 15.00 33 ASN A C 18
ATOM 12561 O O . ASN A 1 33 ? 0.582 0.263 -12.277 1.00 15.00 33 ASN A O 18
ATOM 12572 N N . THR A 1 34 ? -0.495 1.582 -10.809 1.00 15.00 34 THR A N 18
ATOM 12573 C CA . THR A 1 34 ? 0.144 2.815 -11.249 1.00 15.00 34 THR A CA 18
ATOM 12574 C C . THR A 1 34 ? 1.418 3.077 -10.448 1.00 15.00 34 THR A C 18
ATOM 12575 O O . THR A 1 34 ? 2.145 4.041 -10.703 1.00 15.00 34 THR A O 18
ATOM 12586 N N . LYS A 1 35 ? 1.680 2.194 -9.489 1.00 15.00 35 LYS A N 18
ATOM 12587 C CA . LYS A 1 35 ? 2.815 2.318 -8.582 1.00 15.00 35 LYS A CA 18
ATOM 12588 C C . LYS A 1 35 ? 2.629 3.512 -7.654 1.00 15.00 35 LYS A C 18
ATOM 12589 O O . LYS A 1 35 ? 3.102 4.618 -7.920 1.00 15.00 35 LYS A O 18
ATOM 12608 N N . THR A 1 36 ? 1.881 3.270 -6.590 1.00 15.00 36 THR A N 18
ATOM 12609 C CA . THR A 1 36 ? 1.598 4.275 -5.581 1.00 15.00 36 THR A CA 18
ATOM 12610 C C . THR A 1 36 ? 1.744 3.638 -4.205 1.00 15.00 36 THR A C 18
ATOM 12611 O O . THR A 1 36 ? 1.535 2.438 -4.055 1.00 15.00 36 THR A O 18
ATOM 12622 N N . THR A 1 37 ? 2.121 4.419 -3.214 1.00 15.00 37 THR A N 18
ATOM 12623 C CA . THR A 1 37 ? 2.364 3.879 -1.885 1.00 15.00 37 THR A CA 18
ATOM 12624 C C . THR A 1 37 ? 1.839 4.810 -0.795 1.00 15.00 37 THR A C 18
ATOM 12625 O O . THR A 1 37 ? 2.154 5.999 -0.773 1.00 15.00 37 THR A O 18
ATOM 12636 N N . THR A 1 38 ? 1.025 4.263 0.096 1.00 15.00 38 THR A N 18
ATOM 12637 C CA . THR A 1 38 ? 0.423 5.037 1.171 1.00 15.00 38 THR A CA 18
ATOM 12638 C C . THR A 1 38 ? 0.188 4.144 2.389 1.00 15.00 38 THR A C 18
ATOM 12639 O O . THR A 1 38 ? -0.003 2.945 2.240 1.00 15.00 38 THR A O 18
ATOM 12650 N N . TRP A 1 39 ? 0.234 4.714 3.588 1.00 15.00 39 TRP A N 18
ATOM 12651 C CA . TRP A 1 39 ? 0.045 3.925 4.806 1.00 15.00 39 TRP A CA 18
ATOM 12652 C C . TRP A 1 39 ? -1.422 3.860 5.176 1.00 15.00 39 TRP A C 18
ATOM 12653 O O . TRP A 1 39 ? -1.819 3.096 6.057 1.00 15.00 39 TRP A O 18
ATOM 12674 N N . GLU A 1 40 ? -2.222 4.684 4.526 1.00 15.00 40 GLU A N 18
ATOM 12675 C CA . GLU A 1 40 ? -3.597 4.845 4.927 1.00 15.00 40 GLU A CA 18
ATOM 12676 C C . GLU A 1 40 ? -4.545 4.130 3.976 1.00 15.00 40 GLU A C 18
ATOM 12677 O O . GLU A 1 40 ? -4.201 3.828 2.830 1.00 15.00 40 GLU A O 18
ATOM 12689 N N . ASP A 1 41 ? -5.740 3.877 4.472 1.00 15.00 41 ASP A N 18
ATOM 12690 C CA . ASP A 1 41 ? -6.679 2.967 3.821 1.00 15.00 41 ASP A CA 18
ATOM 12691 C C . ASP A 1 41 ? -7.477 3.648 2.718 1.00 15.00 41 ASP A C 18
ATOM 12692 O O . ASP A 1 41 ? -8.118 4.674 2.940 1.00 15.00 41 ASP A O 18
ATOM 12701 N N . PRO A 1 42 ? -7.487 3.046 1.516 1.00 15.00 42 PRO A N 18
ATOM 12702 C CA . PRO A 1 42 ? -8.285 3.530 0.383 1.00 15.00 42 PRO A CA 18
ATOM 12703 C C . PRO A 1 42 ? -9.787 3.425 0.647 1.00 15.00 42 PRO A C 18
ATOM 12704 O O . PRO A 1 42 ? -10.602 3.925 -0.126 1.00 15.00 42 PRO A O 18
ATOM 12715 N N . ARG A 1 43 ? -10.148 2.744 1.738 1.00 15.00 43 ARG A N 18
ATOM 12716 C CA . ARG A 1 43 ? -11.555 2.548 2.102 1.00 15.00 43 ARG A CA 18
ATOM 12717 C C . ARG A 1 43 ? -12.224 3.890 2.396 1.00 15.00 43 ARG A C 18
ATOM 12718 O O . ARG A 1 43 ? -13.449 3.982 2.473 1.00 15.00 43 ARG A O 18
ATOM 12739 N N . LEU A 1 44 ? -11.405 4.920 2.576 1.00 15.00 44 LEU A N 18
ATOM 12740 C CA . LEU A 1 44 ? -11.890 6.247 2.931 1.00 15.00 44 LEU A CA 18
ATOM 12741 C C . LEU A 1 44 ? -12.416 6.984 1.714 1.00 15.00 44 LEU A C 18
ATOM 12742 O O . LEU A 1 44 ? -13.020 8.051 1.815 1.00 15.00 44 LEU A O 18
ATOM 12758 N N . LYS A 1 45 ? -12.164 6.405 0.568 1.00 15.00 45 LYS A N 18
ATOM 12759 C CA . LYS A 1 45 ? -12.580 6.986 -0.694 1.00 15.00 45 LYS A CA 18
ATOM 12760 C C . LYS A 1 45 ? -13.949 6.446 -1.093 1.00 15.00 45 LYS A C 18
ATOM 12761 O O . LYS A 1 45 ? -14.016 5.360 -1.704 1.00 15.00 45 LYS A O 18
ATOM 12780 N N . GLN B 2 4 ? 8.504 8.320 7.130 1.00 15.00 112 GLN B N 18
ATOM 12781 C CA . GLN B 2 4 ? 7.829 7.073 6.717 1.00 15.00 112 GLN B CA 18
ATOM 12782 C C . GLN B 2 4 ? 7.584 7.065 5.216 1.00 15.00 112 GLN B C 18
ATOM 12783 O O . GLN B 2 4 ? 6.746 7.810 4.711 1.00 15.00 112 GLN B O 18
ATOM 12797 N N . ILE B 2 5 ? 8.325 6.226 4.511 1.00 15.00 113 ILE B N 18
ATOM 12798 C CA . ILE B 2 5 ? 8.176 6.078 3.072 1.00 15.00 113 ILE B CA 18
ATOM 12799 C C . ILE B 2 5 ? 7.744 4.651 2.746 1.00 15.00 113 ILE B C 18
ATOM 12800 O O . ILE B 2 5 ? 8.498 3.705 2.993 1.00 15.00 113 ILE B O 18
ATOM 12816 N N . PRO B 2 6 ? 6.514 4.462 2.236 1.00 15.00 114 PRO B N 18
ATOM 12817 C CA . PRO B 2 6 ? 6.032 3.140 1.853 1.00 15.00 114 PRO B CA 18
ATOM 12818 C C . PRO B 2 6 ? 6.742 2.619 0.606 1.00 15.00 114 PRO B C 18
ATOM 12819 O O . PRO B 2 6 ? 6.735 3.268 -0.439 1.00 15.00 114 PRO B O 18
ATOM 12830 N N . PRO B 2 7 ? 7.389 1.455 0.713 1.00 15.00 115 PRO B N 18
ATOM 12831 C CA . PRO B 2 7 ? 8.073 0.826 -0.416 1.00 15.00 115 PRO B CA 18
ATOM 12832 C C . PRO B 2 7 ? 7.130 0.029 -1.317 1.00 15.00 115 PRO B C 18
ATOM 12833 O O . PRO B 2 7 ? 6.339 -0.777 -0.836 1.00 15.00 115 PRO B O 18
ATOM 12844 N N . PRO B 2 8 ? 7.172 0.279 -2.640 1.00 15.00 116 PRO B N 18
ATOM 12845 C CA . PRO B 2 8 ? 6.484 -0.462 -3.629 1.00 15.00 116 PRO B CA 18
ATOM 12846 C C . PRO B 2 8 ? 6.636 -1.923 -3.539 1.00 15.00 116 PRO B C 18
ATOM 12847 O O . PRO B 2 8 ? 7.365 -2.532 -2.751 1.00 15.00 116 PRO B O 18
ATOM 12858 N N . TYR B 2 9 ? 5.972 -2.390 -4.484 1.00 15.00 117 TYR B N 18
ATOM 12859 C CA . TYR B 2 9 ? 5.779 -3.809 -4.722 1.00 15.00 117 TYR B CA 18
ATOM 12860 C C . TYR B 2 9 ? 7.108 -4.492 -5.033 1.00 15.00 117 TYR B C 18
ATOM 12861 O O . TYR B 2 9 ? 7.921 -3.980 -5.806 1.00 15.00 117 TYR B O 18
ATOM 12879 N N . VAL B 2 10 ? 7.320 -5.648 -4.425 1.00 15.00 118 VAL B N 18
ATOM 12880 C CA . VAL B 2 10 ? 8.513 -6.438 -4.675 1.00 15.00 118 VAL B CA 18
ATOM 12881 C C . VAL B 2 10 ? 8.168 -7.560 -5.645 1.00 15.00 118 VAL B C 18
ATOM 12882 O O . VAL B 2 10 ? 9.024 -8.062 -6.377 1.00 15.00 118 VAL B O 18
ATOM 12895 N N . GLU B 2 11 ? 6.887 -7.911 -5.651 1.00 15.00 119 GLU B N 18
ATOM 12896 C CA . GLU B 2 11 ? 6.369 -9.009 -6.450 1.00 15.00 119 GLU B CA 18
ATOM 12897 C C . GLU B 2 11 ? 6.501 -8.711 -7.942 1.00 15.00 119 GLU B C 18
ATOM 12898 O O . GLU B 2 11 ? 5.883 -7.772 -8.450 1.00 15.00 119 GLU B O 18
ATOM 12910 N N . PRO B 2 12 ? 7.311 -9.511 -8.656 1.00 15.00 120 PRO B N 18
ATOM 12911 C CA . PRO B 2 12 ? 7.556 -9.336 -10.094 1.00 15.00 120 PRO B CA 18
ATOM 12912 C C . PRO B 2 12 ? 6.279 -9.425 -10.922 1.00 15.00 120 PRO B C 18
ATOM 12913 O O . PRO B 2 12 ? 5.969 -8.448 -11.638 1.00 15.00 120 PRO B O 18
ATOM 12925 N N . PHE A 1 12 ? -11.323 -7.441 -0.233 1.00 15.00 12 PHE A N 19
ATOM 12926 C CA . PHE A 1 12 ? -12.287 -6.318 -0.263 1.00 15.00 12 PHE A CA 19
ATOM 12927 C C . PHE A 1 12 ? -11.631 -5.032 -0.772 1.00 15.00 12 PHE A C 19
ATOM 12928 O O . PHE A 1 12 ? -12.172 -3.938 -0.593 1.00 15.00 12 PHE A O 19
ATOM 12945 N N . LEU A 1 13 ? -10.489 -5.159 -1.443 1.00 15.00 13 LEU A N 19
ATOM 12946 C CA . LEU A 1 13 ? -9.770 -3.987 -1.937 1.00 15.00 13 LEU A CA 19
ATOM 12947 C C . LEU A 1 13 ? -9.727 -3.953 -3.460 1.00 15.00 13 LEU A C 19
ATOM 12948 O O . LEU A 1 13 ? -9.814 -4.991 -4.123 1.00 15.00 13 LEU A O 19
ATOM 12964 N N . PRO A 1 14 ? -9.593 -2.743 -4.028 1.00 15.00 14 PRO A N 19
ATOM 12965 C CA . PRO A 1 14 ? -9.306 -2.519 -5.441 1.00 15.00 14 PRO A CA 19
ATOM 12966 C C . PRO A 1 14 ? -8.159 -3.305 -5.989 1.00 15.00 14 PRO A C 19
ATOM 12967 O O . PRO A 1 14 ? -7.199 -3.662 -5.308 1.00 15.00 14 PRO A O 19
ATOM 12978 N N . LYS A 1 15 ? -8.307 -3.543 -7.245 1.00 15.00 15 LYS A N 19
ATOM 12979 C CA . LYS A 1 15 ? -7.406 -4.409 -8.002 1.00 15.00 15 LYS A CA 19
ATOM 12980 C C . LYS A 1 15 ? -6.000 -3.830 -8.030 1.00 15.00 15 LYS A C 19
ATOM 12981 O O . LYS A 1 15 ? -5.787 -2.699 -8.465 1.00 15.00 15 LYS A O 19
ATOM 13000 N N . GLY A 1 16 ? -5.051 -4.625 -7.570 1.00 15.00 16 GLY A N 19
ATOM 13001 C CA . GLY A 1 16 ? -3.665 -4.197 -7.503 1.00 15.00 16 GLY A CA 19
ATOM 13002 C C . GLY A 1 16 ? -3.337 -3.488 -6.204 1.00 15.00 16 GLY A C 19
ATOM 13003 O O . GLY A 1 16 ? -2.188 -3.128 -5.967 1.00 15.00 16 GLY A O 19
ATOM 13007 N N . TRP A 1 17 ? -4.341 -3.286 -5.363 1.00 15.00 17 TRP A N 19
ATOM 13008 C CA . TRP A 1 17 ? -4.122 -2.679 -4.060 1.00 15.00 17 TRP A CA 19
ATOM 13009 C C . TRP A 1 17 ? -3.828 -3.754 -3.034 1.00 15.00 17 TRP A C 19
ATOM 13010 O O . TRP A 1 17 ? -4.682 -4.579 -2.715 1.00 15.00 17 TRP A O 19
ATOM 13031 N N . GLU A 1 18 ? -2.610 -3.738 -2.531 1.00 15.00 18 GLU A N 19
ATOM 13032 C CA . GLU A 1 18 ? -2.150 -4.764 -1.617 1.00 15.00 18 GLU A CA 19
ATOM 13033 C C . GLU A 1 18 ? -1.898 -4.221 -0.234 1.00 15.00 18 GLU A C 19
ATOM 13034 O O . GLU A 1 18 ? -1.471 -3.085 -0.060 1.00 15.00 18 GLU A O 19
ATOM 13046 N N . VAL A 1 19 ? -2.114 -5.077 0.736 1.00 15.00 19 VAL A N 19
ATOM 13047 C CA . VAL A 1 19 ? -1.896 -4.740 2.134 1.00 15.00 19 VAL A CA 19
ATOM 13048 C C . VAL A 1 19 ? -0.828 -5.644 2.720 1.00 15.00 19 VAL A C 19
ATOM 13049 O O . VAL A 1 19 ? -1.048 -6.845 2.899 1.00 15.00 19 VAL A O 19
ATOM 13062 N N . ARG A 1 20 ? 0.334 -5.084 2.995 1.00 15.00 20 ARG A N 19
ATOM 13063 C CA . ARG A 1 20 ? 1.395 -5.840 3.626 1.00 15.00 20 ARG A CA 19
ATOM 13064 C C . ARG A 1 20 ? 1.891 -5.107 4.859 1.00 15.00 20 ARG A C 19
ATOM 13065 O O . ARG A 1 20 ? 1.875 -3.889 4.905 1.00 15.00 20 ARG A O 19
ATOM 13086 N N . HIS A 1 21 ? 2.359 -5.857 5.837 1.00 15.00 21 HIS A N 19
ATOM 13087 C CA . HIS A 1 21 ? 2.781 -5.290 7.116 1.00 15.00 21 HIS A CA 19
ATOM 13088 C C . HIS A 1 21 ? 4.304 -5.237 7.155 1.00 15.00 21 HIS A C 19
ATOM 13089 O O . HIS A 1 21 ? 4.963 -6.276 7.185 1.00 15.00 21 HIS A O 19
ATOM 13104 N N . ALA A 1 22 ? 4.853 -4.036 7.111 1.00 15.00 22 ALA A N 19
ATOM 13105 C CA . ALA A 1 22 ? 6.292 -3.844 7.199 1.00 15.00 22 ALA A CA 19
ATOM 13106 C C . ALA A 1 22 ? 6.799 -4.309 8.564 1.00 15.00 22 ALA A C 19
ATOM 13107 O O . ALA A 1 22 ? 6.014 -4.397 9.507 1.00 15.00 22 ALA A O 19
ATOM 13114 N N . PRO A 1 23 ? 8.106 -4.615 8.691 1.00 15.00 23 PRO A N 19
ATOM 13115 C CA . PRO A 1 23 ? 8.690 -5.148 9.937 1.00 15.00 23 PRO A CA 19
ATOM 13116 C C . PRO A 1 23 ? 8.463 -4.261 11.167 1.00 15.00 23 PRO A C 19
ATOM 13117 O O . PRO A 1 23 ? 8.668 -4.701 12.296 1.00 15.00 23 PRO A O 19
ATOM 13128 N N . ASN A 1 24 ? 8.079 -3.006 10.952 1.00 15.00 24 ASN A N 19
ATOM 13129 C CA . ASN A 1 24 ? 7.787 -2.102 12.056 1.00 15.00 24 ASN A CA 19
ATOM 13130 C C . ASN A 1 24 ? 6.389 -2.376 12.588 1.00 15.00 24 ASN A C 19
ATOM 13131 O O . ASN A 1 24 ? 6.014 -1.919 13.666 1.00 15.00 24 ASN A O 19
ATOM 13142 N N . GLY A 1 25 ? 5.617 -3.113 11.799 1.00 15.00 25 GLY A N 19
ATOM 13143 C CA . GLY A 1 25 ? 4.271 -3.453 12.176 1.00 15.00 25 GLY A CA 19
ATOM 13144 C C . GLY A 1 25 ? 3.239 -2.533 11.552 1.00 15.00 25 GLY A C 19
ATOM 13145 O O . GLY A 1 25 ? 2.173 -2.297 12.122 1.00 15.00 25 GLY A O 19
ATOM 13149 N N . ARG A 1 26 ? 3.554 -2.004 10.379 1.00 15.00 26 ARG A N 19
ATOM 13150 C CA . ARG A 1 26 ? 2.623 -1.147 9.664 1.00 15.00 26 ARG A CA 19
ATOM 13151 C C . ARG A 1 26 ? 2.260 -1.733 8.308 1.00 15.00 26 ARG A C 19
ATOM 13152 O O . ARG A 1 26 ? 3.129 -2.143 7.552 1.00 15.00 26 ARG A O 19
ATOM 13173 N N . PRO A 1 27 ? 0.963 -1.734 7.970 1.00 15.00 27 PRO A N 19
ATOM 13174 C CA . PRO A 1 27 ? 0.494 -2.173 6.663 1.00 15.00 27 PRO A CA 19
ATOM 13175 C C . PRO A 1 27 ? 0.472 -1.035 5.661 1.00 15.00 27 PRO A C 19
ATOM 13176 O O . PRO A 1 27 ? -0.275 -0.065 5.783 1.00 15.00 27 PRO A O 19
ATOM 13187 N N . PHE A 1 28 ? 1.367 -1.148 4.707 1.00 15.00 28 PHE A N 19
ATOM 13188 C CA . PHE A 1 28 ? 1.472 -0.204 3.628 1.00 15.00 28 PHE A CA 19
ATOM 13189 C C . PHE A 1 28 ? 0.704 -0.740 2.433 1.00 15.00 28 PHE A C 19
ATOM 13190 O O . PHE A 1 28 ? 0.963 -1.845 1.949 1.00 15.00 28 PHE A O 19
ATOM 13207 N N . PHE A 1 29 ? -0.256 0.041 1.978 1.00 15.00 29 PHE A N 19
ATOM 13208 C CA . PHE A 1 29 ? -1.121 -0.367 0.901 1.00 15.00 29 PHE A CA 19
ATOM 13209 C C . PHE A 1 29 ? -0.497 0.055 -0.406 1.00 15.00 29 PHE A C 19
ATOM 13210 O O . PHE A 1 29 ? -0.393 1.246 -0.713 1.00 15.00 29 PHE A O 19
ATOM 13227 N N . ILE A 1 30 ? -0.034 -0.924 -1.145 1.00 15.00 30 ILE A N 19
ATOM 13228 C CA . ILE A 1 30 ? 0.657 -0.666 -2.382 1.00 15.00 30 ILE A CA 19
ATOM 13229 C C . ILE A 1 30 ? -0.305 -0.719 -3.539 1.00 15.00 30 ILE A C 19
ATOM 13230 O O . ILE A 1 30 ? -1.073 -1.669 -3.682 1.00 15.00 30 ILE A O 19
ATOM 13246 N N . ASP A 1 31 ? -0.248 0.301 -4.353 1.00 15.00 31 ASP A N 19
ATOM 13247 C CA . ASP A 1 31 ? -0.951 0.309 -5.615 1.00 15.00 31 ASP A CA 19
ATOM 13248 C C . ASP A 1 31 ? -0.034 -0.265 -6.672 1.00 15.00 31 ASP A C 19
ATOM 13249 O O . ASP A 1 31 ? 0.916 0.387 -7.122 1.00 15.00 31 ASP A O 19
ATOM 13258 N N . HIS A 1 32 ? -0.293 -1.509 -7.021 1.00 15.00 32 HIS A N 19
ATOM 13259 C CA . HIS A 1 32 ? 0.573 -2.261 -7.909 1.00 15.00 32 HIS A CA 19
ATOM 13260 C C . HIS A 1 32 ? 0.299 -1.897 -9.366 1.00 15.00 32 HIS A C 19
ATOM 13261 O O . HIS A 1 32 ? 0.908 -2.453 -10.279 1.00 15.00 32 HIS A O 19
ATOM 13276 N N . ASN A 1 33 ? -0.606 -0.943 -9.574 1.00 15.00 33 ASN A N 19
ATOM 13277 C CA . ASN A 1 33 ? -0.914 -0.458 -10.914 1.00 15.00 33 ASN A CA 19
ATOM 13278 C C . ASN A 1 33 ? -0.001 0.707 -11.276 1.00 15.00 33 ASN A C 19
ATOM 13279 O O . ASN A 1 33 ? 0.783 0.624 -12.219 1.00 15.00 33 ASN A O 19
ATOM 13290 N N . THR A 1 34 ? -0.099 1.789 -10.504 1.00 15.00 34 THR A N 19
ATOM 13291 C CA . THR A 1 34 ? 0.639 3.016 -10.790 1.00 15.00 34 THR A CA 19
ATOM 13292 C C . THR A 1 34 ? 1.959 3.056 -10.019 1.00 15.00 34 THR A C 19
ATOM 13293 O O . THR A 1 34 ? 2.690 4.046 -10.071 1.00 15.00 34 THR A O 19
ATOM 13304 N N . LYS A 1 35 ? 2.248 1.968 -9.298 1.00 15.00 35 LYS A N 19
ATOM 13305 C CA . LYS A 1 35 ? 3.505 1.822 -8.554 1.00 15.00 35 LYS A CA 19
ATOM 13306 C C . LYS A 1 35 ? 3.572 2.810 -7.389 1.00 15.00 35 LYS A C 19
ATOM 13307 O O . LYS A 1 35 ? 4.656 3.140 -6.905 1.00 15.00 35 LYS A O 19
ATOM 13326 N N . THR A 1 36 ? 2.409 3.224 -6.905 1.00 15.00 36 THR A N 19
ATOM 13327 C CA . THR A 1 36 ? 2.331 4.240 -5.858 1.00 15.00 36 THR A CA 19
ATOM 13328 C C . THR A 1 36 ? 2.016 3.598 -4.509 1.00 15.00 36 THR A C 19
ATOM 13329 O O . THR A 1 36 ? 1.379 2.556 -4.456 1.00 15.00 36 THR A O 19
ATOM 13340 N N . THR A 1 37 ? 2.483 4.194 -3.425 1.00 15.00 37 THR A N 19
ATOM 13341 C CA . THR A 1 37 ? 2.294 3.610 -2.107 1.00 15.00 37 THR A CA 19
ATOM 13342 C C . THR A 1 37 ? 1.676 4.597 -1.117 1.00 15.00 37 THR A C 19
ATOM 13343 O O . THR A 1 37 ? 1.880 5.808 -1.215 1.00 15.00 37 THR A O 19
ATOM 13354 N N . THR A 1 38 ? 0.900 4.067 -0.179 1.00 15.00 38 THR A N 19
ATOM 13355 C CA . THR A 1 38 ? 0.287 4.869 0.870 1.00 15.00 38 THR A CA 19
ATOM 13356 C C . THR A 1 38 ? 0.112 4.021 2.131 1.00 15.00 38 THR A C 19
ATOM 13357 O O . THR A 1 38 ? -0.039 2.812 2.037 1.00 15.00 38 THR A O 19
ATOM 13368 N N . TRP A 1 39 ? 0.157 4.637 3.311 1.00 15.00 39 TRP A N 19
ATOM 13369 C CA . TRP A 1 39 ? -0.029 3.887 4.557 1.00 15.00 39 TRP A CA 19
ATOM 13370 C C . TRP A 1 39 ? -1.491 3.818 4.920 1.00 15.00 39 TRP A C 19
ATOM 13371 O O . TRP A 1 39 ? -1.890 3.060 5.801 1.00 15.00 39 TRP A O 19
ATOM 13392 N N . GLU A 1 40 ? -2.283 4.638 4.269 1.00 15.00 40 GLU A N 19
ATOM 13393 C CA . GLU A 1 40 ? -3.646 4.812 4.687 1.00 15.00 40 GLU A CA 19
ATOM 13394 C C . GLU A 1 40 ? -4.604 4.083 3.757 1.00 15.00 40 GLU A C 19
ATOM 13395 O O . GLU A 1 40 ? -4.288 3.802 2.601 1.00 15.00 40 GLU A O 19
ATOM 13407 N N . ASP A 1 41 ? -5.775 3.789 4.283 1.00 15.00 41 ASP A N 19
ATOM 13408 C CA . ASP A 1 41 ? -6.702 2.858 3.646 1.00 15.00 41 ASP A CA 19
ATOM 13409 C C . ASP A 1 41 ? -7.471 3.515 2.509 1.00 15.00 41 ASP A C 19
ATOM 13410 O O . ASP A 1 41 ? -7.982 4.623 2.650 1.00 15.00 41 ASP A O 19
ATOM 13419 N N . PRO A 1 42 ? -7.604 2.812 1.371 1.00 15.00 42 PRO A N 19
ATOM 13420 C CA . PRO A 1 42 ? -8.404 3.291 0.237 1.00 15.00 42 PRO A CA 19
ATOM 13421 C C . PRO A 1 42 ? -9.888 3.387 0.588 1.00 15.00 42 PRO A C 19
ATOM 13422 O O . PRO A 1 42 ? -10.689 3.923 -0.172 1.00 15.00 42 PRO A O 19
ATOM 13433 N N . ARG A 1 43 ? -10.240 2.846 1.747 1.00 15.00 43 ARG A N 19
ATOM 13434 C CA . ARG A 1 43 ? -11.606 2.900 2.245 1.00 15.00 43 ARG A CA 19
ATOM 13435 C C . ARG A 1 43 ? -11.899 4.249 2.888 1.00 15.00 43 ARG A C 19
ATOM 13436 O O . ARG A 1 43 ? -13.043 4.549 3.229 1.00 15.00 43 ARG A O 19
ATOM 13457 N N . LEU A 1 44 ? -10.856 5.053 3.071 1.00 15.00 44 LEU A N 19
ATOM 13458 C CA . LEU A 1 44 ? -11.015 6.397 3.611 1.00 15.00 44 LEU A CA 19
ATOM 13459 C C . LEU A 1 44 ? -11.609 7.325 2.568 1.00 15.00 44 LEU A C 19
ATOM 13460 O O . LEU A 1 44 ? -11.989 8.459 2.854 1.00 15.00 44 LEU A O 19
ATOM 13476 N N . LYS A 1 45 ? -11.671 6.821 1.359 1.00 15.00 45 LYS A N 19
ATOM 13477 C CA . LYS A 1 45 ? -12.283 7.533 0.250 1.00 15.00 45 LYS A CA 19
ATOM 13478 C C . LYS A 1 45 ? -13.559 6.819 -0.173 1.00 15.00 45 LYS A C 19
ATOM 13479 O O . LYS A 1 45 ? -14.650 7.236 0.264 1.00 15.00 45 LYS A O 19
ATOM 13498 N N . GLN B 2 4 ? 6.855 9.787 6.394 1.00 15.00 112 GLN B N 19
ATOM 13499 C CA . GLN B 2 4 ? 7.346 8.400 6.269 1.00 15.00 112 GLN B CA 19
ATOM 13500 C C . GLN B 2 4 ? 6.966 7.840 4.909 1.00 15.00 112 GLN B C 19
ATOM 13501 O O . GLN B 2 4 ? 5.788 7.669 4.605 1.00 15.00 112 GLN B O 19
ATOM 13515 N N . ILE B 2 5 ? 7.967 7.586 4.079 1.00 15.00 113 ILE B N 19
ATOM 13516 C CA . ILE B 2 5 ? 7.731 7.038 2.752 1.00 15.00 113 ILE B CA 19
ATOM 13517 C C . ILE B 2 5 ? 7.420 5.543 2.824 1.00 15.00 113 ILE B C 19
ATOM 13518 O O . ILE B 2 5 ? 8.136 4.782 3.478 1.00 15.00 113 ILE B O 19
ATOM 13534 N N . PRO B 2 6 ? 6.314 5.121 2.195 1.00 15.00 114 PRO B N 19
ATOM 13535 C CA . PRO B 2 6 ? 5.947 3.713 2.104 1.00 15.00 114 PRO B CA 19
ATOM 13536 C C . PRO B 2 6 ? 6.646 2.998 0.942 1.00 15.00 114 PRO B C 19
ATOM 13537 O O . PRO B 2 6 ? 6.546 3.426 -0.209 1.00 15.00 114 PRO B O 19
ATOM 13548 N N . PRO B 2 7 ? 7.391 1.920 1.238 1.00 15.00 115 PRO B N 19
ATOM 13549 C CA . PRO B 2 7 ? 8.039 1.080 0.213 1.00 15.00 115 PRO B CA 19
ATOM 13550 C C . PRO B 2 7 ? 7.056 0.464 -0.783 1.00 15.00 115 PRO B C 19
ATOM 13551 O O . PRO B 2 7 ? 6.073 -0.149 -0.384 1.00 15.00 115 PRO B O 19
ATOM 13562 N N . PRO B 2 8 ? 7.276 0.657 -2.097 1.00 15.00 116 PRO B N 19
ATOM 13563 C CA . PRO B 2 8 ? 6.651 -0.069 -3.136 1.00 15.00 116 PRO B CA 19
ATOM 13564 C C . PRO B 2 8 ? 6.691 -1.530 -2.972 1.00 15.00 116 PRO B C 19
ATOM 13565 O O . PRO B 2 8 ? 7.256 -2.147 -2.070 1.00 15.00 116 PRO B O 19
ATOM 13576 N N . TYR B 2 9 ? 6.116 -2.005 -3.965 1.00 15.00 117 TYR B N 19
ATOM 13577 C CA . TYR B 2 9 ? 5.941 -3.430 -4.189 1.00 15.00 117 TYR B CA 19
ATOM 13578 C C . TYR B 2 9 ? 7.273 -4.060 -4.620 1.00 15.00 117 TYR B C 19
ATOM 13579 O O . TYR B 2 9 ? 7.855 -3.679 -5.638 1.00 15.00 117 TYR B O 19
ATOM 13597 N N . VAL B 2 10 ? 7.757 -5.015 -3.838 1.00 15.00 118 VAL B N 19
ATOM 13598 C CA . VAL B 2 10 ? 9.002 -5.708 -4.153 1.00 15.00 118 VAL B CA 19
ATOM 13599 C C . VAL B 2 10 ? 8.689 -6.940 -4.999 1.00 15.00 118 VAL B C 19
ATOM 13600 O O . VAL B 2 10 ? 9.574 -7.687 -5.417 1.00 15.00 118 VAL B O 19
ATOM 13613 N N . GLU B 2 11 ? 7.403 -7.119 -5.258 1.00 15.00 119 GLU B N 19
ATOM 13614 C CA . GLU B 2 11 ? 6.906 -8.259 -6.007 1.00 15.00 119 GLU B CA 19
ATOM 13615 C C . GLU B 2 11 ? 7.244 -8.116 -7.488 1.00 15.00 119 GLU B C 19
ATOM 13616 O O . GLU B 2 11 ? 6.876 -7.124 -8.121 1.00 15.00 119 GLU B O 19
ATOM 13628 N N . PRO B 2 12 ? 7.965 -9.094 -8.049 1.00 15.00 120 PRO B N 19
ATOM 13629 C CA . PRO B 2 12 ? 8.313 -9.118 -9.472 1.00 15.00 120 PRO B CA 19
ATOM 13630 C C . PRO B 2 12 ? 7.088 -9.356 -10.357 1.00 15.00 120 PRO B C 19
ATOM 13631 O O . PRO B 2 12 ? 6.706 -8.433 -11.109 1.00 15.00 120 PRO B O 19
ATOM 13643 N N . PHE A 1 12 ? -11.065 -7.814 -0.420 1.00 15.00 12 PHE A N 20
ATOM 13644 C CA . PHE A 1 12 ? -12.077 -6.759 -0.172 1.00 15.00 12 PHE A CA 20
ATOM 13645 C C . PHE A 1 12 ? -11.548 -5.386 -0.596 1.00 15.00 12 PHE A C 20
ATOM 13646 O O . PHE A 1 12 ? -12.226 -4.364 -0.460 1.00 15.00 12 PHE A O 20
ATOM 13663 N N . LEU A 1 13 ? -10.346 -5.366 -1.132 1.00 15.00 13 LEU A N 20
ATOM 13664 C CA . LEU A 1 13 ? -9.732 -4.123 -1.569 1.00 15.00 13 LEU A CA 20
ATOM 13665 C C . LEU A 1 13 ? -9.665 -4.068 -3.089 1.00 15.00 13 LEU A C 20
ATOM 13666 O O . LEU A 1 13 ? -9.730 -5.106 -3.756 1.00 15.00 13 LEU A O 20
ATOM 13682 N N . PRO A 1 14 ? -9.548 -2.855 -3.652 1.00 15.00 14 PRO A N 20
ATOM 13683 C CA . PRO A 1 14 ? -9.292 -2.637 -5.073 1.00 15.00 14 PRO A CA 20
ATOM 13684 C C . PRO A 1 14 ? -8.157 -3.425 -5.636 1.00 15.00 14 PRO A C 20
ATOM 13685 O O . PRO A 1 14 ? -7.190 -3.781 -4.966 1.00 15.00 14 PRO A O 20
ATOM 13696 N N . LYS A 1 15 ? -8.330 -3.673 -6.889 1.00 15.00 15 LYS A N 20
ATOM 13697 C CA . LYS A 1 15 ? -7.451 -4.553 -7.647 1.00 15.00 15 LYS A CA 20
ATOM 13698 C C . LYS A 1 15 ? -6.005 -4.073 -7.575 1.00 15.00 15 LYS A C 20
ATOM 13699 O O . LYS A 1 15 ? -5.716 -2.890 -7.754 1.00 15.00 15 LYS A O 20
ATOM 13718 N N . GLY A 1 16 ? -5.108 -5.005 -7.319 1.00 15.00 16 GLY A N 20
ATOM 13719 C CA . GLY A 1 16 ? -3.694 -4.689 -7.216 1.00 15.00 16 GLY A CA 20
ATOM 13720 C C . GLY A 1 16 ? -3.322 -3.971 -5.929 1.00 15.00 16 GLY A C 20
ATOM 13721 O O . GLY A 1 16 ? -2.156 -3.639 -5.726 1.00 15.00 16 GLY A O 20
ATOM 13725 N N . TRP A 1 17 ? -4.292 -3.735 -5.055 1.00 15.00 17 TRP A N 20
ATOM 13726 C CA . TRP A 1 17 ? -4.015 -3.089 -3.777 1.00 15.00 17 TRP A CA 20
ATOM 13727 C C . TRP A 1 17 ? -3.687 -4.129 -2.724 1.00 15.00 17 TRP A C 20
ATOM 13728 O O . TRP A 1 17 ? -4.525 -4.952 -2.350 1.00 15.00 17 TRP A O 20
ATOM 13749 N N . GLU A 1 18 ? -2.454 -4.089 -2.258 1.00 15.00 18 GLU A N 20
ATOM 13750 C CA . GLU A 1 18 ? -1.966 -5.082 -1.328 1.00 15.00 18 GLU A CA 20
ATOM 13751 C C . GLU A 1 18 ? -1.664 -4.490 0.029 1.00 15.00 18 GLU A C 20
ATOM 13752 O O . GLU A 1 18 ? -1.249 -3.340 0.146 1.00 15.00 18 GLU A O 20
ATOM 13764 N N . VAL A 1 19 ? -1.823 -5.322 1.034 1.00 15.00 19 VAL A N 20
ATOM 13765 C CA . VAL A 1 19 ? -1.579 -4.936 2.414 1.00 15.00 19 VAL A CA 20
ATOM 13766 C C . VAL A 1 19 ? -0.457 -5.784 2.989 1.00 15.00 19 VAL A C 20
ATOM 13767 O O . VAL A 1 19 ? -0.613 -6.995 3.149 1.00 15.00 19 VAL A O 20
ATOM 13780 N N . ARG A 1 20 ? 0.673 -5.165 3.279 1.00 15.00 20 ARG A N 20
ATOM 13781 C CA . ARG A 1 20 ? 1.784 -5.886 3.875 1.00 15.00 20 ARG A CA 20
ATOM 13782 C C . ARG A 1 20 ? 2.279 -5.156 5.118 1.00 15.00 20 ARG A C 20
ATOM 13783 O O . ARG A 1 20 ? 2.364 -3.936 5.128 1.00 15.00 20 ARG A O 20
ATOM 13804 N N . HIS A 1 21 ? 2.623 -5.905 6.151 1.00 15.00 21 HIS A N 20
ATOM 13805 C CA . HIS A 1 21 ? 3.194 -5.331 7.366 1.00 15.00 21 HIS A CA 20
ATOM 13806 C C . HIS A 1 21 ? 4.713 -5.283 7.236 1.00 15.00 21 HIS A C 20
ATOM 13807 O O . HIS A 1 21 ? 5.371 -6.322 7.137 1.00 15.00 21 HIS A O 20
ATOM 13822 N N . ALA A 1 22 ? 5.259 -4.079 7.208 1.00 15.00 22 ALA A N 20
ATOM 13823 C CA . ALA A 1 22 ? 6.699 -3.886 7.176 1.00 15.00 22 ALA A CA 20
ATOM 13824 C C . ALA A 1 22 ? 7.298 -4.300 8.519 1.00 15.00 22 ALA A C 20
ATOM 13825 O O . ALA A 1 22 ? 6.566 -4.438 9.501 1.00 15.00 22 ALA A O 20
ATOM 13832 N N . PRO A 1 23 ? 8.626 -4.516 8.591 1.00 15.00 23 PRO A N 20
ATOM 13833 C CA . PRO A 1 23 ? 9.297 -4.953 9.828 1.00 15.00 23 PRO A CA 20
ATOM 13834 C C . PRO A 1 23 ? 9.083 -4.003 11.010 1.00 15.00 23 PRO A C 20
ATOM 13835 O O . PRO A 1 23 ? 9.388 -4.341 12.154 1.00 15.00 23 PRO A O 20
ATOM 13846 N N . ASN A 1 24 ? 8.575 -2.809 10.729 1.00 15.00 24 ASN A N 20
ATOM 13847 C CA . ASN A 1 24 ? 8.338 -1.817 11.762 1.00 15.00 24 ASN A CA 20
ATOM 13848 C C . ASN A 1 24 ? 7.035 -2.118 12.484 1.00 15.00 24 ASN A C 20
ATOM 13849 O O . ASN A 1 24 ? 6.786 -1.623 13.582 1.00 15.00 24 ASN A O 20
ATOM 13860 N N . GLY A 1 25 ? 6.200 -2.930 11.846 1.00 15.00 25 GLY A N 20
ATOM 13861 C CA . GLY A 1 25 ? 4.933 -3.291 12.430 1.00 15.00 25 GLY A CA 20
ATOM 13862 C C . GLY A 1 25 ? 3.762 -2.566 11.793 1.00 15.00 25 GLY A C 20
ATOM 13863 O O . GLY A 1 25 ? 2.642 -2.608 12.304 1.00 15.00 25 GLY A O 20
ATOM 13867 N N . ARG A 1 26 ? 4.018 -1.899 10.677 1.00 15.00 26 ARG A N 20
ATOM 13868 C CA . ARG A 1 26 ? 2.980 -1.162 9.969 1.00 15.00 26 ARG A CA 20
ATOM 13869 C C . ARG A 1 26 ? 2.648 -1.811 8.632 1.00 15.00 26 ARG A C 20
ATOM 13870 O O . ARG A 1 26 ? 3.533 -2.254 7.913 1.00 15.00 26 ARG A O 20
ATOM 13891 N N . PRO A 1 27 ? 1.361 -1.820 8.262 1.00 15.00 27 PRO A N 20
ATOM 13892 C CA . PRO A 1 27 ? 0.931 -2.235 6.936 1.00 15.00 27 PRO A CA 20
ATOM 13893 C C . PRO A 1 27 ? 0.919 -1.068 5.961 1.00 15.00 27 PRO A C 20
ATOM 13894 O O . PRO A 1 27 ? 0.265 -0.043 6.173 1.00 15.00 27 PRO A O 20
ATOM 13905 N N . PHE A 1 28 ? 1.709 -1.225 4.924 1.00 15.00 28 PHE A N 20
ATOM 13906 C CA . PHE A 1 28 ? 1.776 -0.266 3.853 1.00 15.00 28 PHE A CA 20
ATOM 13907 C C . PHE A 1 28 ? 1.047 -0.839 2.651 1.00 15.00 28 PHE A C 20
ATOM 13908 O O . PHE A 1 28 ? 1.353 -1.943 2.187 1.00 15.00 28 PHE A O 20
ATOM 13925 N N . PHE A 1 29 ? 0.056 -0.104 2.181 1.00 15.00 29 PHE A N 20
ATOM 13926 C CA . PHE A 1 29 ? -0.805 -0.572 1.116 1.00 15.00 29 PHE A CA 20
ATOM 13927 C C . PHE A 1 29 ? -0.220 -0.165 -0.218 1.00 15.00 29 PHE A C 20
ATOM 13928 O O . PHE A 1 29 ? -0.043 1.024 -0.504 1.00 15.00 29 PHE A O 20
ATOM 13945 N N . ILE A 1 30 ? 0.095 -1.157 -1.022 1.00 15.00 30 ILE A N 20
ATOM 13946 C CA . ILE A 1 30 ? 0.739 -0.917 -2.290 1.00 15.00 30 ILE A CA 20
ATOM 13947 C C . ILE A 1 30 ? -0.245 -1.036 -3.428 1.00 15.00 30 ILE A C 20
ATOM 13948 O O . ILE A 1 30 ? -1.023 -1.986 -3.495 1.00 15.00 30 ILE A O 20
ATOM 13964 N N . ASP A 1 31 ? -0.188 -0.076 -4.318 1.00 15.00 31 ASP A N 20
ATOM 13965 C CA . ASP A 1 31 ? -0.898 -0.160 -5.580 1.00 15.00 31 ASP A CA 20
ATOM 13966 C C . ASP A 1 31 ? 0.020 -0.817 -6.591 1.00 15.00 31 ASP A C 20
ATOM 13967 O O . ASP A 1 31 ? 1.044 -0.254 -6.979 1.00 15.00 31 ASP A O 20
ATOM 13976 N N . HIS A 1 32 ? -0.316 -2.035 -6.965 1.00 15.00 32 HIS A N 20
ATOM 13977 C CA . HIS A 1 32 ? 0.536 -2.832 -7.834 1.00 15.00 32 HIS A CA 20
ATOM 13978 C C . HIS A 1 32 ? 0.198 -2.579 -9.301 1.00 15.00 32 HIS A C 20
ATOM 13979 O O . HIS A 1 32 ? 0.738 -3.232 -10.189 1.00 15.00 32 HIS A O 20
ATOM 13994 N N . ASN A 1 33 ? -0.684 -1.610 -9.547 1.00 15.00 33 ASN A N 20
ATOM 13995 C CA . ASN A 1 33 ? -1.083 -1.261 -10.910 1.00 15.00 33 ASN A CA 20
ATOM 13996 C C . ASN A 1 33 ? -0.171 -0.182 -11.483 1.00 15.00 33 ASN A C 20
ATOM 13997 O O . ASN A 1 33 ? 0.504 -0.392 -12.490 1.00 15.00 33 ASN A O 20
ATOM 14008 N N . THR A 1 34 ? -0.160 0.975 -10.831 1.00 15.00 34 THR A N 20
ATOM 14009 C CA . THR A 1 34 ? 0.599 2.123 -11.306 1.00 15.00 34 THR A CA 20
ATOM 14010 C C . THR A 1 34 ? 1.827 2.349 -10.425 1.00 15.00 34 THR A C 20
ATOM 14011 O O . THR A 1 34 ? 2.702 3.161 -10.735 1.00 15.00 34 THR A O 20
ATOM 14022 N N . LYS A 1 35 ? 1.872 1.602 -9.327 1.00 15.00 35 LYS A N 20
ATOM 14023 C CA . LYS A 1 35 ? 2.964 1.657 -8.362 1.00 15.00 35 LYS A CA 20
ATOM 14024 C C . LYS A 1 35 ? 2.900 2.952 -7.558 1.00 15.00 35 LYS A C 20
ATOM 14025 O O . LYS A 1 35 ? 3.532 3.954 -7.896 1.00 15.00 35 LYS A O 20
ATOM 14044 N N . THR A 1 36 ? 2.066 2.927 -6.532 1.00 15.00 36 THR A N 20
ATOM 14045 C CA . THR A 1 36 ? 1.959 4.014 -5.571 1.00 15.00 36 THR A CA 20
ATOM 14046 C C . THR A 1 36 ? 1.753 3.419 -4.185 1.00 15.00 36 THR A C 20
ATOM 14047 O O . THR A 1 36 ? 1.203 2.328 -4.062 1.00 15.00 36 THR A O 20
ATOM 14058 N N . THR A 1 37 ? 2.214 4.097 -3.149 1.00 15.00 37 THR A N 20
ATOM 14059 C CA . THR A 1 37 ? 2.169 3.531 -1.812 1.00 15.00 37 THR A CA 20
ATOM 14060 C C . THR A 1 37 ? 1.570 4.496 -0.793 1.00 15.00 37 THR A C 20
ATOM 14061 O O . THR A 1 37 ? 1.845 5.699 -0.814 1.00 15.00 37 THR A O 20
ATOM 14072 N N . THR A 1 38 ? 0.734 3.957 0.088 1.00 15.00 38 THR A N 20
ATOM 14073 C CA . THR A 1 38 ? 0.097 4.741 1.133 1.00 15.00 38 THR A CA 20
ATOM 14074 C C . THR A 1 38 ? -0.158 3.843 2.356 1.00 15.00 38 THR A C 20
ATOM 14075 O O . THR A 1 38 ? -0.385 2.649 2.206 1.00 15.00 38 THR A O 20
ATOM 14086 N N . TRP A 1 39 ? -0.087 4.397 3.563 1.00 15.00 39 TRP A N 20
ATOM 14087 C CA . TRP A 1 39 ? -0.302 3.600 4.775 1.00 15.00 39 TRP A CA 20
ATOM 14088 C C . TRP A 1 39 ? -1.766 3.584 5.136 1.00 15.00 39 TRP A C 20
ATOM 14089 O O . TRP A 1 39 ? -2.260 2.669 5.786 1.00 15.00 39 TRP A O 20
ATOM 14110 N N . GLU A 1 40 ? -2.424 4.651 4.755 1.00 15.00 40 GLU A N 20
ATOM 14111 C CA . GLU A 1 40 ? -3.794 4.888 5.123 1.00 15.00 40 GLU A CA 20
ATOM 14112 C C . GLU A 1 40 ? -4.738 4.181 4.164 1.00 15.00 40 GLU A C 20
ATOM 14113 O O . GLU A 1 40 ? -4.654 4.339 2.945 1.00 15.00 40 GLU A O 20
ATOM 14125 N N . ASP A 1 41 ? -5.627 3.398 4.755 1.00 15.00 41 ASP A N 20
ATOM 14126 C CA . ASP A 1 41 ? -6.565 2.537 4.033 1.00 15.00 41 ASP A CA 20
ATOM 14127 C C . ASP A 1 41 ? -7.340 3.316 2.977 1.00 15.00 41 ASP A C 20
ATOM 14128 O O . ASP A 1 41 ? -7.893 4.378 3.261 1.00 15.00 41 ASP A O 20
ATOM 14137 N N . PRO A 1 42 ? -7.437 2.767 1.751 1.00 15.00 42 PRO A N 20
ATOM 14138 C CA . PRO A 1 42 ? -8.165 3.409 0.646 1.00 15.00 42 PRO A CA 20
ATOM 14139 C C . PRO A 1 42 ? -9.664 3.544 0.926 1.00 15.00 42 PRO A C 20
ATOM 14140 O O . PRO A 1 42 ? -10.382 4.222 0.199 1.00 15.00 42 PRO A O 20
ATOM 14151 N N . ARG A 1 43 ? -10.130 2.874 1.974 1.00 15.00 43 ARG A N 20
ATOM 14152 C CA . ARG A 1 43 ? -11.530 2.947 2.375 1.00 15.00 43 ARG A CA 20
ATOM 14153 C C . ARG A 1 43 ? -11.804 4.223 3.168 1.00 15.00 43 ARG A C 20
ATOM 14154 O O . ARG A 1 43 ? -12.953 4.550 3.455 1.00 15.00 43 ARG A O 20
ATOM 14175 N N . LEU A 1 44 ? -10.739 4.931 3.537 1.00 15.00 44 LEU A N 20
ATOM 14176 C CA . LEU A 1 44 ? -10.864 6.160 4.319 1.00 15.00 44 LEU A CA 20
ATOM 14177 C C . LEU A 1 44 ? -11.319 7.326 3.457 1.00 15.00 44 LEU A C 20
ATOM 14178 O O . LEU A 1 44 ? -11.633 8.409 3.955 1.00 15.00 44 LEU A O 20
ATOM 14194 N N . LYS A 1 45 ? -11.326 7.098 2.168 1.00 15.00 45 LYS A N 20
ATOM 14195 C CA . LYS A 1 45 ? -11.702 8.122 1.210 1.00 15.00 45 LYS A CA 20
ATOM 14196 C C . LYS A 1 45 ? -13.105 7.857 0.683 1.00 15.00 45 LYS A C 20
ATOM 14197 O O . LYS A 1 45 ? -14.001 8.697 0.915 1.00 15.00 45 LYS A O 20
ATOM 14216 N N . GLN B 2 4 ? 5.962 9.504 5.936 1.00 15.00 112 GLN B N 20
ATOM 14217 C CA . GLN B 2 4 ? 6.843 8.348 5.669 1.00 15.00 112 GLN B CA 20
ATOM 14218 C C . GLN B 2 4 ? 6.534 7.774 4.294 1.00 15.00 112 GLN B C 20
ATOM 14219 O O . GLN B 2 4 ? 5.381 7.484 3.988 1.00 15.00 112 GLN B O 20
ATOM 14233 N N . ILE B 2 5 ? 7.562 7.613 3.473 1.00 15.00 113 ILE B N 20
ATOM 14234 C CA . ILE B 2 5 ? 7.397 7.041 2.142 1.00 15.00 113 ILE B CA 20
ATOM 14235 C C . ILE B 2 5 ? 7.341 5.514 2.219 1.00 15.00 113 ILE B C 20
ATOM 14236 O O . ILE B 2 5 ? 8.331 4.876 2.578 1.00 15.00 113 ILE B O 20
ATOM 14252 N N . PRO B 2 6 ? 6.178 4.900 1.923 1.00 15.00 114 PRO B N 20
ATOM 14253 C CA . PRO B 2 6 ? 6.045 3.441 1.917 1.00 15.00 114 PRO B CA 20
ATOM 14254 C C . PRO B 2 6 ? 6.755 2.798 0.725 1.00 15.00 114 PRO B C 20
ATOM 14255 O O . PRO B 2 6 ? 6.573 3.222 -0.415 1.00 15.00 114 PRO B O 20
ATOM 14266 N N . PRO B 2 7 ? 7.592 1.783 0.978 1.00 15.00 115 PRO B N 20
ATOM 14267 C CA . PRO B 2 7 ? 8.226 0.986 -0.084 1.00 15.00 115 PRO B CA 20
ATOM 14268 C C . PRO B 2 7 ? 7.214 0.329 -1.025 1.00 15.00 115 PRO B C 20
ATOM 14269 O O . PRO B 2 7 ? 6.250 -0.279 -0.569 1.00 15.00 115 PRO B O 20
ATOM 14280 N N . PRO B 2 8 ? 7.392 0.477 -2.353 1.00 15.00 116 PRO B N 20
ATOM 14281 C CA . PRO B 2 8 ? 6.706 -0.261 -3.346 1.00 15.00 116 PRO B CA 20
ATOM 14282 C C . PRO B 2 8 ? 6.694 -1.716 -3.136 1.00 15.00 116 PRO B C 20
ATOM 14283 O O . PRO B 2 8 ? 7.288 -2.329 -2.245 1.00 15.00 116 PRO B O 20
ATOM 14294 N N . TYR B 2 9 ? 6.066 -2.196 -4.097 1.00 15.00 117 TYR B N 20
ATOM 14295 C CA . TYR B 2 9 ? 5.777 -3.613 -4.255 1.00 15.00 117 TYR B CA 20
ATOM 14296 C C . TYR B 2 9 ? 7.048 -4.384 -4.598 1.00 15.00 117 TYR B C 20
ATOM 14297 O O . TYR B 2 9 ? 7.953 -3.856 -5.249 1.00 15.00 117 TYR B O 20
ATOM 14315 N N . VAL B 2 10 ? 7.110 -5.627 -4.154 1.00 15.00 118 VAL B N 20
ATOM 14316 C CA . VAL B 2 10 ? 8.218 -6.509 -4.493 1.00 15.00 118 VAL B CA 20
ATOM 14317 C C . VAL B 2 10 ? 7.720 -7.608 -5.423 1.00 15.00 118 VAL B C 20
ATOM 14318 O O . VAL B 2 10 ? 8.465 -8.144 -6.247 1.00 15.00 118 VAL B O 20
ATOM 14331 N N . GLU B 2 11 ? 6.440 -7.924 -5.280 1.00 15.00 119 GLU B N 20
ATOM 14332 C CA . GLU B 2 11 ? 5.793 -8.954 -6.076 1.00 15.00 119 GLU B CA 20
ATOM 14333 C C . GLU B 2 11 ? 5.500 -8.434 -7.480 1.00 15.00 119 GLU B C 20
ATOM 14334 O O . GLU B 2 11 ? 4.761 -7.459 -7.641 1.00 15.00 119 GLU B O 20
ATOM 14346 N N . PRO B 2 12 ? 6.074 -9.070 -8.509 1.00 15.00 120 PRO B N 20
ATOM 14347 C CA . PRO B 2 12 ? 5.883 -8.670 -9.903 1.00 15.00 120 PRO B CA 20
ATOM 14348 C C . PRO B 2 12 ? 4.512 -9.083 -10.433 1.00 15.00 120 PRO B C 20
ATOM 14349 O O . PRO B 2 12 ? 4.396 -10.196 -10.993 1.00 15.00 120 PRO B O 20
#

Secondary structure (DSSP, 8-state):
---TTEEEEE-TTS-EEEEETTTTEEESS-TT--/------S--

Nearest PDB structures (foldseek):
  2kpz-assembly1_A  TM=9.112E-01  e=2.578E-05  Homo sapiens
  1wr7-assembly1_A  TM=8.721E-01  e=1.133E-04  Mus musculus
  2ysf-assembly1_A  TM=8.281E-01  e=5.252E-03  Homo sapiens
  7lp2-assembly2_C  TM=8.648E-01  e=9.625E-03  Homo sapiens
  2lb0-assembly1_A  TM=8.094E-01  e=2.018E-02  Homo sapiens

Radius of gyration: 9.7 Å; Cα contacts (8 Å, |Δi|>4): 70; chains: 2; bounding box: 22×18×23 Å

Foldseek 3Di:
DDDDQWDWDQDPVGATWTFRRPPTDIDRDDPVVD/DDDDDDPDD

B-factor: mean 15.0, std 0.0, range [15.0, 15.0]

Solvent-accessible surface area: 3430 Å² total; per-residue (Å²): 176,48,63,170,26,61,41,59,75,115,12,152,105,30,142,36,10,14,0,10,23,68,100,138,70,36,33,77,105,7,40,129,147,209,181,155,14,69,81,39,131,86,149

Organism: Homo sapiens (NCBI:txid9606)

InterPro domains:
  IPR000569 HECT domain [PF00632] (1014-1316)
  IPR000569 HECT domain [PS50237] (984-1318)
  IPR000569 HECT domain [SM00119] (982-1318)
  IPR000569 HECT domain [cd00078] (962-1316)
  IPR001202 WW domain [PF00397] (612-641)
  IPR001202 WW domain [PF00397] (769-798)
  IPR001202 WW domain [PF00397] (842-871)
  IPR001202 WW domain [PF00397] (894-923)
  IPR001202 WW domain [PS01159] (616-641)
  IPR001202 WW domain [PS01159] (773-798)
  IPR001202 WW domain [PS01159] (846-871)
  IPR001202 WW domain [PS01159] (898-923)
  IPR001202 WW domain [PS50020] (610-643)
  IPR001202 WW domain [PS50020] (767-800)
  IPR001202 WW domain [PS50020] (840-873)
  IPR001202 WW domain [PS50020] (892-925)
  IPR001202 WW domain [SM00456] (611-643)
  IPR001202 WW domain [SM00456] (768-800)
  IPR001202 WW domain [SM00456] (841-873)
  IPR001202 WW domain [SM00456] (893-925)

GO terms:
  GO:0061630 ubiquitin protein ligase activity (F, IDA)
  GO:0006511 ubiquitin-dependent protein catabolic process (P, IDA)
  GO:0032991 protein-containing complex (C, IDA)
  GO:0016567 protein ubiquitination (P, IDA)
  GO:0005515 protein binding (F, IPI)
  GO:0006622 protein targeting to lysosome (P, IPI)
  GO:0019899 enzyme binding (F, IPI)
  GO:0016241 regulation of macroautophagy (P, TAS)
  GO:0045732 positive regulation of protein catabolic process (P, IDA)
  GO:0061630 ubiquitin protein ligase activity (F, TAS)
  GO:0005829 cytosol (C, TAS)
  GO:0016248 channel inhibitor activity (F, IDA)
  GO:0048471 perinuclear region of cytoplasm (C, IDA)
  GO:0000785 chromatin (C, IDA)
  GO:0005737 cytoplasm (C, IDA)
  GO:0005938 cell cortex (C, IDA)
  GO:0042391 regulation of membrane potential (P, IDA)
  GO:0042921 nuclear receptor-mediated glucocorticoid signaling pathway (P, IDA)
  GO:0043130 ubiquitin binding (F, IDA)
  GO:1903765 negative regulation of potassium ion export across plasma membrane (P, IDA)